Protein AF-0000000081810861 (afdb_homodimer)

Solvent-accessible surface area (backbone atoms only — not comparable to full-atom values): 54785 Å² total; per-residue (Å²): 135,88,75,74,70,79,78,78,80,79,80,80,76,79,79,75,72,77,78,73,79,77,70,56,80,71,58,72,72,61,73,82,73,67,86,82,65,88,65,78,45,76,52,70,62,60,52,49,55,24,16,52,60,80,55,49,55,78,64,55,52,85,80,50,77,82,58,66,75,69,45,60,40,80,48,21,54,69,48,24,20,64,41,71,65,43,42,59,71,39,36,84,78,39,49,65,62,31,66,64,40,50,32,82,88,80,32,33,87,46,58,54,43,28,66,53,30,74,72,73,40,54,56,46,58,52,32,49,49,55,43,51,51,46,30,62,67,67,70,44,84,69,52,72,34,58,47,36,49,43,58,51,54,74,31,18,56,77,64,32,46,33,57,68,92,50,48,43,60,40,79,81,43,29,78,48,31,21,62,41,70,66,50,43,58,70,42,40,80,58,44,69,61,45,40,62,56,48,34,48,39,50,50,39,50,45,49,41,20,70,55,27,69,83,63,58,80,67,83,76,75,62,37,84,56,75,64,80,80,67,88,22,43,63,67,66,59,40,56,36,52,77,51,69,84,32,68,59,63,49,62,62,23,48,42,50,47,28,54,51,40,39,53,42,19,56,51,45,42,51,49,59,52,34,74,76,40,53,35,42,88,79,45,41,51,56,74,70,34,40,62,47,34,38,34,34,42,72,28,32,46,84,56,64,49,48,60,55,68,44,52,52,51,52,52,25,49,26,54,52,42,33,34,42,36,40,36,36,25,10,70,56,32,70,72,76,71,72,82,63,83,80,61,70,77,65,44,58,42,80,45,71,46,72,85,75,52,55,71,69,49,62,72,38,89,48,46,49,38,36,32,39,30,46,33,48,64,58,58,42,65,75,38,93,81,51,66,90,54,46,34,37,35,21,66,53,52,60,64,36,73,33,68,87,36,67,91,71,43,78,52,71,76,26,43,48,65,60,35,61,48,60,39,24,41,33,34,38,21,13,60,39,70,70,51,38,52,40,24,52,50,43,46,53,74,61,29,69,59,33,77,74,38,69,78,36,76,32,57,28,31,26,79,39,67,37,82,38,60,78,52,73,47,73,85,48,76,53,56,44,41,47,38,33,19,35,34,30,30,22,26,42,83,128,135,89,75,79,72,79,76,75,78,78,80,79,78,80,77,77,74,76,80,72,80,79,74,60,78,69,62,73,73,63,72,82,72,69,85,83,65,89,65,77,44,76,52,69,62,61,50,50,51,21,17,52,58,79,55,47,60,69,60,58,30,69,86,51,68,81,55,63,70,63,46,59,39,80,48,22,57,68,48,22,20,58,41,70,65,42,43,60,70,39,35,86,78,39,47,64,61,30,67,64,40,49,32,81,87,82,32,32,88,48,58,53,43,25,65,52,29,73,70,72,40,53,54,46,57,52,32,49,51,54,43,51,51,46,30,64,66,66,70,44,84,70,53,71,33,58,48,36,49,43,58,52,55,75,31,17,56,78,64,32,46,32,56,69,91,50,50,44,60,40,83,81,40,28,78,49,32,20,64,41,71,66,50,43,58,69,43,39,79,57,43,69,61,45,40,62,57,48,35,47,38,50,49,40,51,47,49,40,19,71,57,25,69,85,63,58,79,67,83,76,74,62,37,85,55,75,63,80,81,67,87,23,42,62,67,65,59,40,59,46,52,82,53,68,84,33,67,61,58,49,61,61,24,50,41,50,46,31,55,52,40,38,53,42,20,55,50,45,43,53,50,59,52,35,75,77,40,54,35,43,88,78,44,41,53,57,74,71,35,39,64,46,35,39,33,34,41,74,28,33,44,85,56,64,49,47,61,56,68,46,52,53,50,53,51,25,48,26,54,50,43,33,34,40,37,41,35,35,26,10,68,56,34,70,72,76,70,74,83,64,82,79,61,69,77,68,44,57,44,77,46,70,46,71,87,77,49,54,71,67,49,62,72,38,89,47,44,48,37,36,31,38,32,45,33,51,64,57,57,41,66,74,36,93,79,50,66,90,55,46,32,36,35,20,64,54,52,60,64,34,73,32,67,88,37,68,89,70,42,79,51,71,76,26,43,45,64,60,34,60,47,59,38,23,40,33,33,38,20,15,58,38,71,70,51,39,54,38,23,53,50,43,46,53,75,62,29,70,59,34,77,75,38,68,79,38,76,32,56,29,30,26,78,39,68,37,81,37,62,77,50,73,47,73,86,46,76,52,56,44,40,47,38,33,20,34,34,30,32,23,26,41,83,128

Organism: Hyalella azteca (NCBI:txid294128)

Structure (mmCIF, N/CA/C/O backbone):
data_AF-0000000081810861-model_v1
#
loop_
_entity.id
_entity.type
_entity.pdbx_description
1 polymer 'Uncharacterized protein LOC108677787'
#
loop_
_atom_site.group_PDB
_atom_site.id
_atom_site.type_symbol
_atom_site.label_atom_id
_atom_site.label_alt_id
_atom_site.label_comp_id
_atom_site.label_asym_id
_atom_site.label_entity_id
_atom_site.label_seq_id
_atom_site.pdbx_PDB_ins_code
_atom_site.Cartn_x
_atom_site.Cartn_y
_atom_site.Cartn_z
_atom_site.occupancy
_atom_site.B_iso_or_equiv
_atom_site.auth_seq_id
_atom_site.auth_comp_id
_atom_site.auth_asym_id
_atom_site.auth_atom_id
_atom_site.pdbx_PDB_model_num
ATOM 1 N N . MET A 1 1 ? 10.102 100.062 20.875 1 19.98 1 MET A N 1
ATOM 2 C CA . MET A 1 1 ? 9.297 100.062 19.656 1 19.98 1 MET A CA 1
ATOM 3 C C . MET A 1 1 ? 9.141 98.625 19.125 1 19.98 1 MET A C 1
ATOM 5 O O . MET A 1 1 ? 8.133 98 19.406 1 19.98 1 MET A O 1
ATOM 9 N N . ASP A 1 2 ? 9.727 98.5 17.969 1 20.77 2 ASP A N 1
ATOM 10 C CA . ASP A 1 2 ? 9.438 97.75 16.75 1 20.77 2 ASP A CA 1
ATOM 11 C C . ASP A 1 2 ? 9.797 96.25 16.906 1 20.77 2 ASP A C 1
ATOM 13 O O . ASP A 1 2 ? 10.961 95.938 17.125 1 20.77 2 ASP A O 1
ATOM 17 N N . ARG A 1 3 ? 8.836 95.438 17.469 1 22.89 3 ARG A N 1
ATOM 18 C CA . ARG A 1 3 ? 8.508 94.125 17.938 1 22.89 3 ARG A CA 1
ATOM 19 C C . ARG A 1 3 ? 8.742 93.062 16.844 1 22.89 3 ARG A C 1
ATOM 21 O O . ARG A 1 3 ? 8.258 91.938 16.938 1 22.89 3 ARG A O 1
ATOM 28 N N . GLN A 1 4 ? 9.305 93.688 15.711 1 21.09 4 GLN A N 1
ATOM 29 C CA . GLN A 1 4 ? 8.961 93 14.477 1 21.09 4 GLN A CA 1
ATOM 30 C C . GLN A 1 4 ? 9.602 91.625 14.422 1 21.09 4 GLN A C 1
ATOM 32 O O . GLN A 1 4 ? 10.773 91.5 14.047 1 21.09 4 GLN A O 1
ATOM 37 N N . HIS A 1 5 ? 9.727 90.938 15.586 1 23.77 5 HIS A N 1
ATOM 38 C CA . HIS A 1 5 ? 10.594 89.75 15.695 1 23.77 5 HIS A CA 1
ATOM 39 C C . HIS A 1 5 ? 10.258 88.75 14.641 1 23.77 5 HIS A C 1
ATOM 41 O O . HIS A 1 5 ? 9.094 88.312 14.5 1 23.77 5 HIS A O 1
ATOM 47 N N . ILE A 1 6 ? 10.969 88.75 13.5 1 22.81 6 ILE A N 1
ATOM 48 C CA . ILE A 1 6 ? 10.969 88.062 12.211 1 22.81 6 ILE A CA 1
ATOM 49 C C . ILE A 1 6 ? 10.898 86.562 12.422 1 22.81 6 ILE A C 1
ATOM 51 O O . ILE A 1 6 ? 11.766 86 13.062 1 22.81 6 ILE A O 1
ATOM 55 N N . CYS A 1 7 ? 9.648 86 12.539 1 22.81 7 CYS A N 1
ATOM 56 C CA . CYS A 1 7 ? 9.156 84.625 12.766 1 22.81 7 CYS A CA 1
ATOM 57 C C . CYS A 1 7 ? 9.727 83.688 11.727 1 22.81 7 CYS A C 1
ATOM 59 O O . CYS A 1 7 ? 9.32 83.688 10.562 1 22.81 7 CYS A O 1
ATOM 61 N N . ALA A 1 8 ? 11.094 83.562 11.672 1 23.77 8 ALA A N 1
ATOM 62 C CA . ALA A 1 8 ? 11.758 82.812 10.602 1 23.77 8 ALA A CA 1
ATOM 63 C C . ALA A 1 8 ? 11.086 81.438 10.375 1 23.77 8 ALA A C 1
ATOM 65 O O . ALA A 1 8 ? 10.711 80.75 11.336 1 23.77 8 ALA A O 1
ATOM 66 N N . THR A 1 9 ? 10.531 81.125 9.172 1 22.8 9 THR A N 1
ATOM 67 C CA . THR A 1 9 ? 9.773 80.125 8.422 1 22.8 9 THR A CA 1
ATOM 68 C C . THR A 1 9 ? 10.5 78.812 8.43 1 22.8 9 THR A C 1
ATOM 70 O O . THR A 1 9 ? 11.617 78.688 7.934 1 22.8 9 THR A O 1
ATOM 73 N N . ALA A 1 10 ? 10.414 77.938 9.547 1 22.44 10 ALA A N 1
ATOM 74 C CA . ALA A 1 10 ? 11.008 76.625 9.773 1 22.44 10 ALA A CA 1
ATOM 75 C C . ALA A 1 10 ? 10.758 75.688 8.578 1 22.44 10 ALA A C 1
ATOM 77 O O . ALA A 1 10 ? 9.617 75.5 8.148 1 22.44 10 ALA A O 1
ATOM 78 N N . SER A 1 11 ? 11.672 75.625 7.617 1 22.34 11 SER A N 1
ATOM 79 C CA . SER A 1 11 ? 11.688 74.812 6.41 1 22.34 11 SER A CA 1
ATOM 80 C C . SER A 1 11 ? 11.344 73.375 6.719 1 22.34 11 SER A C 1
ATOM 82 O O . SER A 1 11 ? 11.938 72.75 7.613 1 22.34 11 SER A O 1
ATOM 84 N N . ALA A 1 12 ? 10.07 72.875 6.445 1 23.55 12 ALA A N 1
ATOM 85 C CA . ALA A 1 12 ? 9.391 71.562 6.613 1 23.55 12 ALA A CA 1
ATOM 86 C C . ALA A 1 12 ? 10.18 70.438 5.953 1 23.55 12 ALA A C 1
ATOM 88 O O . ALA A 1 12 ? 10.375 70.438 4.734 1 23.55 12 ALA A O 1
ATOM 89 N N . SER A 1 13 ? 11.203 69.875 6.652 1 22.64 13 SER A N 1
ATOM 90 C CA . SER A 1 13 ? 12.016 68.75 6.188 1 22.64 13 SER A CA 1
ATOM 91 C C . SER A 1 13 ? 11.156 67.688 5.527 1 22.64 13 SER A C 1
ATOM 93 O O . SER A 1 13 ? 10.023 67.438 5.941 1 22.64 13 SER A O 1
ATOM 95 N N . THR A 1 14 ? 11.453 67.25 4.262 1 23.33 14 THR A N 1
ATOM 96 C CA . THR A 1 14 ? 10.93 66.312 3.256 1 23.33 14 THR A CA 1
ATOM 97 C C . THR A 1 14 ? 10.727 64.938 3.852 1 23.33 14 THR A C 1
ATOM 99 O O . THR A 1 14 ? 11.633 64.375 4.48 1 23.33 14 THR A O 1
ATOM 102 N N . SER A 1 15 ? 9.453 64.562 4.27 1 21.88 15 SER A N 1
ATOM 103 C CA . SER A 1 15 ? 8.945 63.281 4.816 1 21.88 15 SER A CA 1
ATOM 104 C C . SER A 1 15 ? 9.43 62.094 4.004 1 21.88 15 SER A C 1
ATOM 106 O O . SER A 1 15 ? 9.172 62 2.801 1 21.88 15 SER A O 1
ATOM 108 N N . SER A 1 16 ? 10.703 61.594 4.199 1 24.55 16 SER A N 1
ATOM 109 C CA . SER A 1 16 ? 11.195 60.406 3.52 1 24.55 16 SER A CA 1
ATOM 110 C C . SER A 1 16 ? 10.148 59.281 3.52 1 24.55 16 SER A C 1
ATOM 112 O O . SER A 1 16 ? 9.57 58.969 4.562 1 24.55 16 SER A O 1
ATOM 114 N N . ALA A 1 17 ? 9.492 59.031 2.361 1 27.94 17 ALA A N 1
ATOM 115 C CA . ALA A 1 17 ? 8.492 58.031 2.047 1 27.94 17 ALA A CA 1
ATOM 116 C C . ALA A 1 17 ? 8.891 56.656 2.594 1 27.94 17 ALA A C 1
ATOM 118 O O . ALA A 1 17 ? 10.039 56.219 2.418 1 27.94 17 ALA A O 1
ATOM 119 N N . PRO A 1 18 ? 8.18 56.25 3.664 1 26.14 18 PRO A N 1
ATOM 120 C CA . PRO A 1 18 ? 8.523 54.938 4.273 1 26.14 18 PRO A CA 1
ATOM 121 C C . PRO A 1 18 ? 8.758 53.844 3.236 1 26.14 18 PRO A C 1
ATOM 123 O O . PRO A 1 18 ? 8.117 53.844 2.18 1 26.14 18 PRO A O 1
ATOM 126 N N . HIS A 1 19 ? 9.977 53.375 3.049 1 25.56 19 HIS A N 1
ATOM 127 C CA . HIS A 1 19 ? 10.391 52.25 2.207 1 25.56 19 HIS A CA 1
ATOM 128 C C . HIS A 1 19 ? 9.367 51.125 2.262 1 25.56 19 HIS A C 1
ATOM 130 O O . HIS A 1 19 ? 8.984 50.688 3.346 1 25.56 19 HIS A O 1
ATOM 136 N N . GLU A 1 20 ? 8.523 51.062 1.274 1 25.06 20 GLU A N 1
ATOM 137 C CA . GLU A 1 20 ? 7.543 50 1.022 1 25.06 20 GLU A CA 1
ATOM 138 C C . GLU A 1 20 ? 8.141 48.625 1.252 1 25.06 20 GLU A C 1
ATOM 140 O O . GLU A 1 20 ? 9.18 48.281 0.677 1 25.06 20 GLU A O 1
ATOM 145 N N . PRO A 1 21 ? 7.898 48.031 2.402 1 26.5 21 PRO A N 1
ATOM 146 C CA . PRO A 1 21 ? 8.469 46.75 2.723 1 26.5 21 PRO A CA 1
ATOM 147 C C . PRO A 1 21 ? 8.336 45.75 1.577 1 26.5 21 PRO A C 1
ATOM 149 O O . PRO A 1 21 ? 7.258 45.594 0.992 1 26.5 21 PRO A O 1
ATOM 152 N N . GLU A 1 22 ? 9.359 45.531 0.707 1 24.73 22 GLU A N 1
ATOM 153 C CA . GLU A 1 22 ? 9.469 44.594 -0.396 1 24.73 22 GLU A CA 1
ATOM 154 C C . GLU A 1 22 ? 8.961 43.219 0.013 1 24.73 22 GLU A C 1
ATOM 156 O O . GLU A 1 22 ? 9.477 42.625 0.961 1 24.73 22 GLU A O 1
ATOM 161 N N . TYR A 1 23 ? 7.699 42.969 -0.205 1 24.53 23 TYR A N 1
ATOM 162 C CA . TYR A 1 23 ? 7.004 41.688 -0.171 1 24.53 23 TYR A CA 1
ATOM 163 C C . TYR A 1 23 ? 7.73 40.656 -1.019 1 24.53 23 TYR A C 1
ATOM 165 O O . TYR A 1 23 ? 7.41 40.469 -2.195 1 24.53 23 TYR A O 1
ATOM 173 N N . HIS A 1 24 ? 9.086 40.562 -0.945 1 26.23 24 HIS A N 1
ATOM 174 C CA . HIS A 1 24 ? 9.922 39.688 -1.769 1 26.23 24 HIS A CA 1
ATOM 175 C C . HIS A 1 24 ? 9.539 38.25 -1.581 1 26.23 24 HIS A C 1
ATOM 177 O O . HIS A 1 24 ? 9.906 37.375 -2.393 1 26.23 24 HIS A O 1
ATOM 183 N N . LEU A 1 25 ? 9.109 37.938 -0.412 1 27.31 25 LEU A N 1
ATOM 184 C CA . LEU A 1 25 ? 9.016 36.5 -0.21 1 27.31 25 LEU A CA 1
ATOM 185 C C . LEU A 1 25 ? 8.008 35.875 -1.171 1 27.31 25 LEU A C 1
ATOM 187 O O . LEU A 1 25 ? 8.227 34.781 -1.681 1 27.31 25 LEU A O 1
ATOM 191 N N . MET A 1 26 ? 6.879 36.594 -1.426 1 27.91 26 MET A N 1
ATOM 192 C CA . MET A 1 26 ? 5.801 36.031 -2.246 1 27.91 26 MET A CA 1
ATOM 193 C C . MET A 1 26 ? 6.168 36.094 -3.727 1 27.91 26 MET A C 1
ATOM 195 O O . MET A 1 26 ? 5.453 35.531 -4.566 1 27.91 26 MET A O 1
ATOM 199 N N . ARG A 1 27 ? 7.074 37 -4.148 1 27.64 27 ARG A N 1
ATOM 200 C CA . ARG A 1 27 ? 7.316 37.25 -5.566 1 27.64 27 ARG A CA 1
ATOM 201 C C . ARG A 1 27 ? 7.949 36.031 -6.23 1 27.64 27 ARG A C 1
ATOM 203 O O . ARG A 1 27 ? 7.918 35.906 -7.453 1 27.64 27 ARG A O 1
ATOM 210 N N . HIS A 1 28 ? 8.766 35.281 -5.48 1 28.39 28 HIS A N 1
ATOM 211 C CA . HIS A 1 28 ? 9.477 34.25 -6.234 1 28.39 28 HIS A CA 1
ATOM 212 C C . HIS A 1 28 ? 8.547 33.125 -6.617 1 28.39 28 HIS A C 1
ATOM 214 O O . HIS A 1 28 ? 8.977 32.125 -7.227 1 28.39 28 HIS A O 1
ATOM 220 N N . MET A 1 29 ? 7.359 33.156 -6.121 1 27.36 29 MET A N 1
ATOM 221 C CA . MET A 1 29 ? 6.477 32.031 -6.465 1 27.36 29 MET A CA 1
ATOM 222 C C . MET A 1 29 ? 5.953 32.188 -7.891 1 27.36 29 MET A C 1
ATOM 224 O O . MET A 1 29 ? 5.031 31.469 -8.289 1 27.36 29 MET A O 1
ATOM 228 N N . ARG A 1 30 ? 6.191 33.281 -8.609 1 25.25 30 ARG A N 1
ATOM 229 C CA . ARG A 1 30 ? 5.555 33.469 -9.906 1 25.25 30 ARG A CA 1
ATOM 230 C C . ARG A 1 30 ? 6.039 32.438 -10.914 1 25.25 30 ARG A C 1
ATOM 232 O O . ARG A 1 30 ? 7.141 31.906 -10.773 1 25.25 30 ARG A O 1
ATOM 239 N N . ASN A 1 31 ? 5.133 32.25 -12.062 1 27.31 31 ASN A N 1
ATOM 240 C CA . ASN A 1 31 ? 4.836 31.375 -13.195 1 27.31 31 ASN A CA 1
ATOM 241 C C . ASN A 1 31 ? 5.988 31.344 -14.195 1 27.31 31 ASN A C 1
ATOM 243 O O . ASN A 1 31 ? 5.785 31.031 -15.375 1 27.31 31 ASN A O 1
ATOM 247 N N . GLU A 1 32 ? 7.234 31.75 -13.984 1 27.84 32 GLU A N 1
ATOM 248 C CA . GLU A 1 32 ? 7.766 31.781 -15.344 1 27.84 32 GLU A CA 1
ATOM 249 C C . GLU A 1 32 ? 7.793 30.391 -15.961 1 27.84 32 GLU A C 1
ATOM 251 O O . GLU A 1 32 ? 8.453 29.484 -15.445 1 27.84 32 GLU A O 1
ATOM 256 N N . THR A 1 33 ? 6.727 29.953 -16.656 1 28.47 33 THR A N 1
ATOM 257 C CA . THR A 1 33 ? 6.582 28.859 -17.609 1 28.47 33 THR A CA 1
ATOM 258 C C . THR A 1 33 ? 7.762 28.828 -18.578 1 28.47 33 THR A C 1
ATOM 260 O O . THR A 1 33 ? 7.68 28.219 -19.656 1 28.47 33 THR A O 1
ATOM 263 N N . HIS A 1 34 ? 8.875 29.5 -18.422 1 26.05 34 HIS A N 1
ATOM 264 C CA . HIS A 1 34 ? 9.703 29.25 -19.594 1 26.05 34 HIS A CA 1
ATOM 265 C C . HIS A 1 34 ? 10.094 27.781 -19.703 1 26.05 34 HIS A C 1
ATOM 267 O O . HIS A 1 34 ? 10.406 27.141 -18.688 1 26.05 34 HIS A O 1
ATOM 273 N N . ALA A 1 35 ? 9.898 27.141 -20.875 1 30.83 35 ALA A N 1
ATOM 274 C CA . ALA A 1 35 ? 10.109 25.797 -21.406 1 30.83 35 ALA A CA 1
ATOM 275 C C . ALA A 1 35 ? 11.406 25.188 -20.859 1 30.83 35 ALA A C 1
ATOM 277 O O . ALA A 1 35 ? 11.438 24.016 -20.484 1 30.83 35 ALA A O 1
ATOM 278 N N . ASP A 1 36 ? 12.531 25.516 -21.266 1 31.47 36 ASP A N 1
ATOM 279 C CA . ASP A 1 36 ? 13.859 24.922 -21.359 1 31.47 36 ASP A CA 1
ATOM 280 C C . ASP A 1 36 ? 14.555 24.922 -20 1 31.47 36 ASP A C 1
ATOM 282 O O . ASP A 1 36 ? 15.703 24.5 -19.875 1 31.47 36 ASP A O 1
ATOM 286 N N . ASN A 1 37 ? 14.352 25.938 -19.031 1 32.28 37 ASN A N 1
ATOM 287 C CA . ASN A 1 37 ? 15.289 26.062 -17.922 1 32.28 37 ASN A CA 1
ATOM 288 C C . ASN A 1 37 ? 14.945 25.109 -16.781 1 32.28 37 ASN A C 1
ATOM 290 O O . ASN A 1 37 ? 13.875 25.203 -16.188 1 32.28 37 ASN A O 1
ATOM 294 N N . ALA A 1 38 ? 15.5 23.891 -16.766 1 38.69 38 ALA A N 1
ATOM 295 C CA . ALA A 1 38 ? 15.484 22.938 -15.656 1 38.69 38 ALA A CA 1
ATOM 296 C C . ALA A 1 38 ? 15.492 23.656 -14.312 1 38.69 38 ALA A C 1
ATOM 298 O O . ALA A 1 38 ? 16.5 24.266 -13.93 1 38.69 38 ALA A O 1
ATOM 299 N N . VAL A 1 39 ? 14.43 24.281 -13.938 1 45.44 39 VAL A N 1
ATOM 300 C CA . VAL A 1 39 ? 14.328 24.938 -12.641 1 45.44 39 VAL A CA 1
ATOM 301 C C . VAL A 1 39 ? 14.18 23.891 -11.539 1 45.44 39 VAL A C 1
ATOM 303 O O . VAL A 1 39 ? 13.57 22.844 -11.742 1 45.44 39 VAL A O 1
ATOM 306 N N . LEU A 1 40 ? 15.188 24.016 -10.586 1 50.22 40 LEU A N 1
ATOM 307 C CA . LEU A 1 40 ? 15.078 23.219 -9.359 1 50.22 40 LEU A CA 1
ATOM 308 C C . LEU A 1 40 ? 13.664 23.297 -8.789 1 50.22 40 LEU A C 1
ATOM 310 O O . LEU A 1 40 ? 13.031 24.344 -8.812 1 50.22 40 LEU A O 1
ATOM 314 N N . PRO A 1 41 ? 13.141 22.078 -8.508 1 55.5 41 PRO A N 1
ATOM 315 C CA . PRO A 1 41 ? 11.781 22.031 -7.965 1 55.5 41 PRO A CA 1
ATOM 316 C C . PRO A 1 41 ? 11.586 22.984 -6.777 1 55.5 41 PRO A C 1
ATOM 318 O O . PRO A 1 41 ? 12.555 23.312 -6.09 1 55.5 41 PRO A O 1
ATOM 321 N N . ALA A 1 42 ? 10.398 23.484 -6.676 1 57.03 42 ALA A N 1
ATOM 322 C CA . ALA A 1 42 ? 10.008 24.391 -5.602 1 57.03 42 ALA A CA 1
ATOM 323 C C . ALA A 1 42 ? 10.234 23.766 -4.234 1 57.03 42 ALA A C 1
ATOM 325 O O . ALA A 1 42 ? 10.68 24.422 -3.297 1 57.03 42 ALA A O 1
ATOM 326 N N . VAL A 1 43 ? 9.93 22.469 -4.117 1 68.62 43 VAL A N 1
ATOM 327 C CA . VAL A 1 43 ? 10.172 21.734 -2.881 1 68.62 43 VAL A CA 1
ATOM 328 C C . VAL A 1 43 ? 11.125 20.578 -3.152 1 68.62 43 VAL A C 1
ATOM 330 O O . VAL A 1 43 ? 10.891 19.766 -4.059 1 68.62 43 VAL A O 1
ATOM 333 N N . ARG A 1 44 ? 12.203 20.578 -2.426 1 82.94 44 ARG A N 1
ATOM 334 C CA . ARG A 1 44 ? 13.219 19.547 -2.621 1 82.94 44 ARG A CA 1
ATOM 335 C C . ARG A 1 44 ? 12.977 18.375 -1.688 1 82.94 44 ARG A C 1
ATOM 337 O O . ARG A 1 44 ? 12.586 18.547 -0.533 1 82.94 44 ARG A O 1
ATOM 344 N N . HIS A 1 45 ? 13.062 17.25 -2.264 1 87.44 45 HIS A N 1
ATOM 345 C CA . HIS A 1 45 ? 12.938 16 -1.523 1 87.44 45 HIS A CA 1
ATOM 346 C C . HIS A 1 45 ? 14.164 15.125 -1.73 1 87.44 45 HIS A C 1
ATOM 348 O O . HIS A 1 45 ? 14.906 15.297 -2.705 1 87.44 45 HIS A O 1
ATOM 354 N N . TYR A 1 46 ? 14.383 14.328 -0.78 1 93.94 46 TYR A N 1
ATOM 355 C CA . TYR A 1 46 ? 15.508 13.406 -0.9 1 93.94 46 TYR A CA 1
ATOM 356 C C . TYR A 1 46 ? 15.039 11.961 -0.854 1 93.94 46 TYR A C 1
ATOM 358 O O . TYR A 1 46 ? 14.281 11.57 0.044 1 93.94 46 TYR A O 1
ATOM 366 N N . TYR A 1 47 ? 15.469 11.195 -1.792 1 93.69 47 TYR A N 1
ATOM 367 C CA . TYR A 1 47 ? 15.391 9.742 -1.854 1 93.69 47 TYR A CA 1
ATOM 368 C C . TYR A 1 47 ? 16.719 9.141 -2.295 1 93.69 47 TYR A C 1
ATOM 370 O O . TYR A 1 47 ? 17.281 9.539 -3.318 1 93.69 47 TYR A O 1
ATOM 378 N N . PRO A 1 48 ? 17.203 8.203 -1.552 1 93 48 PRO A N 1
ATOM 379 C CA . PRO A 1 48 ? 18.562 7.703 -1.846 1 93 48 PRO A CA 1
ATOM 380 C C . PRO A 1 48 ? 18.641 6.988 -3.193 1 93 48 PRO A C 1
ATOM 382 O O . PRO A 1 48 ? 19.703 6.941 -3.805 1 93 48 PRO A O 1
ATOM 385 N N . GLY A 1 49 ? 17.609 6.383 -3.637 1 90.19 49 GLY A N 1
ATOM 386 C CA . GLY A 1 49 ? 17.672 5.527 -4.812 1 90.19 49 GLY A CA 1
ATOM 387 C C . GLY A 1 49 ? 17.141 6.199 -6.066 1 90.19 49 GLY A C 1
ATOM 388 O O . GLY A 1 49 ? 16.969 5.551 -7.098 1 90.19 49 GLY A O 1
ATOM 389 N N . ILE A 1 50 ? 16.875 7.562 -6.012 1 90.88 50 ILE A N 1
ATOM 390 C CA . ILE A 1 50 ? 16.375 8.258 -7.191 1 90.88 50 ILE A CA 1
ATOM 391 C C . ILE A 1 50 ? 17.141 9.562 -7.387 1 90.88 50 ILE A C 1
ATOM 393 O O . ILE A 1 50 ? 17.828 10.031 -6.473 1 90.88 50 ILE A O 1
ATOM 397 N N . CYS A 1 51 ? 17.031 10.109 -8.586 1 90.94 51 CYS A N 1
ATOM 398 C CA . CYS A 1 51 ? 17.781 11.32 -8.891 1 90.94 51 CYS A CA 1
ATOM 399 C C . CYS A 1 51 ? 17.469 12.43 -7.891 1 90.94 51 CYS A C 1
ATOM 401 O O . CYS A 1 51 ? 16.312 12.75 -7.656 1 90.94 51 CYS A O 1
ATOM 403 N N . HIS A 1 52 ? 18.469 13.016 -7.383 1 93.38 52 HIS A N 1
ATOM 404 C CA . HIS A 1 52 ? 18.328 14.016 -6.332 1 93.38 52 HIS A CA 1
ATOM 405 C C . HIS A 1 52 ? 17.797 15.328 -6.883 1 93.38 52 HIS A C 1
ATOM 407 O O . HIS A 1 52 ? 17.266 16.156 -6.133 1 93.38 52 HIS A O 1
ATOM 413 N N . THR A 1 53 ? 17.906 15.484 -8.164 1 90.19 53 THR A N 1
ATOM 414 C CA . THR A 1 53 ? 17.5 16.734 -8.773 1 90.19 53 THR A CA 1
ATOM 415 C C . THR A 1 53 ? 16.078 16.625 -9.336 1 90.19 53 THR A C 1
ATOM 417 O O . THR A 1 53 ? 15.18 17.344 -8.906 1 90.19 53 THR A O 1
ATOM 420 N N . CYS A 1 54 ? 15.844 15.727 -10.195 1 84.38 54 CYS A N 1
ATOM 421 C CA . CYS A 1 54 ? 14.586 15.68 -10.922 1 84.38 54 CYS A CA 1
ATOM 422 C C . CYS A 1 54 ? 13.656 14.617 -10.359 1 84.38 54 CYS A C 1
ATOM 424 O O . CYS A 1 54 ? 12.516 14.469 -10.805 1 84.38 54 CYS A O 1
ATOM 426 N N . LEU A 1 55 ? 14.102 13.766 -9.438 1 87.06 55 LEU A N 1
ATOM 427 C CA . LEU A 1 55 ? 13.328 12.734 -8.75 1 87.06 55 LEU A CA 1
ATOM 428 C C . LEU A 1 55 ? 12.891 11.648 -9.734 1 87.06 55 LEU A C 1
ATOM 430 O O . LEU A 1 55 ? 11.93 10.922 -9.469 1 87.06 55 LEU A O 1
ATOM 434 N N . ARG A 1 56 ? 13.602 11.641 -10.742 1 81.88 56 ARG A N 1
ATOM 435 C CA . ARG A 1 56 ? 13.312 10.555 -11.68 1 81.88 56 ARG A CA 1
ATOM 436 C C . ARG A 1 56 ? 13.812 9.219 -11.133 1 81.88 56 ARG A C 1
ATOM 438 O O . ARG A 1 56 ? 14.906 9.141 -10.578 1 81.88 56 ARG A O 1
ATOM 445 N N . MET A 1 57 ? 12.93 8.117 -11.297 1 78.5 57 MET A N 1
ATOM 446 C CA . MET A 1 57 ? 13.297 6.762 -10.891 1 78.5 57 MET A CA 1
ATOM 447 C C . MET A 1 57 ? 14.094 6.062 -11.984 1 78.5 57 MET A C 1
ATOM 449 O O . MET A 1 57 ? 13.844 6.281 -13.172 1 78.5 57 MET A O 1
ATOM 453 N N . PRO A 1 58 ? 15.141 5.168 -11.609 1 71.75 58 PRO A N 1
ATOM 454 C CA . PRO A 1 58 ? 15.859 4.398 -12.625 1 71.75 58 PRO A CA 1
ATOM 455 C C . PRO A 1 58 ? 15.039 3.238 -13.18 1 71.75 58 PRO A C 1
ATOM 457 O O . PRO A 1 58 ? 14.195 2.686 -12.477 1 71.75 58 PRO A O 1
ATOM 460 N N . PRO A 1 59 ? 15.375 2.705 -14.711 1 54.47 59 PRO A N 1
ATOM 461 C CA . PRO A 1 59 ? 15.789 3.568 -15.82 1 54.47 59 PRO A CA 1
ATOM 462 C C . PRO A 1 59 ? 14.625 4.332 -16.438 1 54.47 59 PRO A C 1
ATOM 464 O O . PRO A 1 59 ? 13.508 3.818 -16.5 1 54.47 59 PRO A O 1
ATOM 467 N N . ASP A 1 60 ? 14.297 5.605 -16.312 1 45.88 60 ASP A N 1
ATOM 468 C CA . ASP A 1 60 ? 13.25 6.312 -17.047 1 45.88 60 ASP A CA 1
ATOM 469 C C . ASP A 1 60 ? 13.602 6.434 -18.531 1 45.88 60 ASP A C 1
ATOM 471 O O . ASP A 1 60 ? 14.5 7.191 -18.906 1 45.88 60 ASP A O 1
ATOM 475 N N . PRO A 1 61 ? 13.148 5.445 -19.422 1 38.75 61 PRO A N 1
ATOM 476 C CA . PRO A 1 61 ? 13.562 5.535 -20.828 1 38.75 61 PRO A CA 1
ATOM 477 C C . PRO A 1 61 ? 13.32 6.918 -21.422 1 38.75 61 PRO A C 1
ATOM 479 O O . PRO A 1 61 ? 13.828 7.227 -22.516 1 38.75 61 PRO A O 1
ATOM 482 N N . VAL A 1 62 ? 12.203 7.52 -21.266 1 34.38 62 VAL A N 1
ATOM 483 C CA . VAL A 1 62 ? 11.891 8.68 -22.094 1 34.38 62 VAL A CA 1
ATOM 484 C C . VAL A 1 62 ? 13.117 9.57 -22.219 1 34.38 62 VAL A C 1
ATOM 486 O O . VAL A 1 62 ? 13.375 10.148 -23.281 1 34.38 62 VAL A O 1
ATOM 489 N N . HIS A 1 63 ? 13.602 10.078 -21.219 1 37.56 63 HIS A N 1
ATOM 490 C CA . HIS A 1 63 ? 14.539 11.164 -21.469 1 37.56 63 HIS A CA 1
ATOM 491 C C . HIS A 1 63 ? 15.875 10.633 -21.984 1 37.56 63 HIS A C 1
ATOM 493 O O . HIS A 1 63 ? 16.609 11.344 -22.672 1 37.56 63 HIS A O 1
ATOM 499 N N . GLU A 1 64 ? 16.797 9.828 -21.5 1 37.19 64 GLU A N 1
ATOM 500 C CA . GLU A 1 64 ? 18.047 9.445 -22.156 1 37.19 64 GLU A CA 1
ATOM 501 C C . GLU A 1 64 ? 18.172 7.93 -22.25 1 37.19 64 GLU A C 1
ATOM 503 O O . GLU A 1 64 ? 18.5 7.266 -21.266 1 37.19 64 GLU A O 1
ATOM 508 N N . PRO A 1 65 ? 17.609 7.336 -23.312 1 38.28 65 PRO A N 1
ATOM 509 C CA . PRO A 1 65 ? 17.844 5.922 -23.609 1 38.28 65 PRO A CA 1
ATOM 510 C C . PRO A 1 65 ? 19.156 5.395 -23.031 1 38.28 65 PRO A C 1
ATOM 512 O O . PRO A 1 65 ? 19.297 4.184 -22.828 1 38.28 65 PRO A O 1
ATOM 515 N N . LEU A 1 66 ? 20.297 5.984 -23.547 1 36.34 66 LEU A N 1
ATOM 516 C CA . LEU A 1 66 ? 21.703 5.605 -23.438 1 36.34 66 LEU A CA 1
ATOM 517 C C . LEU A 1 66 ? 22.156 5.621 -21.984 1 36.34 66 LEU A C 1
ATOM 519 O O . LEU A 1 66 ? 23.312 5.34 -21.703 1 36.34 66 LEU A O 1
ATOM 523 N N . GLN A 1 67 ? 21.625 6.586 -21.188 1 40 67 GLN A N 1
ATOM 524 C CA . GLN A 1 67 ? 22.469 6.828 -20.031 1 40 67 GLN A CA 1
ATOM 525 C C . GLN A 1 67 ? 22.312 5.727 -18.984 1 40 67 GLN A C 1
ATOM 527 O O . GLN A 1 67 ? 21.188 5.258 -18.75 1 40 67 GLN A O 1
ATOM 532 N N . PRO A 1 68 ? 23.438 5.156 -18.562 1 50.25 68 PRO A N 1
ATOM 533 C CA . PRO A 1 68 ? 23.703 4.273 -17.438 1 50.25 68 PRO A CA 1
ATOM 534 C C . PRO A 1 68 ? 22.781 4.555 -16.25 1 50.25 68 PRO A C 1
ATOM 536 O O . PRO A 1 68 ? 22.141 5.602 -16.188 1 50.25 68 PRO A O 1
ATOM 539 N N . GLY A 1 69 ? 22.75 3.492 -15.234 1 66.62 69 GLY A N 1
ATOM 540 C CA . GLY A 1 69 ? 22.359 3.516 -13.836 1 66.62 69 GLY A CA 1
ATOM 541 C C . GLY A 1 69 ? 22.578 4.867 -13.18 1 66.62 69 GLY A C 1
ATOM 542 O O . GLY A 1 69 ? 23 5.82 -13.836 1 66.62 69 GLY A O 1
ATOM 543 N N . LEU A 1 70 ? 22 5.309 -12.148 1 83.5 70 LEU A N 1
ATOM 544 C CA . LEU A 1 70 ? 22.234 6.5 -11.328 1 83.5 70 LEU A CA 1
ATOM 545 C C . LEU A 1 70 ? 23.719 6.664 -11.023 1 83.5 70 LEU A C 1
ATOM 547 O O . LEU A 1 70 ? 24.422 5.676 -10.844 1 83.5 70 LEU A O 1
ATOM 551 N N . MET A 1 71 ? 24.203 7.93 -11.266 1 90.69 71 MET A N 1
ATOM 552 C CA . MET A 1 71 ? 25.562 8.273 -10.883 1 90.69 71 MET A CA 1
ATOM 553 C C . MET A 1 71 ? 25.625 8.773 -9.445 1 90.69 71 MET A C 1
ATOM 555 O O . MET A 1 71 ? 25 9.781 -9.109 1 90.69 71 MET A O 1
ATOM 559 N N . ARG A 1 72 ? 26.359 8.094 -8.656 1 92.94 72 ARG A N 1
ATOM 560 C CA . ARG A 1 72 ? 26.516 8.484 -7.258 1 92.94 72 ARG A CA 1
ATOM 561 C C . ARG A 1 72 ? 27.578 9.547 -7.094 1 92.94 72 ARG A C 1
ATOM 563 O O . ARG A 1 72 ? 28.625 9.492 -7.754 1 92.94 72 ARG A O 1
ATOM 570 N N . CYS A 1 73 ? 27.312 10.547 -6.27 1 95.06 73 CYS A N 1
ATOM 571 C CA . CYS A 1 73 ? 28.312 11.57 -6.008 1 95.06 73 CYS A CA 1
ATOM 572 C C . CYS A 1 73 ? 29.609 10.953 -5.496 1 95.06 73 CYS A C 1
ATOM 574 O O . CYS A 1 73 ? 29.609 10.219 -4.508 1 95.06 73 CYS A O 1
ATOM 576 N N . SER A 1 74 ? 30.703 11.258 -6.133 1 92.88 74 SER A N 1
ATOM 577 C CA . SER A 1 74 ? 31.984 10.641 -5.789 1 92.88 74 SER A CA 1
ATOM 578 C C . SER A 1 74 ? 32.562 11.234 -4.504 1 92.88 74 SER A C 1
ATOM 580 O O . SER A 1 74 ? 33.438 10.641 -3.877 1 92.88 74 SER A O 1
ATOM 582 N N . GLY A 1 75 ? 32.125 12.375 -4.133 1 94.06 75 GLY A N 1
ATOM 583 C CA . GLY A 1 75 ? 32.594 13.023 -2.918 1 94.06 75 GLY A CA 1
ATOM 584 C C . GLY A 1 75 ? 31.984 12.445 -1.655 1 94.06 75 GLY A C 1
ATOM 585 O O . GLY A 1 75 ? 32.625 11.656 -0.957 1 94.06 75 GLY A O 1
ATOM 586 N N . CYS A 1 76 ? 30.734 12.68 -1.442 1 95.69 76 CYS A N 1
ATOM 587 C CA . CYS A 1 76 ? 30.078 12.312 -0.195 1 95.69 76 CYS A CA 1
ATOM 588 C C . CYS A 1 76 ? 29.453 10.93 -0.298 1 95.69 76 CYS A C 1
ATOM 590 O O . CYS A 1 76 ? 29.172 10.289 0.719 1 95.69 76 CYS A O 1
ATOM 592 N N . GLN A 1 77 ? 29.047 10.469 -1.527 1 95.56 77 GLN A N 1
ATOM 593 C CA . GLN A 1 77 ? 28.422 9.188 -1.818 1 95.56 77 GLN A CA 1
ATOM 594 C C . GLN A 1 77 ? 27.016 9.125 -1.234 1 95.56 77 GLN A C 1
ATOM 596 O O . GLN A 1 77 ? 26.469 8.039 -1.011 1 95.56 77 GLN A O 1
ATOM 601 N N . LEU A 1 78 ? 26.422 10.273 -0.944 1 96.75 78 LEU A N 1
ATOM 602 C CA . LEU A 1 78 ? 25.141 10.297 -0.248 1 96.75 78 LEU A CA 1
ATOM 603 C C . LEU A 1 78 ? 24 10.547 -1.224 1 96.75 78 LEU A C 1
ATOM 605 O O . LEU A 1 78 ? 22.844 10.234 -0.928 1 96.75 78 LEU A O 1
ATOM 609 N N . VAL A 1 79 ? 24.312 11.117 -2.369 1 96.25 79 VAL A N 1
ATOM 610 C CA . VAL A 1 79 ? 23.266 11.453 -3.322 1 96.25 79 VAL A CA 1
ATOM 611 C C . VAL A 1 79 ? 23.578 10.844 -4.684 1 96.25 79 VAL A C 1
ATOM 613 O O . VAL A 1 79 ? 24.734 10.492 -4.957 1 96.25 79 VAL A O 1
ATOM 616 N N . VAL A 1 80 ? 22.5 10.641 -5.535 1 94.75 80 VAL A N 1
ATOM 617 C CA . VAL A 1 80 ? 22.672 10.078 -6.871 1 94.75 80 VAL A CA 1
ATOM 618 C C . VAL A 1 80 ? 21.969 10.961 -7.895 1 94.75 80 VAL A C 1
ATOM 620 O O . VAL A 1 80 ? 21.016 11.672 -7.566 1 94.75 80 VAL A O 1
ATOM 623 N N . TYR A 1 81 ? 22.547 10.984 -9.125 1 92.5 81 TYR A N 1
ATOM 624 C CA . TYR A 1 81 ? 22 11.766 -10.227 1 92.5 81 TYR A CA 1
ATOM 625 C C . TYR A 1 81 ? 21.766 10.891 -11.453 1 92.5 81 TYR A C 1
ATOM 627 O O . TYR A 1 81 ? 22.484 9.922 -11.68 1 92.5 81 TYR A O 1
ATOM 635 N N . CYS A 1 82 ? 20.766 11.242 -12.203 1 87.31 82 CYS A N 1
ATOM 636 C CA . CYS A 1 82 ? 20.438 10.453 -13.383 1 87.31 82 CYS A CA 1
ATOM 637 C C . CYS A 1 82 ? 21.281 10.875 -14.578 1 87.31 82 CYS A C 1
ATOM 639 O O . CYS A 1 82 ? 21.375 10.148 -15.57 1 87.31 82 CYS A O 1
ATOM 641 N N . SER A 1 83 ? 21.828 12.141 -14.5 1 87.69 83 SER A N 1
ATOM 642 C CA . SER A 1 83 ? 22.625 12.672 -15.602 1 87.69 83 SER A CA 1
ATOM 643 C C . SER A 1 83 ? 23.625 13.711 -15.109 1 87.69 83 SER A C 1
ATOM 645 O O . SER A 1 83 ? 23.516 14.203 -13.984 1 87.69 83 SER A O 1
ATOM 647 N N . LYS A 1 84 ? 24.578 13.961 -16.031 1 90.31 84 LYS A N 1
ATOM 648 C CA . LYS A 1 84 ? 25.531 15.031 -15.727 1 90.31 84 LYS A CA 1
ATOM 649 C C . LYS A 1 84 ? 24.844 16.375 -15.625 1 90.31 84 LYS A C 1
ATOM 651 O O . LYS A 1 84 ? 25.234 17.234 -14.828 1 90.31 84 LYS A O 1
ATOM 656 N N . ARG A 1 85 ? 23.859 16.484 -16.359 1 90 85 ARG A N 1
ATOM 657 C CA . ARG A 1 85 ? 23.078 17.719 -16.344 1 90 85 ARG A CA 1
ATOM 658 C C . ARG A 1 85 ? 22.453 17.938 -14.969 1 90 85 ARG A C 1
ATOM 660 O O . ARG A 1 85 ? 22.578 19.031 -14.398 1 90 85 ARG A O 1
ATOM 667 N N . CYS A 1 86 ? 21.812 16.953 -14.406 1 91.25 86 CYS A N 1
ATOM 668 C CA . CYS A 1 86 ? 21.188 17.062 -13.094 1 91.25 86 CYS A CA 1
ATOM 669 C C . CYS A 1 86 ? 22.219 17.328 -12.008 1 91.25 86 CYS A C 1
ATOM 671 O O . CYS A 1 86 ? 21.969 18.094 -11.078 1 91.25 86 CYS A O 1
ATOM 673 N N . GLN A 1 87 ? 23.344 16.672 -12.188 1 94.12 87 GLN A N 1
ATOM 674 C CA . GLN A 1 87 ? 24.422 16.875 -11.234 1 94.12 87 GLN A CA 1
ATOM 675 C C . GLN A 1 87 ? 24.906 18.328 -11.25 1 94.12 87 GLN A C 1
ATOM 677 O O . GLN A 1 87 ? 25.078 18.938 -10.195 1 94.12 87 GLN A O 1
ATOM 682 N N . LYS A 1 88 ? 25.094 18.797 -12.414 1 94.38 88 LYS A N 1
ATOM 683 C CA . LYS A 1 88 ? 25.562 20.172 -12.555 1 94.38 88 LYS A CA 1
ATOM 684 C C . LYS A 1 88 ? 24.547 21.156 -12.008 1 94.38 88 LYS A C 1
ATOM 686 O O . LYS A 1 88 ? 24.906 22.141 -11.352 1 94.38 88 LYS A O 1
ATOM 691 N N . MET A 1 89 ? 23.328 20.922 -12.25 1 91.75 89 MET A N 1
ATOM 692 C CA . MET A 1 89 ? 22.25 21.797 -11.797 1 91.75 89 MET A CA 1
ATOM 693 C C . MET A 1 89 ? 22.203 21.844 -10.273 1 91.75 89 MET A C 1
ATOM 695 O O . MET A 1 89 ? 21.922 22.906 -9.695 1 91.75 89 MET A O 1
ATOM 699 N N . ASP A 1 90 ? 22.547 20.734 -9.664 1 93.75 90 ASP A N 1
ATOM 700 C CA . ASP A 1 90 ? 22.422 20.656 -8.211 1 93.75 90 ASP A CA 1
ATOM 701 C C . ASP A 1 90 ? 23.719 21.078 -7.523 1 93.75 90 ASP A C 1
ATOM 703 O O . ASP A 1 90 ? 23.766 21.234 -6.305 1 93.75 90 ASP A O 1
ATOM 707 N N . TRP A 1 91 ? 24.734 21.266 -8.281 1 94.81 91 TRP A N 1
ATOM 708 C CA . TRP A 1 91 ? 26.062 21.375 -7.688 1 94.81 91 TRP A CA 1
ATOM 709 C C . TRP A 1 91 ? 26.141 22.594 -6.766 1 94.81 91 TRP A C 1
ATOM 711 O O . TRP A 1 91 ? 26.703 22.516 -5.676 1 94.81 91 TRP A O 1
ATOM 721 N N . ARG A 1 92 ? 25.578 23.734 -7.125 1 92.31 92 ARG A N 1
ATOM 722 C CA . ARG A 1 92 ? 25.625 24.938 -6.309 1 92.31 92 ARG A CA 1
ATOM 723 C C . ARG A 1 92 ? 24.969 24.719 -4.953 1 92.31 92 ARG A C 1
ATOM 725 O O . ARG A 1 92 ? 25.375 25.312 -3.953 1 92.31 92 ARG A O 1
ATOM 732 N N . HIS A 1 93 ? 24.016 23.859 -4.891 1 91.75 93 HIS A N 1
ATOM 733 C CA . HIS A 1 93 ? 23.281 23.609 -3.656 1 91.75 93 HIS A CA 1
ATOM 734 C C . HIS A 1 93 ? 23.875 22.453 -2.883 1 91.75 93 HIS A C 1
ATOM 736 O O . HIS A 1 93 ? 23.688 22.344 -1.669 1 91.75 93 HIS A O 1
ATOM 742 N N . HIS A 1 94 ? 24.656 21.609 -3.602 1 95 94 HIS A N 1
ATOM 743 C CA . HIS A 1 94 ? 25.125 20.359 -3.02 1 95 94 HIS A CA 1
ATOM 744 C C . HIS A 1 94 ? 26.578 20.484 -2.566 1 95 94 HIS A C 1
ATOM 746 O O . HIS A 1 94 ? 27 19.797 -1.63 1 95 94 HIS A O 1
ATOM 752 N N . ARG A 1 95 ? 27.328 21.297 -3.152 1 96.31 95 ARG A N 1
ATOM 753 C CA . ARG A 1 95 ? 28.781 21.375 -3.049 1 96.31 95 ARG A CA 1
ATOM 754 C C . ARG A 1 95 ? 29.219 21.453 -1.591 1 96.31 95 ARG A C 1
ATOM 756 O O . ARG A 1 95 ? 30.109 20.703 -1.161 1 96.31 95 ARG A O 1
ATOM 763 N N . ASP A 1 96 ? 28.609 22.312 -0.814 1 96.25 96 ASP A N 1
ATOM 764 C CA . ASP A 1 96 ? 29.047 22.516 0.566 1 96.25 96 ASP A CA 1
ATOM 765 C C . ASP A 1 96 ? 28.781 21.266 1.413 1 96.25 96 ASP A C 1
ATOM 767 O O . ASP A 1 96 ? 29.625 20.859 2.201 1 96.25 96 ASP A O 1
ATOM 771 N N . LEU A 1 97 ? 27.594 20.781 1.251 1 96.94 97 LEU A N 1
ATOM 772 C CA . LEU A 1 97 ? 27.266 19.562 1.993 1 96.94 97 LEU A CA 1
ATOM 773 C C . LEU A 1 97 ? 28.188 18.422 1.599 1 96.94 97 LEU A C 1
ATOM 775 O O . LEU A 1 97 ? 28.641 17.656 2.455 1 96.94 97 LEU A O 1
ATOM 779 N N . CYS A 1 98 ? 28.5 18.297 0.327 1 96.75 98 CYS A N 1
ATOM 780 C CA . CYS A 1 98 ? 29.391 17.266 -0.184 1 96.75 98 CYS A CA 1
ATOM 781 C C . CYS A 1 98 ? 30.781 17.375 0.43 1 96.75 98 CYS A C 1
ATOM 783 O O . CYS A 1 98 ? 31.328 16.406 0.94 1 96.75 98 CYS A O 1
ATOM 785 N N . ARG A 1 99 ? 31.328 18.562 0.434 1 95.69 99 ARG A N 1
ATOM 786 C CA . ARG A 1 99 ? 32.656 18.812 0.959 1 95.69 99 ARG A CA 1
ATOM 787 C C . ARG A 1 99 ? 32.719 18.5 2.451 1 95.69 99 ARG A C 1
ATOM 789 O O . ARG A 1 99 ? 33.719 17.922 2.924 1 95.69 99 ARG A O 1
ATOM 796 N N . ALA A 1 100 ? 31.688 18.828 3.148 1 96.06 100 ALA A N 1
ATOM 797 C CA . ALA A 1 100 ? 31.641 18.656 4.598 1 96.06 100 ALA A CA 1
ATOM 798 C C . ALA A 1 100 ? 31.531 17.188 4.973 1 96.06 100 ALA A C 1
ATOM 800 O O . ALA A 1 100 ? 31.828 16.797 6.105 1 96.06 100 ALA A O 1
ATOM 801 N N . ASN A 1 101 ? 31.109 16.344 4.09 1 96.38 101 ASN A N 1
ATOM 802 C CA . ASN A 1 101 ? 30.828 14.945 4.43 1 96.38 101 ASN A CA 1
ATOM 803 C C . ASN A 1 101 ? 31.609 13.984 3.533 1 96.38 101 ASN A C 1
ATOM 805 O O . ASN A 1 101 ? 31.203 12.836 3.357 1 96.38 101 ASN A O 1
ATOM 809 N N . LYS A 1 102 ? 32.625 14.523 2.979 1 94.5 102 LYS A N 1
ATOM 810 C CA . LYS A 1 102 ? 33.469 13.688 2.141 1 94.5 102 LYS A CA 1
ATOM 811 C C . LYS A 1 102 ? 34.25 12.672 2.982 1 94.5 102 LYS A C 1
ATOM 813 O O . LYS A 1 102 ? 34.812 13.023 4.02 1 94.5 102 LYS A O 1
ATOM 818 N N . VAL A 1 103 ? 34.156 11.453 2.574 1 92.31 103 VAL A N 1
ATOM 819 C CA . VAL A 1 103 ? 34.906 10.375 3.191 1 92.31 103 VAL A CA 1
ATOM 820 C C . VAL A 1 103 ? 35.812 9.703 2.143 1 92.31 103 VAL A C 1
ATOM 822 O O . VAL A 1 103 ? 35.344 9.422 1.032 1 92.31 103 VAL A O 1
ATOM 825 N N . GLU A 1 104 ? 37.031 9.477 2.461 1 88.81 104 GLU A N 1
ATOM 826 C CA . GLU A 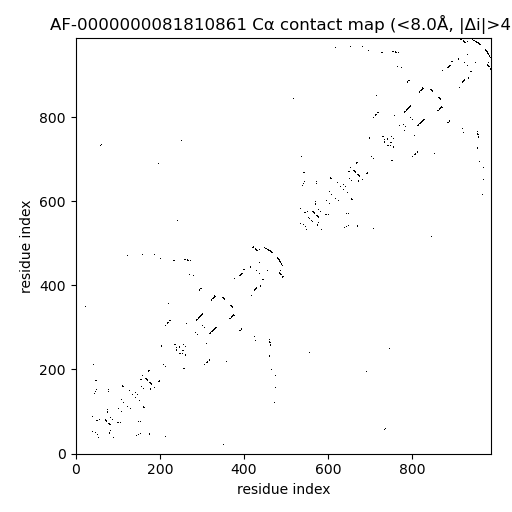1 104 ? 38 8.914 1.509 1 88.81 104 GLU A CA 1
ATOM 827 C C . GLU A 1 104 ? 37.688 7.441 1.25 1 88.81 104 GLU A C 1
ATOM 829 O O . GLU A 1 104 ? 37.125 6.758 2.092 1 88.81 104 GLU A O 1
ATOM 834 N N . GLY A 1 105 ? 38.031 6.918 0.042 1 86.62 105 GLY A N 1
ATOM 835 C CA . GLY A 1 105 ? 38 5.504 -0.281 1 86.62 105 GLY A CA 1
ATOM 836 C C . GLY A 1 105 ? 36.656 5.043 -0.826 1 86.62 105 GLY A C 1
ATOM 837 O O . GLY A 1 105 ? 36.281 3.891 -0.637 1 86.62 105 GLY A O 1
ATOM 838 N N . GLY A 1 106 ? 35.938 5.961 -1.304 1 84.31 106 GLY A N 1
ATOM 839 C CA . GLY A 1 106 ? 34.656 5.562 -1.868 1 84.31 106 GLY A CA 1
ATOM 840 C C . GLY A 1 106 ? 33.625 5.199 -0.814 1 84.31 106 GLY A C 1
ATOM 841 O O . GLY A 1 106 ? 32.688 4.434 -1.082 1 84.31 106 GLY A O 1
ATOM 842 N N . LYS A 1 107 ? 33.844 5.684 0.374 1 91.69 107 LYS A N 1
ATOM 843 C CA . LYS A 1 107 ? 32.969 5.434 1.504 1 91.69 107 LYS A CA 1
ATOM 844 C C . LYS A 1 107 ? 32.156 6.688 1.86 1 91.69 107 LYS A C 1
ATOM 846 O O . LYS A 1 107 ? 32.375 7.754 1.286 1 91.69 107 LYS A O 1
ATOM 851 N N . ASN A 1 108 ? 31.078 6.535 2.646 1 94.06 108 ASN A N 1
ATOM 852 C CA . ASN A 1 108 ? 30.359 7.691 3.164 1 94.06 108 ASN A CA 1
ATOM 853 C C . ASN A 1 108 ? 30.297 7.672 4.688 1 94.06 108 ASN A C 1
ATOM 855 O O . ASN A 1 108 ? 30.922 6.828 5.332 1 94.06 108 ASN A O 1
ATOM 859 N N . VAL A 1 109 ? 29.656 8.602 5.238 1 96.19 109 VAL A N 1
ATOM 860 C CA . VAL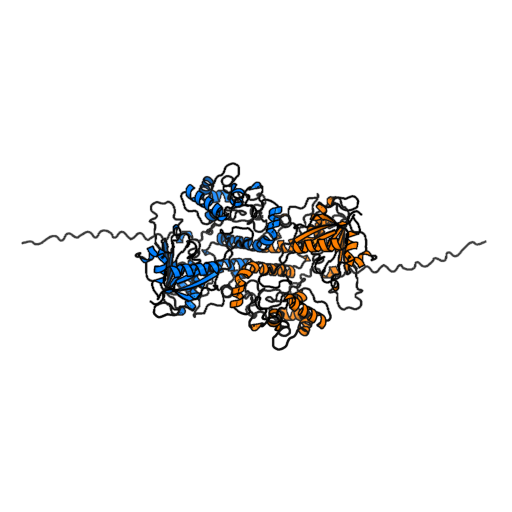 A 1 109 ? 29.688 8.867 6.672 1 96.19 109 VAL A CA 1
ATOM 861 C C . VAL A 1 109 ? 29 7.734 7.43 1 96.19 109 VAL A C 1
ATOM 863 O O . VAL A 1 109 ? 29.141 7.621 8.648 1 96.19 109 VAL A O 1
ATOM 866 N N . PHE A 1 110 ? 28.344 6.805 6.746 1 97 110 PHE A N 1
ATOM 867 C CA . PHE A 1 110 ? 27.609 5.734 7.41 1 97 110 PHE A CA 1
ATOM 868 C C . PHE A 1 110 ? 28.391 4.426 7.352 1 97 110 PHE A C 1
ATOM 870 O O . PHE A 1 110 ? 27.859 3.361 7.664 1 97 110 PHE A O 1
ATOM 877 N N . GLU A 1 111 ? 29.609 4.43 7.027 1 94.19 111 GLU A N 1
ATOM 878 C CA . GLU A 1 111 ? 30.453 3.25 6.844 1 94.19 111 GLU A CA 1
ATOM 879 C C . GLU A 1 111 ? 30.469 2.387 8.102 1 94.19 111 GLU A C 1
ATOM 881 O O . GLU A 1 111 ? 30.531 1.157 8.016 1 94.19 111 GLU A O 1
ATOM 886 N N . ASN A 1 112 ? 30.328 3.008 9.227 1 93 112 ASN A N 1
ATOM 887 C CA . ASN A 1 112 ? 30.453 2.27 10.477 1 93 112 ASN A CA 1
ATOM 888 C C . ASN A 1 112 ? 29.094 2.01 11.117 1 93 112 ASN A C 1
ATOM 890 O O . ASN A 1 112 ? 29.016 1.59 12.273 1 93 112 ASN A O 1
ATOM 894 N N . ALA A 1 113 ? 28.062 2.326 10.445 1 94.62 113 ALA A N 1
ATOM 895 C CA . ALA A 1 113 ? 26.734 2.186 11.008 1 94.62 113 ALA A CA 1
ATOM 896 C C . ALA A 1 113 ? 26.484 0.757 11.484 1 94.62 113 ALA A C 1
ATOM 898 O O . ALA A 1 113 ? 26.047 0.542 12.617 1 94.62 113 ALA A O 1
ATOM 899 N N . LYS A 1 114 ? 26.828 -0.252 10.664 1 94.56 114 LYS A N 1
ATOM 900 C CA . LYS A 1 114 ? 26.609 -1.658 10.992 1 94.56 114 LYS A CA 1
ATOM 901 C C . LYS A 1 114 ? 27.297 -2.031 12.297 1 94.56 114 LYS A C 1
ATOM 903 O O . LYS A 1 114 ? 26.672 -2.578 13.211 1 94.56 114 LYS A O 1
ATOM 908 N N . ASN A 1 115 ? 28.516 -1.675 12.375 1 92.88 115 ASN A N 1
ATOM 909 C CA . ASN A 1 115 ? 29.312 -2.047 13.539 1 92.88 115 ASN A CA 1
A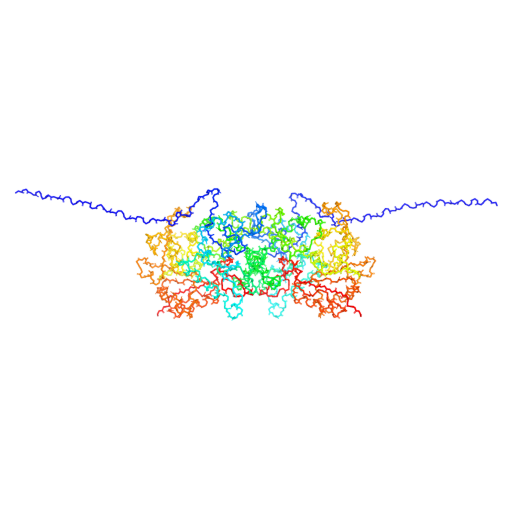TOM 910 C C . ASN A 1 115 ? 28.875 -1.297 14.789 1 92.88 115 ASN A C 1
ATOM 912 O O . ASN A 1 115 ? 28.797 -1.88 15.875 1 92.88 115 ASN A O 1
ATOM 916 N N . GLN A 1 116 ? 28.562 -0.071 14.68 1 91.31 116 GLN A N 1
ATOM 917 C CA . GLN A 1 116 ? 28.25 0.758 15.836 1 91.31 116 GLN A CA 1
ATOM 918 C C . GLN A 1 116 ? 26.859 0.437 16.391 1 91.31 116 GLN A C 1
ATOM 920 O O . GLN A 1 116 ? 26.656 0.44 17.594 1 91.31 116 GLN A O 1
ATOM 925 N N . VAL A 1 117 ? 25.938 0.169 15.547 1 90.31 117 VAL A N 1
ATOM 926 C CA . VAL A 1 117 ? 24.562 -0.108 15.992 1 90.31 117 VAL A CA 1
ATOM 927 C C . VAL A 1 117 ? 24.469 -1.548 16.484 1 90.31 117 VAL A C 1
ATOM 929 O O . VAL A 1 117 ? 23.75 -1.83 17.453 1 90.31 117 VAL A O 1
ATOM 932 N N . ALA A 1 118 ? 25.125 -2.475 15.844 1 84.5 118 ALA A N 1
ATOM 933 C CA . ALA A 1 118 ? 25.125 -3.869 16.281 1 84.5 118 ALA A CA 1
ATOM 934 C C . ALA A 1 118 ? 25.594 -3.994 17.719 1 84.5 118 ALA A C 1
ATOM 936 O O . ALA A 1 118 ? 25.188 -4.914 18.438 1 84.5 118 ALA A O 1
ATOM 937 N N . HIS A 1 119 ? 26.312 -3.148 18.219 1 79.69 119 HIS A N 1
ATOM 938 C CA . HIS A 1 119 ? 26.859 -3.195 19.578 1 79.69 119 HIS A CA 1
ATOM 939 C C . HIS A 1 119 ? 26 -2.406 20.547 1 79.69 119 HIS A C 1
ATOM 941 O O . HIS A 1 119 ? 26.5 -1.864 21.531 1 79.69 119 HIS A O 1
ATOM 947 N N . GLY A 1 120 ? 24.766 -2.318 20.219 1 76.56 120 GLY A N 1
ATOM 948 C CA . GLY A 1 120 ? 23.828 -1.796 21.188 1 76.56 120 GLY A CA 1
ATOM 949 C C . GLY A 1 120 ? 23.469 -0.343 20.953 1 76.56 120 GLY A C 1
ATOM 950 O O . GLY A 1 120 ? 22.766 0.272 21.766 1 76.56 120 GLY A O 1
ATOM 951 N N . GLY A 1 121 ? 23.906 0.19 19.969 1 80.12 121 GLY A N 1
ATOM 952 C CA . GLY A 1 121 ? 23.547 1.58 19.719 1 80.12 121 GLY A CA 1
ATOM 953 C C . GLY A 1 121 ? 22.234 1.743 18.984 1 80.12 121 GLY A C 1
ATOM 954 O O . GLY A 1 121 ? 21.781 0.823 18.312 1 80.12 121 GLY A O 1
ATOM 955 N N . SER A 1 122 ? 21.562 2.852 19.234 1 90.06 122 SER A N 1
ATOM 956 C CA . SER A 1 122 ? 20.344 3.244 18.531 1 90.06 122 SER A CA 1
ATOM 957 C C . SER A 1 122 ? 20.656 3.762 17.141 1 90.06 122 SER A C 1
ATOM 959 O O . SER A 1 122 ? 21.531 4.602 16.953 1 90.06 122 SER A O 1
ATOM 961 N N . TRP A 1 123 ? 20.031 3.115 16.172 1 93.31 123 TRP A N 1
ATOM 962 C CA . TRP A 1 123 ? 20.188 3.574 14.789 1 93.31 123 TRP A CA 1
ATOM 963 C C . TRP A 1 123 ? 19.797 5.043 14.656 1 93.31 123 TRP A C 1
ATOM 965 O O . TRP A 1 123 ? 20.5 5.816 13.992 1 93.31 123 TRP A O 1
ATOM 975 N N . PHE A 1 124 ? 18.844 5.465 15.375 1 92.38 124 PHE A N 1
ATOM 976 C CA . PHE A 1 124 ? 18.391 6.852 15.359 1 92.38 124 PHE A CA 1
ATOM 977 C C . PHE A 1 124 ? 19.453 7.773 15.945 1 92.38 124 PHE A C 1
ATOM 979 O O . PHE A 1 124 ? 19.734 8.828 15.383 1 92.38 124 PHE A O 1
ATOM 986 N N . ARG A 1 125 ? 19.969 7.375 16.969 1 91.19 125 ARG A N 1
ATOM 987 C CA . ARG A 1 125 ? 21 8.195 17.609 1 91.19 125 ARG A CA 1
ATOM 988 C C . ARG A 1 125 ? 22.234 8.312 16.719 1 91.19 125 ARG A C 1
ATOM 990 O O . ARG A 1 125 ? 22.859 9.375 16.656 1 91.19 125 ARG A O 1
ATOM 997 N N . TYR A 1 126 ? 22.562 7.191 16.094 1 94.62 126 TYR A N 1
ATOM 998 C CA . TYR A 1 126 ? 23.703 7.223 15.195 1 94.62 126 TYR A CA 1
ATOM 999 C C . TYR A 1 126 ? 23.484 8.227 14.07 1 94.62 126 TYR A C 1
ATOM 1001 O O . TYR A 1 126 ? 24.359 9.055 13.789 1 94.62 126 TYR A O 1
ATOM 1009 N N . ARG A 1 127 ? 22.359 8.219 13.43 1 95.69 127 ARG A N 1
ATOM 1010 C CA . ARG A 1 127 ? 22.031 9.125 12.336 1 95.69 127 ARG A CA 1
ATOM 1011 C C . ARG A 1 127 ? 22 10.578 12.812 1 95.69 127 ARG A C 1
ATOM 1013 O O . ARG A 1 127 ? 22.469 11.477 12.117 1 95.69 127 ARG A O 1
ATOM 1020 N N . ASN A 1 128 ? 21.531 10.742 14.023 1 93.81 128 ASN A N 1
ATOM 1021 C CA . ASN A 1 128 ? 21.484 12.094 14.586 1 93.81 128 ASN A CA 1
ATOM 1022 C C . ASN A 1 128 ? 22.891 12.633 14.844 1 93.81 128 ASN A C 1
ATOM 1024 O O . ASN A 1 128 ? 23.125 13.836 14.727 1 93.81 128 ASN A O 1
ATOM 1028 N N . ARG A 1 129 ? 23.719 11.711 15.242 1 94.81 129 ARG A N 1
ATOM 1029 C CA . ARG A 1 129 ? 25.109 12.125 15.43 1 94.81 129 ARG A CA 1
ATOM 1030 C C . ARG A 1 129 ? 25.719 12.578 14.109 1 94.81 129 ARG A C 1
ATOM 1032 O O . ARG A 1 129 ? 26.422 13.594 14.07 1 94.81 129 ARG A O 1
ATOM 1039 N N . MET A 1 130 ? 25.469 11.828 13.086 1 96.19 130 MET A N 1
ATOM 1040 C CA . MET A 1 130 ? 25.969 12.219 11.773 1 96.19 130 MET A CA 1
ATOM 1041 C C . MET A 1 130 ? 25.375 13.555 11.328 1 96.19 130 MET A C 1
ATOM 1043 O O . MET A 1 130 ? 26.078 14.398 10.773 1 96.19 130 MET A O 1
ATOM 1047 N N . TYR A 1 131 ? 24.125 13.742 11.586 1 96.12 131 TYR A N 1
ATOM 1048 C CA . TYR A 1 131 ? 23.406 14.977 11.273 1 96.12 131 TYR A CA 1
ATOM 1049 C C . TYR A 1 131 ? 24.016 16.156 12.023 1 96.12 131 TYR A C 1
ATOM 1051 O O . TYR A 1 131 ? 24.312 17.188 11.422 1 96.12 131 TYR A O 1
ATOM 1059 N N . SER A 1 132 ? 24.25 15.977 13.273 1 95.44 132 SER A N 1
ATOM 1060 C CA . SER A 1 132 ? 24.828 17.031 14.109 1 95.44 132 SER A CA 1
ATOM 1061 C C . SER A 1 132 ? 26.234 17.391 13.648 1 95.44 132 SER A C 1
ATOM 1063 O O . SER A 1 132 ? 26.609 18.562 13.641 1 95.44 132 SER A O 1
ATOM 1065 N N . SER A 1 133 ? 26.953 16.391 13.312 1 96.31 133 SER A N 1
ATOM 1066 C CA . SER A 1 133 ? 28.312 16.625 12.82 1 96.31 133 SER A CA 1
ATOM 1067 C C . SER A 1 133 ? 28.297 17.438 11.531 1 96.31 133 SER A C 1
ATOM 1069 O O . SER A 1 133 ? 29.141 18.312 11.336 1 96.31 133 SER A O 1
ATOM 1071 N N . ALA A 1 134 ? 27.359 17.141 10.672 1 96.56 134 ALA A N 1
ATOM 1072 C CA . ALA A 1 134 ? 27.25 17.875 9.414 1 96.56 134 ALA A CA 1
ATOM 1073 C C . ALA A 1 134 ? 26.891 19.344 9.672 1 96.56 134 ALA A C 1
ATOM 1075 O O . ALA A 1 134 ? 27.469 20.25 9.062 1 96.56 134 ALA A O 1
ATOM 1076 N N . MET A 1 135 ? 26 19.562 10.562 1 95.31 135 MET A N 1
ATOM 1077 C CA . MET A 1 135 ? 25.609 20.922 10.906 1 95.31 135 MET A CA 1
ATOM 1078 C C . MET A 1 135 ? 26.781 21.719 11.477 1 95.31 135 MET A C 1
ATOM 1080 O O . MET A 1 135 ? 26.969 22.875 11.141 1 95.31 135 MET A O 1
ATOM 1084 N N . ALA A 1 136 ? 27.516 21.047 12.289 1 95.5 136 ALA A N 1
ATOM 1085 C CA . ALA A 1 136 ? 28.672 21.688 12.898 1 95.5 136 ALA A CA 1
ATOM 1086 C C . ALA A 1 136 ? 29.703 22.047 11.836 1 95.5 136 ALA A C 1
ATOM 1088 O O . ALA A 1 136 ? 30.297 23.141 11.891 1 95.5 136 ALA A O 1
ATOM 1089 N N . SER A 1 137 ? 29.891 21.203 10.938 1 95.88 137 SER A N 1
ATOM 1090 C CA . SER A 1 137 ? 30.875 21.438 9.891 1 95.88 137 SER A CA 1
ATOM 1091 C C . SER A 1 137 ? 30.422 22.547 8.945 1 95.88 137 SER A C 1
ATOM 1093 O O . SER A 1 137 ? 31.25 23.344 8.477 1 95.88 137 SER A O 1
ATOM 1095 N N . LEU A 1 138 ? 29.203 22.625 8.625 1 95.62 138 LEU A N 1
ATOM 1096 C CA . LEU A 1 138 ? 28.656 23.578 7.668 1 95.62 138 LEU A CA 1
ATOM 1097 C C . LEU A 1 138 ? 28.359 24.922 8.344 1 95.62 138 LEU A C 1
ATOM 1099 O O . LEU A 1 138 ? 28.188 25.938 7.668 1 95.62 138 LEU A O 1
ATOM 1103 N N . LYS A 1 139 ? 28.219 24.891 9.656 1 93.56 139 LYS A N 1
ATOM 1104 C CA . LYS A 1 139 ? 27.922 26.078 10.461 1 93.56 139 LYS A CA 1
ATOM 1105 C C . LYS A 1 139 ? 26.594 26.703 10.039 1 93.56 139 LYS A C 1
ATOM 1107 O O . LYS A 1 139 ? 26.484 27.922 9.891 1 93.56 139 LYS A O 1
ATOM 1112 N N . ARG A 1 140 ? 25.703 25.922 9.672 1 88.25 140 ARG A N 1
ATOM 1113 C CA . ARG A 1 140 ? 24.344 26.328 9.336 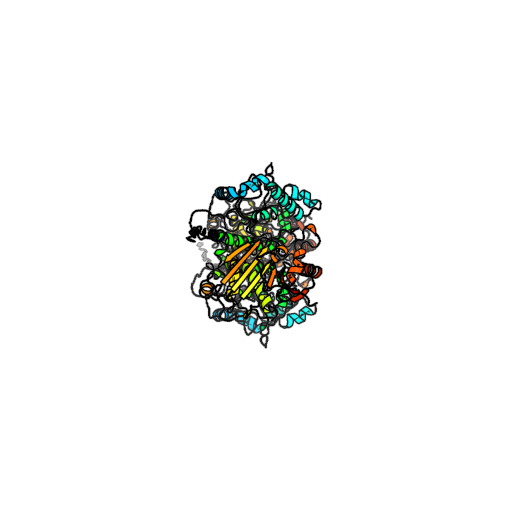1 88.25 140 ARG A CA 1
ATOM 1114 C C . ARG A 1 140 ? 23.359 25.188 9.602 1 88.25 140 ARG A C 1
ATOM 1116 O O . ARG A 1 140 ? 23.766 24.016 9.68 1 88.25 140 ARG A O 1
ATOM 1123 N N . LYS A 1 141 ? 22.109 25.516 9.742 1 85 141 LYS A N 1
ATOM 1124 C CA . LYS A 1 141 ? 21.062 24.5 9.766 1 85 141 LYS A CA 1
ATOM 1125 C C . LYS A 1 141 ? 20.906 23.844 8.398 1 85 141 LYS A C 1
ATOM 1127 O O . LYS A 1 141 ? 21.234 24.453 7.371 1 85 141 LYS A O 1
ATOM 1132 N N . LEU A 1 142 ? 20.469 22.656 8.414 1 90.25 142 LEU A N 1
ATOM 1133 C CA . LEU A 1 142 ? 20.266 21.938 7.164 1 90.25 142 LEU A CA 1
ATOM 1134 C C . LEU A 1 142 ? 18.844 22.141 6.641 1 90.25 142 LEU A C 1
ATOM 1136 O O . LEU A 1 142 ? 17.906 22.281 7.422 1 90.25 142 LEU A O 1
ATOM 1140 N N . GLU A 1 143 ? 18.734 22.234 5.371 1 86.12 143 GLU A N 1
ATOM 1141 C CA . GLU A 1 143 ? 17.422 22.203 4.742 1 86.12 143 GLU A CA 1
ATOM 1142 C C . GLU A 1 143 ? 16.719 20.859 4.988 1 86.12 143 GLU A C 1
ATOM 1144 O O . GLU A 1 143 ? 17.375 19.859 5.281 1 86.12 143 GLU A O 1
ATOM 1149 N N . PRO A 1 144 ? 15.438 20.875 4.789 1 85.94 144 PRO A N 1
ATOM 1150 C CA . PRO A 1 144 ? 14.688 19.641 5.047 1 85.94 144 PRO A CA 1
ATOM 1151 C C . PRO A 1 144 ? 15.188 18.469 4.203 1 85.94 144 PRO A C 1
ATOM 1153 O O . PRO A 1 144 ? 15.305 17.344 4.707 1 85.94 144 PRO A O 1
ATOM 1156 N N . TYR A 1 145 ? 15.5 18.719 2.973 1 91.06 145 TYR A N 1
ATOM 1157 C CA . TYR A 1 145 ? 15.969 17.625 2.133 1 91.06 145 TYR A CA 1
ATOM 1158 C C . TYR A 1 145 ? 17.359 17.156 2.561 1 91.06 145 TYR A C 1
ATOM 1160 O O . TYR A 1 145 ? 17.719 15.992 2.389 1 91.06 145 TYR A O 1
ATOM 1168 N N . GLU A 1 146 ? 18.156 18.094 3.098 1 94.5 146 GLU A N 1
ATOM 1169 C CA . GLU A 1 146 ? 19.469 17.734 3.613 1 94.5 146 GLU A CA 1
ATOM 1170 C C . GLU A 1 146 ? 19.359 16.906 4.891 1 94.5 146 GLU A C 1
ATOM 1172 O O . GLU A 1 146 ? 20.125 15.969 5.105 1 94.5 146 GLU A O 1
ATOM 1177 N N . TYR A 1 147 ? 18.406 17.328 5.699 1 93.62 147 TYR A N 1
ATOM 1178 C CA . TYR A 1 147 ? 18.094 16.531 6.879 1 93.62 147 TYR A CA 1
ATOM 1179 C C . TYR A 1 147 ? 17.75 15.102 6.5 1 93.62 147 TYR A C 1
ATOM 1181 O O . TYR A 1 147 ? 18.234 14.156 7.121 1 93.62 147 TYR A O 1
ATOM 1189 N N . ASP A 1 148 ? 16.984 14.906 5.453 1 95.12 148 ASP A N 1
ATOM 1190 C CA . ASP A 1 148 ? 16.531 13.594 4.996 1 95.12 148 ASP A CA 1
ATOM 1191 C C . ASP A 1 148 ? 17.719 12.75 4.527 1 95.12 148 ASP A C 1
ATOM 1193 O O . ASP A 1 148 ? 17.688 11.523 4.625 1 95.12 148 ASP A O 1
ATOM 1197 N N . ILE A 1 149 ? 18.75 13.344 4.062 1 97.12 149 ILE A N 1
ATOM 1198 C CA . ILE A 1 149 ? 19.938 12.625 3.625 1 97.12 149 ILE A CA 1
ATOM 1199 C C . ILE A 1 149 ? 20.5 11.812 4.789 1 97.12 149 ILE A C 1
ATOM 1201 O O . ILE A 1 149 ? 20.969 10.68 4.602 1 97.12 149 ILE A O 1
ATOM 1205 N N . PHE A 1 150 ? 20.391 12.359 5.949 1 97.12 150 PHE A N 1
ATOM 1206 C CA . PHE A 1 150 ? 20.984 11.711 7.113 1 97.12 150 PHE A CA 1
ATOM 1207 C C . PHE A 1 150 ? 19.969 10.789 7.785 1 97.12 150 PHE A C 1
ATOM 1209 O O . PHE A 1 150 ? 20.328 9.773 8.375 1 97.12 150 PHE A O 1
ATOM 1216 N N . MET A 1 151 ? 18.703 11.133 7.637 1 95.88 151 MET A N 1
ATOM 1217 C CA . MET A 1 151 ? 17.688 10.344 8.32 1 95.88 151 MET A CA 1
ATOM 1218 C C . MET A 1 151 ? 17.312 9.117 7.504 1 95.88 151 MET A C 1
ATOM 1220 O O . MET A 1 151 ? 16.859 8.109 8.062 1 95.88 151 MET A O 1
ATOM 1224 N N . PHE A 1 152 ? 17.516 9.172 6.242 1 96 152 PHE A N 1
ATOM 1225 C CA . PHE A 1 152 ? 17.125 8.07 5.371 1 96 152 PHE A CA 1
ATOM 1226 C C . PHE A 1 152 ? 18.266 7.715 4.414 1 96 152 PHE A C 1
ATOM 1228 O O . PHE A 1 152 ? 18.078 7.707 3.195 1 96 152 PHE A O 1
ATOM 1235 N N . PRO A 1 153 ? 19.406 7.309 4.965 1 96.12 153 PRO A N 1
ATOM 1236 C CA . PRO A 1 153 ? 20.562 6.988 4.125 1 96.12 153 PRO A CA 1
ATOM 1237 C C . PRO A 1 153 ? 20.406 5.664 3.379 1 96.12 153 PRO A C 1
ATOM 1239 O O . PRO A 1 153 ? 19.531 4.863 3.719 1 96.12 153 PRO A O 1
ATOM 1242 N N . ARG A 1 154 ? 21.172 5.551 2.369 1 95.75 154 ARG A N 1
ATOM 1243 C CA . ARG A 1 154 ? 21.234 4.289 1.636 1 95.75 154 ARG A CA 1
ATOM 1244 C C . ARG A 1 154 ? 22.062 3.26 2.391 1 95.75 154 ARG A C 1
ATOM 1246 O O . ARG A 1 154 ? 23.297 3.223 2.254 1 95.75 154 ARG A O 1
ATOM 1253 N N . VAL A 1 155 ? 21.469 2.416 3.164 1 96.31 155 VAL A N 1
ATOM 1254 C CA . VAL A 1 155 ? 22.094 1.326 3.91 1 96.31 155 VAL A CA 1
ATOM 1255 C C . VAL A 1 155 ? 21.219 0.077 3.82 1 96.31 155 VAL A C 1
ATOM 1257 O O . VAL A 1 155 ? 20.031 0.164 3.5 1 96.31 155 VAL A O 1
ATOM 1260 N N . CYS A 1 156 ? 21.859 -1.032 4.031 1 96.31 156 CYS A N 1
ATOM 1261 C CA . CYS A 1 156 ? 21.078 -2.262 4.062 1 96.31 156 CYS A CA 1
ATOM 1262 C C . CYS A 1 156 ? 19.984 -2.18 5.113 1 96.31 156 CYS A C 1
ATOM 1264 O O . CYS A 1 156 ? 20.234 -1.826 6.266 1 96.31 156 CYS A O 1
ATOM 1266 N N . ASN A 1 157 ? 18.781 -2.551 4.707 1 94.75 157 ASN A N 1
ATOM 1267 C CA . ASN A 1 157 ? 17.625 -2.438 5.582 1 94.75 157 ASN A CA 1
ATOM 1268 C C . ASN A 1 157 ? 17.688 -3.436 6.734 1 94.75 157 ASN A C 1
ATOM 1270 O O . ASN A 1 157 ? 16.953 -3.314 7.711 1 94.75 157 ASN A O 1
ATOM 1274 N N . ILE A 1 158 ? 18.562 -4.434 6.66 1 94.25 158 ILE A N 1
ATOM 1275 C CA . ILE A 1 158 ? 18.641 -5.496 7.66 1 94.25 158 ILE A CA 1
ATOM 1276 C C . ILE A 1 158 ? 19.844 -5.273 8.562 1 94.25 158 ILE A C 1
ATOM 1278 O O . ILE A 1 158 ? 19.703 -5.18 9.781 1 94.25 158 ILE A O 1
ATOM 1282 N N . CYS A 1 159 ? 21.062 -5.082 8.055 1 94.44 159 CYS A N 1
ATOM 1283 C CA . CYS A 1 159 ? 22.281 -5.078 8.867 1 94.44 159 CYS A CA 1
ATOM 1284 C C . CYS A 1 159 ? 22.906 -3.697 8.891 1 94.44 159 CYS A C 1
ATOM 1286 O O . CYS A 1 159 ? 23.938 -3.496 9.539 1 94.44 159 CYS A O 1
ATOM 1288 N N . LEU A 1 160 ? 22.484 -2.727 8.102 1 95.5 160 LEU A N 1
ATOM 1289 C CA . LEU A 1 160 ? 22.906 -1.33 8.086 1 95.5 160 LEU A CA 1
ATOM 1290 C C . LEU A 1 160 ? 24.266 -1.183 7.43 1 95.5 160 LEU A C 1
ATOM 1292 O O . LEU A 1 160 ? 24.938 -0.161 7.602 1 95.5 160 LEU A O 1
ATOM 1296 N N . SER A 1 161 ? 24.672 -2.236 6.672 1 96.25 161 SER A N 1
ATOM 1297 C CA . SER A 1 161 ? 25.891 -2.07 5.867 1 96.25 161 SER A CA 1
ATOM 1298 C C . SER A 1 161 ? 25.734 -0.91 4.887 1 96.25 161 SER A C 1
ATOM 1300 O O . SER A 1 161 ? 24.703 -0.771 4.23 1 96.25 161 SER A O 1
ATOM 1302 N N . ALA A 1 162 ? 26.797 -0.105 4.789 1 95.38 162 ALA A N 1
ATOM 1303 C CA . ALA A 1 162 ? 26.766 1.066 3.916 1 95.38 162 ALA A CA 1
ATOM 1304 C C . ALA A 1 162 ? 27.719 0.904 2.746 1 95.38 162 ALA A C 1
ATOM 1306 O O . ALA A 1 162 ? 28.188 1.893 2.166 1 95.38 162 ALA A O 1
ATOM 1307 N N . LYS A 1 163 ? 28.094 -0.312 2.482 1 93.88 163 LYS A N 1
ATOM 1308 C CA . LYS A 1 163 ? 28.953 -0.562 1.324 1 93.88 163 LYS A CA 1
ATOM 1309 C C . LYS A 1 163 ? 28.172 -0.378 0.021 1 93.88 163 LYS A C 1
ATOM 1311 O O . LYS A 1 163 ? 27.531 -1.312 -0.462 1 93.88 163 LYS A O 1
ATOM 1316 N N . GLN A 1 164 ? 28.391 0.735 -0.591 1 91.88 164 GLN A N 1
ATOM 1317 C CA . GLN A 1 164 ? 27.547 1.198 -1.685 1 91.88 164 GLN A CA 1
ATOM 1318 C C . GLN A 1 164 ? 27.625 0.254 -2.881 1 91.88 164 GLN A C 1
ATOM 1320 O O . GLN A 1 164 ? 26.641 0.036 -3.574 1 91.88 164 GLN A O 1
ATOM 1325 N N . ASP A 1 165 ? 28.734 -0.373 -3.102 1 88.88 165 ASP A N 1
ATOM 1326 C CA . ASP A 1 165 ? 28.969 -1.23 -4.262 1 88.88 165 ASP A CA 1
ATOM 1327 C C . ASP A 1 165 ? 28.266 -2.58 -4.09 1 88.88 165 ASP A C 1
ATOM 1329 O O . ASP A 1 165 ? 28.094 -3.32 -5.059 1 88.88 165 ASP A O 1
ATOM 1333 N N . GLN A 1 166 ? 27.844 -2.812 -2.889 1 91.94 166 GLN A N 1
ATOM 1334 C CA . GLN A 1 166 ? 27.219 -4.102 -2.621 1 91.94 166 GLN A CA 1
ATOM 1335 C C . GLN A 1 166 ? 25.703 -3.951 -2.463 1 91.94 166 GLN A C 1
ATOM 1337 O O . GLN A 1 166 ? 24.984 -4.945 -2.377 1 91.94 166 GLN A O 1
ATOM 1342 N N . LEU A 1 167 ? 25.234 -2.744 -2.381 1 93.94 167 LEU A N 1
ATOM 1343 C CA . LEU A 1 167 ? 23.828 -2.516 -2.1 1 93.94 167 LEU A CA 1
ATOM 1344 C C . LEU A 1 167 ? 23 -2.551 -3.385 1 93.94 167 LEU A C 1
ATOM 1346 O O . LEU A 1 167 ? 23.406 -1.98 -4.398 1 93.94 167 LEU A O 1
ATOM 1350 N N . ALA A 1 168 ? 21.922 -3.299 -3.297 1 89.56 168 ALA A N 1
ATOM 1351 C CA . ALA A 1 168 ? 20.906 -3.291 -4.355 1 89.56 168 ALA A CA 1
ATOM 1352 C C . ALA A 1 168 ? 19.609 -2.676 -3.861 1 89.56 168 ALA A C 1
ATOM 1354 O O . ALA A 1 168 ? 19.172 -2.941 -2.738 1 89.56 168 ALA A O 1
ATOM 1355 N N . ASP A 1 169 ? 18.969 -1.851 -4.703 1 89.44 169 ASP A N 1
ATOM 1356 C CA . ASP A 1 169 ? 17.703 -1.212 -4.352 1 89.44 169 ASP A CA 1
ATOM 1357 C C . ASP A 1 169 ? 16.516 -2.121 -4.68 1 89.44 169 ASP A C 1
ATOM 1359 O O . ASP A 1 169 ? 16.609 -2.969 -5.57 1 89.44 169 ASP A O 1
ATOM 1363 N N . CYS A 1 170 ? 15.445 -1.97 -3.848 1 86.69 170 CYS A N 1
ATOM 1364 C CA . CYS A 1 170 ? 14.188 -2.486 -4.379 1 86.69 170 CYS A CA 1
ATOM 1365 C C . CYS A 1 170 ? 13.898 -1.909 -5.758 1 86.69 170 CYS A C 1
ATOM 1367 O O . CYS A 1 170 ? 13.875 -0.689 -5.934 1 86.69 170 CYS A O 1
ATOM 1369 N N . PRO A 1 171 ? 13.75 -2.721 -6.66 1 79.19 171 PRO A N 1
ATOM 1370 C CA . PRO A 1 171 ? 13.594 -2.215 -8.023 1 79.19 171 PRO A CA 1
ATOM 1371 C C . PRO A 1 171 ? 12.266 -1.498 -8.242 1 79.19 171 PRO A C 1
ATOM 1373 O O . PRO A 1 171 ? 12.086 -0.817 -9.258 1 79.19 171 PRO A O 1
ATOM 1376 N N . MET A 1 172 ? 11.328 -1.61 -7.371 1 77.94 172 MET A N 1
ATOM 1377 C CA . MET A 1 172 ? 10.008 -1.011 -7.547 1 77.94 172 MET A CA 1
ATOM 1378 C C . MET A 1 172 ? 9.945 0.366 -6.895 1 77.94 172 MET A C 1
ATOM 1380 O O . MET A 1 172 ? 9.672 1.363 -7.562 1 77.94 172 MET A O 1
ATOM 1384 N N . CYS A 1 173 ? 10.227 0.371 -5.668 1 83.94 173 CYS A N 1
ATOM 1385 C CA . CYS A 1 173 ? 10.016 1.631 -4.961 1 83.94 173 CYS A CA 1
ATOM 1386 C C . CYS A 1 173 ? 11.305 2.432 -4.875 1 83.94 173 CYS A C 1
ATOM 1388 O O . CYS A 1 173 ? 11.281 3.625 -4.57 1 83.94 173 CYS A O 1
ATOM 1390 N N . HIS A 1 174 ? 12.508 1.736 -4.961 1 88.19 174 HIS A N 1
ATOM 1391 C CA . HIS A 1 174 ? 13.828 2.352 -4.898 1 88.19 174 HIS A CA 1
ATOM 1392 C C . HIS A 1 174 ? 14.031 3.086 -3.576 1 88.19 174 HIS A C 1
ATOM 1394 O O . HIS A 1 174 ? 14.695 4.121 -3.533 1 88.19 174 HIS A O 1
ATOM 1400 N N . SER A 1 175 ? 13.422 2.6 -2.52 1 91.31 175 SER A N 1
ATOM 1401 C CA . SER A 1 175 ? 13.492 3.295 -1.237 1 91.31 175 SER A CA 1
ATOM 1402 C C . SER A 1 175 ? 14.086 2.4 -0.154 1 91.31 175 SER A C 1
ATOM 1404 O O . SER A 1 175 ? 14.391 2.865 0.946 1 91.31 175 SER A O 1
ATOM 1406 N N . VAL A 1 176 ? 14.242 1.158 -0.512 1 92.88 176 VAL A N 1
ATOM 1407 C CA . VAL A 1 176 ? 14.867 0.221 0.417 1 92.88 176 VAL A CA 1
ATOM 1408 C C . VAL A 1 176 ? 16.016 -0.515 -0.282 1 92.88 176 VAL A C 1
ATOM 1410 O O . VAL A 1 176 ? 15.961 -0.733 -1.495 1 92.88 176 VAL A O 1
ATOM 1413 N N . PHE A 1 177 ? 17.031 -0.924 0.554 1 94.56 177 PHE A N 1
ATOM 1414 C CA . PHE A 1 177 ? 18.281 -1.441 0.008 1 94.56 177 PHE A CA 1
ATOM 1415 C C . PHE A 1 177 ? 18.734 -2.676 0.777 1 94.56 177 PHE A C 1
ATOM 1417 O O . PHE A 1 177 ? 18.469 -2.807 1.972 1 94.56 177 PHE A O 1
ATOM 1424 N N . TYR A 1 178 ? 19.438 -3.518 -0.007 1 94.12 178 TYR A N 1
ATOM 1425 C CA . TYR A 1 178 ? 19.906 -4.754 0.604 1 94.12 178 TYR A CA 1
ATOM 1426 C C . TYR A 1 178 ? 21.344 -5.062 0.176 1 94.12 178 TYR A C 1
ATOM 1428 O O . TYR A 1 178 ? 21.703 -4.859 -0.984 1 94.12 178 TYR A O 1
ATOM 1436 N N . CYS A 1 179 ? 22.188 -5.566 1.129 1 95.12 179 CYS A N 1
ATOM 1437 C CA . CYS A 1 179 ? 23.578 -5.879 0.841 1 95.12 179 CYS A CA 1
ATOM 1438 C C . CYS A 1 179 ? 23.719 -7.273 0.237 1 95.12 179 CYS A C 1
ATOM 1440 O O . CYS A 1 179 ? 24.781 -7.637 -0.267 1 95.12 179 CYS A O 1
ATOM 1442 N N . SER A 1 180 ? 22.625 -8.016 0.366 1 92.5 180 SER A N 1
ATOM 1443 C CA . SER A 1 180 ? 22.641 -9.383 -0.16 1 92.5 180 SER A CA 1
ATOM 1444 C C . SER A 1 180 ? 21.234 -9.867 -0.473 1 92.5 180 SER A C 1
ATOM 1446 O O . SER A 1 180 ? 20.25 -9.289 0.001 1 92.5 180 SER A O 1
ATOM 1448 N N . SER A 1 181 ? 21.156 -10.906 -1.278 1 84.69 181 SER A N 1
ATOM 1449 C CA . SER A 1 181 ? 19.875 -11.531 -1.574 1 84.69 181 SER A CA 1
ATOM 1450 C C . SER A 1 181 ? 19.25 -12.141 -0.32 1 84.69 181 SER A C 1
ATOM 1452 O O . SER A 1 181 ? 18.031 -12.156 -0.177 1 84.69 181 SER A O 1
ATOM 1454 N N . GLU A 1 182 ? 20.078 -12.57 0.477 1 88.75 182 GLU A N 1
ATOM 1455 C CA . GLU A 1 182 ? 19.609 -13.141 1.731 1 88.75 182 GLU A CA 1
ATOM 1456 C C . GLU A 1 182 ? 18.844 -12.102 2.557 1 88.75 182 GLU A C 1
ATOM 1458 O O . GLU A 1 182 ? 17.766 -12.375 3.074 1 88.75 182 GLU A O 1
ATOM 1463 N N . HIS A 1 183 ? 19.438 -10.938 2.666 1 93.44 183 HIS A N 1
ATOM 1464 C CA . HIS A 1 183 ? 18.812 -9.883 3.449 1 93.44 183 HIS A CA 1
ATOM 1465 C C . HIS A 1 183 ? 17.531 -9.391 2.779 1 93.44 183 HIS A C 1
ATOM 1467 O O . HIS A 1 183 ? 16.547 -9.062 3.459 1 93.44 183 HIS A O 1
ATOM 1473 N N . ARG A 1 184 ? 17.5 -9.367 1.509 1 90.31 184 ARG A N 1
ATOM 1474 C CA . ARG A 1 184 ? 16.281 -9.047 0.771 1 90.31 184 ARG A CA 1
ATOM 1475 C C . ARG A 1 184 ? 15.18 -10.047 1.084 1 90.31 184 ARG A C 1
ATOM 1477 O O . ARG A 1 184 ? 14.031 -9.648 1.329 1 90.31 184 ARG A O 1
ATOM 1484 N N . ASP A 1 185 ? 15.562 -11.273 1.098 1 85.06 185 ASP A N 1
ATOM 1485 C CA . ASP A 1 185 ? 14.586 -12.336 1.323 1 85.06 185 ASP A CA 1
ATOM 1486 C C . ASP A 1 185 ? 14.031 -12.273 2.744 1 85.06 185 ASP A C 1
ATOM 1488 O O . ASP A 1 185 ? 12.836 -12.516 2.959 1 85.06 185 ASP A O 1
ATOM 1492 N N . VAL A 1 186 ? 14.836 -11.953 3.58 1 87.62 186 VAL A N 1
ATOM 1493 C CA . VAL A 1 186 ? 14.414 -11.836 4.973 1 87.62 186 VAL A CA 1
ATOM 1494 C C . VAL A 1 186 ? 13.398 -10.703 5.113 1 87.62 186 VAL A C 1
ATOM 1496 O O . VAL A 1 186 ? 12.43 -10.82 5.867 1 87.62 186 VAL A O 1
ATOM 1499 N N . ASP A 1 187 ? 13.57 -9.641 4.402 1 91.06 187 ASP A N 1
ATOM 1500 C CA . ASP A 1 187 ? 12.742 -8.445 4.543 1 91.06 187 ASP A CA 1
ATOM 1501 C C . ASP A 1 187 ? 11.477 -8.547 3.689 1 91.06 187 ASP A C 1
ATOM 1503 O O . ASP A 1 187 ? 10.539 -7.77 3.859 1 91.06 187 ASP A O 1
ATOM 1507 N N . ARG A 1 188 ? 11.406 -9.414 2.867 1 86.44 188 ARG A N 1
ATOM 1508 C CA . ARG A 1 188 ? 10.398 -9.461 1.81 1 86.44 188 ARG A CA 1
ATOM 1509 C C . ARG A 1 188 ? 8.992 -9.492 2.393 1 86.44 188 ARG A C 1
ATOM 1511 O O . ARG A 1 188 ? 8.117 -8.75 1.954 1 86.44 188 ARG A O 1
ATOM 1518 N N . PRO A 1 189 ? 8.734 -10.367 3.385 1 80.88 189 PRO A N 1
ATOM 1519 C CA . PRO A 1 189 ? 7.363 -10.398 3.912 1 80.88 189 PRO A CA 1
ATOM 1520 C C . PRO A 1 189 ? 6.898 -9.047 4.438 1 80.88 189 PRO A C 1
ATOM 1522 O O . PRO A 1 189 ? 5.73 -8.68 4.273 1 80.88 189 PRO A O 1
ATOM 1525 N N . GLN A 1 190 ? 7.738 -8.336 4.953 1 84.75 190 GLN A N 1
ATOM 1526 C CA . GLN A 1 190 ? 7.383 -7.016 5.469 1 84.75 190 GLN A CA 1
ATOM 1527 C C . GLN A 1 190 ? 7.344 -5.977 4.352 1 84.75 190 GLN A C 1
ATOM 1529 O O . GLN A 1 190 ? 6.406 -5.184 4.266 1 84.75 190 GLN A O 1
ATOM 1534 N N . HIS A 1 191 ? 8.352 -6.02 3.545 1 89.19 191 HIS A N 1
ATOM 1535 C CA . HIS A 1 191 ? 8.492 -4.988 2.523 1 89.19 191 HIS A CA 1
ATOM 1536 C C . HIS A 1 191 ? 7.359 -5.062 1.507 1 89.19 191 HIS A C 1
ATOM 1538 O O . HIS A 1 191 ? 6.941 -4.043 0.957 1 89.19 191 HIS A O 1
ATOM 1544 N N . GLN A 1 192 ? 6.844 -6.18 1.295 1 83.31 192 GLN A N 1
ATOM 1545 C CA . GLN A 1 192 ? 5.762 -6.34 0.328 1 83.31 192 GLN A CA 1
ATOM 1546 C C . GLN A 1 192 ? 4.531 -5.535 0.743 1 83.31 192 GLN A C 1
ATOM 1548 O O . GLN A 1 192 ? 3.76 -5.09 -0.108 1 83.31 192 GLN A O 1
ATOM 1553 N N . THR A 1 193 ? 4.441 -5.285 2.027 1 83.38 193 THR A N 1
ATOM 1554 C CA . THR A 1 193 ? 3.316 -4.523 2.557 1 83.38 193 THR A CA 1
ATOM 1555 C C . THR A 1 193 ? 3.529 -3.029 2.35 1 83.38 193 THR A C 1
ATOM 1557 O O . THR A 1 193 ? 2.568 -2.279 2.158 1 83.38 193 THR A O 1
ATOM 1560 N N . TYR A 1 194 ? 4.766 -2.654 2.359 1 89.5 194 TYR A N 1
ATOM 1561 C CA . TYR A 1 194 ? 5.039 -1.223 2.428 1 89.5 194 TYR A CA 1
ATOM 1562 C C . TYR A 1 194 ? 5.566 -0.704 1.095 1 89.5 194 TYR A C 1
ATOM 1564 O O . TYR A 1 194 ? 5.637 0.508 0.878 1 89.5 194 TYR A O 1
ATOM 1572 N N . CYS A 1 195 ? 5.914 -1.567 0.161 1 87.31 195 CYS A N 1
ATOM 1573 C CA . CYS A 1 195 ? 6.57 -1.191 -1.086 1 87.31 195 CYS A CA 1
ATOM 1574 C C . CYS A 1 195 ? 5.73 -0.184 -1.862 1 87.31 195 CYS A C 1
ATOM 1576 O O . CYS A 1 195 ? 6.25 0.831 -2.332 1 87.31 195 CYS A O 1
ATOM 1578 N N . LEU A 1 196 ? 4.461 -0.448 -1.903 1 83.31 196 LEU A N 1
ATOM 1579 C CA . LEU A 1 196 ? 3.568 0.423 -2.658 1 83.31 196 LEU A CA 1
ATOM 1580 C C . LEU A 1 196 ? 3.461 1.794 -2 1 83.31 196 LEU A C 1
ATOM 1582 O O . LEU A 1 196 ? 3.344 2.811 -2.689 1 83.31 196 LEU A O 1
ATOM 1586 N N . LEU A 1 197 ? 3.42 1.806 -0.698 1 87.44 197 LEU A N 1
ATOM 1587 C CA . LEU A 1 197 ? 3.354 3.076 0.018 1 87.44 197 LEU A CA 1
ATOM 1588 C C . LEU A 1 197 ? 4.582 3.93 -0.276 1 87.44 197 LEU A C 1
ATOM 1590 O O . LEU A 1 197 ? 4.465 5.137 -0.493 1 87.44 197 LEU A O 1
ATOM 1594 N N . PHE A 1 198 ? 5.77 3.238 -0.324 1 90 198 PHE A N 1
ATOM 1595 C CA . PHE A 1 198 ? 6.988 3.951 -0.689 1 90 198 PHE A CA 1
ATOM 1596 C C . PHE A 1 198 ? 6.867 4.547 -2.088 1 90 198 PHE A C 1
ATOM 1598 O O . PHE A 1 198 ? 7.227 5.707 -2.307 1 90 198 PHE A O 1
ATOM 1605 N N . LEU A 1 199 ? 6.43 3.773 -2.932 1 84.06 199 LEU A N 1
ATOM 1606 C CA . LEU A 1 199 ? 6.293 4.211 -4.316 1 84.06 199 LEU A CA 1
ATOM 1607 C C . LEU A 1 199 ? 5.336 5.395 -4.422 1 84.06 199 LEU A C 1
ATOM 1609 O O . LEU A 1 199 ? 5.625 6.371 -5.109 1 84.06 199 LEU A O 1
ATOM 1613 N N . PHE A 1 200 ? 4.246 5.328 -3.699 1 83.62 200 PHE A N 1
ATOM 1614 C CA . PHE A 1 200 ? 3.254 6.395 -3.76 1 83.62 200 PHE A CA 1
ATOM 1615 C C . PHE A 1 200 ? 3.795 7.672 -3.131 1 83.62 200 PHE A C 1
ATOM 1617 O O . PHE A 1 200 ? 3.508 8.773 -3.602 1 83.62 200 PHE A O 1
ATOM 1624 N N . MET A 1 201 ? 4.445 7.473 -2.078 1 88.06 201 MET A N 1
ATOM 1625 C CA . MET A 1 201 ? 5.086 8.625 -1.448 1 88.06 201 MET A CA 1
ATOM 1626 C C . MET A 1 201 ? 5.977 9.359 -2.441 1 88.06 201 MET A C 1
ATOM 1628 O O . MET A 1 201 ? 5.91 10.586 -2.555 1 88.06 201 MET A O 1
ATOM 1632 N N . HIS A 1 202 ? 6.75 8.578 -3.156 1 85.44 202 HIS A N 1
ATOM 1633 C CA . HIS A 1 202 ? 7.613 9.141 -4.188 1 85.44 202 HIS A CA 1
ATOM 1634 C C . HIS A 1 202 ? 6.801 9.891 -5.242 1 85.44 202 HIS A C 1
ATOM 1636 O O . HIS A 1 202 ? 7.164 11 -5.641 1 85.44 202 HIS A O 1
ATOM 1642 N N . GLN A 1 203 ? 5.832 9.328 -5.594 1 81.5 203 GLN A N 1
ATOM 1643 C CA . GLN A 1 203 ? 5.008 9.906 -6.648 1 81.5 203 GLN A CA 1
ATOM 1644 C C . GLN A 1 203 ? 4.355 11.211 -6.188 1 81.5 203 GLN A C 1
ATOM 1646 O O . GLN A 1 203 ? 4.242 12.164 -6.961 1 81.5 203 GLN A O 1
ATOM 1651 N N . CYS A 1 204 ? 3.893 11.211 -5 1 83.88 204 CYS A N 1
ATOM 1652 C CA . CYS A 1 204 ? 3.303 12.422 -4.449 1 83.88 204 CYS A CA 1
ATOM 1653 C C . CYS A 1 204 ? 4.328 13.555 -4.391 1 83.88 204 CYS A C 1
ATOM 1655 O O . CYS A 1 204 ? 4.043 14.68 -4.801 1 83.88 204 CYS A O 1
ATOM 1657 N N . ASP A 1 205 ? 5.496 13.188 -3.922 1 85.56 205 ASP A N 1
ATOM 1658 C CA . ASP A 1 205 ? 6.547 14.195 -3.797 1 85.56 205 ASP A CA 1
ATOM 1659 C C . ASP A 1 205 ? 6.984 14.703 -5.168 1 85.56 205 ASP A C 1
ATOM 1661 O O . ASP A 1 205 ? 7.242 15.898 -5.34 1 85.56 205 ASP A O 1
ATOM 1665 N N . LYS A 1 206 ? 7.109 13.789 -6.07 1 81.81 206 LYS A N 1
ATOM 1666 C CA . LYS A 1 206 ? 7.457 14.188 -7.43 1 81.81 206 LYS A CA 1
ATOM 1667 C C . LYS A 1 206 ? 6.406 15.117 -8.016 1 81.81 206 LYS A C 1
ATOM 1669 O O . LYS A 1 206 ? 6.742 16.109 -8.672 1 81.81 206 LYS A O 1
ATOM 1674 N N . PHE A 1 207 ? 5.195 14.812 -7.859 1 78.25 207 PHE A N 1
ATOM 1675 C CA . PHE A 1 207 ? 4.086 15.633 -8.344 1 78.25 207 PHE A CA 1
ATOM 1676 C C . PHE A 1 207 ? 4.145 17.031 -7.742 1 78.25 207 PHE A C 1
ATOM 1678 O O . PHE A 1 207 ? 3.998 18.031 -8.461 1 78.25 207 PHE A O 1
ATOM 1685 N N . GLU A 1 208 ? 4.34 17.062 -6.453 1 77.56 208 GLU A N 1
ATOM 1686 C CA . GLU A 1 208 ? 4.41 18.344 -5.77 1 77.56 208 GLU A CA 1
ATOM 1687 C C . GLU A 1 208 ? 5.609 19.156 -6.242 1 77.56 208 GLU A C 1
ATOM 1689 O O . GLU A 1 208 ? 5.52 20.391 -6.395 1 77.56 208 GLU A O 1
ATOM 1694 N N . ALA A 1 209 ? 6.66 18.422 -6.422 1 75.88 209 ALA A N 1
ATOM 1695 C CA . ALA A 1 209 ? 7.867 19.094 -6.875 1 75.88 209 ALA A CA 1
ATOM 1696 C C . ALA A 1 209 ? 7.68 19.688 -8.273 1 75.88 209 ALA A C 1
ATOM 1698 O O . ALA A 1 209 ? 8.188 20.766 -8.57 1 75.88 209 ALA A O 1
ATOM 1699 N N . ALA A 1 210 ? 6.98 19 -9.078 1 70.56 210 ALA A N 1
ATOM 1700 C CA . ALA A 1 210 ? 6.766 19.406 -10.461 1 70.56 210 ALA A CA 1
ATOM 1701 C C . ALA A 1 210 ? 5.766 20.562 -10.539 1 70.56 210 ALA A C 1
ATOM 1703 O O . ALA A 1 210 ? 5.953 21.5 -11.312 1 70.56 210 ALA A O 1
ATOM 1704 N N . LYS A 1 211 ? 4.629 20.453 -9.914 1 65.62 211 LYS A N 1
ATOM 1705 C CA . LYS A 1 211 ? 3.537 21.422 -10.031 1 65.62 211 LYS A CA 1
ATOM 1706 C C . LYS A 1 211 ? 3.73 22.594 -9.07 1 65.62 211 LYS A C 1
ATOM 1708 O O . LYS A 1 211 ? 3.17 23.672 -9.273 1 65.62 211 LYS A O 1
ATOM 1713 N N . GLY A 1 212 ? 4.617 22.438 -8.281 1 60.25 212 GLY A N 1
ATOM 1714 C CA . GLY A 1 212 ? 4.746 23.453 -7.25 1 60.25 212 GLY A CA 1
ATOM 1715 C C . GLY A 1 212 ? 3.553 23.5 -6.316 1 60.25 212 GLY A C 1
ATOM 1716 O O . GLY A 1 212 ? 2.469 23.016 -6.66 1 60.25 212 GLY A O 1
ATOM 1717 N N . MET A 1 213 ? 3.637 23.859 -5.211 1 57.53 213 MET A N 1
ATOM 1718 C CA . MET A 1 213 ? 2.592 23.906 -4.195 1 57.53 213 MET A CA 1
ATOM 1719 C C . MET A 1 213 ? 1.446 24.812 -4.637 1 57.53 213 MET A C 1
ATOM 1721 O O . MET A 1 213 ? 0.277 24.5 -4.402 1 57.53 213 MET A O 1
ATOM 1725 N N . ARG A 1 214 ? 1.772 25.797 -5.379 1 54.84 214 ARG A N 1
ATOM 1726 C CA . ARG A 1 214 ? 0.786 26.812 -5.727 1 54.84 214 ARG A CA 1
ATOM 1727 C C . ARG A 1 214 ? -0.185 26.297 -6.785 1 54.84 214 ARG A C 1
ATOM 1729 O O . ARG A 1 214 ? -1.33 26.75 -6.855 1 54.84 214 ARG A O 1
ATOM 1736 N N . ASP A 1 215 ? 0.27 25.25 -7.43 1 57.84 215 ASP A N 1
ATOM 1737 C CA . ASP A 1 215 ? -0.502 24.875 -8.609 1 57.84 215 ASP A CA 1
ATOM 1738 C C . ASP A 1 215 ? -1.459 23.734 -8.305 1 57.84 215 ASP A C 1
ATOM 1740 O O . ASP A 1 215 ? -2.195 23.281 -9.18 1 57.84 215 ASP A O 1
ATOM 1744 N N . ILE A 1 216 ? -1.471 23.406 -7.055 1 65.38 216 ILE A N 1
ATOM 1745 C CA . ILE A 1 216 ? -2.463 22.391 -6.738 1 65.38 216 ILE A CA 1
ATOM 1746 C C . ILE A 1 216 ? -3.762 23.062 -6.289 1 65.38 216 ILE A C 1
ATOM 1748 O O . ILE A 1 216 ? -3.818 23.672 -5.219 1 65.38 216 ILE A O 1
ATOM 1752 N N . PRO A 1 217 ? -4.68 23.016 -7.137 1 66.75 217 PRO A N 1
ATOM 1753 C CA . PRO A 1 217 ? -5.902 23.766 -6.816 1 66.75 217 PRO A CA 1
ATOM 1754 C C . PRO A 1 217 ? -6.676 23.156 -5.652 1 66.75 217 PRO A C 1
ATOM 1756 O O . PRO A 1 217 ? -6.867 21.938 -5.602 1 66.75 217 PRO A O 1
ATOM 1759 N N . LEU A 1 218 ? -6.98 24.047 -4.715 1 74.38 218 LEU A N 1
ATOM 1760 C CA . LEU A 1 218 ? -7.922 23.672 -3.664 1 74.38 218 LEU A CA 1
ATOM 1761 C C . LEU A 1 218 ? -9.352 23.656 -4.195 1 74.38 218 LEU A C 1
ATOM 1763 O O . LEU A 1 218 ? -9.648 24.297 -5.211 1 74.38 218 LEU A O 1
ATOM 1767 N N . PRO A 1 219 ? -10.172 22.797 -3.504 1 72.81 219 PRO A N 1
ATOM 1768 C CA . PRO A 1 219 ? -11.578 22.922 -3.898 1 72.81 219 PRO A CA 1
ATOM 1769 C C . PRO A 1 219 ? -12.086 24.359 -3.85 1 72.81 219 PRO A C 1
ATOM 1771 O O . PRO A 1 219 ? -11.836 25.078 -2.875 1 72.81 219 PRO A O 1
ATOM 1774 N N . VAL A 1 220 ? -12.695 24.859 -4.93 1 65.81 220 VAL A N 1
ATOM 1775 C CA . VAL A 1 220 ? -13.039 26.266 -5.062 1 65.81 220 VAL A CA 1
ATOM 1776 C C . VAL A 1 220 ? -14.508 26.484 -4.691 1 65.81 220 VAL A C 1
ATOM 1778 O O . VAL A 1 220 ? -14.977 27.609 -4.613 1 65.81 220 VAL A O 1
ATOM 1781 N N . GLU A 1 221 ? -15.141 25.453 -4.375 1 75.81 221 GLU A N 1
ATOM 1782 C CA . GLU A 1 221 ? -16.531 25.625 -4 1 75.81 221 GLU A CA 1
ATOM 1783 C C . GLU A 1 221 ? -16.672 26.422 -2.705 1 75.81 221 GLU A C 1
ATOM 1785 O O . GLU A 1 221 ? -15.984 26.125 -1.719 1 75.81 221 GLU A O 1
ATOM 1790 N N . VAL A 1 222 ? -17.484 27.531 -2.842 1 85.12 222 VAL A N 1
ATOM 1791 C CA . VAL A 1 222 ? -17.734 28.391 -1.691 1 85.12 222 VAL A CA 1
ATOM 1792 C C . VAL A 1 222 ? -19.156 28.172 -1.181 1 85.12 222 VAL A C 1
ATOM 1794 O O . VAL A 1 222 ? -20.125 28.281 -1.939 1 85.12 222 VAL A O 1
ATOM 1797 N N . ASP A 1 223 ? -19.266 27.875 0.128 1 88.5 223 ASP A N 1
ATOM 1798 C CA . ASP A 1 223 ? -20.578 27.609 0.72 1 88.5 223 ASP A CA 1
ATOM 1799 C C . ASP A 1 223 ? -21.359 28.906 0.897 1 88.5 223 ASP A C 1
ATOM 1801 O O . ASP A 1 223 ? -20.875 29.859 1.521 1 88.5 223 ASP A O 1
ATOM 1805 N N . ALA A 1 224 ? -22.609 28.953 0.331 1 88.75 224 ALA A N 1
ATOM 1806 C CA . ALA A 1 224 ? -23.5 30.094 0.524 1 88.75 224 ALA A CA 1
ATOM 1807 C C . ALA A 1 224 ? -24.125 30.078 1.917 1 88.75 224 ALA A C 1
ATOM 1809 O O . ALA A 1 224 ? -24.422 31.125 2.484 1 88.75 224 ALA A O 1
ATOM 1810 N N . VAL A 1 225 ? -24.344 28.875 2.324 1 93.81 225 VAL A N 1
ATOM 1811 C CA . VAL A 1 225 ? -24.859 28.641 3.676 1 93.81 225 VAL A CA 1
ATOM 1812 C C . VAL A 1 225 ? -23.922 27.688 4.414 1 93.81 225 VAL A C 1
ATOM 1814 O O . VAL A 1 225 ? -23.281 26.828 3.797 1 93.81 225 VAL A O 1
ATOM 1817 N N . TYR A 1 226 ? -23.891 27.953 5.695 1 94.44 226 TYR A N 1
ATOM 1818 C CA . TYR A 1 226 ? -23 27.094 6.473 1 94.44 226 TYR A CA 1
ATOM 1819 C C . TYR A 1 226 ? -23.453 25.641 6.43 1 94.44 226 TYR A C 1
ATOM 1821 O O . TYR A 1 226 ? -24.625 25.344 6.625 1 94.44 226 TYR A O 1
ATOM 1829 N N . LYS A 1 227 ? -22.5 24.75 6.156 1 92.5 227 LYS A N 1
ATOM 1830 C CA . LYS A 1 227 ? -22.703 23.312 6.184 1 92.5 227 LYS A CA 1
ATOM 1831 C C . LYS A 1 227 ? -21.75 22.641 7.16 1 92.5 227 LYS A C 1
ATOM 1833 O O . LYS A 1 227 ? -20.547 22.891 7.137 1 92.5 227 LYS A O 1
ATOM 1838 N N . ASN A 1 228 ? -22.312 21.844 7.961 1 92.5 228 ASN A N 1
ATOM 1839 C CA . ASN A 1 228 ? -21.453 21.062 8.852 1 92.5 228 ASN A CA 1
ATOM 1840 C C . ASN A 1 228 ? -20.531 20.141 8.07 1 92.5 228 ASN A C 1
ATOM 1842 O O . ASN A 1 228 ? -20.859 19.703 6.969 1 92.5 228 ASN A O 1
ATOM 1846 N N . LEU A 1 229 ? -19.344 19.891 8.719 1 91.88 229 LEU A N 1
ATOM 1847 C CA . LEU A 1 229 ? -18.406 18.953 8.102 1 91.88 229 LEU A CA 1
ATOM 1848 C C . LEU A 1 229 ? -19 17.562 8.008 1 91.88 229 LEU A C 1
ATOM 1850 O O . LEU A 1 229 ? -19.703 17.109 8.922 1 91.88 229 LEU A O 1
ATOM 1854 N N . PRO A 1 230 ? -18.672 16.922 6.898 1 87 230 PRO A N 1
ATOM 1855 C CA . PRO A 1 230 ? -19.094 15.516 6.82 1 87 230 PRO A CA 1
ATOM 1856 C C . PRO A 1 230 ? -18.281 14.609 7.734 1 87 230 PRO A C 1
ATOM 1858 O O . PRO A 1 230 ? -17.547 15.094 8.602 1 87 230 PRO A O 1
ATOM 1861 N N . ASP A 1 231 ? -18.344 13.297 7.566 1 80 231 ASP A N 1
ATOM 1862 C CA . ASP A 1 231 ? -17.828 12.312 8.508 1 80 231 ASP A CA 1
ATOM 1863 C C . ASP A 1 231 ? -16.312 12.188 8.398 1 80 231 ASP A C 1
ATOM 1865 O O . ASP A 1 231 ? -15.672 11.578 9.258 1 80 231 ASP A O 1
ATOM 1869 N N . GLY A 1 232 ? -15.789 12.812 7.398 1 83.56 232 GLY A N 1
ATOM 1870 C CA . GLY A 1 232 ? -14.344 12.711 7.293 1 83.56 232 GLY A CA 1
ATOM 1871 C C . GLY A 1 232 ? -13.781 13.352 6.039 1 83.56 232 GLY A C 1
ATOM 1872 O O . GLY A 1 232 ? -14.539 13.797 5.172 1 83.56 232 GLY A O 1
ATOM 1873 N N . LEU A 1 233 ? -12.477 13.422 6.086 1 85.25 233 LEU A N 1
ATOM 1874 C CA . LEU A 1 233 ? -11.758 14.086 5 1 85.25 233 LEU A CA 1
ATOM 1875 C C . LEU A 1 233 ? -12.039 13.398 3.666 1 85.25 233 LEU A C 1
ATOM 1877 O O . LEU A 1 233 ? -12.258 14.062 2.652 1 85.25 233 LEU A O 1
ATOM 1881 N N . MET A 1 234 ? -12.047 12.117 3.74 1 70.88 234 MET A N 1
ATOM 1882 C CA . MET A 1 234 ? -12.258 11.352 2.514 1 70.88 234 MET A CA 1
ATOM 1883 C C . MET A 1 234 ? -13.648 11.602 1.947 1 70.88 234 MET A C 1
ATOM 1885 O O . MET A 1 234 ? -13.828 11.688 0.73 1 70.88 234 MET A O 1
ATOM 1889 N N . THR A 1 235 ? -14.555 11.672 2.834 1 73.56 235 THR A N 1
ATOM 1890 C CA . THR A 1 235 ? -15.922 11.961 2.418 1 73.56 235 THR A CA 1
ATOM 1891 C C . THR A 1 235 ? -16.031 13.367 1.837 1 73.56 235 THR A C 1
ATOM 1893 O O . THR A 1 235 ? -16.719 13.586 0.847 1 73.56 235 THR A O 1
ATOM 1896 N N . LEU A 1 236 ? -15.359 14.219 2.422 1 80.88 236 LEU A N 1
ATOM 1897 C CA . LEU A 1 236 ? -15.383 15.609 1.989 1 80.88 236 LEU A CA 1
ATOM 1898 C C . LEU A 1 236 ? -14.773 15.766 0.6 1 80.88 236 LEU A C 1
ATOM 1900 O O . LEU A 1 236 ? -15.305 16.5 -0.237 1 80.88 236 LEU A O 1
ATOM 1904 N N . LEU A 1 237 ? -13.617 15.133 0.385 1 74.88 237 LEU A N 1
ATOM 1905 C CA . LEU A 1 237 ? -12.867 15.297 -0.854 1 74.88 237 LEU A CA 1
ATOM 1906 C C . LEU A 1 237 ? -13.281 14.25 -1.884 1 74.88 237 LEU A C 1
ATOM 1908 O O . LEU A 1 237 ? -12.656 14.125 -2.938 1 74.88 237 LEU A O 1
ATOM 1912 N N . ASN A 1 238 ? -14.227 13.586 -1.631 1 61.62 238 ASN A N 1
ATOM 1913 C CA . ASN A 1 238 ? -14.617 12.516 -2.543 1 61.62 238 ASN A CA 1
ATOM 1914 C C . ASN A 1 238 ? -14.484 12.945 -4 1 61.62 238 ASN A C 1
ATOM 1916 O O . ASN A 1 238 ? -15.031 13.977 -4.406 1 61.62 238 ASN A O 1
ATOM 1920 N N . PRO A 1 239 ? -13.391 12.352 -4.711 1 50.41 239 PRO A N 1
ATOM 1921 C CA . PRO A 1 239 ? -13.141 12.672 -6.117 1 50.41 239 PRO A CA 1
ATOM 1922 C C . PRO A 1 239 ? -14.43 12.758 -6.941 1 50.41 239 PRO A C 1
ATOM 1924 O O . PRO A 1 239 ? -14.438 13.352 -8.023 1 50.41 239 PRO A O 1
ATOM 1927 N N . GLU A 1 240 ? -15.312 11.984 -6.613 1 47.19 240 GLU A N 1
ATOM 1928 C CA . GLU A 1 240 ? -16.547 11.93 -7.398 1 47.19 240 GLU A CA 1
ATOM 1929 C C . GLU A 1 240 ? -17.094 13.328 -7.668 1 47.19 240 GLU A C 1
ATOM 1931 O O . GLU A 1 240 ? -17.828 13.539 -8.633 1 47.19 240 GLU A O 1
ATOM 1936 N N . LYS A 1 241 ? -16.766 14.289 -6.754 1 44.47 241 LYS A N 1
ATOM 1937 C CA . LYS A 1 241 ? -17.266 15.633 -7.023 1 44.47 241 LYS A CA 1
ATOM 1938 C C . LYS A 1 241 ? -16.594 16.25 -8.242 1 44.47 241 LYS A C 1
ATOM 1940 O O . LYS A 1 241 ? -15.422 15.945 -8.523 1 44.47 241 LYS A O 1
ATOM 1945 N N . GLU A 1 242 ? -17.297 16.609 -9.305 1 41.41 242 GLU A N 1
ATOM 1946 C CA . GLU A 1 242 ? -17.031 17.203 -10.617 1 41.41 242 GLU A CA 1
ATOM 1947 C C . GLU A 1 242 ? -15.641 17.828 -10.672 1 41.41 242 GLU A C 1
ATOM 1949 O O . GLU A 1 242 ? -15.352 18.641 -11.547 1 41.41 242 GLU A O 1
ATOM 1954 N N . ARG A 1 243 ? -14.883 17.547 -9.672 1 41.56 243 ARG A N 1
ATOM 1955 C CA . ARG A 1 243 ? -13.758 18.422 -9.961 1 41.56 243 ARG A CA 1
ATOM 1956 C C . ARG A 1 243 ? -12.875 17.844 -11.062 1 41.56 243 ARG A C 1
ATOM 1958 O O . ARG A 1 243 ? -12.656 16.641 -11.109 1 41.56 243 ARG A O 1
ATOM 1965 N N . GLU A 1 244 ? -12.914 18.312 -12.18 1 40.88 244 GLU A N 1
ATOM 1966 C CA . GLU A 1 244 ? -12.211 18 -13.414 1 40.88 244 GLU A CA 1
ATOM 1967 C C . GLU A 1 244 ? -11.016 17.078 -13.156 1 40.88 244 GLU A C 1
ATOM 1969 O O . GLU A 1 244 ? -10.758 16.156 -13.93 1 40.88 244 GLU A O 1
ATOM 1974 N N . PRO A 1 245 ? -10.172 17.609 -12.438 1 39.16 245 PRO A N 1
ATOM 1975 C CA . PRO A 1 245 ? -8.906 16.891 -12.586 1 39.16 245 PRO A CA 1
ATOM 1976 C C . PRO A 1 245 ? -8.969 15.461 -12.047 1 39.16 245 PRO A C 1
ATOM 1978 O O . PRO A 1 245 ? -8.008 14.695 -12.195 1 39.16 245 PRO A O 1
ATOM 1981 N N . LEU A 1 246 ? -9.922 15.219 -11.148 1 41.62 246 LEU A N 1
ATOM 1982 C CA . LEU A 1 246 ? -9.727 13.891 -10.578 1 41.62 246 LEU A CA 1
ATOM 1983 C C . LEU A 1 246 ? -10.344 12.82 -11.469 1 41.62 246 LEU A C 1
ATOM 1985 O O . LEU A 1 246 ? -10.711 11.742 -10.992 1 41.62 246 LEU A O 1
ATOM 1989 N N . LYS A 1 247 ? -10.812 13.18 -12.57 1 40.91 247 LYS A N 1
ATOM 1990 C CA . LYS A 1 247 ? -11.523 12.242 -13.438 1 40.91 247 LYS A CA 1
ATOM 1991 C C . LYS A 1 247 ? -10.852 10.867 -13.422 1 40.91 247 LYS A C 1
ATOM 1993 O O . LYS A 1 247 ? -11.508 9.852 -13.617 1 40.91 247 LYS A O 1
ATOM 1998 N N . SER A 1 248 ? -9.609 10.867 -13.695 1 42.44 248 SER A N 1
ATOM 1999 C CA . SER A 1 248 ? -9.047 9.523 -13.836 1 42.44 248 SER A CA 1
ATOM 2000 C C . SER A 1 248 ? -8.617 8.961 -12.492 1 42.44 248 SER A C 1
ATOM 2002 O O . SER A 1 248 ? -7.547 9.289 -11.984 1 42.44 248 SER A O 1
ATOM 2004 N N . LEU A 1 249 ? -9.711 8.82 -11.594 1 47.47 249 LEU A N 1
ATOM 2005 C CA . LEU A 1 249 ? -9.578 8.289 -10.242 1 47.47 249 LEU A CA 1
ATOM 2006 C C . LEU A 1 249 ? -8.562 7.148 -10.203 1 47.47 249 LEU A C 1
ATOM 2008 O O . LEU A 1 249 ? -8.367 6.523 -9.164 1 47.47 249 LEU A O 1
ATOM 2012 N N . GLY A 1 250 ? -7.863 7.023 -11.195 1 52.66 250 GLY A N 1
ATOM 2013 C CA . GLY A 1 250 ? -6.793 6.043 -11.07 1 52.66 250 GLY A CA 1
ATOM 2014 C C . GLY A 1 250 ? -5.695 6.473 -10.117 1 52.66 250 GLY A C 1
ATOM 2015 O O . GLY A 1 250 ? -5.973 7.102 -9.094 1 52.66 250 GLY A O 1
ATOM 2016 N N . VAL A 1 251 ? -4.719 6.109 -10.219 1 58.31 251 VAL A N 1
ATOM 2017 C CA . VAL A 1 251 ? -3.531 6.398 -9.422 1 58.31 251 VAL A CA 1
ATOM 2018 C C . VAL A 1 251 ? -3.328 7.91 -9.328 1 58.31 251 VAL A C 1
ATOM 2020 O O . VAL A 1 251 ? -2.951 8.43 -8.273 1 58.31 251 VAL A O 1
ATOM 2023 N N . GLU A 1 252 ? -3.701 8.633 -10.312 1 62.5 252 GLU A N 1
ATOM 2024 C CA . GLU A 1 252 ? -3.539 10.086 -10.297 1 62.5 252 GLU A CA 1
ATOM 2025 C C . GLU A 1 252 ? -4.516 10.742 -9.328 1 62.5 252 GLU A C 1
ATOM 2027 O O . GLU A 1 252 ? -4.156 11.688 -8.625 1 62.5 252 GLU A O 1
ATOM 2032 N N . GLY A 1 253 ? -5.625 10.211 -9.328 1 65.69 253 GLY A N 1
ATOM 2033 C CA . GLY A 1 253 ? -6.609 10.719 -8.391 1 65.69 253 GLY A CA 1
ATOM 2034 C C . GLY A 1 253 ? -6.211 10.5 -6.938 1 65.69 253 GLY A C 1
ATOM 2035 O O . GLY A 1 253 ? -6.406 11.375 -6.098 1 65.69 253 GLY A O 1
ATOM 2036 N N . MET A 1 254 ? -5.574 9.453 -6.785 1 70.75 254 MET A N 1
ATOM 2037 C CA . MET A 1 254 ? -5.16 9.133 -5.422 1 70.75 254 MET A CA 1
ATOM 2038 C C . MET A 1 254 ? -4.043 10.062 -4.961 1 70.75 254 MET A C 1
ATOM 2040 O O . MET A 1 254 ? -4.02 10.492 -3.805 1 70.75 254 MET A O 1
ATOM 2044 N N . LYS A 1 255 ? -3.137 10.312 -5.875 1 74.88 255 LYS A N 1
ATOM 2045 C CA . LYS A 1 255 ? -2.064 11.25 -5.539 1 74.88 255 LYS A CA 1
ATOM 2046 C C . LYS A 1 255 ? -2.627 12.609 -5.141 1 74.88 255 LYS A C 1
ATOM 2048 O O . LYS A 1 255 ? -2.221 13.18 -4.125 1 74.88 255 LYS A O 1
ATOM 2053 N N . PHE A 1 256 ? -3.527 13.023 -5.949 1 72.69 256 PHE A N 1
ATOM 2054 C CA . PHE A 1 256 ? -4.145 14.312 -5.684 1 72.69 256 PHE A CA 1
ATOM 2055 C C . PHE A 1 256 ? -4.891 14.297 -4.355 1 72.69 256 PHE A C 1
ATOM 2057 O O . PHE A 1 256 ? -4.781 15.234 -3.562 1 72.69 256 PHE A O 1
ATOM 2064 N N . PHE A 1 257 ? -5.543 13.289 -4.145 1 76.12 257 PHE A N 1
ATOM 2065 C CA . PHE A 1 257 ? -6.281 13.148 -2.898 1 76.12 257 PHE A CA 1
ATOM 2066 C C . PHE A 1 257 ? -5.344 13.211 -1.7 1 76.12 257 PHE A C 1
ATOM 2068 O O . PHE A 1 257 ? -5.648 13.867 -0.703 1 76.12 257 PHE A O 1
ATOM 2075 N N . MET A 1 258 ? -4.273 12.531 -1.786 1 83 258 MET A N 1
ATOM 2076 C CA . MET A 1 258 ? -3.338 12.484 -0.667 1 83 258 MET A CA 1
ATOM 2077 C C . MET A 1 258 ? -2.697 13.852 -0.433 1 83 258 MET A C 1
ATOM 2079 O O . MET A 1 258 ? -2.561 14.289 0.711 1 83 258 MET A O 1
ATOM 2083 N N . ILE A 1 259 ? -2.383 14.516 -1.515 1 84 259 ILE A N 1
ATOM 2084 C CA . ILE A 1 259 ? -1.708 15.797 -1.396 1 84 259 ILE A CA 1
ATOM 2085 C C . ILE A 1 259 ? -2.688 16.844 -0.876 1 84 259 ILE A C 1
ATOM 2087 O O . ILE A 1 259 ? -2.412 17.531 0.117 1 84 259 ILE A O 1
ATOM 2091 N N . ILE A 1 260 ? -3.846 16.938 -1.497 1 84 260 ILE A N 1
ATOM 2092 C CA . ILE A 1 260 ? -4.832 17.938 -1.114 1 84 260 ILE A CA 1
ATOM 2093 C C . ILE A 1 260 ? -5.402 17.609 0.264 1 84 260 ILE A C 1
ATOM 2095 O O . ILE A 1 260 ? -5.656 18.5 1.071 1 84 260 ILE A O 1
ATOM 2099 N N . GLY A 1 261 ? -5.605 16.312 0.466 1 87.75 261 GLY A N 1
ATOM 2100 C CA . GLY A 1 261 ? -6.086 15.883 1.771 1 87.75 261 GLY A CA 1
ATOM 2101 C C . GLY A 1 261 ? -5.172 16.297 2.908 1 87.75 261 GLY A C 1
ATOM 2102 O O . GLY A 1 261 ? -5.641 16.719 3.969 1 87.75 261 GLY A O 1
ATOM 2103 N N . GLU A 1 262 ? -3.932 16.188 2.66 1 90.38 262 GLU A N 1
ATOM 2104 C CA . GLU A 1 262 ? -2.979 16.594 3.688 1 90.38 262 GLU A CA 1
ATOM 2105 C C . GLU A 1 262 ? -3.023 18.109 3.906 1 90.38 262 GLU A C 1
ATOM 2107 O O . GLU A 1 262 ? -2.986 18.578 5.047 1 90.38 262 GLU A O 1
ATOM 2112 N N . ARG A 1 263 ? -3.105 18.828 2.857 1 88.31 263 ARG A N 1
ATOM 2113 C CA . ARG A 1 263 ? -3.168 20.281 2.973 1 88.31 263 ARG A CA 1
ATOM 2114 C C . ARG A 1 263 ? -4.414 20.719 3.736 1 88.31 263 ARG A C 1
ATOM 2116 O O . ARG A 1 263 ? -4.34 21.578 4.609 1 88.31 263 ARG A O 1
ATOM 2123 N N . LEU A 1 264 ? -5.418 20.109 3.459 1 92.25 264 LEU A N 1
ATOM 2124 C CA . LEU A 1 264 ? -6.688 20.531 4.043 1 92.25 264 LEU A CA 1
ATOM 2125 C C . LEU A 1 264 ? -6.867 19.938 5.438 1 92.25 264 LEU A C 1
ATOM 2127 O O . LEU A 1 264 ? -7.742 20.375 6.191 1 92.25 264 LEU A O 1
ATOM 2131 N N . SER A 1 265 ? -6.051 18.953 5.777 1 95.31 265 SER A N 1
ATOM 2132 C CA . SER A 1 265 ? -6.117 18.391 7.121 1 95.31 265 SER A CA 1
ATOM 2133 C C . SER A 1 265 ? -5.914 19.453 8.188 1 95.31 265 SER A C 1
ATOM 2135 O O . SER A 1 265 ? -6.473 19.375 9.281 1 95.31 265 SER A O 1
ATOM 2137 N N . TYR A 1 266 ? -5.199 20.5 7.883 1 95.75 266 TYR A N 1
ATOM 2138 C CA . TYR A 1 266 ? -4.875 21.562 8.836 1 95.75 266 TYR A CA 1
ATOM 2139 C C . TYR A 1 266 ? -6.094 22.422 9.125 1 95.75 266 TYR A C 1
ATOM 2141 O O . TYR A 1 266 ? -6.711 22.297 10.188 1 95.75 266 TYR A O 1
ATOM 2149 N N . PRO A 1 267 ? -6.656 23.156 8.164 1 95.81 267 PRO A N 1
ATOM 2150 C CA . PRO A 1 267 ? -7.832 23.969 8.484 1 95.81 267 PRO A CA 1
ATOM 2151 C C . PRO A 1 267 ? -9.055 23.125 8.859 1 95.81 267 PRO A C 1
ATOM 2153 O O . PRO A 1 267 ? -9.859 23.531 9.695 1 95.81 267 PRO A O 1
ATOM 2156 N N . LEU A 1 268 ? -9.164 21.953 8.328 1 96.38 268 LEU A N 1
ATOM 2157 C CA . LEU A 1 268 ? -10.359 21.156 8.562 1 96.38 268 LEU A CA 1
ATOM 2158 C C . LEU A 1 268 ? -10.336 20.547 9.961 1 96.38 268 LEU A C 1
ATOM 2160 O O . LEU A 1 268 ? -11.383 20.359 10.586 1 96.38 268 LEU A O 1
ATOM 2164 N N . SER A 1 269 ? -9.156 20.172 10.43 1 97.56 269 SER A N 1
ATOM 2165 C CA . SER A 1 269 ? -9.07 19.703 11.812 1 97.56 269 SER A CA 1
ATOM 2166 C C . SER A 1 269 ? -9.531 20.781 12.789 1 97.56 269 SER A C 1
ATOM 2168 O O . SER A 1 269 ? -10.234 20.484 13.758 1 97.56 269 SER A O 1
ATOM 2170 N N . LEU A 1 270 ? -9.133 21.984 12.516 1 98.12 270 LEU A N 1
ATOM 2171 C CA . LEU A 1 270 ? -9.578 23.078 13.359 1 98.12 270 LEU A CA 1
ATOM 2172 C C . LEU A 1 270 ? -11.094 23.266 13.273 1 98.12 270 LEU A C 1
ATOM 2174 O O . LEU A 1 270 ? -11.766 23.375 14.305 1 98.12 270 LEU A O 1
ATOM 2178 N N . GLN A 1 271 ? -11.594 23.312 12.07 1 97.56 271 GLN A N 1
ATOM 2179 C CA . GLN A 1 271 ? -13.031 23.453 11.891 1 97.56 271 GLN A CA 1
ATOM 2180 C C . GLN A 1 271 ? -13.797 22.359 12.633 1 97.56 271 GLN A C 1
ATOM 2182 O O . GLN A 1 271 ? -14.836 22.625 13.234 1 97.56 271 GLN A O 1
ATOM 2187 N N . TYR A 1 272 ? -13.312 21.203 12.555 1 97.06 272 TYR A N 1
ATOM 2188 C CA . TYR A 1 272 ? -13.93 20.047 13.203 1 97.06 272 TYR A CA 1
ATOM 2189 C C . TYR A 1 272 ? -14.102 20.297 14.703 1 97.06 272 TYR A C 1
ATOM 2191 O O . TYR A 1 272 ? -15.172 20.047 15.258 1 97.06 272 TYR A O 1
ATOM 2199 N N . VAL A 1 273 ? -13.094 20.75 15.344 1 98 273 VAL A N 1
ATOM 2200 C CA . VAL A 1 273 ? -13.156 21.016 16.781 1 98 273 VAL A CA 1
ATOM 2201 C C . VAL A 1 273 ? -14.109 22.188 17.047 1 98 273 VAL A C 1
ATOM 2203 O O . VAL A 1 273 ? -14.969 22.094 17.922 1 98 273 VAL A O 1
ATOM 2206 N N . LEU A 1 274 ? -14.039 23.219 16.234 1 97.5 274 LEU A N 1
ATOM 2207 C CA . LEU A 1 274 ? -14.781 24.453 16.5 1 97.5 274 LEU A CA 1
ATOM 2208 C C . LEU A 1 274 ? -16.266 24.281 16.172 1 97.5 274 LEU A C 1
ATOM 2210 O O . LEU A 1 274 ? -17.094 25.109 16.578 1 97.5 274 LEU A O 1
ATOM 2214 N N . GLU A 1 275 ? -16.578 23.297 15.445 1 95.56 275 GLU A N 1
ATOM 2215 C CA . GLU A 1 275 ? -17.984 22.969 15.25 1 95.56 275 GLU A CA 1
ATOM 2216 C C . GLU A 1 275 ? -18.625 22.516 16.562 1 95.56 275 GLU A C 1
ATOM 2218 O O . GLU A 1 275 ? -19.844 22.609 16.734 1 95.56 275 GLU A O 1
ATOM 2223 N N . ASN A 1 276 ? -17.797 22.109 17.453 1 92.06 276 ASN A N 1
ATOM 2224 C CA . ASN A 1 276 ? -18.328 21.547 18.688 1 92.06 276 AS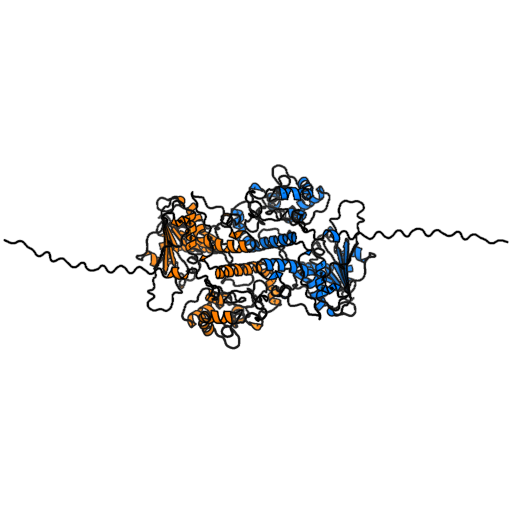N A CA 1
ATOM 2225 C C . ASN A 1 276 ? -17.891 22.359 19.906 1 92.06 276 ASN A C 1
ATOM 2227 O O . ASN A 1 276 ? -18.25 22.016 21.047 1 92.06 276 ASN A O 1
ATOM 2231 N N . VAL A 1 277 ? -17.094 23.312 19.672 1 95.06 277 VAL A N 1
ATOM 2232 C CA . VAL A 1 277 ? -16.562 24.125 20.766 1 95.06 277 VAL A CA 1
ATOM 2233 C C . VAL A 1 277 ? -16.859 25.609 20.5 1 95.06 277 VAL A C 1
ATOM 2235 O O . VAL A 1 277 ? -16.453 26.141 19.469 1 95.06 277 VAL A O 1
ATOM 2238 N N . GLY A 1 278 ? -17.531 26.266 21.422 1 92.69 278 GLY A N 1
ATOM 2239 C CA . GLY A 1 278 ? -17.828 27.672 21.297 1 92.69 278 GLY A CA 1
ATOM 2240 C C . GLY A 1 278 ? -16.625 28.578 21.516 1 92.69 278 GLY A C 1
ATOM 2241 O O . GLY A 1 278 ? -15.672 28.188 22.188 1 92.69 278 GLY A O 1
ATOM 2242 N N . LEU A 1 279 ? -16.672 29.828 20.938 1 95.12 279 LEU A N 1
ATOM 2243 C CA . LEU A 1 279 ? -15.547 30.75 21 1 95.12 279 LEU A CA 1
ATOM 2244 C C . LEU A 1 279 ? -15.898 31.984 21.812 1 95.12 279 LEU A C 1
ATOM 2246 O O . LEU A 1 279 ? -17.047 32.469 21.781 1 95.12 279 LEU A O 1
ATOM 2250 N N . GLY A 1 280 ? -14.922 32.406 22.516 1 90.81 280 GLY A N 1
ATOM 2251 C CA . GLY A 1 280 ? -15.117 33.625 23.297 1 90.81 280 GLY A CA 1
ATOM 2252 C C . GLY A 1 280 ? -15.867 33.375 24.594 1 90.81 280 GLY A C 1
ATOM 2253 O O . GLY A 1 280 ? -16.203 32.219 24.922 1 90.81 280 GLY A O 1
ATOM 2254 N N . SER A 1 281 ? -16.031 34.5 25.281 1 88.25 281 SER A N 1
ATOM 2255 C CA . SER A 1 281 ? -16.734 34.438 26.562 1 88.25 281 SER A CA 1
ATOM 2256 C C . SER A 1 281 ? -18.219 34.094 26.375 1 88.25 281 SER A C 1
ATOM 2258 O O . SER A 1 281 ? -18.859 33.531 27.25 1 88.25 281 SER A O 1
ATOM 2260 N N . ASP A 1 282 ? -18.703 34.375 25.234 1 91.25 282 ASP A N 1
ATOM 2261 C CA . ASP A 1 282 ? -20.125 34.156 24.938 1 91.25 282 ASP A CA 1
ATOM 2262 C C . ASP A 1 282 ? -20.359 32.812 24.266 1 91.25 2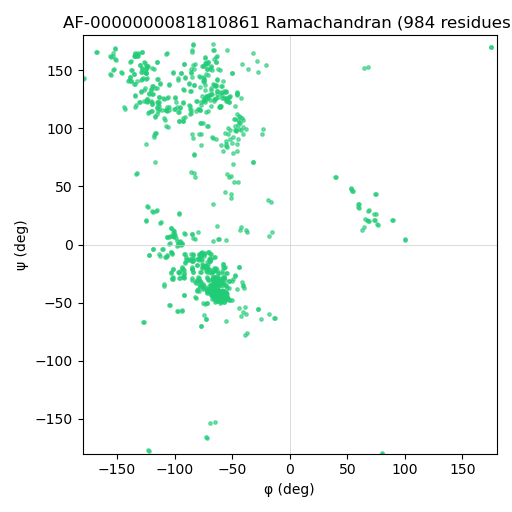82 ASP A C 1
ATOM 2264 O O . ASP A 1 282 ? -21.484 32.5 23.875 1 91.25 282 ASP A O 1
ATOM 2268 N N . ASN A 1 283 ? -19.359 32.062 24.109 1 92.25 283 ASN A N 1
ATOM 2269 C CA . ASN A 1 283 ? -19.453 30.734 23.484 1 92.25 283 ASN A CA 1
ATOM 2270 C C . ASN A 1 283 ? -20.125 30.812 22.125 1 92.25 283 ASN A C 1
ATOM 2272 O O . ASN A 1 283 ? -21.078 30.062 21.859 1 92.25 283 ASN A O 1
ATOM 2276 N N . LYS A 1 284 ? -19.672 31.734 21.328 1 95.38 284 LYS A N 1
ATOM 2277 C CA . LYS A 1 284 ? -20.234 31.938 20 1 95.38 284 LYS A CA 1
ATOM 2278 C C . LYS A 1 284 ? -19.906 30.766 19.078 1 95.38 284 LYS A C 1
ATOM 2280 O O . LYS A 1 284 ? -18.781 30.281 19.047 1 95.38 284 LYS A O 1
ATOM 2285 N N . PRO A 1 285 ? -20.969 30.344 18.359 1 96 285 PRO A N 1
ATOM 2286 C CA . PRO A 1 285 ? -20.672 29.281 17.406 1 96 285 PRO A CA 1
ATOM 2287 C C . PRO A 1 285 ? -19.812 29.766 16.234 1 96 285 PRO A C 1
ATOM 2289 O O . PRO A 1 285 ? -19.891 30.922 15.836 1 96 285 PRO A O 1
ATOM 2292 N N . LEU A 1 286 ? -19.047 28.844 15.719 1 96.56 286 LEU A N 1
ATOM 2293 C CA . LEU A 1 286 ? -18.109 29.141 14.648 1 96.56 286 LEU A CA 1
ATOM 2294 C C . LEU A 1 286 ? -18.828 29.797 13.469 1 96.56 286 LEU A C 1
ATOM 2296 O O . LEU A 1 286 ? -18.297 30.734 12.867 1 96.56 286 LEU A O 1
ATOM 2300 N N . HIS A 1 287 ? -20.016 29.281 13.102 1 95.12 287 HIS A N 1
ATOM 2301 C CA . HIS A 1 287 ? -20.688 29.719 11.883 1 95.12 287 HIS A CA 1
ATOM 2302 C C . HIS A 1 287 ? -21.203 31.156 12.023 1 95.12 287 HIS A C 1
ATOM 2304 O O . HIS A 1 287 ? -21.578 31.781 11.023 1 95.12 287 HIS A O 1
ATOM 2310 N N . ASP A 1 288 ? -21.109 31.766 13.203 1 95.12 288 ASP A N 1
ATOM 2311 C CA . ASP A 1 288 ? -21.562 33.125 13.43 1 95.12 288 ASP A CA 1
ATOM 2312 C C . ASP A 1 288 ? -20.375 34.094 13.484 1 95.12 288 ASP A C 1
ATOM 2314 O O . ASP A 1 288 ? -20.562 35.312 13.547 1 95.12 288 ASP A O 1
ATOM 2318 N N . MET A 1 289 ? -19.234 33.625 13.461 1 95.5 289 MET A N 1
ATOM 2319 C CA . MET A 1 289 ? -18.047 34.469 13.578 1 95.5 289 MET A CA 1
ATOM 2320 C C . MET A 1 289 ? -17.828 35.281 12.312 1 95.5 289 MET A C 1
ATOM 2322 O O . MET A 1 289 ? -17.766 34.719 11.211 1 95.5 289 MET A O 1
ATOM 2326 N N . THR A 1 290 ? -17.672 36.562 12.438 1 95.31 290 THR A N 1
ATOM 2327 C CA . THR A 1 290 ? -17.375 37.438 11.312 1 95.31 290 THR A CA 1
ATOM 2328 C C . THR A 1 290 ? -15.875 37.688 11.211 1 95.31 290 THR A C 1
ATOM 2330 O O . THR A 1 290 ? -15.359 38 10.133 1 95.31 290 THR A O 1
ATOM 2333 N N . LYS A 1 291 ? -15.273 37.625 12.328 1 95.56 291 LYS A N 1
ATOM 2334 C CA . LYS A 1 291 ? -13.82 37.719 12.422 1 95.56 291 LYS A CA 1
ATOM 2335 C C . LYS A 1 291 ? -13.258 36.531 13.203 1 95.56 291 LYS A C 1
ATOM 2337 O O . LYS A 1 291 ? -13.836 36.094 14.211 1 95.56 291 LYS A O 1
ATOM 2342 N N . LEU A 1 292 ? -12.258 35.938 12.703 1 97 292 LEU A N 1
ATOM 2343 C CA . LEU A 1 292 ? -11.633 34.812 13.367 1 97 292 LEU A CA 1
ATOM 2344 C C . LEU A 1 292 ? -10.117 34.938 13.391 1 97 292 LEU A C 1
ATOM 2346 O O . LEU A 1 292 ? -9.492 35.125 12.344 1 97 292 LEU A O 1
ATOM 2350 N N . SER A 1 293 ? -9.539 34.969 14.539 1 97.31 293 SER A N 1
ATOM 2351 C CA . SER A 1 293 ? -8.094 35 14.742 1 97.31 293 SER A CA 1
ATOM 2352 C C . SER A 1 293 ? -7.555 33.688 15.25 1 97.31 293 SER A C 1
ATOM 2354 O O . SER A 1 293 ? -7.867 33.281 16.359 1 97.31 293 SER A O 1
ATOM 2356 N N . VAL A 1 294 ? -6.703 33.031 14.438 1 97.94 294 VAL A N 1
ATOM 2357 C CA . VAL A 1 294 ? -6.168 31.703 14.734 1 97.94 294 VAL A CA 1
ATOM 2358 C C . VAL A 1 294 ? -4.66 31.797 14.953 1 97.94 294 VAL A C 1
ATOM 2360 O O . VAL A 1 294 ? -3.934 32.281 14.094 1 97.94 294 VAL A O 1
ATOM 2363 N N . PHE A 1 295 ? -4.191 31.359 16.109 1 98.12 295 PHE A N 1
ATOM 2364 C CA . PHE A 1 295 ? -2.762 31.188 16.344 1 98.12 295 PHE A CA 1
ATOM 2365 C C . PHE A 1 295 ? -2.332 29.75 16.078 1 98.12 295 PHE A C 1
ATOM 2367 O O . PHE A 1 295 ? -2.865 28.828 16.688 1 98.12 295 PHE A O 1
ATOM 2374 N N . VAL A 1 296 ? -1.481 29.547 15.133 1 97.81 296 VAL A N 1
ATOM 2375 C CA . VAL A 1 296 ? -0.842 28.25 14.891 1 97.81 296 VAL A CA 1
ATOM 2376 C C . VAL A 1 296 ? 0.526 28.219 15.57 1 97.81 296 VAL A C 1
ATOM 2378 O O . VAL A 1 296 ? 1.49 28.797 15.062 1 97.81 296 VAL A O 1
ATOM 2381 N N . VAL A 1 297 ? 0.592 27.469 16.672 1 97.62 297 VAL A N 1
ATOM 2382 C CA . VAL A 1 297 ? 1.797 27.5 17.5 1 97.62 297 VAL A CA 1
ATOM 2383 C C . VAL A 1 297 ? 2.65 26.266 17.219 1 97.62 297 VAL A C 1
ATOM 2385 O O . VAL A 1 297 ? 2.119 25.188 16.938 1 97.62 297 VAL A O 1
ATOM 2388 N N . GLY A 1 298 ? 3.912 26.391 17.312 1 94.88 298 GLY A N 1
ATOM 2389 C CA . GLY A 1 298 ? 4.824 25.328 16.938 1 94.88 298 GLY A CA 1
ATOM 2390 C C . GLY A 1 298 ? 4.953 25.156 15.438 1 94.88 298 GLY A C 1
ATOM 2391 O O . GLY A 1 298 ? 5.266 24.062 14.953 1 94.88 298 GLY A O 1
ATOM 2392 N N . ALA A 1 299 ? 4.719 26.219 14.734 1 93.31 299 ALA A N 1
ATOM 2393 C CA . ALA A 1 299 ? 4.668 26.188 13.273 1 93.31 299 ALA A CA 1
ATOM 2394 C C . ALA A 1 299 ? 6.07 26.062 12.68 1 93.31 299 ALA A C 1
ATOM 2396 O O . ALA A 1 299 ? 7.02 26.672 13.188 1 93.31 299 ALA A O 1
ATOM 2397 N N . LYS A 1 300 ? 6.121 25.297 11.656 1 86.88 300 LYS A N 1
ATOM 2398 C CA . LYS A 1 300 ? 7.344 25.156 10.875 1 86.88 300 LYS A CA 1
ATOM 2399 C C . LYS A 1 300 ? 7.125 25.594 9.43 1 86.88 300 LYS A C 1
ATOM 2401 O O . LYS A 1 300 ? 6.027 25.438 8.891 1 86.88 300 LYS A O 1
ATOM 2406 N N . SER A 1 301 ? 8.148 26.031 8.828 1 76.56 301 SER A N 1
ATOM 2407 C CA . SER A 1 301 ? 8.062 26.547 7.465 1 76.56 301 SER A CA 1
ATOM 2408 C C . SER A 1 301 ? 7.703 25.438 6.477 1 76.56 301 SER A C 1
ATOM 2410 O O . SER A 1 301 ? 6.973 25.672 5.516 1 76.56 301 SER A O 1
ATOM 2412 N N . ASP A 1 302 ? 8.117 24.281 6.758 1 76.38 302 ASP A N 1
ATOM 2413 C CA . ASP A 1 302 ? 8 23.203 5.77 1 76.38 302 ASP A CA 1
ATOM 2414 C C . ASP A 1 302 ? 6.727 22.391 5.992 1 76.38 302 ASP A C 1
ATOM 2416 O O . ASP A 1 302 ? 6.434 21.469 5.23 1 76.38 302 ASP A O 1
ATOM 2420 N N . THR A 1 303 ? 6 22.734 6.93 1 83.31 303 THR A N 1
ATOM 2421 C CA . THR A 1 303 ? 4.785 21.984 7.211 1 83.31 303 THR A CA 1
ATOM 2422 C C . THR A 1 303 ? 3.574 22.906 7.277 1 83.31 303 THR A C 1
ATOM 2424 O O . THR A 1 303 ? 2.863 23.078 6.285 1 83.31 303 THR A O 1
ATOM 2427 N N . GLU A 1 304 ? 3.58 23.734 8.266 1 80.94 304 GLU A N 1
ATOM 2428 C CA . GLU A 1 304 ? 2.389 24.547 8.5 1 80.94 304 GLU A CA 1
ATOM 2429 C C . GLU A 1 304 ? 2.32 25.719 7.52 1 80.94 304 GLU A C 1
ATOM 2431 O O . GLU A 1 304 ? 1.231 26.156 7.137 1 80.94 304 GLU A O 1
ATOM 2436 N N . VAL A 1 305 ? 3.443 26.172 7.141 1 76.56 305 VAL A N 1
ATOM 2437 C CA . VAL A 1 305 ? 3.43 27.375 6.309 1 76.56 305 VAL A CA 1
ATOM 2438 C C . VAL A 1 305 ? 3.408 26.984 4.836 1 76.56 305 VAL A C 1
ATOM 2440 O O . VAL A 1 305 ? 2.977 27.766 3.982 1 76.56 305 VAL A O 1
ATOM 2443 N N . LEU A 1 306 ? 3.904 25.812 4.59 1 73.62 306 LEU A N 1
ATOM 2444 C CA . LEU A 1 306 ? 3.85 25.328 3.215 1 73.62 306 LEU A CA 1
ATOM 2445 C C . LEU A 1 306 ? 2.406 25.219 2.734 1 73.62 306 LEU A C 1
ATOM 2447 O O . LEU A 1 306 ? 1.595 24.516 3.348 1 73.62 306 LEU A O 1
ATOM 2451 N N . GLY A 1 307 ? 2.08 25.953 1.727 1 76.75 307 GLY A N 1
ATOM 2452 C CA . GLY A 1 307 ? 0.706 25.984 1.253 1 76.75 307 GLY A CA 1
ATOM 2453 C C . GLY A 1 307 ? -0.216 26.781 2.15 1 76.75 307 GLY A C 1
ATOM 2454 O O . GLY A 1 307 ? -1.295 26.312 2.52 1 76.75 307 GLY A O 1
ATOM 2455 N N . ILE A 1 308 ? 0.251 27.859 2.555 1 80.56 308 ILE A N 1
ATOM 2456 C CA . ILE A 1 308 ? -0.427 28.734 3.506 1 80.56 308 ILE A CA 1
ATOM 2457 C C . ILE A 1 308 ? -1.802 29.109 2.965 1 80.56 308 ILE A C 1
ATOM 2459 O O . ILE A 1 308 ? -2.729 29.375 3.734 1 80.56 308 ILE A O 1
ATOM 2463 N N . HIS A 1 309 ? -2.039 29 1.7 1 81.44 309 HIS A N 1
ATOM 2464 C CA . HIS A 1 309 ? -3.295 29.391 1.074 1 81.44 309 HIS A CA 1
ATOM 2465 C C . HIS A 1 309 ? -4.398 28.375 1.37 1 81.44 309 HIS A C 1
ATOM 2467 O O . HIS A 1 309 ? -5.578 28.656 1.128 1 81.44 309 HIS A O 1
ATOM 2473 N N . ARG A 1 310 ? -3.961 27.266 1.979 1 87.31 310 ARG A N 1
ATOM 2474 C CA . ARG A 1 310 ? -4.938 26.266 2.363 1 87.31 310 ARG A CA 1
ATOM 2475 C C . ARG A 1 310 ? -5.977 26.844 3.318 1 87.31 310 ARG A C 1
ATOM 2477 O O . ARG A 1 310 ? -7.117 26.359 3.363 1 87.31 310 ARG A O 1
ATOM 2484 N N . TRP A 1 311 ? -5.656 27.859 4.016 1 91.69 311 TRP A N 1
ATOM 2485 C CA . TRP A 1 311 ? -6.535 28.438 5.027 1 91.69 311 TRP A CA 1
ATOM 2486 C C . TRP A 1 311 ? -7.707 29.172 4.379 1 91.69 311 TRP A C 1
ATOM 2488 O O . TRP A 1 311 ? -8.719 29.438 5.035 1 91.69 311 TRP A O 1
ATOM 2498 N N . GLU A 1 312 ? -7.527 29.5 3.119 1 89.25 312 GLU A N 1
ATOM 2499 C CA . GLU A 1 312 ? -8.641 30.078 2.379 1 89.25 312 GLU A CA 1
ATOM 2500 C C . GLU A 1 312 ? -9.844 29.141 2.354 1 89.25 312 GLU A C 1
ATOM 2502 O O . GLU A 1 312 ? -10.984 29.594 2.283 1 89.25 312 GLU A O 1
ATOM 2507 N N . TYR A 1 313 ? -9.547 27.891 2.422 1 90.81 313 TYR A N 1
ATOM 2508 C CA . TYR A 1 313 ? -10.633 26.922 2.385 1 90.81 313 TYR A CA 1
ATOM 2509 C C . TYR A 1 313 ? -11.57 27.094 3.574 1 90.81 313 TYR A C 1
ATOM 2511 O O . TYR A 1 313 ? -12.773 26.859 3.465 1 90.81 313 TYR A O 1
ATOM 2519 N N . LEU A 1 314 ? -11.039 27.5 4.711 1 92.94 314 LEU A N 1
ATOM 2520 C CA . LEU A 1 314 ? -11.883 27.797 5.863 1 92.94 314 LEU A CA 1
ATOM 2521 C C . LEU A 1 314 ? -12.859 28.922 5.547 1 92.94 314 LEU A C 1
ATOM 2523 O O . LEU A 1 314 ? -14.023 28.875 5.957 1 92.94 314 LEU A O 1
ATOM 2527 N N . ALA A 1 315 ? -12.383 29.891 4.836 1 91.06 315 ALA A N 1
ATOM 2528 C CA . ALA A 1 315 ? -13.242 31 4.426 1 91.06 315 ALA A CA 1
ATOM 2529 C C . ALA A 1 315 ? -14.328 30.531 3.463 1 91.06 315 ALA A C 1
ATOM 2531 O O . ALA A 1 315 ? -15.445 31.047 3.473 1 91.06 315 ALA A O 1
ATOM 2532 N N . HIS A 1 316 ? -13.969 29.594 2.643 1 90.56 316 HIS A N 1
ATOM 2533 C CA . HIS A 1 316 ? -14.945 29.031 1.721 1 90.56 316 HIS A CA 1
ATOM 2534 C C . HIS A 1 316 ? -16.078 28.344 2.475 1 90.56 316 HIS A C 1
ATOM 2536 O O . HIS A 1 316 ? -17.219 28.359 2.018 1 90.56 316 HIS A O 1
ATOM 2542 N N . ARG A 1 317 ? -15.773 27.828 3.592 1 93.31 317 ARG A N 1
ATOM 2543 C CA . ARG A 1 317 ? -16.734 27.016 4.336 1 93.31 317 ARG A CA 1
ATOM 2544 C C . ARG A 1 317 ? -17.547 27.875 5.301 1 93.31 317 ARG A C 1
ATOM 2546 O O . ARG A 1 317 ? -18.578 27.422 5.805 1 93.31 317 ARG A O 1
ATOM 2553 N N . LEU A 1 318 ? -17.078 29.109 5.574 1 95.12 318 LEU A N 1
ATOM 2554 C CA . LEU A 1 318 ? -17.719 29.984 6.555 1 95.12 318 LEU A CA 1
ATOM 2555 C C . LEU A 1 318 ? -18.266 31.25 5.891 1 95.12 318 LEU A C 1
ATOM 2557 O O . LEU A 1 318 ? -17.594 32.281 5.859 1 95.12 318 LEU A O 1
ATOM 2561 N N . PRO A 1 319 ? -19.531 31.266 5.539 1 93.31 319 PRO A N 1
ATOM 2562 C CA . PRO A 1 319 ? -20.094 32.375 4.789 1 93.31 319 PRO A CA 1
ATOM 2563 C C . PRO A 1 319 ? -20.078 33.688 5.574 1 93.31 319 PRO A C 1
ATOM 2565 O O . PRO A 1 319 ? -19.969 34.781 4.984 1 93.31 319 PRO A O 1
ATOM 2568 N N . ALA A 1 320 ? -20.172 33.656 6.852 1 94.12 320 ALA A N 1
ATOM 2569 C CA . ALA A 1 320 ? -20.266 34.844 7.676 1 94.12 320 ALA A CA 1
ATOM 2570 C C . ALA A 1 320 ? -18.891 35.469 7.891 1 94.12 320 ALA A C 1
ATOM 2572 O O . ALA A 1 320 ? -18.797 36.625 8.281 1 94.12 320 ALA A O 1
ATOM 2573 N N . LEU A 1 321 ? -17.906 34.719 7.648 1 94.5 321 LEU A N 1
ATOM 2574 C CA . LEU A 1 321 ? -16.547 35.156 7.969 1 94.5 321 LEU A CA 1
ATOM 2575 C C . LEU A 1 321 ? -16.094 36.25 7.012 1 94.5 321 LEU A C 1
ATOM 2577 O O . LEU A 1 321 ? -16.094 36.031 5.793 1 94.5 321 LEU A O 1
ATOM 2581 N N . GLN A 1 322 ? -15.656 37.375 7.574 1 91.94 322 GLN A N 1
ATOM 2582 C CA . GLN A 1 322 ? -15.188 38.5 6.777 1 91.94 322 GLN A CA 1
ATOM 2583 C C . GLN A 1 322 ? -13.68 38.688 6.883 1 91.94 322 GLN A C 1
ATOM 2585 O O . GLN A 1 322 ? -13.023 39.062 5.918 1 91.94 322 GLN A O 1
ATOM 2590 N N . VAL A 1 323 ? -13.227 38.375 8.078 1 93.38 323 VAL A N 1
ATOM 2591 C CA . VAL A 1 323 ? -11.789 38.531 8.305 1 93.38 323 VAL A CA 1
ATOM 2592 C C . VAL A 1 323 ? -11.234 37.25 8.945 1 93.38 323 VAL A C 1
ATOM 2594 O O . VAL A 1 323 ? -11.719 36.812 10 1 93.38 323 VAL A O 1
ATOM 2597 N N . LEU A 1 324 ? -10.273 36.656 8.32 1 94.75 324 LEU A N 1
ATOM 2598 C CA . LEU A 1 324 ? -9.516 35.562 8.883 1 94.75 324 LEU A CA 1
ATOM 2599 C C . LEU A 1 324 ? -8.062 35.938 9.109 1 94.75 324 LEU A C 1
ATOM 2601 O O . LEU A 1 324 ? -7.352 36.312 8.164 1 94.75 324 LEU A O 1
ATOM 2605 N N . ARG A 1 325 ? -7.672 35.969 10.344 1 94.69 325 ARG A N 1
ATOM 2606 C CA . ARG A 1 325 ? -6.289 36.25 10.734 1 94.69 325 ARG A CA 1
ATOM 2607 C C . ARG A 1 325 ? -5.605 34.969 11.227 1 94.69 325 ARG A C 1
ATOM 2609 O O . ARG A 1 325 ? -6.035 34.375 12.219 1 94.69 325 ARG A O 1
ATOM 2616 N N . VAL A 1 326 ? -4.594 34.531 10.5 1 95.56 326 VAL A N 1
ATOM 2617 C CA . VAL A 1 326 ? -3.83 33.375 10.906 1 95.56 326 VAL A CA 1
ATOM 2618 C C . VAL A 1 326 ? -2.402 33.781 11.258 1 95.56 326 VAL A C 1
ATOM 2620 O O . VAL A 1 326 ? -1.675 34.281 10.414 1 95.56 326 VAL A O 1
ATOM 2623 N N . VAL A 1 327 ? -2.02 33.531 12.5 1 95.31 327 VAL A N 1
ATOM 2624 C CA . VAL A 1 327 ? -0.682 33.875 12.984 1 95.31 327 VAL A CA 1
ATOM 2625 C C . VAL A 1 327 ? 0.112 32.594 13.234 1 95.31 327 VAL A C 1
ATOM 2627 O O . VAL A 1 327 ? -0.256 31.781 14.094 1 95.31 327 VAL A O 1
ATOM 2630 N N . PHE A 1 328 ? 1.169 32.438 12.461 1 95.12 328 PHE A N 1
ATOM 2631 C CA . PHE A 1 328 ? 2.066 31.297 12.641 1 95.12 328 PHE A CA 1
ATOM 2632 C C . PHE A 1 328 ? 3.223 31.656 13.57 1 95.12 328 PHE A C 1
ATOM 2634 O O . PHE A 1 328 ? 3.953 32.625 13.305 1 95.12 328 PHE A O 1
ATOM 2641 N N . ILE A 1 329 ? 3.316 30.875 14.633 1 95.75 329 ILE A N 1
ATOM 2642 C CA . ILE A 1 329 ? 4.34 31.172 15.633 1 95.75 329 ILE A CA 1
ATOM 2643 C C . ILE A 1 329 ? 5.223 29.938 15.836 1 95.75 329 ILE A C 1
ATOM 2645 O O . ILE A 1 329 ? 4.73 28.859 16.156 1 95.75 329 ILE A O 1
ATOM 2649 N N . GLY A 1 330 ? 6.492 30.094 15.633 1 93.25 330 GLY A N 1
ATOM 2650 C CA . GLY A 1 330 ? 7.418 28.984 15.867 1 93.25 330 GLY A CA 1
ATOM 2651 C C . GLY A 1 330 ? 8.867 29.375 15.609 1 93.25 330 GLY A C 1
ATOM 2652 O O . GLY A 1 330 ? 9.156 30.125 14.68 1 93.25 330 GLY A O 1
ATOM 2653 N N . PRO A 1 331 ? 9.719 28.828 16.422 1 88.62 331 PRO A N 1
ATOM 2654 C CA . PRO A 1 331 ? 11.133 29.188 16.297 1 88.62 331 PRO A CA 1
ATOM 2655 C C . PRO A 1 331 ? 11.766 28.641 15.016 1 88.62 331 PRO A C 1
ATOM 2657 O O . PRO A 1 331 ? 12.883 29.031 14.656 1 88.62 331 PRO A O 1
ATOM 2660 N N . GLU A 1 332 ? 11.102 27.75 14.32 1 81.31 332 GLU A N 1
ATOM 2661 C CA . GLU A 1 332 ? 11.672 27.141 13.133 1 81.31 332 GLU A CA 1
ATOM 2662 C C . GLU A 1 332 ? 11.125 27.781 11.859 1 81.31 332 GLU A C 1
ATOM 2664 O O . GLU A 1 332 ? 11.312 27.25 10.766 1 81.31 332 GLU A O 1
ATOM 2669 N N . LEU A 1 333 ? 10.445 28.906 12.016 1 84.38 333 LEU A N 1
ATOM 2670 C CA . LEU A 1 333 ? 9.938 29.625 10.852 1 84.38 333 LEU A CA 1
ATOM 2671 C C . LEU A 1 333 ? 11.055 30.422 10.18 1 84.38 333 LEU A C 1
ATOM 2673 O O . LEU A 1 333 ? 11.922 30.969 10.852 1 84.38 333 LEU A O 1
ATOM 2677 N N . PHE A 1 334 ? 11.148 30.609 8.867 1 65.62 334 PHE A N 1
ATOM 2678 C CA . PHE A 1 334 ? 12.023 31.391 7.992 1 65.62 334 PHE A CA 1
ATOM 2679 C C . PHE A 1 334 ? 13.469 30.922 8.102 1 65.62 334 PHE A C 1
ATOM 2681 O O . PHE A 1 334 ? 14.391 31.672 7.793 1 65.62 334 PHE A O 1
ATOM 2688 N N . LEU A 1 335 ? 13.773 29.859 8.664 1 54.59 335 LEU A N 1
ATOM 2689 C CA . LEU A 1 335 ? 15.172 29.5 8.844 1 54.59 335 LEU A CA 1
ATOM 2690 C C . LEU A 1 335 ? 15.961 29.688 7.551 1 54.59 335 LEU A C 1
ATOM 2692 O O . LEU A 1 335 ? 17.188 29.672 7.562 1 54.59 335 LEU A O 1
ATOM 2696 N N . HIS A 1 336 ? 15.492 29.641 6.336 1 47.41 336 HIS A N 1
ATOM 2697 C CA . HIS A 1 336 ? 16.453 29.719 5.242 1 47.41 336 HIS A CA 1
ATOM 2698 C C . HIS A 1 336 ? 16.875 31.172 4.988 1 47.41 336 HIS A C 1
ATOM 2700 O O . HIS A 1 336 ? 17.359 31.5 3.9 1 47.41 336 HIS A O 1
ATOM 2706 N N . GLU A 1 337 ? 16.656 32.219 5.688 1 42.72 337 GLU A N 1
ATOM 2707 C CA . GLU A 1 337 ? 17.047 33.469 5.09 1 42.72 337 GLU A CA 1
ATOM 2708 C C . GLU A 1 337 ? 18.531 33.5 4.754 1 42.72 337 GLU A C 1
ATOM 2710 O O . GLU A 1 337 ? 19.344 32.938 5.492 1 42.72 337 GLU A O 1
ATOM 2715 N N . SER A 1 338 ? 18.953 33.875 3.451 1 38.75 338 SER A N 1
ATOM 2716 C CA . SER A 1 338 ? 20.219 34.219 2.818 1 38.75 338 SER A CA 1
ATOM 2717 C C . SER A 1 338 ? 21.109 35 3.775 1 38.75 338 SER A C 1
ATOM 2719 O O . SER A 1 338 ? 20.625 35.625 4.73 1 38.75 338 SER A O 1
ATOM 2721 N N . SER A 1 339 ? 22.438 34.875 3.615 1 36.12 339 SER A N 1
ATOM 2722 C CA . SER A 1 339 ? 23.641 35.531 4.094 1 36.12 339 SER A CA 1
ATOM 2723 C C . SER A 1 339 ? 23.453 37.062 4.129 1 36.12 339 SER A C 1
ATOM 2725 O O . SER A 1 339 ? 24.359 37.781 4.508 1 36.12 339 SER A O 1
ATOM 2727 N N . ASP A 1 340 ? 22.703 37.719 3.158 1 37.41 340 ASP A N 1
ATOM 2728 C CA . ASP A 1 340 ? 22.984 39.156 3.133 1 37.41 340 ASP A CA 1
ATOM 2729 C C . ASP A 1 340 ? 22.688 39.781 4.488 1 37.41 340 ASP A C 1
ATOM 2731 O O . ASP A 1 340 ? 21.719 39.438 5.156 1 37.41 340 ASP A O 1
ATOM 2735 N N . GLU A 1 341 ? 23.672 40.469 5.027 1 38.28 341 GLU A N 1
ATOM 2736 C CA . GLU A 1 341 ? 23.875 41.312 6.207 1 38.28 341 GLU A CA 1
ATOM 2737 C C . GLU A 1 341 ? 22.578 41.969 6.645 1 38.28 341 GLU A C 1
ATOM 2739 O O . GLU A 1 341 ? 22.375 42.25 7.832 1 38.28 341 GLU A O 1
ATOM 2744 N N . ASP A 1 342 ? 21.938 42.719 5.66 1 36.69 342 ASP A N 1
ATOM 2745 C CA . ASP A 1 342 ? 20.891 43.656 6.027 1 36.69 342 ASP A CA 1
ATOM 2746 C C . ASP A 1 342 ? 19.594 42.938 6.34 1 36.69 342 ASP A C 1
ATOM 2748 O O . ASP A 1 342 ? 18.5 43.5 6.152 1 36.69 342 ASP A O 1
ATOM 2752 N N . SER A 1 343 ? 19.484 41.656 6.105 1 39.53 343 SER A N 1
ATOM 2753 C CA . SER A 1 343 ? 18.25 40.938 6.465 1 39.53 343 SER A CA 1
ATOM 2754 C C . SER A 1 343 ? 17.859 41.219 7.918 1 39.53 343 SER A C 1
ATOM 2756 O O . SER A 1 343 ? 18.453 40.656 8.836 1 39.53 343 SER A O 1
ATOM 2758 N N . SER A 1 344 ? 17.672 42.375 8.203 1 38.16 344 SER A N 1
ATOM 2759 C CA . SER A 1 344 ? 16.875 42.656 9.398 1 38.16 344 SER A CA 1
ATOM 2760 C C . SER A 1 344 ? 15.961 41.469 9.719 1 38.16 344 SER A C 1
ATOM 2762 O O . SER A 1 344 ? 15.281 40.938 8.836 1 38.16 344 SER A O 1
ATOM 2764 N N . SER A 1 345 ? 16.297 40.5 10.602 1 47.31 345 SER A N 1
ATOM 2765 C CA . SER A 1 345 ? 15.711 39.406 11.375 1 47.31 345 SER A CA 1
ATOM 2766 C C . SER A 1 345 ? 14.195 39.531 11.445 1 47.31 345 SER A C 1
ATOM 2768 O O . SER A 1 345 ? 13.664 40.125 12.398 1 47.31 345 SER A O 1
ATOM 2770 N N . ASN A 1 346 ? 13.516 39.938 10.5 1 53.47 346 ASN A N 1
ATOM 2771 C CA . ASN A 1 346 ? 12.117 40.25 10.773 1 53.47 346 ASN A CA 1
ATOM 2772 C C . ASN A 1 346 ? 11.391 39.062 11.391 1 53.47 346 ASN A C 1
ATOM 2774 O O . ASN A 1 346 ? 11.203 38.031 10.742 1 53.47 346 ASN A O 1
ATOM 2778 N N . ASP A 1 347 ? 11.492 38.969 12.703 1 62.78 347 ASP A N 1
ATOM 2779 C CA . ASP A 1 347 ? 10.852 38.062 13.664 1 62.78 347 ASP A CA 1
ATOM 2780 C C . ASP A 1 347 ? 9.367 37.906 13.367 1 62.78 347 ASP A C 1
ATOM 2782 O O . ASP A 1 347 ? 8.734 36.969 13.828 1 62.78 347 ASP A O 1
ATOM 2786 N N . TYR A 1 348 ? 8.953 38.938 12.586 1 62.56 348 TYR A N 1
ATOM 2787 C CA . TYR A 1 348 ? 7.516 38.969 12.336 1 62.56 348 TYR A CA 1
ATOM 2788 C C . TYR A 1 348 ? 7.211 39.438 10.914 1 62.56 348 TYR A C 1
ATOM 2790 O O . TYR A 1 348 ? 7.762 40.438 10.461 1 62.56 348 TYR A O 1
ATOM 2798 N N . ILE A 1 349 ? 6.602 38.562 10.086 1 69.06 349 ILE A N 1
ATOM 2799 C CA . ILE A 1 349 ? 6.219 38.906 8.719 1 69.06 349 ILE A CA 1
ATOM 2800 C C . ILE A 1 349 ? 4.699 38.875 8.586 1 69.06 349 ILE A C 1
ATOM 2802 O O . ILE A 1 349 ? 4.039 37.969 9.109 1 69.06 349 ILE A O 1
ATOM 2806 N N . LEU A 1 350 ? 4.176 40.031 8.172 1 59.69 350 LEU A N 1
ATOM 2807 C CA . LEU A 1 350 ? 2.76 40.094 7.82 1 59.69 350 LEU A CA 1
ATOM 2808 C C . LEU A 1 350 ? 2.557 39.844 6.328 1 59.69 350 LEU A C 1
ATOM 2810 O O . LEU A 1 350 ? 3.273 40.406 5.496 1 59.69 350 LEU A O 1
ATOM 2814 N N . GLU A 1 351 ? 1.966 38.625 5.996 1 59.66 351 GLU A N 1
ATOM 2815 C CA . GLU A 1 351 ? 1.621 38.344 4.605 1 59.66 351 GLU A CA 1
ATOM 2816 C C . GLU A 1 351 ? 0.113 38.438 4.387 1 59.66 351 GLU A C 1
ATOM 2818 O O . GLU A 1 351 ? -0.644 37.656 5.004 1 59.66 351 GLU A O 1
ATOM 2823 N N . ASP A 1 352 ? -0.413 39.656 3.779 1 54.62 352 ASP A N 1
ATOM 2824 C CA . ASP A 1 352 ? -1.822 39.719 3.406 1 54.62 352 ASP A CA 1
ATOM 2825 C C . ASP A 1 352 ? -2.094 38.969 2.111 1 54.62 352 ASP A C 1
ATOM 2827 O O . ASP A 1 352 ? -1.371 39.125 1.126 1 54.62 352 ASP A O 1
ATOM 2831 N N . SER A 1 353 ? -2.955 37.812 2.166 1 59.25 353 SER A N 1
ATOM 2832 C CA . SER A 1 353 ? -3.303 36.906 1.077 1 59.25 353 SER A CA 1
ATOM 2833 C C . SER A 1 353 ? -4.031 37.656 -0.043 1 59.25 353 SER A C 1
ATOM 2835 O O . SER A 1 353 ? -4.262 37.094 -1.114 1 59.25 353 SER A O 1
ATOM 2837 N N . GLY A 1 354 ? -4.238 39 -0.072 1 54.19 354 GLY A N 1
ATOM 2838 C CA . GLY A 1 354 ? -5.145 39.75 -0.945 1 54.19 354 GLY A CA 1
ATOM 2839 C C . GLY A 1 354 ? -5.125 39.219 -2.377 1 54.19 354 GLY A C 1
ATOM 2840 O O . GLY A 1 354 ? -6.141 38.75 -2.887 1 54.19 354 GLY A O 1
ATOM 2841 N N . GLU A 1 355 ? -4.078 39.188 -3.006 1 57.5 355 GLU A N 1
ATOM 2842 C CA . GLU A 1 355 ? -4.098 38.938 -4.441 1 57.5 355 GLU A CA 1
ATOM 2843 C C . GLU A 1 355 ? -4.098 37.438 -4.723 1 57.5 355 GLU A C 1
ATOM 2845 O O . GLU A 1 355 ? -4.5 37 -5.801 1 57.5 355 GLU A O 1
ATOM 2850 N N . ALA A 1 356 ? -3.924 36.625 -3.721 1 67.62 356 ALA A N 1
ATOM 2851 C CA . ALA A 1 356 ? -3.787 35.188 -3.986 1 67.62 356 ALA A CA 1
ATOM 2852 C C . ALA A 1 356 ? -5.09 34.438 -3.686 1 67.62 356 ALA A C 1
ATOM 2854 O O . ALA A 1 356 ? -5.211 33.25 -3.971 1 67.62 356 ALA A O 1
ATOM 2855 N N . MET A 1 357 ? -6.055 35.219 -3.41 1 77.38 357 MET A N 1
ATOM 2856 C CA . MET A 1 357 ? -7.332 34.594 -3.066 1 77.38 357 MET A CA 1
ATOM 2857 C C . MET A 1 357 ? -8.117 34.25 -4.324 1 77.38 357 MET A C 1
ATOM 2859 O O . MET A 1 357 ? -7.875 34.781 -5.395 1 77.38 357 MET A O 1
ATOM 2863 N N . CYS A 1 358 ? -8.961 33.281 -4.168 1 77.56 358 CYS A N 1
ATOM 2864 C CA . CYS A 1 358 ? -9.797 32.875 -5.297 1 77.56 358 CYS A CA 1
ATOM 2865 C C . CYS A 1 358 ? -10.758 34 -5.676 1 77.56 358 CYS A C 1
ATOM 2867 O O . CYS A 1 358 ? -10.938 34.969 -4.914 1 77.56 358 CYS A O 1
ATOM 2869 N N . ASP A 1 359 ? -11.406 33.906 -6.809 1 76.81 359 ASP A N 1
ATOM 2870 C CA . ASP A 1 359 ? -12.258 34.969 -7.348 1 76.81 359 ASP A CA 1
ATOM 2871 C C . ASP A 1 359 ? -13.469 35.219 -6.445 1 76.81 359 ASP A C 1
ATOM 2873 O O . ASP A 1 359 ? -13.891 36.344 -6.25 1 76.81 359 ASP A O 1
ATOM 2877 N N . ASP A 1 360 ? -13.938 34.219 -5.906 1 77.88 360 ASP A N 1
ATOM 2878 C CA . ASP A 1 360 ? -15.109 34.375 -5.043 1 77.88 360 ASP A CA 1
ATOM 2879 C C . ASP A 1 360 ? -14.766 35.125 -3.76 1 77.88 360 ASP A C 1
ATOM 2881 O O . ASP A 1 360 ? -15.547 35.938 -3.293 1 77.88 360 ASP A O 1
ATOM 2885 N N . CYS A 1 361 ? -13.695 34.844 -3.242 1 80.5 361 CYS A N 1
ATOM 2886 C CA . CYS A 1 361 ? -13.266 35.469 -2.008 1 80.5 361 CYS A CA 1
ATOM 2887 C C . CYS A 1 361 ? -12.883 36.938 -2.258 1 80.5 361 CYS A C 1
ATOM 2889 O O . CYS A 1 361 ? -13.102 37.781 -1.402 1 80.5 361 CYS A O 1
ATOM 2891 N N . LYS A 1 362 ? -12.461 37.156 -3.447 1 77.62 362 LYS A N 1
ATOM 2892 C CA . LYS A 1 362 ? -12.141 38.531 -3.809 1 77.62 362 LYS A CA 1
ATOM 2893 C C . LYS A 1 362 ? -13.406 39.344 -3.961 1 77.62 362 LYS A C 1
ATOM 2895 O O . LYS A 1 362 ? -13.414 40.562 -3.637 1 77.62 362 LYS A O 1
ATOM 2900 N N . ALA A 1 363 ? -14.312 38.688 -4.492 1 81.12 363 ALA A N 1
ATOM 2901 C CA . ALA A 1 363 ? -15.57 39.375 -4.762 1 81.12 363 ALA A CA 1
ATOM 2902 C C . ALA A 1 363 ? -16.297 39.719 -3.467 1 81.12 363 ALA A C 1
ATOM 2904 O O . ALA A 1 363 ? -17.047 40.688 -3.414 1 81.12 363 ALA A O 1
ATOM 2905 N N . LYS A 1 364 ? -15.961 38.938 -2.492 1 78.38 364 LYS A N 1
ATOM 2906 C CA . LYS A 1 364 ? -16.547 39.219 -1.181 1 78.38 364 LYS A CA 1
ATOM 2907 C C . LYS A 1 364 ? -15.586 40 -0.294 1 78.38 364 LYS A C 1
ATOM 2909 O O . LYS A 1 364 ? -14.375 39.969 -0.495 1 78.38 364 LYS A O 1
ATOM 2914 N N . PRO A 1 365 ? -15.992 41.125 0.155 1 78.06 365 PRO A N 1
ATOM 2915 C CA . PRO A 1 365 ? -15.086 41.906 1.005 1 78.06 365 PRO A CA 1
ATOM 2916 C C . PRO A 1 365 ? -14.453 41.062 2.115 1 78.06 365 PRO A C 1
ATOM 2918 O O . PRO A 1 365 ? -14.602 41.406 3.297 1 78.06 365 PRO A O 1
ATOM 2921 N N . ARG A 1 366 ? -13.836 39.969 1.715 1 85.5 366 ARG A N 1
ATOM 2922 C CA . ARG A 1 366 ? -13.164 39.125 2.703 1 85.5 366 ARG A CA 1
ATOM 2923 C C . ARG A 1 366 ? -11.68 39.438 2.766 1 85.5 366 ARG A C 1
ATOM 2925 O O . ARG A 1 366 ? -11.078 39.844 1.765 1 85.5 366 ARG A O 1
ATOM 2932 N N . ARG A 1 367 ? -11.172 39.406 3.936 1 87.31 367 ARG A N 1
ATOM 2933 C CA . ARG A 1 367 ? -9.75 39.656 4.148 1 87.31 367 ARG A CA 1
ATOM 2934 C C . ARG A 1 367 ? -9.109 38.469 4.883 1 87.31 367 ARG A C 1
ATOM 2936 O O . ARG A 1 367 ? -9.617 38.031 5.914 1 87.31 367 ARG A O 1
ATOM 2943 N N . ILE A 1 368 ? -8.078 37.906 4.328 1 89.94 368 ILE A N 1
ATOM 2944 C CA . ILE A 1 368 ? -7.281 36.875 4.98 1 89.94 368 ILE A CA 1
ATOM 2945 C C . ILE A 1 368 ? -5.867 37.375 5.23 1 89.94 368 ILE A C 1
ATOM 2947 O O . ILE A 1 368 ? -5.16 37.781 4.293 1 89.94 368 ILE A O 1
ATOM 2951 N N . VAL A 1 369 ? -5.477 37.438 6.477 1 89 369 VAL A N 1
ATOM 2952 C CA . VAL A 1 369 ? -4.176 37.969 6.871 1 89 369 VAL A CA 1
ATOM 2953 C C . VAL A 1 369 ? -3.316 36.844 7.465 1 89 369 VAL A C 1
ATOM 2955 O O . VAL A 1 369 ? -3.748 36.125 8.375 1 89 369 VAL A O 1
ATOM 2958 N N . TYR A 1 370 ? -2.139 36.719 6.922 1 90.25 370 TYR A N 1
ATOM 2959 C CA . TYR A 1 370 ? -1.172 35.75 7.457 1 90.25 370 TYR A CA 1
ATOM 2960 C C . TYR A 1 370 ? -0.016 36.469 8.141 1 90.25 370 TYR A C 1
ATOM 2962 O O . TYR A 1 370 ? 0.564 37.406 7.578 1 90.25 370 TYR A O 1
ATOM 2970 N N . GLU A 1 371 ? 0.201 36.094 9.352 1 90.25 371 GLU A N 1
ATOM 2971 C CA . GLU A 1 371 ? 1.338 36.594 10.102 1 90.25 371 GLU A CA 1
ATOM 2972 C C . GLU A 1 371 ? 2.283 35.469 10.531 1 90.25 371 GLU A C 1
ATOM 2974 O O . GLU A 1 371 ? 1.836 34.406 10.922 1 90.25 371 GLU A O 1
ATOM 2979 N N . LEU A 1 372 ? 3.572 35.75 10.367 1 91 372 LEU A N 1
ATOM 2980 C CA . LEU A 1 372 ? 4.59 34.781 10.75 1 91 372 LEU A CA 1
ATOM 2981 C C . LEU A 1 372 ? 5.512 35.344 11.82 1 91 372 LEU A C 1
ATOM 2983 O O . LEU A 1 372 ? 6.062 36.438 11.656 1 91 372 LEU A O 1
ATOM 2987 N N . ALA A 1 373 ? 5.574 34.719 12.906 1 91.44 373 ALA A N 1
ATOM 2988 C CA . ALA A 1 373 ? 6.426 35.125 14.023 1 91.44 373 ALA A CA 1
ATOM 2989 C C . ALA A 1 373 ? 7.477 34.062 14.328 1 91.44 373 ALA A C 1
ATOM 2991 O O . ALA A 1 373 ? 7.152 33 14.867 1 91.44 373 ALA A O 1
ATOM 2992 N N . ASN A 1 374 ? 8.703 34.375 14.031 1 90.31 374 ASN A N 1
ATOM 2993 C CA . ASN A 1 374 ? 9.82 33.469 14.312 1 90.31 374 ASN A CA 1
ATOM 2994 C C . ASN A 1 374 ? 10.289 33.594 15.758 1 90.31 374 ASN A C 1
ATOM 2996 O O . ASN A 1 374 ? 11.32 34.219 16.031 1 90.31 374 ASN A O 1
ATOM 3000 N N . MET A 1 375 ? 9.617 33.031 16.641 1 91.38 375 MET A N 1
ATOM 3001 C CA . MET A 1 375 ? 9.891 33.094 18.078 1 91.38 375 MET A CA 1
ATOM 3002 C C . MET A 1 375 ? 9.047 32.062 18.828 1 91.38 375 MET A C 1
ATOM 3004 O O . MET A 1 375 ? 8.156 31.438 18.25 1 91.38 375 MET A O 1
ATOM 3008 N N . TYR A 1 376 ? 9.438 31.844 20.062 1 93.94 376 TYR A N 1
ATOM 3009 C CA . TYR A 1 376 ? 8.625 30.984 20.922 1 93.94 376 TYR A CA 1
ATOM 3010 C C . TYR A 1 376 ? 7.328 31.688 21.328 1 93.94 376 TYR A C 1
ATOM 3012 O O . TYR A 1 376 ? 7.258 32.906 21.344 1 93.94 376 TYR A O 1
ATOM 3020 N N . TYR A 1 377 ? 6.355 30.875 21.641 1 96.25 377 TYR A N 1
ATOM 3021 C CA . TYR A 1 377 ? 5.055 31.438 21.984 1 96.25 377 TYR A CA 1
ATOM 3022 C C . TYR A 1 377 ? 5.164 32.344 23.203 1 96.25 377 TYR A C 1
ATOM 3024 O O . TYR A 1 377 ? 4.527 33.406 23.266 1 96.25 377 TYR A O 1
ATOM 3032 N N . HIS A 1 378 ? 5.977 31.953 24.25 1 95.75 378 HIS A N 1
ATOM 3033 C CA . HIS A 1 378 ? 6.102 32.75 25.469 1 95.75 378 HIS A CA 1
ATOM 3034 C C . HIS A 1 378 ? 6.797 34.094 25.188 1 95.75 378 HIS A C 1
ATOM 3036 O O . HIS A 1 378 ? 6.629 35.031 25.922 1 95.75 378 HIS A O 1
ATOM 3042 N N . ASP A 1 379 ? 7.57 34.125 24.109 1 95.12 379 ASP A N 1
ATOM 3043 C CA . ASP A 1 379 ? 8.156 35.406 23.688 1 95.12 379 ASP A CA 1
ATOM 3044 C C . ASP A 1 379 ? 7.152 36.219 22.891 1 95.12 379 ASP A C 1
ATOM 3046 O O . ASP A 1 379 ? 7.137 37.438 22.984 1 95.12 379 ASP A O 1
ATOM 3050 N N . PHE A 1 380 ? 6.336 35.594 22.172 1 95.62 380 PHE A N 1
ATOM 3051 C CA . PHE A 1 380 ? 5.367 36.25 21.312 1 95.62 380 PHE A CA 1
ATOM 3052 C C . PHE A 1 380 ? 4.301 36.969 22.141 1 95.62 380 PHE A C 1
ATOM 3054 O O . PHE A 1 380 ? 3.92 38.094 21.828 1 95.62 380 PHE A O 1
ATOM 3061 N N . VAL A 1 381 ? 3.832 36.344 23.141 1 95.56 381 VAL A N 1
ATOM 3062 C CA . VAL A 1 381 ? 2.727 36.844 23.953 1 95.56 381 VAL A CA 1
ATOM 3063 C C . VAL A 1 381 ? 3.125 38.156 24.625 1 95.56 381 VAL A C 1
ATOM 3065 O O . VAL A 1 381 ? 2.279 39.031 24.844 1 95.56 381 VAL A O 1
ATOM 3068 N N . VAL A 1 382 ? 4.379 38.375 24.891 1 93.75 382 VAL A N 1
ATOM 3069 C CA . VAL A 1 382 ? 4.824 39.594 25.562 1 93.75 382 VAL A CA 1
ATOM 3070 C C . VAL A 1 382 ? 5.316 40.594 24.531 1 93.75 382 VAL A C 1
ATOM 3072 O O . VAL A 1 382 ? 5.73 41.719 24.875 1 93.75 382 VAL A O 1
ATOM 3075 N N . SER A 1 383 ? 5.223 40.281 23.312 1 92.5 383 SER A N 1
ATOM 3076 C CA . SER A 1 383 ? 5.668 41.156 22.25 1 92.5 383 SER A CA 1
ATOM 3077 C C . SER A 1 383 ? 4.586 42.188 21.891 1 92.5 383 SER A C 1
ATOM 3079 O O . SER A 1 383 ? 3.441 42.062 22.328 1 92.5 383 SER A O 1
ATOM 3081 N N . SER A 1 384 ? 4.93 43.188 21 1 90.56 384 SER A N 1
ATOM 3082 C CA . SER A 1 384 ? 4.004 44.219 20.562 1 90.56 384 SER A CA 1
ATOM 3083 C C . SER A 1 384 ? 3.061 43.688 19.484 1 90.56 384 SER A C 1
ATOM 3085 O O . SER A 1 384 ? 2.053 44.312 19.156 1 90.56 384 SER A O 1
ATOM 3087 N N . TYR A 1 385 ? 3.385 42.469 19.047 1 89 385 TYR A N 1
ATOM 3088 C CA . TYR A 1 385 ? 2.613 41.938 17.938 1 89 385 TYR A CA 1
ATOM 3089 C C . TYR A 1 385 ? 1.388 41.188 18.453 1 89 385 TYR A C 1
ATOM 3091 O O . TYR A 1 385 ? 0.475 40.875 17.688 1 89 385 TYR A O 1
ATOM 3099 N N . TYR A 1 386 ? 1.438 40.938 19.719 1 94.44 386 TYR A N 1
ATOM 3100 C CA . TYR A 1 386 ? 0.424 40.062 20.281 1 94.44 386 TYR A CA 1
ATOM 3101 C C . TYR A 1 386 ? -0.927 40.781 20.359 1 94.44 386 TYR A C 1
ATOM 3103 O O . TYR A 1 386 ? -1.02 41.906 20.828 1 94.44 386 TYR A O 1
ATOM 3111 N N . SER A 1 387 ? -1.905 40.156 19.828 1 94.44 387 SER A N 1
ATOM 3112 C CA . SER A 1 387 ? -3.32 40.438 20.062 1 94.44 387 SER A CA 1
ATOM 3113 C C . SER A 1 387 ? -4.086 39.156 20.344 1 94.44 387 SER A C 1
ATOM 3115 O O . SER A 1 387 ? -3.82 38.125 19.719 1 94.44 387 SER A O 1
ATOM 3117 N N . LYS A 1 388 ? -5 39.219 21.266 1 95.31 388 LYS A N 1
ATOM 3118 C CA . LYS A 1 388 ? -5.707 38.062 21.734 1 95.31 388 LYS A CA 1
ATOM 3119 C C . LYS A 1 388 ? -6.336 37.281 20.578 1 95.31 388 LYS A C 1
ATOM 3121 O O . LYS A 1 388 ? -7.055 37.844 19.766 1 95.31 388 LYS A O 1
ATOM 3126 N N . PRO A 1 389 ? -6.043 36 20.516 1 97.38 389 PRO A N 1
ATOM 3127 C CA . PRO A 1 389 ? -6.672 35.156 19.484 1 97.38 389 PRO A CA 1
ATOM 3128 C C . PRO A 1 389 ? -8.047 34.625 19.906 1 97.38 389 PRO A C 1
ATOM 3130 O O . PRO A 1 389 ? -8.43 34.781 21.078 1 97.38 389 PRO A O 1
ATOM 3133 N N . ASP A 1 390 ? -8.766 34.125 18.938 1 97.69 390 ASP A N 1
ATOM 3134 C CA . ASP A 1 390 ? -10 33.406 19.25 1 97.69 390 ASP A CA 1
ATOM 3135 C C . ASP A 1 390 ? -9.734 31.938 19.578 1 97.69 390 ASP A C 1
ATOM 3137 O O . ASP A 1 390 ? -10.5 31.312 20.312 1 97.69 390 ASP A O 1
ATOM 3141 N N . VAL A 1 391 ? -8.68 31.422 19 1 98.31 391 VAL A N 1
ATOM 3142 C CA . VAL A 1 391 ? -8.328 30.016 19.188 1 98.31 391 VAL A CA 1
ATOM 3143 C C . VAL A 1 391 ? -6.832 29.828 18.938 1 98.31 391 VAL A C 1
ATOM 3145 O O . VAL A 1 391 ? -6.227 30.562 18.141 1 98.31 391 VAL A O 1
ATOM 3148 N N . VAL A 1 392 ? -6.23 28.891 19.672 1 98.62 392 VAL A N 1
ATOM 3149 C CA . VAL A 1 392 ? -4.848 28.469 19.469 1 98.62 392 VAL A CA 1
ATOM 3150 C C . VAL A 1 392 ? -4.812 27 19.062 1 98.62 392 VAL A C 1
ATOM 3152 O O . VAL A 1 392 ? -5.547 26.172 19.609 1 98.62 392 VAL A O 1
ATOM 3155 N N . ILE A 1 393 ? -4 26.688 18.031 1 98.62 393 ILE A N 1
ATOM 3156 C CA . ILE A 1 393 ? -3.896 25.297 17.609 1 98.62 393 ILE A CA 1
ATOM 3157 C C . ILE A 1 393 ? -2.43 24.938 17.391 1 98.62 393 ILE A C 1
ATOM 3159 O O . ILE A 1 393 ? -1.658 25.734 16.859 1 98.62 393 ILE A O 1
ATOM 3163 N N . ALA A 1 394 ? -2.037 23.766 17.828 1 98.38 394 ALA A N 1
ATOM 3164 C CA . ALA A 1 394 ? -0.72 23.188 17.594 1 98.38 394 ALA A CA 1
ATOM 3165 C C . ALA A 1 394 ? -0.838 21.859 16.844 1 98.38 394 ALA A C 1
ATOM 3167 O O . ALA A 1 394 ? -1.377 20.891 17.375 1 98.38 394 ALA A O 1
ATOM 3168 N N . TYR A 1 395 ? -0.321 21.844 15.641 1 97.94 395 TYR A N 1
ATOM 3169 C CA . TYR A 1 395 ? -0.396 20.625 14.852 1 97.94 395 TYR A CA 1
ATOM 3170 C C . TYR A 1 395 ? 0.791 19.719 15.133 1 97.94 395 TYR A C 1
ATOM 3172 O O . TYR A 1 395 ? 1.931 20.188 15.227 1 97.94 395 TYR A O 1
ATOM 3180 N N . ASN A 1 396 ? 0.419 18.391 15.227 1 96.56 396 ASN A N 1
ATOM 3181 C CA . ASN A 1 396 ? 1.487 17.453 15.547 1 96.56 396 ASN A CA 1
ATOM 3182 C C . ASN A 1 396 ? 2.447 18.031 16.594 1 96.56 396 ASN A C 1
ATOM 3184 O O . ASN A 1 396 ? 3.66 18.047 16.375 1 96.56 396 ASN A O 1
ATOM 3188 N N . CYS A 1 397 ? 1.977 18.375 17.703 1 95.81 397 CYS A N 1
ATOM 3189 C CA . CYS A 1 397 ? 2.543 19.359 18.609 1 95.81 397 CYS A CA 1
ATOM 3190 C C . CYS A 1 397 ? 3.811 18.828 19.266 1 95.81 397 CYS A C 1
ATOM 3192 O O . CYS A 1 397 ? 4.723 19.594 19.578 1 95.81 397 CYS A O 1
ATOM 3194 N N . GLY A 1 398 ? 3.857 17.609 19.641 1 94.06 398 GLY A N 1
ATOM 3195 C CA . GLY A 1 398 ? 5.008 17.062 20.344 1 94.06 398 GLY A CA 1
ATOM 3196 C C . GLY A 1 398 ? 5.164 17.625 21.75 1 94.06 398 GLY A C 1
ATOM 3197 O O . GLY A 1 398 ? 6.285 17.734 22.25 1 94.06 398 GLY A O 1
ATOM 3198 N N . PHE A 1 399 ? 4.129 18 22.422 1 95.19 399 PHE A N 1
ATOM 3199 C CA . PHE A 1 399 ? 4.129 18.562 23.766 1 95.19 399 PHE A CA 1
ATOM 3200 C C . PHE A 1 399 ? 4.867 17.641 24.734 1 95.19 399 PHE A C 1
ATOM 3202 O O . PHE A 1 399 ? 5.582 18.094 25.625 1 95.19 399 PHE A O 1
ATOM 3209 N N . GLY A 1 400 ? 4.68 16.344 24.5 1 92.06 400 GLY A N 1
ATOM 3210 C CA . GLY A 1 400 ? 5.23 15.391 25.453 1 92.06 400 GLY A CA 1
ATOM 3211 C C . GLY A 1 400 ? 6.539 14.781 24.984 1 92.06 400 GLY A C 1
ATOM 3212 O O . GLY A 1 400 ? 7.027 13.82 25.594 1 92.06 400 GLY A O 1
ATOM 3213 N N . GLU A 1 401 ? 7.164 15.211 23.922 1 86.25 401 GLU A N 1
ATOM 3214 C CA . GLU A 1 401 ? 8.305 14.562 23.281 1 86.25 401 GLU A CA 1
ATOM 3215 C C . GLU A 1 401 ? 9.555 14.648 24.156 1 86.25 401 GLU A C 1
ATOM 3217 O O . GLU A 1 401 ? 10.359 13.719 24.188 1 86.25 401 GLU A O 1
ATOM 3222 N N . HIS A 1 402 ? 9.703 15.742 24.875 1 79.94 402 HIS A N 1
ATOM 3223 C CA . HIS A 1 402 ? 10.945 15.945 25.609 1 79.94 402 HIS A CA 1
ATOM 3224 C C . HIS A 1 402 ? 10.672 16.156 27.109 1 79.94 402 HIS A C 1
ATOM 3226 O O . HIS A 1 402 ? 11.422 16.875 27.781 1 79.94 402 HIS A O 1
ATOM 3232 N N . VAL A 1 403 ? 9.68 15.508 27.516 1 75.56 403 VAL A N 1
ATOM 3233 C CA . VAL A 1 403 ? 9.305 15.711 28.906 1 75.56 403 VAL A CA 1
ATOM 3234 C C . VAL A 1 403 ? 10.391 15.156 29.828 1 75.56 403 VAL A C 1
ATOM 3236 O O . VAL A 1 403 ? 10.648 15.711 30.906 1 75.56 403 VAL A O 1
ATOM 3239 N N . ASP A 1 404 ? 11.031 14.219 29.328 1 72.31 404 ASP A N 1
ATOM 3240 C CA . ASP A 1 404 ? 12.055 13.586 30.156 1 72.31 404 ASP A CA 1
ATOM 3241 C C . ASP A 1 404 ? 13.406 14.266 29.969 1 72.31 404 ASP A C 1
ATOM 3243 O O . ASP A 1 404 ? 14.359 13.961 30.688 1 72.31 404 ASP A O 1
ATOM 3247 N N . SER A 1 405 ? 13.477 15.086 29 1 73.31 405 SER A N 1
ATOM 3248 C CA . SER A 1 405 ? 14.703 15.836 28.781 1 73.31 405 SER A CA 1
ATOM 3249 C C . SER A 1 405 ? 14.469 17.344 28.906 1 73.31 405 SER A C 1
ATOM 3251 O O . SER A 1 405 ? 14.188 18.016 27.906 1 73.31 405 SER A O 1
ATOM 3253 N N . LYS A 1 406 ? 14.695 17.875 30.078 1 65.12 406 LYS A N 1
ATOM 3254 C CA . LYS A 1 406 ? 14.328 19.25 30.422 1 65.12 406 LYS A CA 1
ATOM 3255 C C . LYS A 1 406 ? 15.086 20.25 29.562 1 65.12 406 LYS A C 1
ATOM 3257 O O . LYS A 1 406 ? 14.531 21.297 29.188 1 65.12 406 LYS A O 1
ATOM 3262 N N . SER A 1 407 ? 16.25 19.859 29.234 1 64.5 407 SER A N 1
ATOM 3263 C CA . SER A 1 407 ? 17.094 20.766 28.469 1 64.5 407 SER A CA 1
ATOM 3264 C C . SER A 1 407 ? 16.578 20.922 27.031 1 64.5 407 SER A C 1
ATOM 3266 O O . SER A 1 407 ? 16.797 21.953 26.391 1 64.5 407 SER A O 1
ATOM 3268 N N . GLU A 1 408 ? 15.82 20.094 26.672 1 72.38 408 GLU A N 1
ATOM 3269 C CA . GLU A 1 408 ? 15.383 20.078 25.281 1 72.38 408 GLU A CA 1
ATOM 3270 C C . GLU A 1 408 ? 13.914 20.484 25.156 1 72.38 408 GLU A C 1
ATOM 3272 O O . GLU A 1 408 ? 13.43 20.734 24.062 1 72.38 408 GLU A O 1
ATOM 3277 N N . ASP A 1 409 ? 13.328 20.688 26.312 1 77.69 409 ASP A N 1
ATOM 3278 C CA . ASP A 1 409 ? 11.906 21 26.297 1 77.69 409 ASP A CA 1
ATOM 3279 C C . ASP A 1 409 ? 11.672 22.5 26.125 1 77.69 409 ASP A C 1
ATOM 3281 O O . ASP A 1 409 ? 11.945 23.281 27.047 1 77.69 409 ASP A O 1
ATOM 3285 N N . THR A 1 410 ? 11.078 22.875 25.094 1 83.56 410 THR A N 1
ATOM 3286 C CA . THR A 1 410 ? 10.883 24.281 24.781 1 83.56 410 THR A CA 1
ATOM 3287 C C . THR A 1 410 ? 9.438 24.688 25.047 1 83.56 410 THR A C 1
ATOM 3289 O O . THR A 1 410 ? 9.094 25.875 24.953 1 83.56 410 THR A O 1
ATOM 3292 N N . TRP A 1 411 ? 8.594 23.75 25.516 1 93.06 411 TRP A N 1
ATOM 3293 C CA . TRP A 1 411 ? 7.172 24.047 25.656 1 93.06 411 TRP A CA 1
ATOM 3294 C C . TRP A 1 411 ? 6.84 24.5 27.078 1 93.06 411 TRP A C 1
ATOM 3296 O O . TRP A 1 411 ? 5.852 25.219 27.281 1 93.06 411 TRP A O 1
ATOM 3306 N N . GLN A 1 412 ? 7.617 24.172 28 1 91.44 412 GLN A N 1
ATOM 3307 C CA . GLN A 1 412 ? 7.297 24.344 29.422 1 91.44 412 GLN A CA 1
ATOM 3308 C C . GLN A 1 412 ? 6.93 25.797 29.719 1 91.44 412 GLN A C 1
ATOM 3310 O O . GLN A 1 412 ? 5.949 26.047 30.422 1 91.44 412 GLN A O 1
ATOM 3315 N N . SER A 1 413 ? 7.699 26.75 29.172 1 92.81 413 SER A N 1
ATOM 3316 C CA . SER A 1 413 ? 7.453 28.172 29.422 1 92.81 413 SER A CA 1
ATOM 3317 C C . SER A 1 413 ? 6.195 28.641 28.703 1 92.81 413 SER A C 1
ATOM 3319 O O . SER A 1 413 ? 5.574 29.625 29.109 1 92.81 413 SER A O 1
ATOM 3321 N N . SER A 1 414 ? 5.77 27.922 27.688 1 96.19 414 SER A N 1
ATOM 3322 C CA . SER A 1 414 ? 4.645 28.344 26.859 1 96.19 414 SER A CA 1
ATOM 3323 C C . SER A 1 414 ? 3.334 27.75 27.375 1 96.19 414 SER A C 1
ATOM 3325 O O . SER A 1 414 ? 2.268 28.344 27.172 1 96.19 414 SER A O 1
ATOM 3327 N N . PHE A 1 415 ? 3.387 26.688 28.141 1 96.06 415 PHE A N 1
ATOM 3328 C CA . PHE A 1 415 ? 2.207 25.922 28.5 1 96.06 415 PHE A CA 1
ATOM 3329 C C . PHE A 1 415 ? 1.211 26.781 29.266 1 96.06 415 PHE A C 1
ATOM 3331 O O . PHE A 1 415 ? 0.046 26.875 28.875 1 96.06 415 PHE A O 1
ATOM 3338 N N . PRO A 1 416 ? 1.665 27.484 30.297 1 95.44 416 PRO A N 1
ATOM 3339 C CA . PRO A 1 416 ? 0.691 28.281 31.047 1 95.44 416 PRO A CA 1
ATOM 3340 C C . PRO A 1 416 ? 0.065 29.391 30.203 1 95.44 416 PRO A C 1
ATOM 3342 O O . PRO A 1 416 ? -1.085 29.781 30.438 1 95.44 416 PRO A O 1
ATOM 3345 N N . LEU A 1 417 ? 0.815 29.875 29.219 1 96.75 417 LEU A N 1
ATOM 3346 C CA . LEU A 1 417 ? 0.363 30.984 28.391 1 96.75 417 LEU A CA 1
ATOM 3347 C C . LEU A 1 417 ? -0.612 30.5 27.328 1 96.75 417 LEU A C 1
ATOM 3349 O O . LEU A 1 417 ? -1.501 31.25 26.906 1 96.75 417 LEU A O 1
ATOM 3353 N N . LEU A 1 418 ? -0.466 29.266 26.938 1 97.56 418 LEU A N 1
ATOM 3354 C CA . LEU A 1 418 ? -1.321 28.688 25.906 1 97.56 418 LEU A CA 1
ATOM 3355 C C . LEU A 1 418 ? -2.754 28.547 26.406 1 97.56 418 LEU A C 1
ATOM 3357 O O . LEU A 1 418 ? -3.701 28.578 25.625 1 97.56 418 LEU A O 1
ATOM 3361 N N . VAL A 1 419 ? -2.875 28.344 27.734 1 96.5 419 VAL A N 1
ATOM 3362 C CA . VAL A 1 419 ? -4.199 28.125 28.297 1 96.5 419 VAL A CA 1
ATOM 3363 C C . VAL A 1 419 ? -4.52 29.234 29.312 1 96.5 419 VAL A C 1
ATOM 3365 O O . VAL A 1 419 ? -5.277 29 30.266 1 96.5 419 VAL A O 1
ATOM 3368 N N . ALA A 1 420 ? -3.957 30.375 29.141 1 93.75 420 ALA A N 1
ATOM 3369 C CA . ALA A 1 420 ? -4.094 31.438 30.125 1 93.75 420 ALA A CA 1
ATOM 3370 C C . ALA A 1 420 ? -5.512 32 30.125 1 93.75 420 ALA A C 1
ATOM 3372 O O . ALA A 1 420 ? -6.051 32.375 31.172 1 93.75 420 ALA A O 1
ATOM 3373 N N . ASP A 1 421 ? -6.082 32.156 29 1 94 421 ASP A N 1
ATOM 3374 C CA . ASP A 1 421 ? -7.414 32.75 28.844 1 94 421 ASP A CA 1
ATOM 3375 C C . ASP A 1 421 ? -8.469 31.641 28.672 1 94 421 ASP A C 1
ATOM 3377 O O . ASP A 1 421 ? -8.492 30.953 27.656 1 94 421 ASP A O 1
ATOM 3381 N N . PRO A 1 422 ? -9.391 31.531 29.578 1 93.5 422 PRO A N 1
ATOM 3382 C CA . PRO A 1 422 ? -10.414 30.484 29.5 1 93.5 422 PRO A CA 1
ATOM 3383 C C . PRO A 1 422 ? -11.312 30.625 28.281 1 93.5 422 PRO A C 1
ATOM 3385 O O . PRO A 1 422 ? -11.977 29.672 27.875 1 93.5 422 PRO A O 1
ATOM 3388 N N . ALA A 1 423 ? -11.383 31.797 27.75 1 94.12 423 ALA A N 1
ATOM 3389 C CA . ALA A 1 423 ? -12.242 32.031 26.594 1 94.12 423 ALA A CA 1
ATOM 3390 C C . ALA A 1 423 ? -11.594 31.547 25.312 1 94.12 423 ALA A C 1
ATOM 3392 O O . ALA A 1 423 ? -12.25 31.438 24.281 1 94.12 423 ALA A O 1
ATOM 3393 N N . VAL A 1 424 ? -10.328 31.219 25.359 1 96.62 424 VAL A N 1
ATOM 3394 C CA . VAL A 1 424 ? -9.57 30.812 24.188 1 96.62 424 VAL A CA 1
ATOM 3395 C C . VAL A 1 424 ? -9.25 29.328 24.266 1 96.62 424 VAL A C 1
ATOM 3397 O O . VAL A 1 424 ? -8.391 28.922 25.047 1 96.62 424 VAL A O 1
ATOM 3400 N N . PRO A 1 425 ? -9.883 28.531 23.438 1 97.81 425 PRO A N 1
ATOM 3401 C CA . PRO A 1 425 ? -9.547 27.109 23.438 1 97.81 425 PRO A CA 1
ATOM 3402 C C . PRO A 1 425 ? -8.188 26.812 22.812 1 97.81 425 PRO A C 1
ATOM 3404 O O . PRO A 1 425 ? -7.758 27.531 21.906 1 97.81 425 PRO A O 1
ATOM 3407 N N . LEU A 1 426 ? -7.527 25.781 23.359 1 98.56 426 LEU A N 1
ATOM 3408 C CA . LEU A 1 426 ? -6.312 25.219 22.766 1 98.56 426 LEU A CA 1
ATOM 3409 C C . LEU A 1 426 ? -6.594 23.875 22.125 1 98.56 426 LEU A C 1
ATOM 3411 O O . LEU A 1 426 ? -7.031 22.938 22.797 1 98.56 426 LEU A O 1
ATOM 3415 N N . VAL A 1 427 ? -6.363 23.828 20.797 1 98.75 427 VAL A N 1
ATOM 3416 C CA . VAL A 1 427 ? -6.5 22.594 20.031 1 98.75 427 VAL A CA 1
ATOM 3417 C C . VAL A 1 427 ? -5.117 22.047 19.688 1 98.75 427 VAL A C 1
ATOM 3419 O O . VAL A 1 427 ? -4.207 22.812 19.359 1 98.75 427 VAL A O 1
ATOM 3422 N N . PHE A 1 428 ? -4.941 20.766 19.812 1 98.69 428 PHE A N 1
ATOM 3423 C CA . PHE A 1 428 ? -3.678 20.219 19.344 1 98.69 428 PHE A CA 1
ATOM 3424 C C . PHE A 1 428 ? -3.871 18.828 18.766 1 98.69 428 PHE A C 1
ATOM 3426 O O . PHE A 1 428 ? -4.801 18.109 19.141 1 98.69 428 PHE A O 1
ATOM 3433 N N . THR A 1 429 ? -3.033 18.469 17.734 1 98.44 429 THR A N 1
ATOM 3434 C CA . THR A 1 429 ? -3.074 17.156 17.109 1 98.44 429 THR A CA 1
ATOM 3435 C C . THR A 1 429 ? -1.772 16.406 17.359 1 98.44 429 THR A C 1
ATOM 3437 O O . THR A 1 429 ? -0.759 17 17.719 1 98.44 429 THR A O 1
ATOM 3440 N N . SER A 1 430 ? -1.878 15.023 17.266 1 97.38 430 SER A N 1
ATOM 3441 C CA . SER A 1 430 ? -0.745 14.125 17.469 1 97.38 430 SER A CA 1
ATOM 3442 C C . SER A 1 430 ? -0.686 13.055 16.391 1 97.38 430 SER A C 1
ATOM 3444 O O . SER A 1 430 ? -1.655 12.852 15.648 1 97.38 430 SER A O 1
ATOM 3446 N N . HIS A 1 431 ? 0.46 12.391 16.281 1 93.25 431 HIS A N 1
ATOM 3447 C CA . HIS A 1 431 ? 0.66 11.367 15.25 1 93.25 431 HIS A CA 1
ATOM 3448 C C . HIS A 1 431 ? 0.029 10.047 15.672 1 93.25 431 HIS A C 1
ATOM 3450 O O . HIS A 1 431 ? -0.489 9.305 14.828 1 93.25 431 HIS A O 1
ATOM 3456 N N . THR A 1 432 ? 0.165 9.742 16.938 1 90.56 432 THR A N 1
ATOM 3457 C CA . THR A 1 432 ? -0.328 8.469 17.453 1 90.56 432 THR A CA 1
ATOM 3458 C C . THR A 1 432 ? -1.142 8.68 18.719 1 90.56 432 THR A C 1
ATOM 3460 O O . THR A 1 432 ? -1.08 9.75 19.328 1 90.56 432 THR A O 1
ATOM 3463 N N . LEU A 1 433 ? -1.882 7.672 19.094 1 91.94 433 LEU A N 1
ATOM 3464 C CA . LEU A 1 433 ? -2.688 7.75 20.297 1 91.94 433 LEU A CA 1
ATOM 3465 C C . LEU A 1 433 ? -1.801 7.875 21.531 1 91.94 433 LEU A C 1
ATOM 3467 O O . LEU A 1 433 ? -2.086 8.68 22.422 1 91.94 433 LEU A O 1
ATOM 3471 N N . LYS A 1 434 ? -0.734 7.105 21.516 1 92 434 LYS A N 1
ATOM 3472 C CA . LYS A 1 434 ? 0.206 7.156 22.641 1 92 434 LYS A CA 1
ATOM 3473 C C . LYS A 1 434 ? 0.792 8.555 22.797 1 92 434 LYS A C 1
ATOM 3475 O O . LYS A 1 434 ? 0.871 9.078 23.922 1 92 434 LYS A O 1
ATOM 3480 N N . GLU A 1 435 ? 1.164 9.148 21.703 1 93.88 435 GLU A N 1
ATOM 3481 C CA . GLU A 1 435 ? 1.688 10.516 21.734 1 93.88 435 GLU A CA 1
ATOM 3482 C C . GLU A 1 435 ? 0.624 11.508 22.203 1 93.88 435 GLU A C 1
ATOM 3484 O O . GLU A 1 435 ? 0.924 12.438 22.953 1 93.88 435 GLU A O 1
ATOM 3489 N N . ALA A 1 436 ? -0.573 11.281 21.812 1 97 436 ALA A N 1
ATOM 3490 C CA . ALA A 1 436 ? -1.66 12.195 22.172 1 97 436 ALA A CA 1
ATOM 3491 C C . ALA A 1 436 ? -1.882 12.234 23.672 1 97 436 ALA A C 1
ATOM 3493 O O . ALA A 1 436 ? -2.047 13.305 24.25 1 97 436 ALA A O 1
ATOM 3494 N N . HIS A 1 437 ? -1.835 11.109 24.25 1 96.56 437 HIS A N 1
ATOM 3495 C CA . HIS A 1 437 ? -2.006 11.039 25.703 1 96.56 437 HIS A CA 1
ATOM 3496 C C . HIS A 1 437 ? -0.818 11.664 26.422 1 96.56 437 HIS A C 1
ATOM 3498 O O . HIS A 1 437 ? -0.994 12.352 27.438 1 96.56 437 HIS A O 1
ATOM 3504 N N . ARG A 1 438 ? 0.333 11.406 25.922 1 96.19 438 ARG A N 1
ATOM 3505 C CA . ARG A 1 438 ? 1.525 12.016 26.5 1 96.19 438 ARG A CA 1
ATOM 3506 C C . ARG A 1 438 ? 1.475 13.539 26.391 1 96.19 438 ARG A C 1
ATOM 3508 O O . ARG A 1 438 ? 1.869 14.25 27.312 1 96.19 438 ARG A O 1
ATOM 3515 N N . ASP A 1 439 ? 1.007 14.016 25.266 1 97.44 439 ASP A N 1
ATOM 3516 C CA . ASP A 1 439 ? 0.879 15.453 25.031 1 97.44 439 ASP A CA 1
ATOM 3517 C C . ASP A 1 439 ? -0.093 16.094 26.031 1 97.44 439 ASP A C 1
ATOM 3519 O O . ASP A 1 439 ? 0.212 17.125 26.625 1 97.44 439 ASP A O 1
ATOM 3523 N N . LEU A 1 440 ? -1.209 15.469 26.188 1 97.94 440 LEU A N 1
ATOM 3524 C CA . LEU A 1 440 ? -2.203 15.977 27.141 1 97.94 440 LEU A CA 1
ATOM 3525 C C . LEU A 1 440 ? -1.663 15.953 28.562 1 97.94 440 LEU A C 1
ATOM 3527 O O . LEU A 1 440 ? -1.834 16.922 29.312 1 97.94 440 LEU A O 1
ATOM 3531 N N . SER A 1 441 ? -0.974 14.914 28.891 1 96.75 441 SER A N 1
ATOM 3532 C CA . SER A 1 441 ? -0.412 14.789 30.234 1 96.75 441 SER A CA 1
ATOM 3533 C C . SER A 1 441 ? 0.625 15.867 30.516 1 96.75 441 SER A C 1
ATOM 3535 O O . SER A 1 441 ? 0.686 16.422 31.609 1 96.75 441 SER A O 1
ATOM 3537 N N . ALA A 1 442 ? 1.431 16.141 29.516 1 96.31 442 ALA A N 1
ATOM 3538 C CA . ALA A 1 442 ? 2.451 17.172 29.656 1 96.31 442 ALA A CA 1
ATOM 3539 C C . ALA A 1 442 ? 1.817 18.531 29.938 1 96.31 442 ALA A C 1
ATOM 3541 O O . ALA A 1 442 ? 2.293 19.281 30.781 1 96.31 442 ALA A O 1
ATOM 3542 N N . LEU A 1 443 ? 0.812 18.828 29.266 1 96.38 443 LEU A N 1
ATOM 3543 C CA . LEU A 1 443 ? 0.1 20.078 29.438 1 96.38 443 LEU A CA 1
ATOM 3544 C C . LEU A 1 443 ? -0.566 20.141 30.812 1 96.38 443 LEU A C 1
ATOM 3546 O O . LEU A 1 443 ? -0.496 21.172 31.484 1 96.38 443 LEU A O 1
ATOM 3550 N N . GLN A 1 444 ? -1.178 19.047 31.219 1 95.81 444 GLN A N 1
ATOM 3551 C CA . GLN A 1 444 ? -1.896 18.984 32.5 1 95.81 444 GLN A CA 1
ATOM 3552 C C . GLN A 1 444 ? -0.939 19.109 33.656 1 95.81 444 GLN A C 1
ATOM 3554 O O . GLN A 1 444 ? -1.315 19.625 34.719 1 95.81 444 GLN A O 1
ATOM 3559 N N . ALA A 1 445 ? 0.213 18.672 33.469 1 94.12 445 ALA A N 1
ATOM 3560 C CA . ALA A 1 445 ? 1.228 18.781 34.531 1 94.12 445 ALA A CA 1
ATOM 3561 C C . ALA A 1 445 ? 1.697 20.219 34.688 1 94.12 445 ALA A C 1
ATOM 3563 O O . ALA A 1 445 ? 2.121 20.625 35.781 1 94.12 445 ALA A O 1
ATOM 3564 N N . ALA A 1 446 ? 1.553 21.016 33.688 1 93.44 446 ALA A N 1
ATOM 3565 C CA . ALA A 1 446 ? 2.15 22.359 33.656 1 93.44 446 ALA A CA 1
ATOM 3566 C C . ALA A 1 446 ? 1.104 23.422 33.938 1 93.44 446 ALA A C 1
ATOM 3568 O O . ALA A 1 446 ? 1.441 24.547 34.375 1 93.44 446 ALA A O 1
ATOM 3569 N N . ALA A 1 447 ? -0.104 23.156 33.688 1 93.94 447 ALA A N 1
ATOM 3570 C CA . ALA A 1 447 ? -1.166 24.156 33.844 1 93.94 447 ALA A CA 1
ATOM 3571 C C . ALA A 1 447 ? -2.506 23.484 34.125 1 93.94 447 ALA A C 1
ATOM 3573 O O . ALA A 1 447 ? -2.721 22.328 33.75 1 93.94 447 ALA A O 1
ATOM 3574 N N . PRO A 1 448 ? -3.361 24.203 34.875 1 94.75 448 PRO A N 1
ATOM 3575 C CA . PRO A 1 448 ? -4.711 23.672 35.062 1 94.75 448 PRO A CA 1
ATOM 3576 C C . PRO A 1 448 ? -5.57 23.734 33.812 1 94.75 448 PRO A C 1
ATOM 3578 O O . PRO A 1 448 ? -5.906 24.828 33.344 1 94.75 448 PRO A O 1
ATOM 3581 N N . VAL A 1 449 ? -5.93 22.609 33.312 1 95.62 449 VAL A N 1
ATOM 3582 C CA . VAL A 1 449 ? -6.691 22.609 32.062 1 95.62 449 VAL A CA 1
ATOM 3583 C C . VAL A 1 449 ? -7.945 21.75 32.25 1 95.62 449 VAL A C 1
ATOM 3585 O O . VAL A 1 449 ? -7.957 20.797 33.031 1 95.62 449 VAL A O 1
ATOM 3588 N N . LYS A 1 450 ? -8.984 22.188 31.672 1 96.19 450 LYS A N 1
ATOM 3589 C CA . LYS A 1 450 ? -10.211 21.406 31.469 1 96.19 450 LYS A CA 1
ATOM 3590 C C . LYS A 1 450 ? -10.281 20.844 30.047 1 96.19 450 LYS A C 1
ATOM 3592 O O . LYS A 1 450 ? -10.133 21.578 29.078 1 96.19 450 LYS A O 1
ATOM 3597 N N . VAL A 1 451 ? -10.477 19.531 30 1 97.19 451 VAL A N 1
ATOM 3598 C CA . VAL A 1 451 ? -10.586 18.891 28.688 1 97.19 451 VAL A CA 1
ATOM 3599 C C . VAL A 1 451 ? -11.984 19.109 28.125 1 97.19 451 VAL A C 1
ATOM 3601 O O . VAL A 1 451 ? -12.977 18.688 28.719 1 97.19 451 VAL A O 1
ATOM 3604 N N . VAL A 1 452 ? -12.047 19.812 27.016 1 96.5 452 VAL A N 1
ATOM 3605 C CA . VAL A 1 452 ? -13.328 20.141 26.391 1 96.5 452 VAL A CA 1
ATOM 3606 C C . VAL A 1 452 ? -13.68 19.062 25.359 1 96.5 452 VAL A C 1
ATOM 3608 O O . VAL A 1 452 ? -14.844 18.688 25.219 1 96.5 452 VAL A O 1
ATOM 3611 N N . MET A 1 453 ? -12.719 18.656 24.578 1 96.88 453 MET A N 1
ATOM 3612 C CA . MET A 1 453 ? -12.812 17.5 23.672 1 96.88 453 MET A CA 1
ATOM 3613 C C . MET A 1 453 ? -11.727 16.484 23.969 1 96.88 453 MET A C 1
ATOM 3615 O O . MET A 1 453 ? -10.539 16.766 23.812 1 96.88 453 MET A O 1
ATOM 3619 N N . PRO A 1 454 ? -12.141 15.336 24.422 1 96.44 454 PRO A N 1
ATOM 3620 C CA . PRO A 1 454 ? -11.141 14.328 24.75 1 96.44 454 PRO A CA 1
ATOM 3621 C C . PRO A 1 454 ? -10.336 13.859 23.531 1 96.44 454 PRO A C 1
ATOM 3623 O O . PRO A 1 454 ? -10.812 13.961 22.406 1 96.44 454 PRO A O 1
ATOM 3626 N N . THR A 1 455 ? -9.156 13.336 23.875 1 96.56 455 THR A N 1
ATOM 3627 C CA . THR A 1 455 ? -8.312 12.781 22.828 1 96.56 455 THR A CA 1
ATOM 3628 C C . THR A 1 455 ? -9.062 11.719 22.031 1 96.56 455 THR A C 1
ATOM 3630 O O . THR A 1 455 ? -9.625 10.781 22.594 1 96.56 455 THR A O 1
ATOM 3633 N N . GLN A 1 456 ? -9.086 11.977 20.766 1 94.56 456 GLN A N 1
ATOM 3634 C CA . GLN A 1 456 ? -9.789 11.047 19.875 1 94.56 456 GLN A CA 1
ATOM 3635 C C . GLN A 1 456 ? -9.188 11.062 18.484 1 94.56 456 GLN A C 1
ATOM 3637 O O . GLN A 1 456 ? -8.367 11.922 18.156 1 94.56 456 GLN A O 1
ATOM 3642 N N . ARG A 1 457 ? -9.594 10.125 17.703 1 93 457 ARG A N 1
ATOM 3643 C CA . ARG A 1 457 ? -9.164 10.117 16.312 1 93 457 ARG A CA 1
ATOM 3644 C C . ARG A 1 457 ? -9.703 11.328 15.562 1 93 457 ARG A C 1
ATOM 3646 O O . ARG A 1 457 ? -10.859 11.727 15.766 1 93 457 ARG A O 1
ATOM 3653 N N . ASN A 1 458 ? -8.859 11.93 14.781 1 95.12 458 ASN A N 1
ATOM 3654 C CA . ASN A 1 458 ? -9.242 13.055 13.938 1 95.12 458 ASN A CA 1
ATOM 3655 C C . ASN A 1 458 ? -9.82 12.586 12.602 1 95.12 458 ASN A C 1
ATOM 3657 O O . ASN A 1 458 ? -9.102 12.039 11.766 1 95.12 458 ASN A O 1
ATOM 3661 N N . PRO A 1 459 ? -11.07 12.812 12.359 1 91.12 459 PRO A N 1
ATOM 3662 C CA . PRO A 1 459 ? -11.656 12.375 11.086 1 91.12 459 PRO A CA 1
ATOM 3663 C C . PRO A 1 459 ? -11.078 13.117 9.883 1 91.12 459 PRO A C 1
ATOM 3665 O O . PRO A 1 459 ? -11.266 12.68 8.742 1 91.12 459 PRO A O 1
ATOM 3668 N N . PHE A 1 460 ? -10.344 14.125 10.102 1 93.62 460 PHE A N 1
ATOM 3669 C CA . PHE A 1 460 ? -9.781 14.922 9.016 1 93.62 460 PHE A CA 1
ATOM 3670 C C . PHE A 1 460 ? -8.266 14.836 9.023 1 93.62 460 PHE A C 1
ATOM 3672 O O . PHE A 1 460 ? -7.582 15.812 8.688 1 93.62 460 PHE A O 1
ATOM 3679 N N . SER A 1 461 ? -7.781 13.727 9.508 1 93.88 461 SER A N 1
ATOM 3680 C CA . SER A 1 461 ? -6.348 13.445 9.492 1 93.88 461 SER A CA 1
ATOM 3681 C C . SER A 1 461 ? -5.852 13.172 8.078 1 93.88 461 SER A C 1
ATOM 3683 O O . SER A 1 461 ? -6.637 12.836 7.191 1 93.88 461 SER A O 1
ATOM 3685 N N . SER A 1 462 ? -4.582 13.359 7.875 1 91.94 462 SER A N 1
ATOM 3686 C CA . SER A 1 462 ? -3.953 13.102 6.582 1 91.94 462 SER A CA 1
ATOM 3687 C C . SER A 1 462 ? -3.789 11.602 6.344 1 91.94 462 SER A C 1
ATOM 3689 O O . SER A 1 462 ? -3.486 10.852 7.27 1 91.94 462 SER A O 1
ATOM 3691 N N . CYS A 1 463 ? -3.965 11.211 5.059 1 86.19 463 CYS A N 1
ATOM 3692 C CA . CYS A 1 463 ? -3.732 9.828 4.664 1 86.19 463 CYS A CA 1
ATOM 3693 C C . CYS A 1 463 ? -2.447 9.695 3.857 1 86.19 463 CYS A C 1
ATOM 3695 O O . CYS A 1 463 ? -2.176 8.641 3.279 1 86.19 463 CYS A O 1
ATOM 3697 N N . ARG A 1 464 ? -1.695 10.758 3.758 1 89.12 464 ARG A N 1
ATOM 3698 C CA . ARG A 1 464 ? -0.427 10.727 3.037 1 89.12 464 ARG A CA 1
ATOM 3699 C C . ARG A 1 464 ? 0.685 10.148 3.906 1 89.12 464 ARG A C 1
ATOM 3701 O O . ARG A 1 464 ? 0.944 10.648 5.004 1 89.12 464 A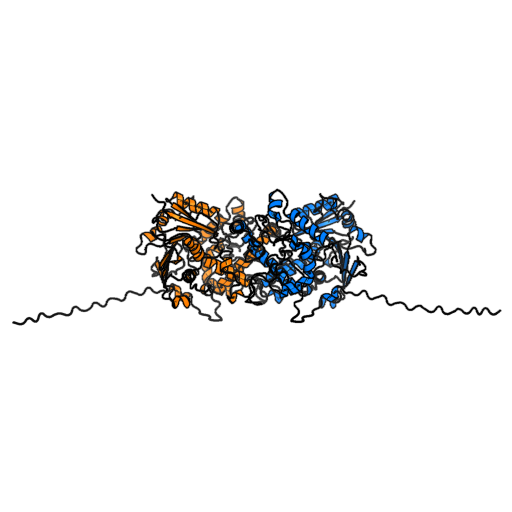RG A O 1
ATOM 3708 N N . PRO A 1 465 ? 1.306 9.094 3.361 1 90.88 465 PRO A N 1
ATOM 3709 C CA . PRO A 1 465 ? 2.391 8.516 4.16 1 90.88 465 PRO A CA 1
ATOM 3710 C C . PRO A 1 465 ? 3.656 9.367 4.137 1 90.88 465 PRO A C 1
ATOM 3712 O O . PRO A 1 465 ? 3.986 9.961 3.107 1 90.88 465 PRO A O 1
ATOM 3715 N N . HIS A 1 466 ? 4.293 9.438 5.309 1 91.88 466 HIS A N 1
ATOM 3716 C CA . HIS A 1 466 ? 5.613 10.047 5.449 1 91.88 466 HIS A CA 1
ATOM 3717 C C . HIS A 1 466 ? 6.605 9.07 6.074 1 91.88 466 HIS A C 1
ATOM 3719 O O . HIS A 1 466 ? 6.242 8.289 6.961 1 91.88 466 HIS A O 1
ATOM 3725 N N . ARG A 1 467 ? 7.867 9.125 5.594 1 92.44 467 ARG A N 1
ATOM 3726 C CA . ARG A 1 467 ? 8.883 8.266 6.191 1 92.44 467 ARG A CA 1
ATOM 3727 C C . ARG A 1 467 ? 9.141 8.648 7.645 1 92.44 467 ARG A C 1
ATOM 3729 O O . ARG A 1 467 ? 9.234 9.836 7.973 1 92.44 467 ARG A O 1
ATOM 3736 N N . ASP A 1 468 ? 9.258 7.672 8.453 1 92.44 468 ASP A N 1
ATOM 3737 C CA . ASP A 1 468 ? 9.477 7.891 9.875 1 92.44 468 ASP A CA 1
ATOM 3738 C C . ASP A 1 468 ? 10.961 7.797 10.227 1 92.44 468 ASP A C 1
ATOM 3740 O O . ASP A 1 468 ? 11.539 6.711 10.203 1 92.44 468 ASP A O 1
ATOM 3744 N N . ASP A 1 469 ? 11.539 8.844 10.633 1 91.06 469 ASP A N 1
ATOM 3745 C CA . ASP A 1 469 ? 12.961 8.875 10.953 1 91.06 469 ASP A CA 1
ATOM 3746 C C . ASP A 1 469 ? 13.227 8.234 12.312 1 91.06 469 ASP A C 1
ATOM 3748 O O . ASP A 1 469 ? 14.383 8 12.68 1 91.06 469 ASP A O 1
ATOM 3752 N N . LYS A 1 470 ? 12.195 7.891 13.039 1 87.62 470 LYS A N 1
ATOM 3753 C CA . LYS A 1 470 ? 12.383 7.262 14.344 1 87.62 470 LYS A CA 1
ATOM 3754 C C . LYS A 1 470 ? 12.367 5.738 14.227 1 87.62 470 LYS A C 1
ATOM 3756 O O . LYS A 1 470 ? 12.492 5.035 15.227 1 87.62 470 LYS A O 1
ATOM 3761 N N . THR A 1 471 ? 12.203 5.293 13.031 1 86 471 THR A N 1
ATOM 3762 C CA . THR A 1 471 ? 12.18 3.852 12.812 1 86 471 THR A CA 1
ATOM 3763 C C . THR A 1 471 ? 13.531 3.229 13.156 1 86 471 THR A C 1
ATOM 3765 O O . THR A 1 471 ? 14.57 3.65 12.641 1 86 471 THR A O 1
ATOM 3768 N N . GLU A 1 472 ? 13.516 2.197 14.055 1 82.5 472 GLU A N 1
ATOM 3769 C CA . GLU A 1 472 ? 14.742 1.572 14.539 1 82.5 472 GLU A CA 1
ATOM 3770 C C . GLU A 1 472 ? 14.992 0.239 13.836 1 82.5 472 GLU A C 1
ATOM 3772 O O . GLU A 1 472 ? 16.141 -0.202 13.719 1 82.5 472 GLU A O 1
ATOM 3777 N N . SER A 1 473 ? 13.891 -0.411 13.438 1 79.56 473 SER A N 1
ATOM 3778 C CA . SER A 1 473 ? 14.016 -1.762 12.898 1 79.56 473 SER A CA 1
ATOM 3779 C C . SER A 1 473 ? 13.172 -1.936 11.641 1 79.56 473 SER A C 1
ATOM 3781 O O . SER A 1 473 ? 12.148 -1.264 11.477 1 79.56 473 SER A O 1
ATOM 3783 N N . PRO A 1 474 ? 13.766 -2.795 10.758 1 75.19 474 PRO A N 1
ATOM 3784 C CA . PRO A 1 474 ? 12.961 -3.092 9.57 1 75.19 474 PRO A CA 1
ATOM 3785 C C . PRO A 1 474 ? 11.602 -3.697 9.922 1 75.19 474 PRO A C 1
ATOM 3787 O O . PRO A 1 474 ? 10.695 -3.711 9.078 1 75.19 474 PRO A O 1
ATOM 3790 N N . ALA A 1 475 ? 11.484 -4.137 11.062 1 76.25 475 ALA A N 1
ATOM 3791 C CA . ALA A 1 475 ? 10.242 -4.797 11.461 1 76.25 475 ALA A CA 1
ATOM 3792 C C . ALA A 1 475 ? 9.172 -3.773 11.82 1 76.25 475 ALA A C 1
ATOM 3794 O O . ALA A 1 475 ? 7.984 -4.109 11.906 1 76.25 475 ALA A O 1
ATOM 3795 N N . SER A 1 476 ? 9.531 -2.582 11.961 1 82.69 476 SER A N 1
ATOM 3796 C CA . SER A 1 476 ? 8.586 -1.545 12.359 1 82.69 476 SER A CA 1
ATOM 3797 C C . SER A 1 476 ? 7.965 -0.869 11.141 1 82.69 476 SER A C 1
ATOM 3799 O O . SER A 1 476 ? 8.523 -0.913 10.047 1 82.69 476 SER A O 1
ATOM 3801 N N . ASN A 1 477 ? 6.758 -0.321 11.406 1 85.81 477 ASN A N 1
ATOM 3802 C CA . ASN A 1 477 ? 6.137 0.514 10.383 1 85.81 477 ASN A CA 1
ATOM 3803 C C . ASN A 1 477 ? 7.004 1.723 10.039 1 85.81 477 ASN A C 1
ATOM 3805 O O . ASN A 1 477 ? 7.285 2.555 10.906 1 85.81 477 ASN A O 1
ATOM 3809 N N . PRO A 1 478 ? 7.398 1.807 8.828 1 92 478 PRO A N 1
ATOM 3810 C CA . PRO A 1 478 ? 8.336 2.877 8.469 1 92 478 PRO A CA 1
ATOM 3811 C C . PRO A 1 478 ? 7.629 4.195 8.156 1 92 478 PRO A C 1
ATOM 3813 O O . PRO A 1 478 ? 8.273 5.156 7.723 1 92 478 PRO A O 1
ATOM 3816 N N . PHE A 1 479 ? 6.312 4.266 8.422 1 91.69 479 PHE A N 1
ATOM 3817 C CA . PHE A 1 479 ? 5.582 5.461 8.016 1 91.69 479 PHE A CA 1
ATOM 3818 C C . PHE A 1 479 ? 4.867 6.086 9.203 1 91.69 479 PHE A C 1
ATOM 3820 O O . PHE A 1 479 ? 4.559 5.402 10.18 1 91.69 479 PHE A O 1
ATOM 3827 N N . PHE A 1 480 ? 4.711 7.355 9.133 1 90.94 480 PHE A N 1
ATOM 3828 C CA . PHE A 1 480 ? 3.777 8.047 10.016 1 90.94 480 PHE A CA 1
ATOM 3829 C C . PHE A 1 480 ? 2.836 8.938 9.211 1 90.94 480 PHE A C 1
ATOM 3831 O O . PHE A 1 480 ? 3.055 9.172 8.016 1 90.94 480 PHE A O 1
ATOM 3838 N N . PHE A 1 481 ? 1.745 9.383 9.891 1 91.69 481 PHE A N 1
ATOM 3839 C CA . PHE A 1 481 ? 0.711 10.211 9.273 1 91.69 481 PHE A CA 1
ATOM 3840 C C . PHE A 1 481 ? 0.421 11.438 10.125 1 91.69 481 PHE A C 1
ATOM 3842 O O . PHE A 1 481 ? 0.659 11.43 11.336 1 91.69 481 PHE A O 1
ATOM 3849 N N . LEU A 1 482 ? -0.052 12.445 9.453 1 94.44 482 LEU A N 1
ATOM 3850 C CA . LEU A 1 482 ? -0.175 13.734 10.133 1 94.44 482 LEU A CA 1
ATOM 3851 C C . LEU A 1 482 ? -1.576 13.906 10.711 1 94.44 482 LEU A C 1
ATOM 3853 O O . LEU A 1 482 ? -2.553 13.422 10.133 1 94.44 482 LEU A O 1
ATOM 3857 N N . ASN A 1 483 ? -1.651 14.617 11.836 1 96.88 483 ASN A N 1
ATOM 3858 C CA . ASN A 1 483 ? -2.885 15.055 12.484 1 96.88 483 ASN A CA 1
ATOM 3859 C C . ASN A 1 483 ? -3.822 13.875 12.758 1 96.88 483 ASN A C 1
ATOM 3861 O O . ASN A 1 483 ? -5.031 13.984 12.555 1 96.88 483 ASN A O 1
ATOM 3865 N N . GLN A 1 484 ? -3.299 12.82 13.273 1 95.12 484 GLN A N 1
ATOM 3866 C CA . GLN A 1 484 ? -4.066 11.586 13.391 1 95.12 484 GLN A CA 1
ATOM 3867 C C . GLN A 1 484 ? -5.023 11.641 14.57 1 95.12 484 GLN A C 1
ATOM 3869 O O . GLN A 1 484 ? -6.137 11.117 14.508 1 95.12 484 GLN A O 1
ATOM 3874 N N . TYR A 1 485 ? -4.605 12.281 15.641 1 96.75 485 TYR A N 1
ATOM 3875 C CA . TYR A 1 485 ? -5.43 12.414 16.828 1 96.75 485 TYR A CA 1
ATOM 3876 C C . TYR A 1 485 ? -5.598 13.883 17.219 1 96.75 485 TYR A C 1
ATOM 3878 O O . TYR A 1 485 ? -4.738 14.711 16.906 1 96.75 485 TYR A O 1
ATOM 3886 N N . ILE A 1 486 ? -6.707 14.18 17.891 1 97.81 486 ILE A N 1
ATOM 3887 C CA . ILE A 1 486 ? -7.02 15.578 18.156 1 97.81 486 ILE A CA 1
ATOM 3888 C C . ILE A 1 486 ? -7.586 15.719 19.562 1 97.81 486 ILE A C 1
ATOM 3890 O O . ILE A 1 486 ? -8.281 14.828 20.062 1 97.81 486 ILE A O 1
ATOM 3894 N N . THR A 1 487 ? -7.199 16.781 20.25 1 98.5 487 THR A N 1
ATOM 3895 C CA . THR A 1 487 ? -7.621 17.125 21.609 1 98.5 487 THR A CA 1
ATOM 3896 C C . THR A 1 487 ? -7.891 18.625 21.719 1 98.5 487 THR A C 1
ATOM 3898 O O . THR A 1 487 ? -7.254 19.438 21.047 1 98.5 487 THR A O 1
ATOM 3901 N N . CYS A 1 488 ? -8.898 19.016 22.516 1 98.62 488 CYS A N 1
ATOM 3902 C CA . CYS A 1 488 ? -9.164 20.406 22.812 1 98.62 488 CYS A CA 1
ATOM 3903 C C . CYS A 1 488 ? -9.289 20.641 24.312 1 98.62 488 CYS A C 1
ATOM 3905 O O . CYS A 1 488 ? -9.984 19.906 25 1 98.62 488 CYS A O 1
ATOM 3907 N N . VAL A 1 489 ? -8.594 21.672 24.797 1 98.25 489 VAL A N 1
ATOM 3908 C CA . VAL A 1 489 ? -8.633 21.984 26.219 1 98.25 489 VAL A CA 1
ATOM 3909 C C . VAL A 1 489 ? -8.867 23.469 26.406 1 98.25 489 VAL A C 1
ATOM 3911 O O . VAL A 1 489 ? -8.75 24.266 25.469 1 98.25 489 VAL A O 1
ATOM 3914 N N . ARG A 1 490 ? -9.289 23.859 27.625 1 96.62 490 ARG A N 1
ATOM 3915 C CA . ARG A 1 490 ? -9.406 25.234 28.125 1 96.62 490 ARG A CA 1
ATOM 3916 C C . ARG A 1 490 ? -8.836 25.344 29.547 1 96.62 490 ARG A C 1
ATOM 3918 O O . ARG A 1 490 ? -8.523 24.328 30.172 1 96.62 490 ARG A O 1
ATOM 3925 N N . ARG A 1 491 ? -8.609 26.594 29.812 1 95.38 491 ARG A N 1
ATOM 3926 C CA . ARG A 1 491 ? -8.227 26.812 31.203 1 95.38 491 ARG A CA 1
ATOM 3927 C C . ARG A 1 491 ? -9.32 26.344 32.156 1 95.38 491 ARG A C 1
ATOM 3929 O O . ARG A 1 491 ? -10.508 26.547 31.906 1 95.38 491 ARG A O 1
ATOM 3936 N N . ALA A 1 492 ? -8.883 25.562 33.156 1 89.75 492 ALA A N 1
ATOM 3937 C CA . ALA A 1 492 ? -9.836 25.125 34.188 1 89.75 492 ALA A CA 1
ATOM 3938 C C . ALA A 1 492 ? -10.32 26.312 35.031 1 89.75 492 ALA A C 1
ATOM 3940 O O . ALA A 1 492 ? -9.578 27.266 35.25 1 89.75 492 ALA A O 1
ATOM 3941 N N . ASP A 1 493 ? -11.641 26.344 35.344 1 76.62 493 ASP A N 1
ATOM 3942 C CA . ASP A 1 493 ? -12.195 27.359 36.25 1 76.62 493 ASP A CA 1
ATOM 3943 C C . ASP A 1 493 ? -11.562 27.234 37.625 1 76.62 493 ASP A C 1
ATOM 3945 O O . ASP A 1 493 ? -11.234 26.141 38.094 1 76.62 493 ASP A O 1
ATOM 3949 N N . GLU A 1 494 ? -10.852 28.281 38.125 1 56.97 494 GLU A N 1
ATOM 3950 C CA . GLU A 1 494 ? -10.469 28.281 39.562 1 56.97 494 GLU A CA 1
ATOM 3951 C C . GLU A 1 494 ? -11.664 27.984 40.438 1 56.97 494 GLU A C 1
ATOM 3953 O O . GLU A 1 494 ? -12.789 28.359 40.125 1 56.97 494 GLU A O 1
ATOM 3958 N N . MET B 1 1 ? -6.629 -77.438 -68.75 1 19.16 1 MET B N 1
ATOM 3959 C CA . MET B 1 1 ? -5.984 -76.188 -69.125 1 19.16 1 MET B CA 1
ATOM 3960 C C . MET B 1 1 ? -6.16 -75.125 -68 1 19.16 1 MET B C 1
ATOM 3962 O O . MET B 1 1 ? -5.18 -74.562 -67.562 1 19.16 1 MET B O 1
ATOM 3966 N N . ASP B 1 2 ? -7.059 -74.312 -68.25 1 16.38 2 ASP B N 1
ATOM 3967 C CA . ASP B 1 2 ? -7.07 -72.812 -68 1 16.38 2 ASP B CA 1
ATOM 3968 C C . ASP B 1 2 ? -7.316 -72.5 -66.562 1 16.38 2 ASP B C 1
ATOM 3970 O O . ASP B 1 2 ? -8.164 -73.125 -65.938 1 16.38 2 ASP B O 1
ATOM 3974 N N . ARG B 1 3 ? -6.336 -71.812 -66 1 20 3 ARG B N 1
ATOM 3975 C CA . ARG B 1 3 ? -5.633 -71.188 -64.875 1 20 3 ARG B CA 1
ATOM 3976 C C . ARG B 1 3 ? -6.531 -70.188 -64.125 1 20 3 ARG B C 1
ATOM 3978 O O . ARG B 1 3 ? -6.125 -69.625 -63.125 1 20 3 ARG B O 1
ATOM 3985 N N . GLN B 1 4 ? -7.633 -69.688 -64.75 1 18.67 4 GLN B N 1
ATOM 3986 C CA . GLN B 1 4 ? -7.812 -68.25 -64.625 1 18.67 4 GLN B CA 1
ATOM 3987 C C . GLN B 1 4 ? -8.469 -67.875 -63.312 1 18.67 4 GLN B C 1
ATOM 3989 O O . GLN B 1 4 ? -9.672 -68.062 -63.125 1 18.67 4 GLN B O 1
ATOM 3994 N N . HIS B 1 5 ? -7.852 -68.25 -62.25 1 23.88 5 HIS B N 1
ATOM 3995 C CA . HIS B 1 5 ? -8.352 -68.125 -60.875 1 23.88 5 HIS B CA 1
ATOM 3996 C C . HIS B 1 5 ? -8.758 -66.688 -60.594 1 23.88 5 HIS B C 1
ATOM 3998 O O . HIS B 1 5 ? -8 -65.75 -60.875 1 23.88 5 HIS B O 1
ATOM 4004 N N . ILE B 1 6 ? -10.023 -66.375 -60.656 1 22.53 6 ILE B N 1
ATOM 4005 C CA . ILE B 1 6 ? -10.82 -65.125 -60.594 1 22.53 6 ILE B CA 1
ATOM 4006 C C . ILE B 1 6 ? -10.492 -64.375 -59.312 1 22.53 6 ILE B C 1
ATOM 4008 O O . ILE B 1 6 ? -10.641 -64.938 -58.219 1 22.53 6 ILE B O 1
ATOM 4012 N N . CYS B 1 7 ? -9.469 -63.469 -59.312 1 20.77 7 CYS B N 1
ATOM 4013 C CA . CYS B 1 7 ? -8.844 -62.531 -58.406 1 20.77 7 CYS B CA 1
ATOM 4014 C C . CYS B 1 7 ? -9.875 -61.625 -57.75 1 20.77 7 CYS B C 1
ATOM 4016 O O . CYS B 1 7 ? -10.281 -60.625 -58.344 1 20.77 7 CYS B O 1
ATOM 4018 N N . ALA B 1 8 ? -11.023 -62.188 -57.375 1 20.81 8 ALA B N 1
ATOM 4019 C CA . ALA B 1 8 ? -12.086 -61.281 -56.969 1 20.81 8 ALA B CA 1
ATOM 4020 C C . ALA B 1 8 ? -11.555 -60.25 -56 1 20.81 8 ALA B C 1
ATOM 4022 O O . ALA B 1 8 ? -10.906 -60.562 -55 1 20.81 8 ALA B O 1
ATOM 4023 N N . THR B 1 9 ? -11.414 -58.969 -56.438 1 21.94 9 THR B N 1
ATOM 4024 C CA . THR B 1 9 ? -10.898 -57.719 -55.969 1 21.94 9 THR B CA 1
ATOM 4025 C C . THR B 1 9 ? -11.633 -57.25 -54.688 1 21.94 9 THR B C 1
ATOM 4027 O O . THR B 1 9 ? -12.867 -57.188 -54.688 1 21.94 9 THR B O 1
ATOM 4030 N N . ALA B 1 10 ? -11.211 -57.688 -53.469 1 23.41 10 ALA B N 1
ATOM 4031 C CA . ALA B 1 10 ? -11.68 -57.375 -52.125 1 23.41 10 ALA B CA 1
ATOM 4032 C C . ALA B 1 10 ? -11.906 -55.875 -51.969 1 23.41 10 ALA B C 1
ATOM 4034 O O . ALA B 1 10 ? -11.055 -55.062 -52.312 1 23.41 10 ALA B O 1
ATOM 4035 N N . SER B 1 11 ? -13.125 -55.375 -52 1 21.86 11 SER B N 1
ATOM 4036 C CA . SER B 1 11 ? -13.695 -54.031 -51.844 1 21.86 11 SER B CA 1
ATOM 4037 C C . SER B 1 11 ? -13.133 -53.344 -50.625 1 21.86 11 SER B C 1
ATOM 4039 O O . SER B 1 11 ? -13.023 -53.938 -49.531 1 21.86 11 SER B O 1
ATOM 4041 N N . ALA B 1 12 ? -12.258 -52.312 -50.781 1 22.48 12 ALA B N 1
ATOM 4042 C CA . ALA B 1 12 ? -11.516 -51.375 -49.938 1 22.48 12 ALA B CA 1
ATOM 4043 C C . ALA B 1 12 ? -12.438 -50.719 -48.906 1 22.48 12 ALA B C 1
ATOM 4045 O O . ALA B 1 12 ? -13.375 -50 -49.312 1 22.48 12 ALA B O 1
ATOM 4046 N N . SER B 1 13 ? -12.82 -51.375 -47.781 1 21.33 13 SER B N 1
ATOM 4047 C CA . SER B 1 13 ? -13.594 -50.812 -46.656 1 21.33 13 SER B CA 1
ATOM 4048 C C . SER B 1 13 ? -13.102 -49.438 -46.281 1 21.33 13 SER B C 1
ATOM 4050 O O . SER B 1 13 ? -11.898 -49.219 -46.156 1 21.33 13 SER B O 1
ATOM 4052 N N . THR B 1 14 ? -13.805 -48.312 -46.625 1 24.88 14 THR B N 1
ATOM 4053 C CA . THR B 1 14 ? -13.625 -46.875 -46.438 1 24.88 14 THR B CA 1
ATOM 4054 C C . THR B 1 14 ? -13.359 -46.531 -44.969 1 24.88 14 THR B C 1
ATOM 4056 O O . THR B 1 14 ? -14.148 -46.906 -44.094 1 24.88 14 THR B O 1
ATOM 4059 N N . SER B 1 15 ? -12.031 -46.5 -44.531 1 22.7 15 SER B N 1
ATOM 4060 C CA . SER B 1 15 ? -11.492 -46.125 -43.25 1 22.7 15 SER B CA 1
ATOM 4061 C C . SER B 1 15 ? -12.117 -44.812 -42.719 1 22.7 15 SER B C 1
ATOM 4063 O O . SER B 1 15 ? -12.117 -43.812 -43.406 1 22.7 15 SER B O 1
ATOM 4065 N N . SER B 1 16 ? -13.273 -44.844 -42 1 24.28 16 SER B N 1
ATOM 4066 C CA . SER B 1 16 ? -13.906 -43.719 -41.344 1 24.28 16 SER B CA 1
ATOM 4067 C C . SER B 1 16 ? -12.875 -42.812 -40.656 1 24.28 16 SER B C 1
ATOM 4069 O O . SER B 1 16 ? -12.055 -43.312 -39.875 1 24.28 16 SER B O 1
ATOM 4071 N N . ALA B 1 17 ? -12.516 -41.656 -41.312 1 27.23 17 ALA B N 1
ATOM 4072 C CA . ALA B 1 17 ? -11.586 -40.625 -40.875 1 27.23 17 ALA B CA 1
ATOM 4073 C C . ALA B 1 17 ? -11.828 -40.25 -39.406 1 27.23 17 ALA B C 1
ATOM 4075 O O . ALA B 1 17 ? -12.969 -40.094 -39 1 27.23 17 ALA B O 1
ATOM 4076 N N . PRO B 1 18 ? -10.797 -40.625 -38.562 1 24.16 18 PRO B N 1
ATOM 4077 C CA . PRO B 1 18 ? -10.859 -40.344 -37.125 1 24.16 18 PRO B CA 1
ATOM 4078 C C . PRO B 1 18 ? -11.367 -38.938 -36.812 1 24.16 18 PRO B C 1
ATOM 4080 O O . PRO B 1 18 ? -11.078 -38 -37.562 1 24.16 18 PRO B O 1
ATOM 4083 N N . HIS B 1 19 ? -12.617 -38.75 -36.25 1 26.53 19 HIS B N 1
ATOM 4084 C CA . HIS B 1 19 ? -13.219 -37.5 -35.812 1 26.53 19 HIS B CA 1
ATOM 4085 C C . HIS B 1 19 ? -12.188 -36.594 -35.094 1 26.53 19 HIS B C 1
ATOM 4087 O O . HIS B 1 19 ? -11.531 -37.031 -34.156 1 26.53 19 HIS B O 1
ATOM 4093 N N . GLU B 1 20 ? -11.633 -35.719 -35.844 1 25.52 20 GLU B N 1
ATOM 4094 C CA . GLU B 1 20 ? -10.719 -34.656 -35.438 1 25.52 20 GLU B CA 1
ATOM 4095 C C . GLU B 1 20 ? -11.219 -33.938 -34.156 1 25.52 20 GLU B C 1
ATOM 4097 O O . GLU B 1 20 ? -12.359 -33.469 -34.125 1 25.52 20 GLU B O 1
ATOM 4102 N N . PRO B 1 21 ? -10.695 -34.281 -33.031 1 27.66 21 PRO B N 1
ATOM 4103 C CA . PRO B 1 21 ? -11.117 -33.688 -31.75 1 27.66 21 PRO B CA 1
ATOM 4104 C C . PRO B 1 21 ? -11.227 -32.156 -31.797 1 27.66 21 PRO B C 1
ATOM 4106 O O . PRO B 1 21 ? -10.312 -31.5 -32.312 1 27.66 21 PRO B O 1
ATOM 4109 N N . GLU B 1 22 ? -12.453 -31.578 -31.984 1 25.25 22 GLU B N 1
ATOM 4110 C CA . GLU B 1 22 ? -12.805 -30.156 -32.031 1 25.25 22 GLU B CA 1
ATOM 4111 C C . GLU B 1 22 ? -12.172 -29.391 -30.875 1 25.25 22 GLU B C 1
ATOM 4113 O O . GLU B 1 22 ? -12.375 -29.734 -29.703 1 25.25 22 GLU B O 1
ATOM 4118 N N . TYR B 1 23 ? -11.062 -28.734 -31.125 1 24.78 23 TYR B N 1
ATOM 4119 C CA . TYR B 1 23 ? -10.305 -27.75 -30.359 1 24.78 23 TYR B CA 1
ATOM 4120 C C . TYR B 1 23 ? -11.18 -26.562 -29.984 1 24.78 23 TYR B C 1
ATOM 4122 O O . TYR B 1 23 ? -11.227 -25.562 -30.703 1 24.78 23 TYR B O 1
ATOM 4130 N N . HIS B 1 24 ? -12.477 -26.766 -29.484 1 26.17 24 HIS B N 1
ATOM 4131 C CA . HIS B 1 24 ? -13.453 -25.719 -29.203 1 26.17 24 HIS B CA 1
ATOM 4132 C C . HIS B 1 24 ? -12.961 -24.781 -28.109 1 26.17 24 HIS B C 1
ATOM 4134 O O . HIS B 1 24 ? -13.523 -23.703 -27.922 1 26.17 24 HIS B O 1
ATOM 4140 N N . LEU B 1 25 ? -12.188 -25.234 -27.281 1 27.39 25 LEU B N 1
ATOM 4141 C CA . LEU B 1 25 ? -12 -24.406 -26.078 1 27.39 25 LEU B CA 1
ATOM 4142 C C . LEU B 1 25 ? -11.305 -23.094 -26.422 1 27.39 25 LEU B C 1
ATOM 4144 O O . LEU B 1 25 ? -11.609 -22.062 -25.844 1 27.39 25 LEU B O 1
ATOM 4148 N N . MET B 1 26 ? -10.406 -23.125 -27.422 1 26.56 26 MET B N 1
ATOM 4149 C CA . MET B 1 26 ? -9.586 -21.953 -27.688 1 26.56 26 MET B CA 1
ATOM 4150 C C . MET B 1 26 ? -10.375 -20.891 -28.453 1 26.56 26 MET B C 1
ATOM 4152 O O . MET B 1 26 ? -9.898 -19.781 -28.641 1 26.56 26 MET B O 1
ATOM 4156 N N . ARG B 1 27 ? -11.461 -21.297 -29.188 1 27.33 27 ARG B N 1
ATOM 4157 C CA . ARG B 1 27 ? -12.086 -20.344 -30.094 1 27.33 27 ARG B CA 1
ATOM 4158 C C . ARG B 1 27 ? -12.695 -19.172 -29.344 1 27.33 27 ARG B C 1
ATOM 4160 O O . ARG B 1 27 ? -13.008 -18.141 -29.922 1 27.33 27 ARG B O 1
ATOM 4167 N N . HIS B 1 28 ? -13.227 -19.422 -28.188 1 27.83 28 HIS B N 1
ATOM 4168 C CA . HIS B 1 28 ? -13.961 -18.312 -27.594 1 27.83 28 HIS B CA 1
ATOM 4169 C C . HIS B 1 28 ? -13.016 -17.203 -27.156 1 27.83 28 HIS B C 1
ATOM 4171 O O . HIS B 1 28 ? -13.453 -16.172 -26.641 1 27.83 28 HIS B O 1
ATOM 4177 N N . MET B 1 29 ? -11.766 -17.453 -27.125 1 27.7 29 MET B N 1
ATOM 4178 C CA . MET B 1 29 ? -10.875 -16.391 -26.656 1 27.7 29 MET B CA 1
ATOM 4179 C C . MET B 1 29 ? -10.727 -15.305 -27.703 1 27.7 29 MET B C 1
ATOM 4181 O O . MET B 1 29 ? -9.891 -14.406 -27.562 1 27.7 29 MET B O 1
ATOM 4185 N N . ARG B 1 30 ? -11.195 -15.445 -28.984 1 25.64 30 ARG B N 1
ATOM 4186 C CA . ARG B 1 30 ? -10.875 -14.492 -30.031 1 25.64 30 ARG B CA 1
ATOM 4187 C C . ARG B 1 30 ? -11.516 -13.133 -29.75 1 25.64 30 ARG B C 1
ATOM 4189 O O . ARG B 1 30 ? -12.484 -13.047 -28.984 1 25.64 30 ARG B O 1
ATOM 4196 N N . ASN B 1 31 ? -11.102 -12.039 -30.672 1 27.45 31 ASN B N 1
ATOM 4197 C CA . ASN B 1 31 ? -10.977 -10.602 -30.906 1 27.45 31 ASN B CA 1
ATOM 4198 C C . ASN B 1 31 ? -12.352 -9.93 -31 1 27.45 31 ASN B C 1
ATOM 4200 O O . ASN B 1 31 ? -12.469 -8.844 -31.562 1 27.45 31 ASN B O 1
ATOM 4204 N N . GLU B 1 32 ? -13.555 -10.477 -30.844 1 27.72 32 GLU B N 1
ATOM 4205 C CA . GLU B 1 32 ? -14.391 -9.523 -31.562 1 27.72 32 GLU B CA 1
ATOM 4206 C C . GLU B 1 32 ? -14.422 -8.172 -30.859 1 27.72 32 GLU B C 1
ATOM 4208 O O . GLU B 1 32 ? -14.812 -8.078 -29.688 1 27.72 32 GLU B O 1
ATOM 4213 N N . THR B 1 33 ? -13.516 -7.227 -31.219 1 28.64 33 THR B N 1
ATOM 4214 C CA . THR B 1 33 ? -13.523 -5.781 -31 1 28.64 33 THR B CA 1
ATOM 4215 C C . THR B 1 33 ? -14.914 -5.207 -31.25 1 28.64 33 THR B C 1
ATOM 4217 O O . THR B 1 33 ? -15.062 -4.004 -31.484 1 28.64 33 THR B O 1
ATOM 4220 N N . HIS B 1 34 ? -16.016 -5.91 -31.328 1 26 34 HIS B N 1
ATOM 4221 C CA . HIS B 1 34 ? -17.125 -5.016 -31.656 1 26 34 HIS B CA 1
ATOM 4222 C C . HIS B 1 34 ? -17.328 -3.973 -30.562 1 26 34 HIS B C 1
ATOM 4224 O O . HIS B 1 34 ? -17.297 -4.297 -29.375 1 26 34 HIS B O 1
ATOM 4230 N N . ALA B 1 35 ? -17.359 -2.648 -30.922 1 30.16 35 ALA B N 1
ATOM 4231 C CA . ALA B 1 35 ? -17.531 -1.362 -30.25 1 30.16 35 ALA B CA 1
ATOM 4232 C C . ALA B 1 35 ? -18.578 -1.457 -29.141 1 30.16 35 ALA B C 1
ATOM 4234 O O . ALA B 1 35 ? -18.375 -0.938 -28.047 1 30.16 35 ALA B O 1
ATOM 4235 N N . ASP B 1 36 ? -19.812 -1.457 -29.359 1 31.38 36 ASP B N 1
ATOM 4236 C CA . ASP B 1 36 ? -21.031 -1.056 -28.672 1 31.38 36 ASP B CA 1
ATOM 4237 C C . ASP B 1 36 ? -21.438 -2.096 -27.625 1 31.38 36 ASP B C 1
ATOM 4239 O O . ASP B 1 36 ? -22.453 -1.938 -26.953 1 31.38 36 ASP B O 1
ATOM 4243 N N . ASN B 1 37 ? -21.219 -3.502 -27.781 1 32.72 37 ASN B N 1
ATOM 4244 C CA . ASN B 1 37 ? -21.938 -4.461 -26.953 1 32.72 37 ASN B CA 1
ATOM 4245 C C . ASN B 1 37 ? -21.234 -4.684 -25.609 1 32.72 37 ASN B C 1
ATOM 4247 O O . ASN B 1 37 ? -20.078 -5.125 -25.578 1 32.72 37 ASN B O 1
ATOM 4251 N N . ALA B 1 38 ? -21.609 -3.98 -24.531 1 39.41 38 ALA B N 1
ATOM 4252 C CA . ALA B 1 38 ? -21.219 -4.211 -23.141 1 39.41 38 ALA B CA 1
ATOM 4253 C C . ALA B 1 38 ? -20.984 -5.695 -22.875 1 39.41 38 ALA B C 1
ATOM 4255 O O . ALA B 1 38 ? -21.938 -6.484 -22.859 1 39.41 38 ALA B O 1
ATOM 4256 N N . VAL B 1 39 ? -19.922 -6.285 -23.391 1 46.53 39 VAL B N 1
ATOM 4257 C CA . VAL B 1 39 ? -19.594 -7.688 -23.156 1 46.53 39 VAL B CA 1
ATOM 4258 C C . VAL B 1 39 ? -19.047 -7.863 -21.75 1 46.53 39 VAL B C 1
ATOM 4260 O O . VAL B 1 39 ? -18.375 -6.977 -21.219 1 46.53 39 VAL B O 1
ATOM 4263 N N . LEU B 1 40 ? -19.766 -8.805 -21.016 1 52.84 40 LEU B N 1
ATOM 4264 C CA . LEU B 1 40 ? -19.266 -9.234 -19.719 1 52.84 40 LEU B CA 1
ATOM 4265 C C . LEU B 1 40 ? -17.781 -9.531 -19.781 1 52.84 40 LEU B C 1
ATOM 4267 O O . LEU B 1 40 ? -17.297 -10.102 -20.766 1 52.84 40 LEU B O 1
ATOM 4271 N N . PRO B 1 41 ? -17.062 -8.945 -18.812 1 56.91 41 PRO B N 1
ATOM 4272 C CA . PRO B 1 41 ? -15.609 -9.164 -18.797 1 56.91 41 PRO B CA 1
ATOM 4273 C C . PRO B 1 41 ? -15.234 -10.641 -18.891 1 56.91 41 PRO B C 1
ATOM 4275 O O . PRO B 1 41 ? -16.031 -11.508 -18.516 1 56.91 41 PRO B O 1
ATOM 4278 N N . ALA B 1 42 ? -14.133 -10.883 -19.516 1 58.38 42 ALA B N 1
ATOM 4279 C CA . ALA B 1 42 ? -13.594 -12.227 -19.688 1 58.38 42 ALA B CA 1
ATOM 4280 C C . ALA B 1 42 ? -13.367 -12.914 -18.344 1 58.38 42 ALA B C 1
ATOM 4282 O O . ALA B 1 42 ? -13.633 -14.109 -18.203 1 58.38 42 ALA B O 1
ATOM 4283 N N . VAL B 1 43 ? -12.883 -12.18 -17.375 1 69.38 43 VAL B N 1
ATOM 4284 C CA . VAL B 1 43 ? -12.703 -12.703 -16.031 1 69.38 43 VAL B CA 1
ATOM 4285 C C . VAL B 1 43 ? -13.547 -11.898 -15.047 1 69.38 43 VAL B C 1
ATOM 4287 O O . VAL B 1 43 ? -13.461 -10.672 -15.016 1 69.38 43 VAL B O 1
ATOM 4290 N N . ARG B 1 44 ? -14.398 -12.617 -14.359 1 83.44 44 ARG B N 1
ATOM 4291 C CA . ARG B 1 44 ? -15.289 -11.953 -13.414 1 83.44 44 ARG B CA 1
ATOM 4292 C C . ARG B 1 44 ? -14.68 -11.906 -12.023 1 83.44 44 ARG B C 1
ATOM 4294 O O . ARG B 1 44 ? -14.039 -12.859 -11.586 1 83.44 44 ARG B O 1
ATOM 4301 N N . HIS B 1 45 ? -14.758 -10.789 -11.484 1 87.44 45 HIS B N 1
ATOM 4302 C CA . HIS B 1 45 ? -14.305 -10.555 -10.117 1 87.44 45 HIS B CA 1
ATOM 4303 C C . HIS B 1 45 ? -15.43 -10 -9.25 1 87.44 45 HIS B C 1
ATOM 4305 O O . HIS B 1 45 ? -16.406 -9.445 -9.773 1 87.44 45 HIS B O 1
ATOM 4311 N N . TYR B 1 46 ? -15.312 -10.25 -8.016 1 94.12 46 TYR B N 1
ATOM 4312 C CA . TYR B 1 46 ? -16.312 -9.727 -7.094 1 94.12 46 TYR B CA 1
ATOM 4313 C C . TYR B 1 46 ? -15.68 -8.797 -6.07 1 94.12 46 TYR B C 1
ATOM 4315 O O . TYR B 1 46 ? -14.688 -9.148 -5.434 1 94.12 46 TYR B O 1
ATOM 4323 N N . TYR B 1 47 ? -16.234 -7.645 -5.926 1 93.69 47 TYR B N 1
ATOM 4324 C CA . TYR B 1 47 ? -16 -6.676 -4.863 1 93.69 47 TYR B CA 1
ATOM 4325 C C . TYR B 1 47 ? -17.328 -6.125 -4.324 1 93.69 47 TYR B C 1
ATOM 4327 O O . TYR B 1 47 ? -18.172 -5.66 -5.094 1 93.69 47 TYR B O 1
ATOM 4335 N N . PRO B 1 48 ? -17.5 -6.176 -3.043 1 93 48 PRO B N 1
ATOM 4336 C CA . PRO B 1 48 ? -18.812 -5.805 -2.498 1 93 48 PRO B CA 1
ATOM 4337 C C . PRO B 1 48 ? -19.141 -4.332 -2.719 1 93 48 PRO B C 1
ATOM 4339 O O . PRO B 1 48 ? -20.312 -3.963 -2.777 1 93 48 PRO B O 1
ATOM 4342 N N . GLY B 1 49 ? -18.188 -3.488 -2.766 1 90.06 49 GLY B N 1
ATOM 4343 C CA . GLY B 1 49 ? -18.438 -2.057 -2.781 1 90.06 49 GLY B CA 1
ATOM 4344 C C . GLY B 1 49 ? -18.328 -1.444 -4.164 1 90.06 49 GLY B C 1
ATOM 4345 O O . GLY B 1 49 ? -18.328 -0.221 -4.312 1 90.06 49 GLY B O 1
ATOM 4346 N N . ILE B 1 50 ? -18.219 -2.309 -5.238 1 90.69 50 ILE B N 1
ATOM 4347 C CA . ILE B 1 50 ? -18.109 -1.776 -6.59 1 90.69 50 ILE B CA 1
ATOM 4348 C C . ILE B 1 50 ? -19.047 -2.545 -7.523 1 90.69 50 ILE B C 1
ATOM 4350 O O . ILE B 1 50 ? -19.531 -3.621 -7.172 1 90.69 50 ILE B O 1
ATOM 4354 N N . CYS B 1 51 ? -19.312 -1.941 -8.672 1 90.62 51 CYS B N 1
ATOM 4355 C CA . CYS B 1 51 ? -20.266 -2.555 -9.602 1 90.62 51 CYS B CA 1
ATOM 4356 C C . CYS B 1 51 ? -19.844 -3.98 -9.938 1 90.62 51 CYS B C 1
ATOM 4358 O O . CYS B 1 51 ? -18.703 -4.223 -10.336 1 90.62 51 CYS B O 1
ATOM 4360 N N . HIS B 1 52 ? -20.75 -4.863 -9.844 1 93.25 52 HIS B N 1
ATOM 4361 C CA . HIS B 1 52 ? -20.484 -6.289 -10.031 1 93.25 52 HIS B CA 1
ATOM 4362 C C . HIS B 1 52 ? -20.266 -6.625 -11.5 1 93.25 52 HIS B C 1
ATOM 4364 O O . HIS B 1 52 ? -19.688 -7.66 -11.82 1 93.25 52 HIS B O 1
ATOM 4370 N N . THR B 1 53 ? -20.703 -5.75 -12.344 1 90.06 53 THR B N 1
ATOM 4371 C CA . THR B 1 53 ? -20.609 -6.016 -13.773 1 90.06 53 THR B CA 1
ATOM 4372 C C . THR B 1 53 ? -19.375 -5.34 -14.375 1 90.06 53 THR B C 1
ATOM 4374 O O . THR B 1 53 ? -18.484 -6.012 -14.883 1 90.06 53 THR B O 1
ATOM 4377 N N . CYS B 1 54 ? -19.266 -4.082 -14.242 1 83.94 54 CYS B N 1
ATOM 4378 C CA . CYS B 1 54 ? -18.234 -3.34 -14.953 1 83.94 54 CYS B CA 1
ATOM 4379 C C . CYS B 1 54 ? -17.078 -2.99 -14.031 1 83.94 54 CYS B C 1
ATOM 4381 O O . CYS B 1 54 ? -16.078 -2.416 -14.469 1 83.94 54 CYS B O 1
ATOM 4383 N N . LEU B 1 55 ? -17.172 -3.23 -12.719 1 86.88 55 LEU B N 1
ATOM 4384 C CA . LEU B 1 55 ? -16.141 -3.004 -11.711 1 86.88 55 LEU B CA 1
ATOM 4385 C C . LEU B 1 55 ? -15.836 -1.517 -11.57 1 86.88 55 LEU B C 1
ATOM 4387 O O . LEU B 1 55 ? -14.766 -1.14 -11.094 1 86.88 55 LEU B O 1
ATOM 4391 N N . ARG B 1 56 ? -16.797 -0.833 -11.977 1 81.94 56 ARG B N 1
ATOM 4392 C CA . ARG B 1 56 ? -16.641 0.601 -11.75 1 81.94 56 ARG B CA 1
ATOM 4393 C C . ARG B 1 56 ? -16.828 0.949 -10.281 1 81.94 56 ARG B C 1
ATOM 4395 O O . ARG B 1 56 ? -17.734 0.429 -9.625 1 81.94 56 ARG B O 1
ATOM 4402 N N . MET B 1 57 ? -15.938 1.757 -9.688 1 77.75 57 MET B N 1
ATOM 4403 C CA . MET B 1 57 ? -16.047 2.248 -8.32 1 77.75 57 MET B CA 1
ATOM 4404 C C . MET B 1 57 ? -17.047 3.395 -8.234 1 77.75 57 MET B C 1
ATOM 4406 O O . MET B 1 57 ? -17.219 4.148 -9.195 1 77.75 57 MET B O 1
ATOM 4410 N N . PRO B 1 58 ? -18.047 3.273 -6.98 1 71.25 58 PRO B N 1
ATOM 4411 C CA . PRO B 1 58 ? -19 4.387 -6.871 1 71.25 58 PRO B CA 1
ATOM 4412 C C . PRO B 1 58 ? -18.312 5.746 -6.84 1 71.25 58 PRO B C 1
ATOM 4414 O O . PRO B 1 58 ? -17.109 5.832 -6.535 1 71.25 58 PRO B O 1
ATOM 4417 N N . PRO B 1 59 ? -19.312 6.852 -7.035 1 51.47 59 PRO B N 1
ATOM 4418 C CA . PRO B 1 59 ? -19.766 7.613 -8.203 1 51.47 59 PRO B CA 1
ATOM 4419 C C . PRO B 1 59 ? -18.625 8.305 -8.945 1 51.47 59 PRO B C 1
ATOM 4421 O O . PRO B 1 59 ? -17.719 8.859 -8.312 1 51.47 59 PRO B O 1
ATOM 4424 N N . ASP B 1 60 ? -18.078 7.785 -9.961 1 42.38 60 ASP B N 1
ATOM 4425 C CA . ASP B 1 60 ? -17.531 8.648 -11.008 1 42.38 60 ASP B CA 1
ATOM 4426 C C . ASP B 1 60 ? -18.547 9.711 -11.422 1 42.38 60 ASP B C 1
ATOM 4428 O O . ASP B 1 60 ? -19.469 9.43 -12.195 1 42.38 60 ASP B O 1
ATOM 4432 N N . PRO B 1 61 ? -18.906 10.695 -10.672 1 37.47 61 PRO B N 1
ATOM 4433 C CA . PRO B 1 61 ? -20.031 11.508 -11.141 1 37.47 61 PRO B CA 1
ATOM 4434 C C . PRO B 1 61 ? -19.922 11.883 -12.617 1 37.47 61 PRO B C 1
ATOM 4436 O O . PRO B 1 61 ? -20.891 12.352 -13.219 1 37.47 61 PRO B O 1
ATOM 4439 N N . VAL B 1 62 ? -18.812 12.172 -13.109 1 32.25 62 VAL B N 1
ATOM 4440 C CA . VAL B 1 62 ? -18.766 12.805 -14.422 1 32.25 62 VAL B CA 1
ATOM 4441 C C . VAL B 1 62 ? -19.516 11.953 -15.438 1 32.25 62 VAL B C 1
ATOM 4443 O O . VAL B 1 62 ? -20.172 12.477 -16.344 1 32.25 62 VAL B O 1
ATOM 4446 N N . HIS B 1 63 ? -19.094 10.844 -15.734 1 35.47 63 HIS B N 1
ATOM 4447 C CA . HIS B 1 63 ? -19.703 10.328 -16.953 1 35.47 63 HIS B CA 1
ATOM 4448 C C . HIS B 1 63 ? -21.219 10.148 -16.781 1 35.47 63 HIS B C 1
ATOM 4450 O O . HIS B 1 63 ? -21.953 10.078 -17.766 1 35.47 63 HIS B O 1
ATOM 4456 N N . GLU B 1 64 ? -21.906 9.594 -15.797 1 35.34 64 GLU B N 1
ATOM 4457 C CA . GLU B 1 64 ? -23.359 9.68 -15.695 1 35.34 64 GLU B CA 1
ATOM 4458 C C . GLU B 1 64 ? -23.781 10.43 -14.438 1 35.34 64 GLU B C 1
ATOM 4460 O O . GLU B 1 64 ? -23.953 9.82 -13.383 1 35.34 64 GLU B O 1
ATOM 4465 N N . PRO B 1 65 ? -23.562 11.742 -14.398 1 37.16 65 PRO B N 1
ATOM 4466 C CA . PRO B 1 65 ? -24.109 12.594 -13.344 1 37.16 65 PRO B CA 1
ATOM 4467 C C . PRO B 1 65 ? -25.266 11.938 -12.594 1 37.16 65 PRO B C 1
ATOM 4469 O O . PRO B 1 65 ? -25.578 12.336 -11.469 1 37.16 65 PRO B O 1
ATOM 4472 N N . LEU B 1 66 ? -26.312 11.617 -13.328 1 36.25 66 LEU B N 1
ATOM 4473 C CA . LEU B 1 66 ? -27.656 11.195 -12.953 1 36.25 66 LEU B CA 1
ATOM 4474 C C . LEU B 1 66 ? -27.625 9.922 -12.117 1 36.25 66 LEU B C 1
ATOM 4476 O O . LEU B 1 66 ? -28.656 9.422 -11.695 1 36.25 66 LEU B O 1
ATOM 4480 N N . GLN B 1 67 ? -26.625 9.055 -12.367 1 39.5 67 GLN B N 1
ATOM 4481 C CA . GLN B 1 67 ? -26.938 7.746 -11.805 1 39.5 67 GLN B CA 1
ATOM 4482 C C . GLN B 1 67 ? -26.609 7.691 -10.312 1 39.5 67 GLN B C 1
ATOM 4484 O O . GLN B 1 67 ? -25.531 8.125 -9.898 1 39.5 67 GLN B O 1
ATOM 4489 N N . PRO B 1 68 ? -27.547 7.535 -9.484 1 49.69 68 PRO B N 1
ATOM 4490 C CA . PRO B 1 68 ? -27.578 7.16 -8.07 1 49.69 68 PRO B CA 1
ATOM 4491 C C . PRO B 1 68 ? -26.391 6.285 -7.668 1 49.69 68 PRO B C 1
ATOM 4493 O O . PRO B 1 68 ? -25.734 5.695 -8.531 1 49.69 68 PRO B O 1
ATOM 4496 N N . GLY B 1 69 ? -25.906 6.438 -6.242 1 65.94 69 GLY B N 1
ATOM 4497 C CA . GLY B 1 69 ? -25.172 5.434 -5.488 1 65.94 69 GLY B CA 1
ATOM 4498 C C . GLY B 1 69 ? -25.344 4.031 -6.051 1 65.94 69 GLY B C 1
ATOM 4499 O O . GLY B 1 69 ? -26 3.84 -7.074 1 65.94 69 GLY B O 1
ATOM 4500 N N . LEU B 1 70 ? -24.484 3.145 -5.871 1 83.38 70 LEU B N 1
ATOM 4501 C CA . LEU B 1 70 ? -24.625 1.739 -6.234 1 83.38 70 LEU B CA 1
ATOM 4502 C C . LEU B 1 70 ? -25.984 1.205 -5.809 1 83.38 70 LEU B C 1
ATOM 4504 O O . LEU B 1 70 ? -26.516 1.602 -4.766 1 83.38 70 LEU B O 1
ATOM 4508 N N . MET B 1 71 ? -26.641 0.583 -6.805 1 90.44 71 MET B N 1
ATOM 4509 C CA . MET B 1 71 ? -27.891 -0.092 -6.504 1 90.44 71 MET B CA 1
ATOM 4510 C C . MET B 1 71 ? -27.641 -1.52 -6.031 1 90.44 71 MET B C 1
ATOM 4512 O O . MET B 1 71 ? -27.094 -2.336 -6.77 1 90.44 71 MET B O 1
ATOM 4516 N N . ARG B 1 72 ? -28.062 -1.765 -4.848 1 92.88 72 ARG B N 1
ATOM 4517 C CA . ARG B 1 72 ? -27.891 -3.102 -4.285 1 92.88 72 ARG B CA 1
ATOM 4518 C C . ARG B 1 72 ? -29.016 -4.027 -4.742 1 92.88 72 ARG B C 1
ATOM 4520 O O . ARG B 1 72 ? -30.172 -3.617 -4.816 1 92.88 72 ARG B O 1
ATOM 4527 N N . CYS B 1 73 ? -28.656 -5.246 -5.094 1 94.94 73 CYS B N 1
ATOM 4528 C CA . CYS B 1 73 ? -29.672 -6.219 -5.477 1 94.94 73 CYS B CA 1
ATOM 4529 C C . CYS B 1 73 ? -30.719 -6.383 -4.379 1 94.94 73 CYS B C 1
ATOM 4531 O O . CYS B 1 73 ? -30.375 -6.676 -3.23 1 94.94 73 CYS B O 1
ATOM 4533 N N . SER B 1 74 ? -31.969 -6.211 -4.719 1 92.75 74 SER B N 1
ATOM 4534 C CA . SER B 1 74 ? -33.031 -6.242 -3.725 1 92.75 74 SER B CA 1
ATOM 4535 C C . SER B 1 74 ? -33.344 -7.672 -3.283 1 92.75 74 SER B C 1
ATOM 4537 O O . SER B 1 74 ? -33.938 -7.887 -2.238 1 92.75 74 SER B O 1
ATOM 4539 N N . GLY B 1 75 ? -32.969 -8.625 -4.051 1 93.94 75 GLY B N 1
ATOM 4540 C CA . GLY B 1 75 ? -33.188 -10.016 -3.719 1 93.94 75 GLY B CA 1
ATOM 4541 C C . GLY B 1 75 ? -32.219 -10.555 -2.686 1 93.94 75 GLY B C 1
ATOM 4542 O O . GLY B 1 75 ? -32.562 -10.68 -1.508 1 93.94 75 GLY B O 1
ATOM 4543 N N . CYS B 1 76 ? -30.984 -10.703 -3.057 1 95.62 76 CYS B N 1
ATOM 4544 C CA . CYS B 1 76 ? -30 -11.352 -2.203 1 95.62 76 CYS B CA 1
ATOM 4545 C C . CYS B 1 76 ? -29.266 -10.328 -1.354 1 95.62 76 CYS B C 1
ATOM 4547 O O . CYS B 1 76 ? -28.656 -10.672 -0.34 1 95.62 76 CYS B O 1
ATOM 4549 N N . GLN B 1 77 ? -29.141 -9.047 -1.815 1 95.5 77 GLN B N 1
ATOM 4550 C CA . GLN B 1 77 ? -28.453 -7.945 -1.157 1 95.5 77 GLN B CA 1
ATOM 4551 C C . GLN B 1 77 ? -26.938 -8.188 -1.115 1 95.5 77 GLN B C 1
ATOM 4553 O O . GLN B 1 77 ? -26.234 -7.617 -0.276 1 95.5 77 GLN B O 1
ATOM 4558 N N . LEU B 1 78 ? -26.438 -9.055 -1.976 1 96.75 78 LEU B N 1
ATOM 4559 C CA . LEU B 1 78 ? -25.031 -9.445 -1.905 1 96.75 78 LEU B CA 1
ATOM 4560 C C . LEU B 1 78 ? -24.203 -8.719 -2.959 1 96.75 78 LEU B C 1
ATOM 4562 O O . LEU B 1 78 ? -22.984 -8.609 -2.834 1 96.75 78 LEU B O 1
ATOM 4566 N N . VAL B 1 79 ? -24.875 -8.242 -3.996 1 96.19 79 VAL B N 1
ATOM 4567 C CA . VAL B 1 79 ? -24.141 -7.59 -5.082 1 96.19 79 VAL B CA 1
ATOM 4568 C C . VAL B 1 79 ? -24.719 -6.199 -5.332 1 96.19 79 VAL B C 1
ATOM 4570 O O . VAL B 1 79 ? -25.844 -5.91 -4.938 1 96.19 79 VAL B O 1
ATOM 4573 N N . VAL B 1 80 ? -23.875 -5.285 -5.93 1 94.69 80 VAL B N 1
ATOM 4574 C CA . VAL B 1 80 ? -24.297 -3.924 -6.242 1 94.69 80 VAL B CA 1
ATOM 4575 C C . VAL B 1 80 ? -23.984 -3.605 -7.703 1 94.69 80 VAL B C 1
ATOM 4577 O O . VAL B 1 80 ? -23.078 -4.191 -8.297 1 94.69 80 VAL B O 1
ATOM 4580 N N . TYR B 1 81 ? -24.844 -2.756 -8.297 1 92.38 81 TYR B N 1
ATOM 4581 C CA . TYR B 1 81 ? -24.703 -2.336 -9.68 1 92.38 81 TYR B CA 1
ATOM 4582 C C . TYR B 1 81 ? -24.672 -0.816 -9.797 1 92.38 81 TYR B C 1
ATOM 4584 O O . TYR B 1 81 ? -25.312 -0.119 -9 1 92.38 81 TYR B O 1
ATOM 4592 N N . CYS B 1 82 ? -23.953 -0.332 -10.758 1 87 82 CYS B N 1
ATOM 4593 C CA . CYS B 1 82 ? -23.828 1.111 -10.93 1 87 82 CYS B CA 1
ATOM 4594 C C . CYS B 1 82 ? -25 1.657 -11.75 1 87 82 CYS B C 1
ATOM 4596 O O . CYS B 1 82 ? -25.25 2.863 -11.75 1 87 82 CYS B O 1
ATOM 4598 N N . SER B 1 83 ? -25.656 0.738 -12.531 1 87.5 83 SER B N 1
ATOM 4599 C CA . SER B 1 83 ? -26.75 1.152 -13.398 1 87.5 83 SER B CA 1
ATOM 4600 C C . SER B 1 83 ? -27.719 0 -13.656 1 87.5 83 SER B C 1
ATOM 4602 O O . SER B 1 83 ? -27.391 -1.16 -13.398 1 87.5 83 SER B O 1
ATOM 4604 N N . LYS B 1 84 ? -28.906 0.424 -14.125 1 90.06 84 LYS B N 1
ATOM 4605 C CA . LYS B 1 84 ? -29.875 -0.593 -14.531 1 90.06 84 LYS B CA 1
ATOM 4606 C C . LYS B 1 84 ? -29.328 -1.434 -15.688 1 90.06 84 LYS B C 1
ATOM 4608 O O . LYS B 1 84 ? -29.609 -2.629 -15.773 1 90.06 84 LYS B O 1
ATOM 4613 N N . ARG B 1 85 ? -28.594 -0.803 -16.453 1 89.88 85 ARG B N 1
ATOM 4614 C CA . ARG B 1 85 ? -27.984 -1.501 -17.578 1 89.88 85 ARG B CA 1
ATOM 4615 C C . ARG B 1 85 ? -27.078 -2.621 -17.109 1 89.88 85 ARG B C 1
ATOM 4617 O O . ARG B 1 85 ? -27.172 -3.756 -17.578 1 89.88 85 ARG B O 1
ATOM 4624 N N . CYS B 1 86 ? -26.203 -2.355 -16.172 1 91.06 86 CYS B N 1
ATOM 4625 C CA . CYS B 1 86 ? -25.266 -3.352 -15.648 1 91.06 86 CYS B CA 1
ATOM 4626 C C . CYS B 1 86 ? -26.031 -4.48 -14.953 1 91.06 86 CYS B C 1
ATOM 4628 O O . CYS B 1 86 ? -25.641 -5.645 -15.055 1 91.06 86 CYS B O 1
ATOM 4630 N N . GLN B 1 87 ? -27.062 -4.066 -14.273 1 93.94 87 GLN B N 1
ATOM 4631 C CA . GLN B 1 87 ? -27.891 -5.062 -13.594 1 93.94 87 GLN B CA 1
ATOM 4632 C C . GLN B 1 87 ? -28.547 -6.016 -14.602 1 93.94 87 GLN B C 1
ATOM 4634 O O . GLN B 1 87 ? -28.516 -7.234 -14.414 1 93.94 87 GLN B O 1
ATOM 4639 N N . LYS B 1 88 ? -29.062 -5.438 -15.602 1 94.12 88 LYS B N 1
ATOM 4640 C CA . LYS B 1 88 ? -29.719 -6.246 -16.641 1 94.12 88 LYS B CA 1
ATOM 4641 C C . LYS B 1 88 ? -28.719 -7.16 -17.328 1 94.12 88 LYS B C 1
ATOM 4643 O O . LYS B 1 88 ? -29.016 -8.32 -17.609 1 94.12 88 LYS B O 1
ATOM 4648 N N . MET B 1 89 ? -27.594 -6.672 -17.578 1 91.44 89 MET B N 1
ATOM 4649 C CA . MET B 1 89 ? -26.547 -7.441 -18.266 1 91.44 89 MET B CA 1
ATOM 4650 C C . MET B 1 89 ? -26.125 -8.641 -17.422 1 91.44 89 MET B C 1
ATOM 4652 O O . MET B 1 89 ? -25.844 -9.711 -17.969 1 91.44 89 MET B O 1
ATOM 4656 N N . ASP B 1 90 ? -26.156 -8.453 -16.125 1 93.75 90 ASP B N 1
ATOM 4657 C CA . ASP B 1 90 ? -25.656 -9.5 -15.234 1 93.75 90 ASP B CA 1
ATOM 4658 C C . ASP B 1 90 ? -26.781 -10.453 -14.828 1 93.75 90 ASP B C 1
ATOM 4660 O O . ASP B 1 90 ? -26.531 -11.5 -14.227 1 93.75 90 ASP B O 1
ATOM 4664 N N . TRP B 1 91 ? -27.984 -10.109 -15.18 1 94.75 91 TRP B N 1
ATOM 4665 C CA . TRP B 1 91 ? -29.109 -10.805 -14.586 1 94.75 91 TRP B CA 1
ATOM 4666 C C . TRP B 1 91 ? -29.109 -12.289 -14.961 1 94.75 91 TRP B C 1
ATOM 4668 O O . TRP B 1 91 ? -29.375 -13.148 -14.117 1 94.75 91 TRP B O 1
ATOM 4678 N N . ARG B 1 92 ? -28.781 -12.656 -16.188 1 92.38 92 ARG B N 1
ATOM 4679 C CA . ARG B 1 92 ? -28.781 -14.047 -16.625 1 92.38 92 ARG B CA 1
ATOM 4680 C C . ARG B 1 92 ? -27.766 -14.867 -15.82 1 92.38 92 ARG B C 1
ATOM 4682 O O . ARG B 1 92 ? -27.984 -16.062 -15.594 1 92.38 92 ARG B O 1
ATOM 4689 N N . HIS B 1 93 ? -26.734 -14.258 -15.375 1 91.81 93 HIS B N 1
ATOM 4690 C CA . HIS B 1 93 ? -25.688 -14.953 -14.641 1 91.81 93 HIS B CA 1
ATOM 4691 C C . HIS B 1 93 ? -25.922 -14.883 -13.141 1 91.81 93 HIS B C 1
ATOM 4693 O O . HIS B 1 93 ? -25.422 -15.719 -12.383 1 91.81 93 HIS B O 1
ATOM 4699 N N . HIS B 1 94 ? -26.75 -13.914 -12.711 1 94.94 94 HIS B N 1
ATOM 4700 C CA . HIS B 1 94 ? -26.906 -13.641 -11.289 1 94.94 94 HIS B CA 1
ATOM 4701 C C . HIS B 1 94 ? -28.203 -14.242 -10.758 1 94.94 94 HIS B C 1
ATOM 4703 O O . HIS B 1 94 ? -28.297 -14.586 -9.578 1 94.94 94 HIS B O 1
ATOM 4709 N N . ARG B 1 95 ? -29.188 -14.383 -11.539 1 96.19 95 ARG B N 1
ATOM 4710 C CA . ARG B 1 95 ? -30.562 -14.688 -11.164 1 96.19 95 ARG B CA 1
ATOM 4711 C C . ARG B 1 95 ? -30.625 -15.914 -10.258 1 96.19 95 ARG B C 1
ATOM 4713 O O . ARG B 1 95 ? -31.281 -15.883 -9.211 1 96.19 95 ARG B O 1
ATOM 4720 N N . ASP B 1 96 ? -29.953 -16.984 -10.617 1 96.25 96 ASP B N 1
ATOM 4721 C CA . ASP B 1 96 ? -30.031 -18.219 -9.859 1 96.25 96 ASP B CA 1
ATOM 4722 C C . ASP B 1 96 ? -29.422 -18.062 -8.469 1 96.25 96 ASP B C 1
ATOM 4724 O O . ASP B 1 96 ? -30 -18.516 -7.477 1 96.25 96 ASP B O 1
ATOM 4728 N N . LEU B 1 97 ? -28.266 -17.469 -8.492 1 96.94 97 LEU B N 1
ATOM 4729 C CA . LEU B 1 97 ? -27.625 -17.25 -7.199 1 96.94 97 LEU B CA 1
ATOM 4730 C C . LEU B 1 97 ? -28.484 -16.344 -6.32 1 96.94 97 LEU B C 1
ATOM 4732 O O . LEU B 1 97 ? -28.594 -16.578 -5.113 1 96.94 97 LEU B O 1
ATOM 4736 N N . CYS B 1 98 ? -29.078 -15.328 -6.895 1 96.75 98 CYS B N 1
ATOM 4737 C CA . CYS B 1 98 ? -29.938 -14.391 -6.172 1 96.75 98 CYS B CA 1
ATOM 4738 C C . CYS B 1 98 ? -31.125 -15.109 -5.555 1 96.75 98 CYS B C 1
ATOM 4740 O O . CYS B 1 98 ? -31.406 -14.961 -4.363 1 96.75 98 CYS B O 1
ATOM 4742 N N . ARG B 1 99 ? -31.781 -15.922 -6.332 1 95.56 99 ARG B N 1
ATOM 4743 C CA . ARG B 1 99 ? -32.969 -16.641 -5.875 1 95.56 99 ARG B CA 1
ATOM 4744 C C . ARG B 1 99 ? -32.625 -17.594 -4.742 1 95.56 99 ARG B C 1
ATOM 4746 O O . ARG B 1 99 ? -33.375 -17.719 -3.775 1 95.56 99 ARG B O 1
ATOM 4753 N N . ALA B 1 100 ? -31.484 -18.219 -4.848 1 96 100 ALA B N 1
ATOM 4754 C CA . ALA B 1 100 ? -31.062 -19.219 -3.875 1 96 100 ALA B CA 1
ATOM 4755 C C . ALA B 1 100 ? -30.672 -18.578 -2.547 1 96 100 ALA B C 1
ATOM 4757 O O . ALA B 1 100 ? -30.641 -19.234 -1.511 1 96 100 ALA B O 1
ATOM 4758 N N . ASN B 1 101 ? -30.391 -17.297 -2.523 1 96.38 101 ASN B N 1
ATOM 4759 C CA . ASN B 1 101 ? -29.875 -16.656 -1.319 1 96.38 101 ASN B CA 1
ATOM 4760 C C . ASN B 1 101 ? -30.734 -15.461 -0.911 1 96.38 101 ASN B C 1
ATOM 4762 O O . ASN B 1 101 ? -30.25 -14.562 -0.221 1 96.38 101 ASN B O 1
ATOM 4766 N N . LYS B 1 102 ? -31.906 -15.492 -1.388 1 94.44 102 LYS B N 1
ATOM 4767 C CA . LYS B 1 102 ? -32.844 -14.43 -1.021 1 94.44 102 LYS B CA 1
ATOM 4768 C C . LYS B 1 102 ? -33.25 -14.539 0.444 1 94.44 102 LYS B C 1
ATOM 4770 O O . LYS B 1 102 ? -33.594 -15.625 0.923 1 94.44 102 LYS B O 1
ATOM 4775 N N . VAL B 1 103 ? -33.125 -13.445 1.126 1 92.31 103 VAL B N 1
ATOM 4776 C CA . VAL B 1 103 ? -33.562 -13.344 2.508 1 92.31 103 VAL B CA 1
ATOM 4777 C C . VAL B 1 103 ? -34.625 -12.227 2.633 1 92.31 103 VAL B C 1
ATOM 4779 O O . VAL B 1 103 ? -34.406 -11.133 2.098 1 92.31 103 VAL B O 1
ATOM 4782 N N . GLU B 1 104 ? -35.688 -12.484 3.295 1 88.69 104 GLU B N 1
ATOM 4783 C CA . GLU B 1 104 ? -36.75 -11.523 3.408 1 88.69 104 GLU B CA 1
ATOM 4784 C C . GLU B 1 104 ? -36.375 -10.359 4.32 1 88.69 104 GLU B C 1
ATOM 4786 O O . GLU B 1 104 ? -35.531 -10.508 5.191 1 88.69 104 GLU B O 1
ATOM 4791 N N . GLY B 1 105 ? -36.938 -9.148 4.102 1 86.56 105 GLY B N 1
ATOM 4792 C CA . GLY B 1 105 ? -36.812 -8.008 4.988 1 86.56 105 GLY B CA 1
ATOM 4793 C C . GLY B 1 105 ? -35.625 -7.137 4.68 1 86.56 105 GLY B C 1
ATOM 4794 O O . GLY B 1 105 ? -35.062 -6.512 5.578 1 86.56 105 GLY B O 1
ATOM 4795 N N . GLY B 1 106 ? -35.156 -7.25 3.502 1 84.19 106 GLY B N 1
ATOM 4796 C CA . GLY B 1 106 ? -34 -6.414 3.148 1 84.19 106 GLY B CA 1
ATOM 4797 C C . GLY B 1 106 ? -32.719 -6.867 3.787 1 84.19 106 GLY B C 1
ATOM 4798 O O . GLY B 1 106 ? -31.797 -6.062 3.99 1 84.19 106 GLY B O 1
ATOM 4799 N N . LYS B 1 107 ? -32.688 -8.102 4.184 1 91.69 107 LYS B N 1
ATOM 4800 C CA . LYS B 1 107 ? -31.5 -8.703 4.812 1 91.69 107 LYS B CA 1
ATOM 4801 C C . LYS B 1 107 ? -30.797 -9.664 3.863 1 91.69 107 LYS B C 1
ATOM 4803 O O . LYS B 1 107 ? -31.297 -9.93 2.762 1 91.69 107 LYS B O 1
ATOM 4808 N N . ASN B 1 108 ? -29.547 -10.039 4.164 1 94 108 ASN B N 1
ATOM 4809 C CA . ASN B 1 108 ? -28.875 -11.078 3.398 1 94 108 ASN B CA 1
ATOM 4810 C C . ASN B 1 108 ? -28.422 -12.227 4.293 1 94 108 ASN B C 1
ATOM 4812 O O . ASN B 1 108 ? -28.734 -12.258 5.48 1 94 108 ASN B O 1
ATOM 4816 N N . VAL B 1 109 ? -27.766 -13.164 3.748 1 96.19 109 VAL B N 1
ATOM 4817 C CA . VAL B 1 109 ? -27.484 -14.438 4.398 1 96.19 109 VAL B CA 1
ATOM 4818 C C . VAL B 1 109 ? -26.5 -14.219 5.543 1 96.19 109 VAL B C 1
ATOM 4820 O O . VAL B 1 109 ? -26.312 -15.109 6.379 1 96.19 109 VAL B O 1
ATOM 4823 N N . PHE B 1 110 ? -25.938 -13.039 5.688 1 96.94 110 PHE B N 1
ATOM 4824 C CA . PHE B 1 110 ? -24.922 -12.789 6.715 1 96.94 110 PHE B CA 1
ATOM 4825 C C . PHE B 1 110 ? -25.531 -12.016 7.883 1 96.94 110 PHE B C 1
ATOM 4827 O O . PHE B 1 110 ? -24.812 -11.531 8.758 1 96.94 110 PHE B O 1
ATOM 4834 N N . GLU B 1 111 ? -26.781 -11.914 8 1 94.06 111 GLU B N 1
ATOM 4835 C CA . GLU B 1 111 ? -27.484 -11.133 9.008 1 94.06 111 GLU B CA 1
ATOM 4836 C C . GLU B 1 111 ? -27.094 -11.562 10.414 1 94.06 111 GLU B C 1
ATOM 4838 O O . GLU B 1 111 ? -27.016 -10.734 11.328 1 94.06 111 GLU B O 1
ATOM 4843 N N . ASN B 1 112 ? -26.734 -12.805 10.562 1 92.88 112 ASN B N 1
ATOM 4844 C CA . ASN B 1 112 ? -26.469 -13.328 11.898 1 92.88 112 ASN B CA 1
ATOM 4845 C C . ASN B 1 112 ? -24.969 -13.492 12.141 1 92.88 112 ASN B C 1
ATOM 4847 O O . ASN B 1 112 ? -24.562 -14.109 13.125 1 92.88 112 ASN B O 1
ATOM 4851 N N . ALA B 1 113 ? -24.188 -13.047 11.234 1 94.44 113 ALA B N 1
ATOM 4852 C CA . ALA B 1 113 ? -22.75 -13.234 11.344 1 94.44 113 ALA B CA 1
ATOM 4853 C C . ALA B 1 113 ? -22.219 -12.672 12.656 1 94.44 113 ALA B C 1
ATOM 4855 O O . ALA B 1 113 ? -21.5 -13.359 13.383 1 94.44 113 ALA B O 1
ATOM 4856 N N . LYS B 1 114 ? -22.625 -11.445 13.047 1 94.38 114 LYS B N 1
ATOM 4857 C CA . LYS B 1 114 ? -22.172 -10.789 14.266 1 94.38 114 LYS B CA 1
ATOM 4858 C C . LYS B 1 114 ? -22.469 -11.641 15.492 1 94.38 114 LYS B C 1
ATOM 4860 O O . LYS B 1 114 ? -21.578 -11.922 16.297 1 94.38 114 LYS B O 1
ATOM 4865 N N . ASN B 1 115 ? -23.641 -12.078 15.57 1 92.62 115 ASN B N 1
ATOM 4866 C CA . ASN B 1 115 ? -24.078 -12.836 16.734 1 92.62 115 ASN B CA 1
ATOM 4867 C C . ASN B 1 115 ? -23.438 -14.211 16.781 1 92.62 115 ASN B C 1
ATOM 4869 O O . ASN B 1 115 ? -23.016 -14.672 17.859 1 92.62 115 ASN B O 1
ATOM 4873 N N . GLN B 1 116 ? -23.312 -14.859 15.703 1 91.19 116 GLN B N 1
ATOM 4874 C CA . GLN B 1 116 ? -22.828 -16.234 15.664 1 91.19 116 GLN B CA 1
ATOM 4875 C C . GLN B 1 116 ? -21.312 -16.281 15.891 1 91.19 116 GLN B C 1
ATOM 4877 O O . GLN B 1 116 ? -20.812 -17.188 16.547 1 91.19 116 GLN B O 1
ATOM 4882 N N . VAL B 1 117 ? -20.594 -15.359 15.367 1 90.06 117 VAL B N 1
ATOM 4883 C CA . VAL B 1 117 ? -19.141 -15.352 15.5 1 90.06 117 VAL B CA 1
ATOM 4884 C C . VAL B 1 117 ? -18.75 -14.82 16.875 1 90.06 117 VAL B C 1
ATOM 4886 O O . VAL B 1 117 ? -17.781 -15.281 17.469 1 90.06 117 VAL B O 1
ATOM 4889 N N . ALA B 1 118 ? -19.422 -13.812 17.359 1 84.12 118 ALA B N 1
ATOM 4890 C CA . ALA B 1 118 ? -19.141 -13.266 18.688 1 84.12 118 ALA B CA 1
ATOM 4891 C C . ALA B 1 118 ? -19.203 -14.359 19.766 1 84.12 118 ALA B C 1
ATOM 4893 O O . ALA B 1 118 ? -18.531 -14.273 20.781 1 84.12 118 ALA B O 1
ATOM 4894 N N . HIS B 1 119 ? -19.875 -15.383 19.578 1 79 119 HIS B N 1
ATOM 4895 C CA . HIS B 1 119 ? -20.047 -16.453 20.547 1 79 119 HIS B CA 1
ATOM 4896 C C . HIS B 1 119 ? -19.062 -17.594 20.312 1 79 119 HIS B C 1
ATOM 4898 O O . HIS B 1 119 ? -19.375 -18.75 20.609 1 79 119 HIS B O 1
ATOM 4904 N N . GLY B 1 120 ? -17.984 -17.234 19.734 1 76.44 120 GLY B N 1
ATOM 4905 C CA . GLY B 1 120 ? -16.891 -18.188 19.656 1 76.44 120 GLY B CA 1
ATOM 4906 C C . GLY B 1 120 ? -16.781 -18.875 18.312 1 76.44 120 GLY B C 1
ATOM 4907 O O . GLY B 1 120 ? -15.969 -19.797 18.141 1 76.44 120 GLY B O 1
ATOM 4908 N N . GLY B 1 121 ? -17.531 -18.516 17.453 1 79.56 121 GLY B N 1
ATOM 4909 C CA . GLY B 1 121 ? -17.438 -19.156 16.141 1 79.56 121 GLY B CA 1
ATOM 4910 C C . GLY B 1 121 ? -16.359 -18.547 15.258 1 79.56 121 GLY B C 1
ATOM 4911 O O . GLY B 1 121 ? -15.977 -17.391 15.461 1 79.56 121 GLY B O 1
ATOM 4912 N N . SER B 1 122 ? -15.805 -19.344 14.367 1 89.94 122 SER B N 1
ATOM 4913 C CA . SER B 1 122 ? -14.859 -18.906 13.352 1 89.94 122 SER B CA 1
ATOM 4914 C C . SER B 1 122 ? -15.57 -18.188 12.203 1 89.94 122 SER B C 1
ATOM 4916 O O . SER B 1 122 ? -16.562 -18.688 11.672 1 89.94 122 SER B O 1
ATOM 4918 N N . TRP B 1 123 ? -15.148 -16.953 11.984 1 93 123 TRP B N 1
ATOM 4919 C CA . TRP B 1 123 ? -15.703 -16.203 10.859 1 93 123 TRP B CA 1
ATOM 4920 C C . TRP B 1 123 ? -15.531 -16.984 9.555 1 93 123 TRP B C 1
ATOM 4922 O O . TRP B 1 123 ? -16.453 -17.031 8.734 1 93 123 TRP B O 1
ATOM 4932 N N . PHE B 1 124 ? -14.484 -17.672 9.414 1 92.38 124 PHE B N 1
ATOM 4933 C CA . PHE B 1 124 ? -14.219 -18.484 8.227 1 92.38 124 PHE B CA 1
ATOM 4934 C C . PHE B 1 124 ? -15.203 -19.641 8.125 1 92.38 124 PHE B C 1
ATOM 4936 O O . PHE B 1 124 ? -15.75 -19.891 7.055 1 92.38 124 PHE B O 1
ATOM 4943 N N . ARG B 1 125 ? -15.398 -20.234 9.172 1 91.19 125 ARG B N 1
ATOM 4944 C CA . ARG B 1 125 ? -16.328 -21.359 9.172 1 91.19 125 ARG B CA 1
ATOM 4945 C C . ARG B 1 125 ? -17.75 -20.906 8.867 1 91.19 125 ARG B C 1
ATOM 4947 O O . ARG B 1 125 ? -18.5 -21.594 8.164 1 91.19 125 ARG B O 1
ATOM 4954 N N . TYR B 1 126 ? -18.094 -19.781 9.453 1 94.56 126 TYR B N 1
ATOM 4955 C CA . TYR B 1 126 ? -19.422 -19.234 9.18 1 94.56 126 TYR B CA 1
ATOM 4956 C C . TYR B 1 126 ? -19.609 -18.969 7.691 1 94.56 126 TYR B C 1
ATOM 4958 O O . TYR B 1 126 ? -20.609 -19.391 7.102 1 94.56 126 TYR B O 1
ATOM 4966 N N . ARG B 1 127 ? -18.688 -18.344 7.031 1 95.62 127 ARG B N 1
ATOM 4967 C CA . ARG B 1 127 ? -18.75 -18.031 5.605 1 95.62 127 ARG B CA 1
ATOM 4968 C C . ARG B 1 127 ? -18.781 -19.297 4.766 1 95.62 127 ARG B C 1
ATOM 4970 O O . ARG B 1 127 ? -19.516 -19.391 3.785 1 95.62 127 ARG B O 1
ATOM 4977 N N . ASN B 1 128 ? -18.031 -20.281 5.23 1 93.69 128 ASN B N 1
ATOM 4978 C CA . ASN B 1 128 ? -18.016 -21.547 4.512 1 93.69 128 ASN B CA 1
ATOM 4979 C C . ASN B 1 128 ? -19.359 -22.266 4.602 1 93.69 128 ASN B C 1
ATOM 4981 O O . ASN B 1 128 ? -19.766 -22.953 3.662 1 93.69 128 ASN B O 1
ATOM 4985 N N . ARG B 1 129 ? -19.953 -22.094 5.75 1 94.81 129 ARG B N 1
ATOM 4986 C CA . ARG B 1 129 ? -21.297 -22.656 5.887 1 94.81 129 ARG B CA 1
ATOM 4987 C C . ARG B 1 129 ? -22.266 -22 4.914 1 94.81 129 ARG B C 1
ATOM 4989 O O . ARG B 1 129 ? -23.078 -22.688 4.285 1 94.81 129 ARG B O 1
ATOM 4996 N N . MET B 1 130 ? -22.188 -20.703 4.828 1 96.19 130 MET B N 1
ATOM 4997 C CA . MET B 1 130 ? -23.047 -20 3.881 1 96.19 130 MET B CA 1
ATOM 4998 C C . MET B 1 130 ? -22.75 -20.422 2.449 1 96.19 130 MET B C 1
ATOM 5000 O O . MET B 1 130 ? -23.672 -20.609 1.646 1 96.19 130 MET B O 1
ATOM 5004 N N . TYR B 1 131 ? -21.5 -20.594 2.143 1 96.12 131 TYR B N 1
ATOM 5005 C CA . TYR B 1 131 ? -21.031 -21.031 0.83 1 96.12 131 TYR B CA 1
ATOM 5006 C C . TYR B 1 131 ? -21.578 -22.422 0.508 1 96.12 131 TYR B C 1
ATOM 5008 O O . TYR B 1 131 ? -22.141 -22.641 -0.568 1 96.12 131 TYR B O 1
ATOM 5016 N N . SER B 1 132 ? -21.469 -23.312 1.439 1 95.44 132 SER B N 1
ATOM 5017 C CA . SER B 1 132 ? -21.938 -24.672 1.263 1 95.44 132 SER B CA 1
ATOM 5018 C C . SER B 1 132 ? -23.453 -24.719 1.07 1 95.44 132 SER B C 1
ATOM 5020 O O . SER B 1 132 ? -23.969 -25.5 0.25 1 95.44 132 SER B O 1
ATOM 5022 N N . SER B 1 133 ? -24.109 -23.922 1.827 1 96.31 133 SER B N 1
ATOM 5023 C CA . SER B 1 133 ? -25.562 -23.844 1.701 1 96.31 133 SER B CA 1
ATOM 5024 C C . SER B 1 133 ? -25.969 -23.359 0.313 1 96.31 133 SER B C 1
ATOM 5026 O O . SER B 1 133 ? -26.938 -23.875 -0.267 1 96.31 133 SER B O 1
ATOM 5028 N N . ALA B 1 134 ? -25.266 -22.391 -0.193 1 96.56 134 ALA B N 1
ATOM 5029 C CA . ALA B 1 134 ? -25.547 -21.891 -1.53 1 96.56 134 ALA B CA 1
ATOM 5030 C C . ALA B 1 134 ? -25.312 -22.953 -2.59 1 96.56 134 ALA B C 1
ATOM 5032 O O . ALA B 1 134 ? -26.141 -23.125 -3.498 1 96.56 134 ALA B O 1
ATOM 5033 N N . MET B 1 135 ? -24.266 -23.672 -2.467 1 95.38 135 MET B N 1
ATOM 5034 C CA . MET B 1 135 ? -23.953 -24.75 -3.416 1 95.38 135 MET B CA 1
ATOM 5035 C C . MET B 1 135 ? -25.047 -25.828 -3.391 1 95.38 135 MET B C 1
ATOM 5037 O O . MET B 1 135 ? -25.453 -26.312 -4.441 1 95.38 135 MET B O 1
ATOM 5041 N N . ALA B 1 136 ? -25.469 -26.109 -2.207 1 95.56 136 ALA B N 1
ATOM 5042 C CA . ALA B 1 136 ? -26.5 -27.109 -2.053 1 95.56 136 ALA B CA 1
ATOM 5043 C C . ALA B 1 136 ? -27.812 -26.656 -2.703 1 95.56 136 ALA B C 1
ATOM 5045 O O . ALA B 1 136 ? -28.484 -27.453 -3.375 1 95.56 136 ALA B O 1
ATOM 5046 N N . SER B 1 137 ? -28.109 -25.469 -2.537 1 95.88 137 SER B N 1
ATOM 5047 C CA . SER B 1 137 ? -29.344 -24.922 -3.088 1 95.88 137 SER B CA 1
ATOM 5048 C C . SER B 1 137 ? -29.281 -24.828 -4.609 1 95.88 137 SER B C 1
ATOM 5050 O O . SER B 1 137 ? -30.281 -25.062 -5.289 1 95.88 137 SER B O 1
ATOM 5052 N N . LEU B 1 138 ? -28.188 -24.484 -5.16 1 95.62 138 LEU B N 1
ATOM 5053 C CA . LEU B 1 138 ? -28.031 -24.281 -6.594 1 95.62 138 LEU B CA 1
ATOM 5054 C C . LEU B 1 138 ? -27.734 -25.609 -7.301 1 95.62 138 LEU B C 1
ATOM 5056 O O . LEU B 1 138 ? -27.859 -25.703 -8.523 1 95.62 138 LEU B O 1
ATOM 5060 N N . LYS B 1 139 ? -27.281 -26.578 -6.535 1 93.62 139 LYS B N 1
ATOM 5061 C CA . LYS B 1 139 ? -26.922 -27.906 -7.047 1 93.62 139 LYS B CA 1
ATOM 5062 C C . LYS B 1 139 ? -25.828 -27.812 -8.109 1 93.62 139 LYS B C 1
ATOM 5064 O O . LYS B 1 139 ? -25.906 -28.453 -9.156 1 93.62 139 LYS B O 1
ATOM 5069 N N . ARG B 1 140 ? -24.984 -26.938 -7.965 1 88.38 140 ARG B N 1
ATOM 5070 C CA . ARG B 1 140 ? -23.797 -26.766 -8.805 1 88.38 140 ARG B CA 1
ATOM 5071 C C . ARG B 1 140 ? -22.656 -26.125 -8.023 1 88.38 140 ARG B C 1
ATOM 5073 O O . ARG B 1 140 ? -22.875 -25.5 -6.98 1 88.38 140 ARG B O 1
ATOM 5080 N N . LYS B 1 141 ? -21.453 -26.297 -8.5 1 85.12 141 LYS B N 1
ATOM 5081 C CA . LYS B 1 141 ? -20.328 -25.547 -7.957 1 85.12 141 LYS B CA 1
ATOM 5082 C C . LYS B 1 141 ? -20.438 -24.062 -8.305 1 85.12 141 LYS B C 1
ATOM 5084 O O . LYS B 1 141 ? -21.062 -23.703 -9.297 1 85.12 141 LYS B O 1
ATOM 5089 N N . LEU B 1 142 ? -19.859 -23.281 -7.492 1 90.19 142 LEU B N 1
ATOM 5090 C CA . LEU B 1 142 ? -19.891 -21.844 -7.727 1 90.19 142 LEU B CA 1
ATOM 5091 C C . LEU B 1 142 ? -18.688 -21.406 -8.555 1 90.19 142 LEU B C 1
ATOM 5093 O O . LEU B 1 142 ? -17.609 -21.984 -8.43 1 90.19 142 LEU B O 1
ATOM 5097 N N . GLU B 1 143 ? -18.906 -20.453 -9.391 1 86.38 143 GLU B N 1
ATOM 5098 C CA . GLU B 1 143 ? -17.797 -19.797 -10.07 1 86.38 143 GLU B CA 1
ATOM 5099 C C . GLU B 1 143 ? -16.906 -19.062 -9.078 1 86.38 143 GLU B C 1
ATOM 5101 O O . GLU B 1 143 ? -17.328 -18.734 -7.969 1 86.38 143 GLU B O 1
ATOM 5106 N N . PRO B 1 144 ? -15.711 -18.766 -9.516 1 86.12 144 PRO B N 1
ATOM 5107 C CA . PRO B 1 144 ? -14.781 -18.094 -8.609 1 86.12 144 PRO B CA 1
ATOM 5108 C C . PRO B 1 144 ? -15.328 -16.766 -8.078 1 86.12 144 PRO B C 1
ATOM 5110 O O . PRO B 1 144 ? -15.172 -16.469 -6.887 1 86.12 144 PRO B O 1
ATOM 5113 N N . TYR B 1 145 ? -15.977 -16.016 -8.914 1 91.19 145 TYR B N 1
ATOM 5114 C CA . TYR B 1 145 ? -16.5 -14.742 -8.445 1 91.19 145 TYR B CA 1
ATOM 5115 C C . TYR B 1 145 ? -17.672 -14.953 -7.496 1 91.19 145 TYR B C 1
ATOM 5117 O O . TYR B 1 145 ? -17.922 -14.133 -6.605 1 91.19 145 TYR B O 1
ATOM 5125 N N . GLU B 1 146 ? -18.422 -16.047 -7.699 1 94.5 146 GLU B N 1
ATOM 5126 C CA . GLU B 1 146 ? -19.516 -16.375 -6.789 1 94.5 146 GLU B CA 1
ATOM 5127 C C . GLU B 1 146 ? -18.969 -16.828 -5.434 1 94.5 146 GLU B C 1
ATOM 5129 O O . GLU B 1 146 ? -19.547 -16.5 -4.395 1 94.5 146 GLU B O 1
ATOM 5134 N N . TYR B 1 147 ? -17.906 -17.594 -5.527 1 93.75 147 TYR B N 1
ATOM 5135 C CA . TYR B 1 147 ? -17.219 -17.969 -4.297 1 93.75 147 TYR B CA 1
ATOM 5136 C C . TYR B 1 147 ? -16.812 -16.734 -3.5 1 93.75 147 TYR B C 1
ATOM 5138 O O . TYR B 1 147 ? -17.016 -16.672 -2.283 1 93.75 147 TYR B O 1
ATOM 5146 N N . ASP B 1 148 ? -16.312 -15.727 -4.156 1 95.12 148 ASP B N 1
ATOM 5147 C CA . ASP B 1 148 ? -15.844 -14.5 -3.525 1 95.12 148 ASP B CA 1
ATOM 5148 C C . ASP B 1 148 ? -17 -13.758 -2.854 1 95.12 148 ASP B C 1
ATOM 5150 O O . ASP B 1 148 ? -16.797 -13.062 -1.856 1 95.12 148 ASP B O 1
ATOM 5154 N N . ILE B 1 149 ? -18.188 -13.898 -3.33 1 97.06 149 ILE B N 1
ATOM 5155 C CA . ILE B 1 149 ? -19.344 -13.258 -2.732 1 97.06 149 ILE B CA 1
ATOM 5156 C C . ILE B 1 149 ? -19.516 -13.719 -1.286 1 97.06 149 ILE B C 1
ATOM 5158 O O . ILE B 1 149 ? -19.859 -12.922 -0.411 1 97.06 149 ILE B O 1
ATOM 5162 N N . PHE B 1 150 ? -19.172 -14.938 -1.053 1 97.06 150 PHE B N 1
ATOM 5163 C CA . PHE B 1 150 ? -19.359 -15.5 0.28 1 97.06 150 PHE B CA 1
ATOM 5164 C C . PHE B 1 150 ? -18.109 -15.312 1.128 1 97.06 150 PHE B C 1
ATOM 5166 O O . PHE B 1 150 ? -18.203 -15.18 2.35 1 97.06 150 PHE B O 1
ATOM 5173 N N . MET B 1 151 ? -16.969 -15.266 0.464 1 95.88 151 MET B N 1
ATOM 5174 C CA . MET B 1 151 ? -15.727 -15.18 1.219 1 95.88 151 MET B CA 1
ATOM 5175 C C . MET B 1 151 ? -15.414 -13.727 1.593 1 95.88 151 MET B C 1
ATOM 5177 O O . MET B 1 151 ? -14.727 -13.477 2.58 1 95.88 151 MET B O 1
ATOM 5181 N N . PHE B 1 152 ? -15.945 -12.82 0.862 1 96 152 PHE B N 1
ATOM 5182 C CA . PHE B 1 152 ? -15.664 -11.406 1.104 1 96 152 PHE B CA 1
ATOM 5183 C C . PHE B 1 152 ? -16.938 -10.586 1.097 1 96 152 PHE B C 1
ATOM 5185 O O . PHE B 1 152 ? -17.062 -9.625 0.338 1 96 152 PHE B O 1
ATOM 5192 N N . PRO B 1 153 ? -17.859 -10.898 2.02 1 96.06 153 PRO B N 1
ATOM 5193 C CA . PRO B 1 153 ? -19.141 -10.188 2.062 1 96.06 153 PRO B CA 1
ATOM 5194 C C . PRO B 1 153 ? -19 -8.766 2.604 1 96.06 153 PRO B C 1
ATOM 5196 O O . PRO B 1 153 ? -17.984 -8.422 3.203 1 96.06 153 PRO B O 1
ATOM 5199 N N . ARG B 1 154 ? -19.984 -8.008 2.301 1 95.69 154 ARG B N 1
ATOM 5200 C CA . ARG B 1 154 ? -20.062 -6.664 2.855 1 95.69 154 ARG B CA 1
ATOM 5201 C C . ARG B 1 154 ? -20.562 -6.695 4.297 1 95.69 154 ARG B C 1
ATOM 5203 O O . ARG B 1 154 ? -21.766 -6.703 4.547 1 95.69 154 ARG B O 1
ATOM 5210 N N . VAL B 1 155 ? -19.688 -6.691 5.254 1 96.25 155 VAL B N 1
ATOM 5211 C CA . VAL B 1 155 ? -19.969 -6.656 6.688 1 96.25 155 VAL B CA 1
ATOM 5212 C C . VAL B 1 155 ? -18.984 -5.699 7.379 1 96.25 155 VAL B C 1
ATOM 5214 O O . VAL B 1 155 ? -17.938 -5.367 6.828 1 96.25 155 VAL B O 1
ATOM 5217 N N . CYS B 1 156 ? -19.438 -5.234 8.516 1 96.25 156 CYS B N 1
ATOM 5218 C CA . CYS B 1 156 ? -18.531 -4.395 9.281 1 96.25 156 CYS B CA 1
ATOM 5219 C C . CYS B 1 156 ? -17.219 -5.121 9.555 1 96.25 156 CYS B C 1
ATOM 5221 O O . CYS B 1 156 ? -17.219 -6.258 10.023 1 96.25 156 CYS B O 1
ATOM 5223 N N . ASN B 1 157 ? -16.125 -4.438 9.305 1 94.69 157 ASN B N 1
ATOM 5224 C CA . ASN B 1 157 ? -14.805 -5.043 9.445 1 94.69 157 ASN B CA 1
ATOM 5225 C C . ASN B 1 157 ? -14.461 -5.312 10.906 1 94.69 157 ASN B C 1
ATOM 5227 O O . ASN B 1 157 ? -13.508 -6.039 11.203 1 94.69 157 ASN B O 1
ATOM 5231 N N . ILE B 1 158 ? -15.203 -4.73 11.844 1 94.19 158 ILE B N 1
ATOM 5232 C CA . ILE B 1 158 ? -14.891 -4.84 13.266 1 94.19 158 ILE B CA 1
ATOM 5233 C C . ILE B 1 158 ? -15.859 -5.82 13.93 1 94.19 158 ILE B C 1
ATOM 5235 O O . ILE B 1 158 ? -15.438 -6.801 14.539 1 94.19 158 ILE B O 1
ATOM 5239 N N . CYS B 1 159 ? -17.172 -5.695 13.797 1 94.31 159 CYS B N 1
ATOM 5240 C CA . CYS B 1 159 ? -18.125 -6.473 14.578 1 94.31 159 CYS B CA 1
ATOM 5241 C C . CYS B 1 159 ? -18.906 -7.438 13.688 1 94.31 159 CYS B C 1
ATOM 5243 O O . CYS B 1 159 ? -19.75 -8.188 14.172 1 94.31 159 CYS B O 1
ATOM 5245 N N . LEU B 1 160 ? -18.812 -7.387 12.367 1 95.44 160 LEU B N 1
ATOM 5246 C CA . LEU B 1 160 ? -19.391 -8.305 11.391 1 95.44 160 LEU B CA 1
ATOM 5247 C C . LEU B 1 160 ? -20.875 -8.055 11.227 1 95.44 160 LEU B C 1
ATOM 5249 O O . LEU B 1 160 ? -21.609 -8.914 10.711 1 95.44 160 LEU B O 1
ATOM 5253 N N . SER B 1 161 ? -21.328 -6.859 11.688 1 96.19 161 SER B N 1
ATOM 5254 C CA . SER B 1 161 ? -22.719 -6.492 11.398 1 96.19 161 SER B CA 1
ATOM 5255 C C . SER B 1 161 ? -22.969 -6.445 9.891 1 96.19 161 SER B C 1
ATOM 5257 O O . SER B 1 161 ? -22.156 -5.895 9.141 1 96.19 161 SER B O 1
ATOM 5259 N N . ALA B 1 162 ? -24.109 -7.016 9.477 1 95.31 162 ALA B N 1
ATOM 5260 C CA . ALA B 1 162 ? -24.438 -7.078 8.055 1 95.31 162 ALA B CA 1
ATOM 5261 C C . ALA B 1 162 ? -25.641 -6.191 7.73 1 95.31 162 ALA B C 1
ATOM 5263 O O . ALA B 1 162 ? -26.344 -6.426 6.746 1 95.31 162 ALA B O 1
ATOM 5264 N N . LYS B 1 163 ? -25.906 -5.258 8.609 1 93.75 163 LYS B N 1
ATOM 5265 C CA . LYS B 1 163 ? -26.984 -4.312 8.328 1 93.75 163 LYS B CA 1
ATOM 5266 C C . LYS B 1 163 ? -26.594 -3.33 7.234 1 93.75 163 LYS B C 1
ATOM 5268 O O . LYS B 1 163 ? -25.984 -2.295 7.508 1 93.75 163 LYS B O 1
ATOM 5273 N N . GLN B 1 164 ? -27.094 -3.592 6.059 1 91.69 164 GLN B N 1
ATOM 5274 C CA . GLN B 1 164 ? -26.609 -2.938 4.852 1 91.69 164 GLN B CA 1
ATOM 5275 C C . GLN B 1 164 ? -26.875 -1.435 4.895 1 91.69 164 GLN B C 1
ATOM 5277 O O . GLN B 1 164 ? -26.062 -0.642 4.41 1 91.69 164 GLN B O 1
ATOM 5282 N N . ASP B 1 165 ? -27.906 -1.006 5.527 1 88.88 165 ASP B N 1
ATOM 5283 C CA . ASP B 1 165 ? -28.312 0.397 5.562 1 88.88 165 ASP B CA 1
ATOM 5284 C C . ASP B 1 165 ? -27.438 1.193 6.535 1 88.88 165 ASP B C 1
ATOM 5286 O O . ASP B 1 165 ? -27.438 2.426 6.496 1 88.88 165 ASP B O 1
ATOM 5290 N N . GLN B 1 166 ? -26.703 0.467 7.32 1 91.81 166 GLN B N 1
ATOM 5291 C CA . GLN B 1 166 ? -25.875 1.145 8.312 1 91.81 166 GLN B CA 1
ATOM 5292 C C . GLN B 1 166 ? -24.406 1.109 7.922 1 91.81 166 GLN B C 1
ATOM 5294 O O . GLN B 1 166 ? -23.578 1.743 8.57 1 91.81 166 GLN B O 1
ATOM 5299 N N . LEU B 1 167 ? -24.078 0.362 6.906 1 93.75 167 LEU B N 1
ATOM 5300 C CA . LEU B 1 167 ? -22.672 0.178 6.543 1 93.75 167 LEU B CA 1
ATOM 5301 C C . LEU B 1 167 ? -22.203 1.291 5.617 1 93.75 167 LEU B C 1
ATOM 5303 O O . LEU B 1 167 ? -22.906 1.668 4.68 1 93.75 167 LEU B O 1
ATOM 5307 N N . ALA B 1 168 ? -21.062 1.823 5.977 1 89.62 168 ALA B N 1
ATOM 5308 C CA . ALA B 1 168 ? -20.359 2.758 5.102 1 89.62 168 ALA B CA 1
ATOM 5309 C C . ALA B 1 168 ? -19.047 2.15 4.582 1 89.62 168 ALA B C 1
ATOM 5311 O O . ALA B 1 168 ? -18.312 1.51 5.336 1 89.62 168 ALA B O 1
ATOM 5312 N N . ASP B 1 169 ? -18.766 2.357 3.289 1 89.56 169 ASP B N 1
ATOM 5313 C CA . ASP B 1 169 ? -17.547 1.839 2.676 1 89.56 169 ASP B CA 1
ATOM 5314 C C . ASP B 1 169 ? -16.375 2.801 2.879 1 89.56 169 ASP B C 1
ATOM 5316 O O . ASP B 1 169 ? -16.578 4.008 3.027 1 89.56 169 ASP B O 1
ATOM 5320 N N . CYS B 1 170 ? -15.156 2.182 2.988 1 86.81 170 CYS B N 1
ATOM 5321 C CA . CYS B 1 170 ? -14.016 3.062 2.762 1 86.81 170 CYS B CA 1
ATOM 5322 C C . CYS B 1 170 ? -14.148 3.801 1.435 1 86.81 170 CYS B C 1
ATOM 5324 O O . CYS B 1 170 ? -14.32 3.176 0.387 1 86.81 170 CYS B O 1
ATOM 5326 N N . PRO B 1 171 ? -14.125 5.023 1.49 1 79.25 171 PRO B N 1
ATOM 5327 C CA . PRO B 1 171 ? -14.375 5.777 0.261 1 79.25 171 PRO B CA 1
ATOM 5328 C C . PRO B 1 171 ? -13.242 5.656 -0.752 1 79.25 171 PRO B C 1
ATOM 5330 O O . PRO B 1 171 ? -13.406 6.031 -1.916 1 79.25 171 PRO B O 1
ATOM 5333 N N . MET B 1 172 ? -12.109 5.164 -0.387 1 78.06 172 MET B N 1
ATOM 5334 C CA . MET B 1 172 ? -10.961 5.086 -1.28 1 78.06 172 MET B CA 1
ATOM 5335 C C . MET B 1 172 ? -10.906 3.727 -1.972 1 78.06 172 MET B C 1
ATOM 5337 O O . MET B 1 172 ? -10.93 3.648 -3.201 1 78.06 172 MET B O 1
ATOM 5341 N N . CYS B 1 173 ? -10.875 2.748 -1.185 1 84.06 173 CYS B N 1
ATOM 5342 C CA . CYS B 1 173 ? -10.641 1.443 -1.793 1 84.06 173 CYS B CA 1
ATOM 5343 C C . CYS B 1 173 ? -11.953 0.71 -2.031 1 84.06 173 CYS B C 1
ATOM 5345 O O . CYS B 1 173 ? -12 -0.268 -2.781 1 84.06 173 CYS B O 1
ATOM 5347 N N . HIS B 1 174 ? -13.047 1.072 -1.25 1 88.19 174 HIS B N 1
ATOM 5348 C CA . HIS B 1 174 ? -14.375 0.471 -1.353 1 88.19 174 HIS B CA 1
ATOM 5349 C C . HIS B 1 174 ? -14.32 -1.031 -1.096 1 88.19 174 HIS B C 1
ATOM 5351 O O . HIS B 1 174 ? -15.062 -1.799 -1.71 1 88.19 174 HIS B O 1
ATOM 5357 N N . SER B 1 175 ? -13.422 -1.463 -0.244 1 91.25 175 SER B N 1
ATOM 5358 C CA . SER B 1 175 ? -13.242 -2.893 -0.006 1 91.25 175 SER B CA 1
ATOM 5359 C C . SER B 1 175 ? -13.43 -3.234 1.467 1 91.25 175 SER B C 1
ATOM 5361 O O . SER B 1 175 ? -13.492 -4.41 1.833 1 91.25 175 SER B O 1
ATOM 5363 N N . VAL B 1 176 ? -13.523 -2.197 2.248 1 92.94 176 VAL B N 1
ATOM 5364 C CA . VAL B 1 176 ? -13.781 -2.4 3.67 1 92.94 176 VAL B CA 1
ATOM 5365 C C . VAL B 1 176 ? -14.961 -1.536 4.109 1 92.94 176 VAL B C 1
ATOM 5367 O O . VAL B 1 176 ? -15.195 -0.462 3.553 1 92.94 176 VAL B O 1
ATOM 5370 N N . PHE B 1 177 ? -15.68 -2.037 5.18 1 94.44 177 PHE B N 1
ATOM 5371 C CA . PHE B 1 177 ? -16.953 -1.449 5.566 1 94.44 177 PHE B CA 1
ATOM 5372 C C . PHE B 1 177 ? -17.062 -1.319 7.082 1 94.44 177 PHE B C 1
ATOM 5374 O O . PHE B 1 177 ? -16.484 -2.125 7.82 1 94.44 177 PHE B O 1
ATOM 5381 N N . TYR B 1 178 ? -17.828 -0.278 7.438 1 94.06 178 TYR B N 1
ATOM 5382 C CA . TYR B 1 178 ? -17.984 -0.027 8.867 1 94.06 178 TYR B CA 1
ATOM 5383 C C . TYR B 1 178 ? -19.422 0.32 9.211 1 94.06 178 TYR B C 1
ATOM 5385 O O . TYR B 1 178 ? -20.094 1.038 8.461 1 94.06 178 TYR B O 1
ATOM 5393 N N . CYS B 1 179 ? -19.938 -0.198 10.383 1 95 179 CYS B N 1
ATOM 5394 C CA . CYS B 1 179 ? -21.312 0.051 10.805 1 95 179 CYS B CA 1
ATOM 5395 C C . CYS B 1 179 ? -21.422 1.369 11.562 1 95 179 CYS B C 1
ATOM 5397 O O . CYS B 1 179 ? -22.531 1.854 11.812 1 95 179 CYS B O 1
ATOM 5399 N N . SER B 1 180 ? -20.25 1.866 11.938 1 92.44 180 SER B N 1
ATOM 5400 C CA . SER B 1 180 ? -20.234 3.121 12.68 1 92.44 180 SER B CA 1
ATOM 5401 C C . SER B 1 180 ? -18.906 3.838 12.516 1 92.44 180 SER B C 1
ATOM 5403 O O . SER B 1 180 ? -17.906 3.23 12.109 1 92.44 180 SER B O 1
ATOM 5405 N N . SER B 1 181 ? -18.891 5.121 12.812 1 84.94 181 SER B N 1
ATOM 5406 C CA . SER B 1 181 ? -17.656 5.898 12.797 1 84.94 181 SER B CA 1
ATOM 5407 C C . SER B 1 181 ? -16.672 5.387 13.844 1 84.94 181 SER B C 1
ATOM 5409 O O . SER B 1 181 ? -15.453 5.438 13.633 1 84.94 181 SER B O 1
ATOM 5411 N N . GLU B 1 182 ? -17.219 4.93 14.859 1 88.88 182 GLU B N 1
ATOM 5412 C CA . GLU B 1 182 ? -16.375 4.379 15.914 1 88.88 182 GLU B CA 1
ATOM 5413 C C . GLU B 1 182 ? -15.57 3.184 15.406 1 88.88 182 GLU B C 1
ATOM 5415 O O . GLU B 1 182 ? -14.367 3.09 15.648 1 88.88 182 GLU B O 1
ATOM 5420 N N . HIS B 1 183 ? -16.266 2.303 14.719 1 93.44 183 HIS B N 1
ATOM 5421 C CA . HIS B 1 183 ? -15.578 1.118 14.203 1 93.44 183 HIS B CA 1
ATOM 5422 C C . HIS B 1 183 ? -14.578 1.484 13.117 1 93.44 183 HIS B C 1
ATOM 5424 O O . HIS B 1 183 ? -13.516 0.871 13.008 1 93.44 183 HIS B O 1
ATOM 5430 N N . ARG B 1 184 ? -14.883 2.455 12.336 1 90.44 184 ARG B N 1
ATOM 5431 C CA . ARG B 1 184 ? -13.938 2.973 11.352 1 90.44 184 ARG B CA 1
ATOM 5432 C C . ARG B 1 184 ? -12.672 3.492 12.023 1 90.44 184 ARG B C 1
ATOM 5434 O O . ARG B 1 184 ? -11.562 3.199 11.586 1 90.44 184 ARG B O 1
ATOM 5441 N N . ASP B 1 185 ? -12.891 4.211 13.078 1 85.19 185 ASP B N 1
ATOM 5442 C CA . ASP B 1 185 ? -11.766 4.824 13.781 1 85.19 185 ASP B CA 1
ATOM 5443 C C . ASP B 1 185 ? -10.883 3.76 14.43 1 85.19 185 ASP B C 1
ATOM 5445 O O . ASP B 1 185 ? -9.656 3.889 14.438 1 85.19 185 ASP B O 1
ATOM 5449 N N . VAL B 1 186 ? -11.484 2.809 14.883 1 87.75 186 VAL B N 1
ATOM 5450 C CA . VAL B 1 186 ? -10.75 1.716 15.508 1 87.75 186 VAL B CA 1
ATOM 5451 C C . VAL B 1 186 ? -9.875 1.02 14.469 1 87.75 186 VAL B C 1
ATOM 5453 O O . VAL B 1 186 ? -8.734 0.633 14.766 1 87.75 186 VAL B O 1
ATOM 5456 N N . ASP B 1 187 ? -10.344 0.878 13.273 1 91.06 187 ASP B N 1
ATOM 5457 C CA . ASP B 1 187 ? -9.656 0.122 12.234 1 91.06 187 ASP B CA 1
ATOM 5458 C C . ASP B 1 187 ? -8.648 0.997 11.492 1 91.06 187 ASP B C 1
ATOM 5460 O O . ASP B 1 187 ? -7.801 0.489 10.758 1 91.06 187 ASP B O 1
ATOM 5464 N N . ARG B 1 188 ? -8.68 2.188 11.648 1 86.44 188 ARG B N 1
ATOM 5465 C CA . ARG B 1 188 ? -7.973 3.15 10.812 1 86.44 188 ARG B CA 1
ATOM 5466 C C . ARG B 1 188 ? -6.473 2.893 10.828 1 86.44 188 ARG B C 1
ATOM 5468 O O . ARG B 1 188 ? -5.828 2.867 9.781 1 86.44 188 ARG B O 1
ATOM 5475 N N . PRO B 1 189 ? -5.863 2.705 12.023 1 80.94 189 PRO B N 1
ATOM 5476 C CA . PRO B 1 189 ? -4.414 2.486 12.023 1 80.94 189 PRO B CA 1
ATOM 5477 C C . PRO B 1 189 ? -3.998 1.287 11.18 1 80.94 189 PRO B C 1
ATOM 5479 O O . PRO B 1 189 ? -2.959 1.325 10.516 1 80.94 189 PRO B O 1
ATOM 5482 N N . GLN B 1 190 ? -4.766 0.341 11.133 1 84.75 190 GLN B N 1
ATOM 5483 C CA . GLN B 1 190 ? -4.453 -0.843 10.344 1 84.75 190 GLN B CA 1
ATOM 5484 C C . GLN B 1 190 ? -4.82 -0.637 8.875 1 84.75 190 GLN B C 1
ATOM 5486 O O . GLN B 1 190 ? -4.031 -0.954 7.98 1 84.75 190 GLN B O 1
ATOM 5491 N N . HIS B 1 191 ? -5.988 -0.101 8.68 1 89.25 191 HIS B N 1
ATOM 5492 C CA . HIS B 1 191 ? -6.5 0.02 7.32 1 89.25 191 HIS B CA 1
ATOM 5493 C C . HIS B 1 191 ? -5.652 0.986 6.5 1 89.25 191 HIS B C 1
ATOM 5495 O O . HIS B 1 191 ? -5.516 0.819 5.285 1 89.25 191 HIS B O 1
ATOM 5501 N N . GLN B 1 192 ? -5.074 1.914 7.102 1 83.44 192 GLN B N 1
ATOM 5502 C CA . GLN B 1 192 ? -4.258 2.887 6.383 1 83.44 192 GLN B CA 1
ATOM 5503 C C . GLN B 1 192 ? -3.072 2.213 5.699 1 83.44 192 GLN B C 1
ATOM 5505 O O . GLN B 1 192 ? -2.602 2.682 4.66 1 83.44 192 GLN B O 1
ATOM 5510 N N . THR B 1 193 ? -2.689 1.078 6.238 1 83.38 193 THR B N 1
ATOM 5511 C CA . THR B 1 193 ? -1.568 0.33 5.68 1 83.38 193 THR B CA 1
ATOM 5512 C C . THR B 1 193 ? -2.01 -0.473 4.461 1 83.38 193 THR B C 1
ATOM 5514 O O . THR B 1 193 ? -1.227 -0.679 3.531 1 83.38 193 THR B O 1
ATOM 5517 N N . TYR B 1 194 ? -3.246 -0.865 4.496 1 89.56 194 TYR B N 1
ATOM 5518 C CA . TYR B 1 194 ? -3.666 -1.846 3.502 1 89.56 194 TYR B CA 1
ATOM 5519 C C . TYR B 1 194 ? -4.566 -1.207 2.453 1 89.56 194 TYR B C 1
ATOM 5521 O O . TYR B 1 194 ? -4.84 -1.807 1.409 1 89.56 194 TYR B O 1
ATOM 5529 N N . CYS B 1 195 ? -5.035 0.015 2.648 1 87.38 195 CYS B N 1
ATOM 5530 C CA . CYS B 1 195 ? -6.023 0.66 1.792 1 87.38 195 CYS B CA 1
ATOM 5531 C C . CYS B 1 195 ? -5.535 0.73 0.351 1 87.38 195 CYS B C 1
ATOM 5533 O O . CYS B 1 195 ? -6.273 0.391 -0.577 1 87.38 195 CYS B O 1
ATOM 5535 N N . LEU B 1 196 ? -4.285 1.075 0.217 1 83.19 196 LEU B N 1
ATOM 5536 C CA . LEU B 1 196 ? -3.723 1.223 -1.121 1 83.19 196 LEU B CA 1
ATOM 5537 C C . LEU B 1 196 ? -3.617 -0.129 -1.819 1 83.19 196 LEU B C 1
ATOM 5539 O O . LEU B 1 196 ? -3.797 -0.22 -3.035 1 83.19 196 LEU B O 1
ATOM 5543 N N . LEU B 1 197 ? -3.248 -1.128 -1.075 1 87.44 197 LEU B N 1
ATOM 5544 C CA . LEU B 1 197 ? -3.156 -2.465 -1.651 1 87.44 197 LEU B CA 1
ATOM 5545 C C . LEU B 1 197 ? -4.516 -2.926 -2.174 1 87.44 197 LEU B C 1
ATOM 5547 O O . LEU B 1 197 ? -4.602 -3.498 -3.262 1 87.44 197 LEU B O 1
ATOM 5551 N N . PHE B 1 198 ? -5.59 -2.604 -1.372 1 90.06 198 PHE B N 1
ATOM 5552 C CA . PHE B 1 198 ? -6.934 -2.922 -1.832 1 90.06 198 PHE B CA 1
ATOM 5553 C C . PHE B 1 198 ? -7.242 -2.203 -3.141 1 90.06 198 PHE B C 1
ATOM 5555 O O . PHE B 1 198 ? -7.781 -2.805 -4.074 1 90.06 198 PHE B O 1
ATOM 5562 N N . LEU B 1 199 ? -6.953 -1.008 -3.141 1 84 199 LEU B N 1
ATOM 5563 C CA . LEU B 1 199 ? -7.223 -0.199 -4.324 1 84 199 LEU B CA 1
ATOM 5564 C C . LEU B 1 199 ? -6.469 -0.738 -5.535 1 84 199 LEU B C 1
ATOM 5566 O O . LEU B 1 199 ? -7.035 -0.853 -6.625 1 84 199 LEU B O 1
ATOM 5570 N N . PHE B 1 200 ? -5.227 -1.113 -5.324 1 83.44 200 PHE B N 1
ATOM 5571 C CA . PHE B 1 200 ? -4.41 -1.611 -6.43 1 83.44 200 PHE B CA 1
ATOM 5572 C C . PHE B 1 200 ? -4.926 -2.961 -6.914 1 83.44 200 PHE B C 1
ATOM 5574 O O . PHE B 1 200 ? -4.906 -3.244 -8.117 1 83.44 200 PHE B O 1
ATOM 5581 N N . MET B 1 201 ? -5.266 -3.736 -5.992 1 88.12 201 MET B N 1
ATOM 5582 C CA . MET B 1 201 ? -5.859 -5.02 -6.352 1 88.12 201 MET B CA 1
ATOM 5583 C C . MET B 1 201 ? -7.055 -4.824 -7.277 1 88.12 201 MET B C 1
ATOM 5585 O O . MET B 1 201 ? -7.168 -5.5 -8.305 1 88.12 201 MET B O 1
ATOM 5589 N N . HIS B 1 202 ? -7.891 -3.881 -6.895 1 85.31 202 HIS B N 1
ATOM 5590 C CA . HIS B 1 202 ? -9.047 -3.547 -7.719 1 85.31 202 HIS B CA 1
ATOM 5591 C C . HIS B 1 202 ? -8.625 -3.107 -9.117 1 85.31 202 HIS B C 1
ATOM 5593 O O . HIS B 1 202 ? -9.211 -3.537 -10.109 1 85.31 202 HIS B O 1
ATOM 5599 N N . GLN B 1 203 ? -7.703 -2.361 -9.141 1 81.38 203 GLN B N 1
ATOM 5600 C CA . GLN B 1 203 ? -7.246 -1.818 -10.414 1 81.38 203 GLN B CA 1
ATOM 5601 C C . GLN B 1 203 ? -6.664 -2.914 -11.297 1 81.38 203 GLN B C 1
ATOM 5603 O O . GLN B 1 203 ? -6.867 -2.908 -12.516 1 81.38 203 GLN B O 1
ATOM 5608 N N . CYS B 1 204 ? -5.914 -3.771 -10.727 1 83.81 204 CYS B N 1
ATOM 5609 C CA . CYS B 1 204 ? -5.359 -4.887 -11.484 1 83.81 204 CYS B CA 1
ATOM 5610 C C . CYS B 1 204 ? -6.465 -5.766 -12.055 1 83.81 204 CYS B C 1
ATOM 5612 O O . CYS B 1 204 ? -6.434 -6.125 -13.227 1 83.81 204 CYS B O 1
ATOM 5614 N N . ASP B 1 205 ? -7.434 -6.031 -11.203 1 85.62 205 ASP B N 1
ATOM 5615 C CA . ASP B 1 205 ? -8.531 -6.891 -11.641 1 85.62 205 ASP B CA 1
ATOM 5616 C C . ASP B 1 205 ? -9.359 -6.207 -12.727 1 85.62 205 ASP B C 1
ATOM 5618 O O . ASP B 1 205 ? -9.805 -6.859 -13.672 1 85.62 205 ASP B O 1
ATOM 5622 N N . LYS B 1 206 ? -9.594 -4.953 -12.516 1 81.75 206 LYS B N 1
ATOM 5623 C CA . LYS B 1 206 ? -10.32 -4.199 -13.539 1 81.75 206 LYS B CA 1
ATOM 5624 C C . LYS B 1 206 ? -9.578 -4.215 -14.867 1 81.75 206 LYS B C 1
ATOM 5626 O O . LYS B 1 206 ? -10.188 -4.379 -15.93 1 81.75 206 LYS B O 1
ATOM 5631 N N . PHE B 1 207 ? -8.328 -4.008 -14.844 1 78 207 PHE B N 1
ATOM 5632 C CA . PHE B 1 207 ? -7.484 -4.023 -16.031 1 78 207 PHE B CA 1
ATOM 5633 C C . PHE B 1 207 ? -7.566 -5.375 -16.734 1 78 207 PHE B C 1
ATOM 5635 O O . PHE B 1 207 ? -7.734 -5.441 -17.953 1 78 207 PHE B O 1
ATOM 5642 N N . GLU B 1 208 ? -7.441 -6.41 -15.953 1 77.62 208 GLU B N 1
ATOM 5643 C CA . GLU B 1 208 ? -7.504 -7.754 -16.516 1 77.62 208 GLU B CA 1
ATOM 5644 C C . GLU B 1 208 ? -8.875 -8.039 -17.125 1 77.62 208 GLU B C 1
ATOM 5646 O O . GLU B 1 208 ? -8.9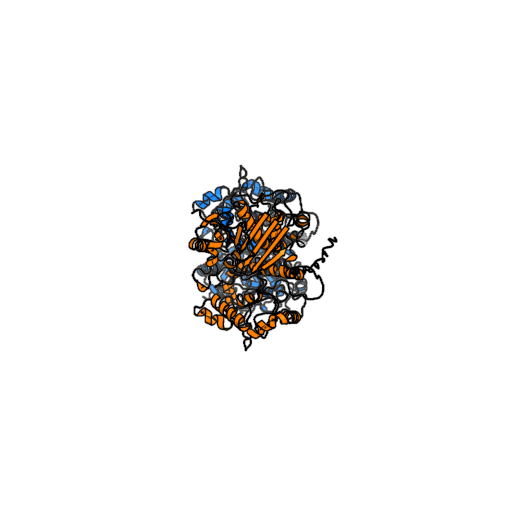77 -8.688 -18.172 1 77.62 208 GLU B O 1
ATOM 5651 N N . ALA B 1 209 ? -9.836 -7.543 -16.391 1 76.12 209 ALA B N 1
ATOM 5652 C CA . ALA B 1 209 ? -11.195 -7.762 -16.875 1 76.12 209 ALA B CA 1
ATOM 5653 C C . ALA B 1 209 ? -11.43 -7.035 -18.203 1 76.12 209 ALA B C 1
ATOM 5655 O O . ALA B 1 209 ? -12.125 -7.543 -19.078 1 76.12 209 ALA B O 1
ATOM 5656 N N . ALA B 1 210 ? -10.891 -5.891 -18.328 1 70.81 210 ALA B N 1
ATOM 5657 C CA . ALA B 1 210 ? -11.078 -5.062 -19.516 1 70.81 210 ALA B CA 1
ATOM 5658 C C . ALA B 1 210 ? -10.289 -5.609 -20.688 1 70.81 210 ALA B C 1
ATOM 5660 O O . ALA B 1 210 ? -10.781 -5.629 -21.828 1 70.81 210 ALA B O 1
ATOM 5661 N N . LYS B 1 211 ? -9.031 -5.875 -20.547 1 65.69 211 LYS B N 1
ATOM 5662 C CA . LYS B 1 211 ? -8.141 -6.266 -21.641 1 65.69 211 LYS B CA 1
ATOM 5663 C C . LYS B 1 211 ? -8.227 -7.762 -21.906 1 65.69 211 LYS B C 1
ATOM 5665 O O . LYS B 1 211 ? -7.906 -8.219 -23.016 1 65.69 211 LYS B O 1
ATOM 5670 N N . GLY B 1 212 ? -8.812 -8.383 -21.062 1 60.56 212 GLY B N 1
ATOM 5671 C CA . GLY B 1 212 ? -8.789 -9.836 -21.188 1 60.56 212 GLY B CA 1
ATOM 5672 C C . GLY B 1 212 ? -7.41 -10.43 -20.953 1 60.56 212 GLY B C 1
ATOM 5673 O O . GLY B 1 212 ? -6.402 -9.727 -21.062 1 60.56 212 GLY B O 1
ATOM 5674 N N . MET B 1 213 ? -7.273 -11.547 -20.547 1 58.03 213 MET B N 1
ATOM 5675 C CA . MET B 1 213 ? -6.027 -12.234 -20.219 1 58.03 213 MET B CA 1
ATOM 5676 C C . MET B 1 213 ? -5.129 -12.336 -21.453 1 58.03 213 MET B C 1
ATOM 5678 O O . MET B 1 213 ? -3.908 -12.18 -21.344 1 58.03 213 MET B O 1
ATOM 5682 N N . ARG B 1 214 ? -5.75 -12.477 -22.578 1 55.12 214 ARG B N 1
ATOM 5683 C CA . ARG B 1 214 ? -5.008 -12.773 -23.797 1 55.12 214 ARG B CA 1
ATOM 5684 C C . ARG B 1 214 ? -4.277 -11.539 -24.312 1 55.12 214 ARG B C 1
ATOM 5686 O O . ARG B 1 214 ? -3.26 -11.648 -25 1 55.12 214 ARG B O 1
ATOM 5693 N N . ASP B 1 215 ? -4.738 -10.414 -23.797 1 57.81 215 ASP B N 1
ATOM 5694 C CA . ASP B 1 215 ? -4.238 -9.203 -24.438 1 57.81 215 ASP B CA 1
ATOM 5695 C C . ASP B 1 215 ? -3.111 -8.578 -23.625 1 57.81 215 ASP B C 1
ATOM 5697 O O . ASP B 1 215 ? -2.596 -7.512 -23.969 1 57.81 215 ASP B O 1
ATOM 5701 N N . ILE B 1 216 ? -2.75 -9.297 -22.625 1 65.06 216 ILE B N 1
ATOM 5702 C CA . ILE B 1 216 ? -1.601 -8.758 -21.922 1 65.06 216 ILE B CA 1
ATOM 5703 C C . ILE B 1 216 ? -0.314 -9.359 -22.469 1 65.06 216 ILE B C 1
ATOM 5705 O O . ILE B 1 216 ? -0.055 -10.555 -22.297 1 65.06 216 ILE B O 1
ATOM 5709 N N . PRO B 1 217 ? 0.36 -8.57 -23.188 1 66.38 217 PRO B N 1
ATOM 5710 C CA . PRO B 1 217 ? 1.525 -9.133 -23.875 1 66.38 217 PRO B CA 1
ATOM 5711 C C . PRO B 1 217 ? 2.635 -9.547 -22.906 1 66.38 217 PRO B C 1
ATOM 5713 O O . PRO B 1 217 ? 2.971 -8.797 -21.984 1 66.38 217 PRO B O 1
ATOM 5716 N N . LEU B 1 218 ? 3.055 -10.789 -23.125 1 74.38 218 LEU B N 1
ATOM 5717 C CA . LEU B 1 218 ? 4.27 -11.242 -22.453 1 74.38 218 LEU B CA 1
ATOM 5718 C C . LEU B 1 218 ? 5.508 -10.656 -23.125 1 74.38 218 LEU B C 1
ATOM 5720 O O . LEU B 1 218 ? 5.457 -10.258 -24.297 1 74.38 218 LEU B O 1
ATOM 5724 N N . PRO B 1 219 ? 6.586 -10.547 -22.281 1 72.38 219 PRO B N 1
ATOM 5725 C CA . PRO B 1 219 ? 7.82 -10.148 -22.953 1 72.38 219 PRO B CA 1
ATOM 5726 C C . PRO B 1 219 ? 8.148 -11.039 -24.156 1 72.38 219 PRO B C 1
ATOM 5728 O O . PRO B 1 219 ? 8.078 -12.266 -24.047 1 72.38 219 PRO B O 1
ATOM 5731 N N . VAL B 1 220 ? 8.375 -10.461 -25.344 1 65.31 220 VAL B N 1
ATOM 5732 C CA . VAL B 1 220 ? 8.508 -11.219 -26.594 1 65.31 220 VAL B CA 1
ATOM 5733 C C . VAL B 1 220 ? 9.984 -11.438 -26.906 1 65.31 220 VAL B C 1
ATOM 5735 O O . VAL B 1 220 ? 10.32 -12.164 -27.844 1 65.31 220 VAL B O 1
ATOM 5738 N N . GLU B 1 221 ? 10.789 -10.945 -26.078 1 75.56 221 GLU B N 1
ATOM 5739 C CA . GLU B 1 221 ? 12.211 -11.164 -26.328 1 75.56 221 GLU B CA 1
ATOM 5740 C C . GLU B 1 221 ? 12.578 -12.641 -26.203 1 75.56 221 GLU B C 1
ATOM 5742 O O . GLU B 1 221 ? 12.242 -13.273 -25.203 1 75.56 221 GLU B O 1
ATOM 5747 N N . VAL B 1 222 ? 13.18 -13.141 -27.344 1 84.75 222 VAL B N 1
ATOM 5748 C CA . VAL B 1 222 ? 13.617 -14.539 -27.375 1 84.75 222 VAL B CA 1
ATOM 5749 C C . VAL B 1 222 ? 15.133 -14.609 -27.266 1 84.75 222 VAL B C 1
ATOM 5751 O O . VAL B 1 222 ? 15.852 -13.984 -28.047 1 84.75 222 VAL B O 1
ATOM 5754 N N . ASP B 1 223 ? 15.602 -15.414 -26.281 1 88.31 223 ASP B N 1
ATOM 5755 C CA . ASP B 1 223 ? 17.031 -15.547 -26.062 1 88.31 223 ASP B CA 1
ATOM 5756 C C . ASP B 1 223 ? 17.688 -16.406 -27.156 1 88.31 223 ASP B C 1
ATOM 5758 O O . ASP B 1 223 ? 17.266 -17.531 -27.391 1 88.31 223 ASP B O 1
ATOM 5762 N N . ALA B 1 224 ? 18.734 -15.82 -27.828 1 88.56 224 ALA B N 1
ATOM 5763 C CA . ALA B 1 224 ? 19.5 -16.578 -28.812 1 88.56 224 ALA B CA 1
ATOM 5764 C C . ALA B 1 224 ? 20.453 -17.562 -28.125 1 88.56 224 ALA B C 1
ATOM 5766 O O . ALA B 1 224 ? 20.766 -18.609 -28.672 1 88.56 224 ALA B O 1
ATOM 5767 N N . VAL B 1 225 ? 20.922 -17.094 -27.016 1 93.69 225 VAL B N 1
ATOM 5768 C CA . VAL B 1 225 ? 21.766 -17.922 -26.172 1 93.69 225 VAL B CA 1
ATOM 5769 C C . VAL B 1 225 ? 21.172 -18 -24.766 1 93.69 225 VAL B C 1
ATOM 5771 O O . VAL B 1 225 ? 20.516 -17.062 -24.312 1 93.69 225 VAL B O 1
ATOM 5774 N N . TYR B 1 226 ? 21.422 -19.156 -24.219 1 94.38 226 TYR B N 1
ATOM 5775 C CA . TYR B 1 226 ? 20.859 -19.328 -22.891 1 94.38 226 TYR B CA 1
ATOM 5776 C C . TYR B 1 226 ? 21.469 -18.328 -21.906 1 94.38 226 TYR B C 1
ATOM 5778 O O . TYR B 1 226 ? 22.688 -18.156 -21.859 1 94.38 226 TYR B O 1
ATOM 5786 N N . LYS B 1 227 ? 20.609 -17.672 -21.141 1 92.56 227 LYS B N 1
ATOM 5787 C CA . LYS B 1 227 ? 20.984 -16.766 -20.078 1 92.56 227 LYS B CA 1
ATOM 5788 C C . LYS B 1 227 ? 20.391 -17.203 -18.734 1 92.56 227 LYS B C 1
ATOM 5790 O O . LYS B 1 227 ? 19.203 -17.5 -18.641 1 92.56 227 LYS B O 1
ATOM 5795 N N . ASN B 1 228 ? 21.234 -17.266 -17.797 1 92.56 228 ASN B N 1
ATOM 5796 C CA . ASN B 1 228 ? 20.734 -17.562 -16.469 1 92.56 228 ASN B CA 1
ATOM 5797 C C . ASN B 1 228 ? 19.75 -16.5 -15.984 1 92.56 228 ASN B C 1
ATOM 5799 O O . ASN B 1 228 ? 19.859 -15.328 -16.375 1 92.56 228 ASN B O 1
ATOM 5803 N N . LEU B 1 229 ? 18.797 -16.984 -15.117 1 91.94 229 LEU B N 1
ATOM 5804 C CA . LEU B 1 229 ? 17.844 -16.047 -14.531 1 91.94 229 LEU B CA 1
ATOM 5805 C C . LEU B 1 229 ? 18.562 -15.016 -13.664 1 91.94 229 LEU B C 1
ATOM 5807 O O . LEU B 1 229 ? 19.516 -15.352 -12.953 1 91.94 229 LEU B O 1
ATOM 5811 N N . PRO B 1 230 ? 18.062 -13.797 -13.75 1 87.19 230 PRO B N 1
ATOM 5812 C CA . PRO B 1 230 ? 18.609 -12.805 -12.82 1 87.19 230 PRO B CA 1
ATOM 5813 C C . PRO B 1 230 ? 18.156 -13.031 -11.383 1 87.19 230 PRO B C 1
ATOM 5815 O O . PRO B 1 230 ? 17.625 -14.094 -11.062 1 87.19 230 PRO B O 1
ATOM 5818 N N . ASP B 1 231 ? 18.344 -12.078 -10.492 1 80.12 231 ASP B N 1
ATOM 5819 C CA . ASP B 1 231 ? 18.203 -12.242 -9.055 1 80.12 231 ASP B CA 1
ATOM 5820 C C . ASP B 1 231 ? 16.734 -12.266 -8.641 1 80.12 231 ASP B C 1
ATOM 5822 O O . ASP B 1 231 ? 16.406 -12.617 -7.508 1 80.12 231 ASP B O 1
ATOM 5826 N N . GLY B 1 232 ? 15.898 -11.945 -9.586 1 83.5 232 GLY B N 1
ATOM 5827 C CA . GLY B 1 232 ? 14.492 -11.977 -9.211 1 83.5 232 GLY B CA 1
ATOM 5828 C C . GLY B 1 232 ? 13.57 -11.484 -10.305 1 83.5 232 GLY B C 1
ATOM 5829 O O . GLY B 1 232 ? 14.031 -11.008 -11.344 1 83.5 232 GLY B O 1
ATOM 5830 N N . LEU B 1 233 ? 12.312 -11.727 -10 1 85.06 233 LEU B N 1
ATOM 5831 C CA . LEU B 1 233 ? 11.273 -11.398 -10.969 1 85.06 233 LEU B CA 1
ATOM 5832 C C . LEU B 1 233 ? 11.289 -9.906 -11.297 1 85.06 233 LEU B C 1
ATOM 5834 O O . LEU B 1 233 ? 11.164 -9.523 -12.461 1 85.06 233 LEU B O 1
ATOM 5838 N N . MET B 1 234 ? 11.477 -9.164 -10.281 1 70.62 234 MET B N 1
ATOM 5839 C CA . MET B 1 234 ? 11.469 -7.715 -10.469 1 70.62 234 MET B CA 1
ATOM 5840 C C . MET B 1 234 ? 12.633 -7.27 -11.344 1 70.62 234 MET B C 1
ATOM 5842 O O . MET B 1 234 ? 12.484 -6.371 -12.172 1 70.62 234 MET B O 1
ATOM 5846 N N . THR B 1 235 ? 13.719 -7.887 -11.086 1 73.62 235 THR B N 1
ATOM 5847 C CA . THR B 1 235 ? 14.898 -7.582 -11.891 1 73.62 235 THR B CA 1
ATOM 5848 C C . THR B 1 235 ? 14.68 -8.016 -13.336 1 73.62 235 THR B C 1
ATOM 5850 O O . THR B 1 235 ? 15.078 -7.309 -14.266 1 73.62 235 THR B O 1
ATOM 5853 N N . LEU B 1 236 ? 14.086 -9.078 -13.484 1 80.69 236 LEU B N 1
ATOM 5854 C CA . LEU B 1 236 ? 13.844 -9.625 -14.812 1 80.69 236 LEU B CA 1
ATOM 5855 C C . LEU B 1 236 ? 12.891 -8.727 -15.602 1 80.69 236 LEU B C 1
ATOM 5857 O O . LEU B 1 236 ? 13.102 -8.477 -16.797 1 80.69 236 LEU B O 1
ATOM 5861 N N . LEU B 1 237 ? 11.82 -8.273 -14.961 1 74.62 237 LEU B N 1
ATOM 5862 C CA . LEU B 1 237 ? 10.773 -7.512 -15.625 1 74.62 237 LEU B CA 1
ATOM 5863 C C . LEU B 1 237 ? 11.047 -6.012 -15.539 1 74.62 237 LEU B C 1
ATOM 5865 O O . LEU B 1 237 ? 10.195 -5.199 -15.906 1 74.62 237 LEU B O 1
ATOM 5869 N N . ASN B 1 238 ? 12.117 -5.656 -15.133 1 61.91 238 ASN B N 1
ATOM 5870 C CA . ASN B 1 238 ? 12.398 -4.238 -14.938 1 61.91 238 ASN B CA 1
ATOM 5871 C C . ASN B 1 238 ? 11.836 -3.395 -16.078 1 61.91 238 ASN B C 1
ATOM 5873 O O . ASN B 1 238 ? 12.109 -3.66 -17.25 1 61.91 238 ASN B O 1
ATOM 5877 N N . PRO B 1 239 ? 10.734 -2.613 -15.742 1 50.47 239 PRO B N 1
ATOM 5878 C CA . PRO B 1 239 ? 10.109 -1.755 -16.75 1 50.47 239 PRO B CA 1
ATOM 5879 C C . PRO B 1 239 ? 11.125 -1.032 -17.625 1 50.47 239 PRO B C 1
ATOM 5881 O O . PRO B 1 239 ? 10.781 -0.563 -18.719 1 50.47 239 PRO B O 1
ATOM 5884 N N . GLU B 1 240 ? 12.211 -0.718 -17.094 1 47.59 240 GLU B N 1
ATOM 5885 C CA . GLU B 1 240 ? 13.203 0.029 -17.844 1 47.59 240 GLU B CA 1
ATOM 5886 C C . GLU B 1 240 ? 13.445 -0.607 -19.219 1 47.59 240 GLU B C 1
ATOM 5888 O O . GLU B 1 240 ? 13.852 0.074 -20.156 1 47.59 240 GLU B O 1
ATOM 5893 N N . LYS B 1 241 ? 13.273 -1.868 -19.266 1 46.5 241 LYS B N 1
ATOM 5894 C CA . LYS B 1 241 ? 13.531 -2.465 -20.578 1 46.5 241 LYS B CA 1
ATOM 5895 C C . LYS B 1 241 ? 12.469 -2.045 -21.594 1 46.5 241 LYS B C 1
ATOM 5897 O O . LYS B 1 241 ? 11.328 -1.767 -21.219 1 46.5 241 LYS B O 1
ATOM 5902 N N . GLU B 1 242 ? 12.789 -1.453 -22.75 1 41.59 242 GLU B N 1
ATOM 5903 C CA . GLU B 1 242 ? 12.133 -0.869 -23.922 1 41.59 242 GLU B CA 1
ATOM 5904 C C . GLU B 1 242 ? 10.688 -1.339 -24.031 1 41.59 242 GLU B C 1
ATOM 5906 O O . GLU B 1 242 ? 10.078 -1.228 -25.094 1 41.59 242 GLU B O 1
ATOM 5911 N N . ARG B 1 243 ? 10.211 -2.021 -23.062 1 41.16 243 ARG B N 1
ATOM 5912 C CA . ARG B 1 243 ? 8.922 -2.43 -23.609 1 41.16 243 ARG B CA 1
ATOM 5913 C C . ARG B 1 243 ? 7.934 -1.272 -23.594 1 41.16 243 ARG B C 1
ATOM 5915 O O . ARG B 1 243 ? 7.883 -0.498 -22.641 1 41.16 243 ARG B O 1
ATOM 5922 N N . GLU B 1 244 ? 7.645 -0.674 -24.625 1 41.09 244 GLU B N 1
ATOM 5923 C CA . GLU B 1 244 ? 6.715 0.403 -24.953 1 41.09 244 GLU B CA 1
ATOM 5924 C C . GLU B 1 244 ? 5.719 0.638 -23.828 1 41.09 244 GLU B C 1
ATOM 5926 O O . GLU B 1 244 ? 5.391 1.783 -23.516 1 41.09 244 GLU B O 1
ATOM 5931 N N . PRO B 1 245 ? 4.98 -0.357 -23.609 1 39.03 245 PRO B N 1
ATOM 5932 C CA . PRO B 1 245 ? 3.801 0.047 -22.844 1 39.03 245 PRO B CA 1
ATOM 5933 C C . PRO B 1 245 ? 4.148 0.544 -21.438 1 39.03 245 PRO B C 1
ATOM 5935 O O . PRO B 1 245 ? 3.27 1.001 -20.703 1 39.03 245 PRO B O 1
ATOM 5938 N N . LEU B 1 246 ? 5.316 0.127 -20.953 1 41.62 246 LEU B N 1
ATOM 5939 C CA . LEU B 1 246 ? 5.453 0.495 -19.547 1 41.62 246 LEU B CA 1
ATOM 5940 C C . LEU B 1 246 ? 5.934 1.935 -19.406 1 41.62 246 LEU B C 1
ATOM 5942 O O . LEU B 1 246 ? 6.551 2.291 -18.391 1 41.62 246 LEU B O 1
ATOM 5946 N N . LYS B 1 247 ? 6.043 2.6 -20.469 1 40.81 247 LYS B N 1
ATOM 5947 C CA . LYS B 1 247 ? 6.609 3.943 -20.438 1 40.81 247 LYS B CA 1
ATOM 5948 C C . LYS B 1 247 ? 6.16 4.699 -19.188 1 40.81 247 LYS B C 1
ATOM 5950 O O . LYS B 1 247 ? 6.898 5.539 -18.656 1 40.81 247 LYS B O 1
ATOM 5955 N N . SER B 1 248 ? 4.879 4.871 -19.047 1 42.5 248 SER B N 1
ATOM 5956 C CA . SER B 1 248 ? 4.5 5.762 -17.953 1 42.5 248 SER B CA 1
ATOM 5957 C C . SER B 1 248 ? 4.473 5.023 -16.625 1 42.5 248 SER B C 1
ATOM 5959 O O . SER B 1 248 ? 3.508 4.324 -16.312 1 42.5 248 SER B O 1
ATOM 5961 N N . LEU B 1 249 ? 5.734 4.496 -16.266 1 47.44 249 LEU B N 1
ATOM 5962 C CA . LEU B 1 249 ? 5.977 3.744 -15.039 1 47.44 249 LEU B CA 1
ATOM 5963 C C . LEU B 1 249 ? 5.16 4.312 -13.883 1 47.44 249 LEU B C 1
ATOM 5965 O O . LEU B 1 249 ? 5.297 3.861 -12.742 1 47.44 249 LEU B O 1
ATOM 5969 N N . GLY B 1 250 ? 4.324 5.113 -14.148 1 52.44 250 GLY B N 1
ATOM 5970 C CA . GLY B 1 250 ? 3.463 5.492 -13.039 1 52.44 250 GLY B CA 1
ATOM 5971 C C . GLY B 1 250 ? 2.604 4.348 -12.531 1 52.44 250 GLY B C 1
ATOM 5972 O O . GLY B 1 250 ? 3.053 3.201 -12.484 1 52.44 250 GLY B O 1
ATOM 5973 N N . VAL B 1 251 ? 1.684 4.496 -12.07 1 57.97 251 VAL B N 1
ATOM 5974 C CA . VAL B 1 251 ? 0.709 3.557 -11.523 1 57.97 251 VAL B CA 1
ATOM 5975 C C . VAL B 1 251 ? 0.361 2.502 -12.57 1 57.97 251 VAL B C 1
ATOM 5977 O O . VAL B 1 251 ? 0.205 1.322 -12.242 1 57.97 251 VAL B O 1
ATOM 5980 N N . GLU B 1 252 ? 0.397 2.836 -13.805 1 62.53 252 GLU B N 1
ATOM 5981 C CA . GLU B 1 252 ? 0.071 1.886 -14.859 1 62.53 252 GLU B CA 1
ATOM 5982 C C . GLU B 1 252 ? 1.174 0.844 -15.031 1 62.53 252 GLU B C 1
ATOM 5984 O O . GLU B 1 252 ? 0.893 -0.335 -15.25 1 62.53 252 GLU B O 1
ATOM 5989 N N . GLY B 1 253 ? 2.303 1.308 -14.898 1 65.69 253 GLY B N 1
ATOM 5990 C CA . GLY B 1 253 ? 3.422 0.381 -14.969 1 65.69 253 GLY B CA 1
ATOM 5991 C C . GLY B 1 253 ? 3.426 -0.64 -13.852 1 65.69 253 GLY B C 1
ATOM 5992 O O . GLY B 1 253 ? 3.717 -1.816 -14.078 1 65.69 253 GLY B O 1
ATOM 5993 N N . MET B 1 254 ? 2.98 -0.176 -12.805 1 70.62 254 MET B N 1
ATOM 5994 C CA . MET B 1 254 ? 2.957 -1.071 -11.656 1 70.62 254 MET B CA 1
ATOM 5995 C C . MET B 1 254 ? 1.886 -2.143 -11.82 1 70.62 254 MET B C 1
ATOM 5997 O O . MET B 1 254 ? 2.098 -3.301 -11.453 1 70.62 254 MET B O 1
ATOM 6001 N N . LYS B 1 255 ? 0.746 -1.709 -12.32 1 74.5 255 LYS B N 1
ATOM 6002 C CA . LYS B 1 255 ? -0.314 -2.682 -12.57 1 74.5 255 LYS B CA 1
ATOM 6003 C C . LYS B 1 255 ? 0.161 -3.779 -13.523 1 74.5 255 LYS B C 1
ATOM 6005 O O . LYS B 1 255 ? -0.047 -4.965 -13.258 1 74.5 255 LYS B O 1
ATOM 6010 N N . PHE B 1 256 ? 0.776 -3.322 -14.539 1 72.38 256 PHE B N 1
ATOM 6011 C CA . PHE B 1 256 ? 1.278 -4.266 -15.531 1 72.38 256 PHE B CA 1
ATOM 6012 C C . PHE B 1 256 ? 2.324 -5.188 -14.922 1 72.38 256 PHE B C 1
ATOM 6014 O O . PHE B 1 256 ? 2.299 -6.402 -15.141 1 72.38 256 PHE B O 1
ATOM 6021 N N . PHE B 1 257 ? 3.133 -4.648 -14.188 1 76.06 257 PHE B N 1
ATOM 6022 C CA . PHE B 1 257 ? 4.172 -5.43 -13.523 1 76.06 257 PHE B CA 1
ATOM 6023 C C . PHE B 1 257 ? 3.557 -6.5 -12.633 1 76.06 257 PHE B C 1
ATOM 6025 O O . PHE B 1 257 ? 4.012 -7.645 -12.633 1 76.06 257 PHE B O 1
ATOM 6032 N N . MET B 1 258 ? 2.584 -6.125 -11.898 1 82.94 258 MET B N 1
ATOM 6033 C CA . MET B 1 258 ? 1.969 -7.066 -10.969 1 82.94 258 MET B CA 1
ATOM 6034 C C . MET B 1 258 ? 1.246 -8.18 -11.711 1 82.94 258 MET B C 1
ATOM 6036 O O . MET B 1 258 ? 1.346 -9.352 -11.336 1 82.94 258 MET B O 1
ATOM 6040 N N . ILE B 1 259 ? 0.594 -7.801 -12.781 1 83.88 259 ILE B N 1
ATOM 6041 C CA . ILE B 1 259 ? -0.182 -8.781 -13.531 1 83.88 259 ILE B CA 1
ATOM 6042 C C . ILE B 1 259 ? 0.76 -9.727 -14.273 1 83.88 259 ILE B C 1
ATOM 6044 O O . ILE B 1 259 ? 0.661 -10.945 -14.141 1 83.88 259 ILE B O 1
ATOM 6048 N N . ILE B 1 260 ? 1.709 -9.172 -15 1 83.88 260 ILE B N 1
ATOM 6049 C CA . ILE B 1 260 ? 2.633 -9.977 -15.789 1 83.88 260 ILE B CA 1
ATOM 6050 C C . ILE B 1 260 ? 3.561 -10.758 -14.859 1 83.88 260 ILE B C 1
ATOM 6052 O O . ILE B 1 260 ? 3.898 -11.914 -15.133 1 83.88 260 ILE B O 1
ATOM 6056 N N . GLY B 1 261 ? 3.969 -10.07 -13.805 1 87.62 261 GLY B N 1
ATOM 6057 C CA . GLY B 1 261 ? 4.809 -10.742 -12.828 1 87.62 261 GLY B CA 1
ATOM 6058 C C . GLY B 1 261 ? 4.16 -11.984 -12.25 1 87.62 261 GLY B C 1
ATOM 6059 O O . GLY B 1 261 ? 4.828 -13.008 -12.055 1 87.62 261 GLY B O 1
ATOM 6060 N N . GLU B 1 262 ? 2.92 -11.875 -12 1 90.38 262 GLU B N 1
ATOM 6061 C CA . GLU B 1 262 ? 2.213 -13.039 -11.469 1 90.38 262 GLU B CA 1
ATOM 6062 C C . GLU B 1 262 ? 2.129 -14.148 -12.508 1 90.38 262 GLU B C 1
ATOM 6064 O O . GLU B 1 262 ? 2.326 -15.328 -12.188 1 90.38 262 GLU B O 1
ATOM 6069 N N . ARG B 1 263 ? 1.855 -13.797 -13.695 1 88.25 263 ARG B N 1
ATOM 6070 C CA . ARG B 1 263 ? 1.771 -14.797 -14.766 1 88.25 263 ARG B CA 1
ATOM 6071 C C . ARG B 1 263 ? 3.107 -15.5 -14.961 1 88.25 263 ARG B C 1
ATOM 6073 O O . ARG B 1 263 ? 3.152 -16.734 -15.086 1 88.25 263 ARG B O 1
ATOM 6080 N N . LEU B 1 264 ? 4.074 -14.781 -14.906 1 92.19 264 LEU B N 1
ATOM 6081 C CA . LEU B 1 264 ? 5.391 -15.344 -15.203 1 92.19 264 LEU B CA 1
ATOM 6082 C C . LEU B 1 264 ? 5.98 -16.016 -13.969 1 92.19 264 LEU B C 1
ATOM 6084 O O . LEU B 1 264 ? 6.957 -16.766 -14.078 1 92.19 264 LEU B O 1
ATOM 6088 N N . SER B 1 265 ? 5.395 -15.758 -12.812 1 95.31 265 SER B N 1
ATOM 6089 C CA . SER B 1 265 ? 5.867 -16.422 -11.602 1 95.31 265 SER B CA 1
ATOM 6090 C C . SER B 1 265 ? 5.809 -17.938 -11.742 1 95.31 265 SER B C 1
ATOM 6092 O O . SER B 1 265 ? 6.633 -18.656 -11.172 1 95.31 265 SER B O 1
ATOM 6094 N N . TYR B 1 266 ? 4.922 -18.453 -12.539 1 95.75 266 TYR B N 1
ATOM 6095 C CA . TYR B 1 266 ? 4.723 -19.875 -12.703 1 95.75 266 TYR B CA 1
ATOM 6096 C C . TYR B 1 266 ? 5.863 -20.5 -13.5 1 95.75 266 TYR B C 1
ATOM 6098 O O . TYR B 1 266 ? 6.742 -21.156 -12.938 1 95.75 266 TYR B O 1
ATOM 6106 N N . PRO B 1 267 ? 6.07 -20.156 -14.766 1 95.81 267 PRO B N 1
ATOM 6107 C CA . PRO B 1 267 ? 7.18 -20.781 -15.5 1 95.81 267 PRO B CA 1
ATOM 6108 C C . PRO B 1 267 ? 8.547 -20.391 -14.938 1 95.81 267 PRO B C 1
ATOM 6110 O O . PRO B 1 267 ? 9.484 -21.188 -14.961 1 95.81 267 PRO B O 1
ATOM 6113 N N . LEU B 1 268 ? 8.664 -19.234 -14.391 1 96.38 268 LEU B N 1
ATOM 6114 C CA . LEU B 1 268 ? 9.969 -18.766 -13.93 1 96.38 268 LEU B CA 1
ATOM 6115 C C . LEU B 1 268 ? 10.375 -19.453 -12.633 1 96.38 268 LEU B C 1
ATOM 6117 O O . LEU B 1 268 ? 11.555 -19.688 -12.391 1 96.38 268 LEU B O 1
ATOM 6121 N N . SER B 1 269 ? 9.398 -19.719 -11.781 1 97.56 269 SER B N 1
ATOM 6122 C CA . SER B 1 269 ? 9.711 -20.5 -10.586 1 97.56 269 SER B CA 1
ATOM 6123 C C . SER B 1 269 ? 10.273 -21.875 -10.945 1 97.56 269 SER B C 1
ATOM 6125 O O . SER B 1 269 ? 11.234 -22.344 -10.328 1 97.56 269 SER B O 1
ATOM 6127 N N . LEU B 1 270 ? 9.68 -22.453 -11.93 1 98.12 270 LEU B N 1
ATOM 6128 C CA . LEU B 1 270 ? 10.188 -23.75 -12.383 1 98.12 270 LEU B CA 1
ATOM 6129 C C . LEU B 1 270 ? 11.602 -23.609 -12.945 1 98.12 270 LEU B C 1
ATOM 6131 O O . LEU B 1 270 ? 12.492 -24.391 -12.594 1 98.12 270 LEU B O 1
ATOM 6135 N N . GLN B 1 271 ? 11.766 -22.656 -13.812 1 97.5 271 GLN B N 1
ATOM 6136 C CA . GLN B 1 271 ? 13.094 -22.438 -14.398 1 97.5 271 GLN B CA 1
ATOM 6137 C C . GLN B 1 271 ? 14.141 -22.219 -13.312 1 97.5 271 GLN B C 1
ATOM 6139 O O . GLN B 1 271 ? 15.266 -22.719 -13.414 1 97.5 271 GLN B O 1
ATOM 6144 N N . TYR B 1 272 ? 13.797 -21.484 -12.336 1 97.06 272 TYR B N 1
ATOM 6145 C CA . TYR B 1 272 ? 14.695 -21.188 -11.227 1 97.06 272 TYR B CA 1
ATOM 6146 C C . TYR B 1 272 ? 15.203 -22.469 -10.57 1 97.06 272 TYR B C 1
ATOM 6148 O O . TYR B 1 272 ? 16.406 -22.609 -10.328 1 97.06 272 TYR B O 1
ATOM 6156 N N . VAL B 1 273 ? 14.344 -23.359 -10.305 1 97.94 273 VAL B N 1
ATOM 6157 C CA . VAL B 1 273 ? 14.734 -24.625 -9.68 1 97.94 273 VAL B CA 1
ATOM 6158 C C . VAL B 1 273 ? 15.578 -25.438 -10.648 1 97.94 273 VAL B C 1
ATOM 6160 O O . VAL B 1 273 ? 16.641 -25.953 -10.273 1 97.94 273 VAL B O 1
ATOM 6163 N N . LEU B 1 274 ? 15.18 -25.5 -11.906 1 97.44 274 LEU B N 1
ATOM 6164 C CA . LEU B 1 274 ? 15.812 -26.375 -12.883 1 97.44 274 LEU B CA 1
ATOM 6165 C C . LEU B 1 274 ? 17.172 -25.844 -13.305 1 97.44 274 LEU B C 1
ATOM 6167 O O . LEU B 1 274 ? 17.969 -26.562 -13.906 1 97.44 274 LEU B O 1
ATOM 6171 N N . GLU B 1 275 ? 17.391 -24.625 -13.062 1 95.44 275 GLU B N 1
ATOM 6172 C CA . GLU B 1 275 ? 18.75 -24.094 -13.273 1 95.44 275 GLU B CA 1
ATOM 6173 C C . GLU B 1 275 ? 19.734 -24.734 -12.312 1 95.44 275 GLU B C 1
ATOM 6175 O O . GLU B 1 275 ? 20.938 -24.766 -12.594 1 95.44 275 GLU B O 1
ATOM 6180 N N . ASN B 1 276 ? 19.219 -25.25 -11.266 1 92 276 ASN B N 1
ATOM 6181 C CA . ASN B 1 276 ? 20.109 -25.766 -10.227 1 92 276 ASN B CA 1
ATOM 6182 C C . ASN B 1 276 ? 19.906 -27.266 -10.016 1 92 276 ASN B C 1
ATOM 6184 O O . ASN B 1 276 ? 20.578 -27.875 -9.172 1 92 276 ASN B O 1
ATOM 6188 N N . VAL B 1 277 ? 18.969 -27.797 -10.703 1 95.06 277 VAL B N 1
ATOM 6189 C CA . VAL B 1 277 ? 18.641 -29.203 -10.547 1 95.06 277 VAL B CA 1
ATOM 6190 C C . VAL B 1 277 ? 18.672 -29.891 -11.914 1 95.06 277 VAL B C 1
ATOM 6192 O O . VAL B 1 277 ? 17.969 -29.5 -12.836 1 95.06 277 VAL B O 1
ATOM 6195 N N . GLY B 1 278 ? 19.484 -30.938 -12.039 1 92.62 278 GLY B N 1
ATOM 6196 C CA . GLY B 1 278 ? 19.578 -31.703 -13.281 1 92.62 278 GLY B CA 1
ATOM 6197 C C . GLY B 1 278 ? 18.359 -32.562 -13.531 1 92.62 278 GLY B C 1
ATOM 6198 O O . GLY B 1 278 ? 17.672 -32.969 -12.594 1 92.62 278 GLY B O 1
ATOM 6199 N N . LEU B 1 279 ? 18.125 -32.906 -14.852 1 95.06 279 LEU B N 1
ATOM 6200 C CA . LEU B 1 279 ? 16.938 -33.688 -15.242 1 95.06 279 LEU B CA 1
ATOM 6201 C C . LEU B 1 279 ? 17.328 -35.031 -15.797 1 95.06 279 LEU B C 1
ATOM 6203 O O . LEU B 1 279 ? 18.359 -35.156 -16.469 1 95.06 279 LEU B O 1
ATOM 6207 N N . GLY B 1 280 ? 16.516 -35.969 -15.453 1 90.94 280 GLY B N 1
ATOM 6208 C CA . GLY B 1 280 ? 16.75 -37.312 -15.969 1 90.94 280 GLY B CA 1
ATOM 6209 C C . GLY B 1 280 ? 17.828 -38.062 -15.203 1 90.94 280 GLY B C 1
ATOM 6210 O O . GLY B 1 280 ? 18.359 -37.562 -14.211 1 90.94 280 GLY B O 1
ATOM 6211 N N . SER B 1 281 ? 18.031 -39.25 -15.688 1 88.19 281 SER B N 1
ATOM 6212 C CA . SER B 1 281 ? 19.031 -40.125 -15.062 1 88.19 281 SER B CA 1
ATOM 6213 C C . SER B 1 281 ? 20.438 -39.594 -15.305 1 88.19 281 SER B C 1
ATOM 6215 O O . SER B 1 281 ? 21.344 -39.812 -14.492 1 88.19 281 SER B O 1
ATOM 6217 N N . ASP B 1 282 ? 20.594 -38.812 -16.297 1 91.19 282 ASP B N 1
ATOM 6218 C CA . ASP B 1 282 ? 21.906 -38.281 -16.656 1 91.19 282 ASP B CA 1
ATOM 6219 C C . ASP B 1 282 ? 22.125 -36.906 -16.062 1 91.19 282 ASP B C 1
ATOM 6221 O O . ASP B 1 282 ? 23.141 -36.25 -16.344 1 91.19 282 ASP B O 1
ATOM 6225 N N . ASN B 1 283 ? 21.219 -36.406 -15.312 1 92.31 283 ASN B N 1
ATOM 6226 C CA . ASN B 1 283 ? 21.312 -35.094 -14.695 1 92.31 283 ASN B CA 1
ATOM 6227 C C . ASN B 1 283 ? 21.609 -34 -15.727 1 92.31 283 ASN B C 1
ATOM 6229 O O . ASN B 1 283 ? 22.531 -33.219 -15.555 1 92.31 283 ASN B O 1
ATOM 6233 N N . LYS B 1 284 ? 20.875 -34.031 -16.797 1 95.44 284 LYS B N 1
ATOM 6234 C CA . LYS B 1 284 ? 21.047 -33.094 -17.891 1 95.44 284 LYS B CA 1
ATOM 6235 C C . LYS B 1 284 ? 20.641 -31.688 -17.469 1 95.44 284 LYS B C 1
ATOM 6237 O O . LYS B 1 284 ? 19.609 -31.5 -16.812 1 95.44 284 LYS B O 1
ATOM 6242 N N . PRO B 1 285 ? 21.547 -30.734 -17.812 1 95.94 285 PRO B N 1
ATOM 6243 C CA . PRO B 1 285 ? 21.141 -29.359 -17.5 1 95.94 285 PRO B CA 1
ATOM 6244 C C . PRO B 1 285 ? 19.969 -28.875 -18.344 1 95.94 285 PRO B C 1
ATOM 6246 O O . PRO B 1 285 ? 19.812 -29.297 -19.484 1 95.94 285 PRO B O 1
ATOM 6249 N N . LEU B 1 286 ? 19.203 -28 -17.75 1 96.56 286 LEU B N 1
ATOM 6250 C CA . LEU B 1 286 ? 17.984 -27.484 -18.391 1 96.56 286 LEU B CA 1
ATOM 6251 C C . LEU B 1 286 ? 18.297 -26.891 -19.766 1 96.56 286 LEU B C 1
ATOM 6253 O O . LEU B 1 286 ? 17.531 -27.109 -20.719 1 96.56 286 LEU B O 1
ATOM 6257 N N . HIS B 1 287 ? 19.422 -26.156 -19.875 1 95.06 287 HIS B N 1
ATOM 6258 C CA . HIS B 1 287 ? 19.703 -25.422 -21.094 1 95.06 287 HIS B CA 1
ATOM 6259 C C . HIS B 1 287 ? 20.062 -26.359 -22.25 1 95.06 287 HIS B C 1
ATOM 6261 O O . HIS B 1 287 ? 20.094 -25.938 -23.406 1 95.06 287 HIS B O 1
ATOM 6267 N N . ASP B 1 288 ? 20.203 -27.656 -21.984 1 95.12 288 ASP B N 1
ATOM 6268 C CA . ASP B 1 288 ? 20.531 -28.625 -23.016 1 95.12 288 ASP B CA 1
ATOM 6269 C C . ASP B 1 288 ? 19.297 -29.422 -23.438 1 95.12 288 ASP B C 1
ATOM 6271 O O . ASP B 1 288 ? 19.344 -30.219 -24.375 1 95.12 288 ASP B O 1
ATOM 6275 N N . MET B 1 289 ? 18.234 -29.25 -22.797 1 95.44 289 MET B N 1
ATOM 6276 C CA . MET B 1 289 ? 17.031 -30.031 -23.078 1 95.44 289 MET B CA 1
ATOM 6277 C C . MET B 1 289 ? 16.406 -29.594 -24.406 1 95.44 289 MET B C 1
ATOM 6279 O O . MET B 1 289 ? 16.125 -28.422 -24.609 1 95.44 289 MET B O 1
ATOM 6283 N N . THR B 1 290 ? 16.156 -30.531 -25.281 1 95.38 290 THR B N 1
ATOM 6284 C CA . THR B 1 290 ? 15.469 -30.25 -26.547 1 95.38 290 THR B CA 1
ATOM 6285 C C . THR B 1 290 ? 13.977 -30.516 -26.422 1 95.38 290 THR B C 1
ATOM 6287 O O . THR B 1 290 ? 13.172 -29.953 -27.156 1 95.38 290 THR B O 1
ATOM 6290 N N . LYS B 1 291 ? 13.688 -31.422 -25.562 1 95.5 291 LYS B N 1
ATOM 6291 C CA . LYS B 1 291 ? 12.305 -31.719 -25.188 1 95.5 291 LYS B CA 1
ATOM 6292 C C . LYS B 1 291 ? 12.109 -31.625 -23.688 1 95.5 291 LYS B C 1
ATOM 6294 O O . LYS B 1 291 ? 12.969 -32.062 -22.906 1 95.5 291 LYS B O 1
ATOM 6299 N N . LEU B 1 292 ? 11.094 -31.016 -23.25 1 96.88 292 LEU B N 1
ATOM 6300 C CA . LEU B 1 292 ? 10.797 -30.859 -21.844 1 96.88 292 LEU B CA 1
ATOM 6301 C C . LEU B 1 292 ? 9.328 -31.156 -21.547 1 96.88 292 LEU B C 1
ATOM 6303 O O . LEU B 1 292 ? 8.438 -30.547 -22.156 1 96.88 292 LEU B O 1
ATOM 6307 N N . SER B 1 293 ? 9.062 -32.125 -20.766 1 97.31 293 SER B N 1
ATOM 6308 C CA . SER B 1 293 ? 7.715 -32.5 -20.344 1 97.31 293 SER B CA 1
ATOM 6309 C C . SER B 1 293 ? 7.48 -32.094 -18.875 1 97.31 293 SER B C 1
ATOM 6311 O O . SER B 1 293 ? 8.117 -32.656 -17.969 1 97.31 293 SER B O 1
ATOM 6313 N N . VAL B 1 294 ? 6.543 -31.156 -18.625 1 97.75 294 VAL B N 1
ATOM 6314 C CA . VAL B 1 294 ? 6.258 -30.625 -17.312 1 97.75 294 VAL B CA 1
ATOM 6315 C C . VAL B 1 294 ? 4.855 -31.031 -16.875 1 97.75 294 VAL B C 1
ATOM 6317 O O . VAL B 1 294 ? 3.879 -30.781 -17.578 1 97.75 294 VAL B O 1
ATOM 6320 N N . PHE B 1 295 ? 4.742 -31.703 -15.758 1 98.12 295 PHE B N 1
ATOM 6321 C CA . PHE B 1 295 ? 3.443 -31.953 -15.141 1 98.12 295 PHE B CA 1
ATOM 6322 C C . PHE B 1 295 ? 3.137 -30.906 -14.078 1 98.12 295 PHE B C 1
ATOM 6324 O O . PHE B 1 295 ? 3.914 -30.719 -13.141 1 98.12 295 PHE B O 1
ATOM 6331 N N . VAL B 1 296 ? 2.102 -30.172 -14.281 1 97.81 296 VAL B N 1
ATOM 6332 C CA . VAL B 1 296 ? 1.581 -29.25 -13.273 1 97.81 296 VAL B CA 1
ATOM 6333 C C . VAL B 1 296 ? 0.439 -29.922 -12.508 1 97.81 296 VAL B C 1
ATOM 6335 O O . VAL B 1 296 ? -0.682 -30.016 -13.016 1 97.81 296 VAL B O 1
ATOM 6338 N N . VAL B 1 297 ? 0.743 -30.297 -11.258 1 97.62 297 VAL B N 1
ATOM 6339 C CA . VAL B 1 297 ? -0.212 -31.094 -10.492 1 97.62 297 VAL B CA 1
ATOM 6340 C C . VAL B 1 297 ? -0.958 -30.203 -9.508 1 97.62 297 VAL B C 1
ATOM 6342 O O . VAL B 1 297 ? -0.389 -29.234 -8.977 1 97.62 297 VAL B O 1
ATOM 6345 N N . GLY B 1 298 ? -2.168 -30.516 -9.211 1 94.88 298 GLY B N 1
ATOM 6346 C CA . GLY B 1 298 ? -3.014 -29.656 -8.391 1 94.88 298 GLY B CA 1
ATOM 6347 C C . GLY B 1 298 ? -3.488 -28.422 -9.125 1 94.88 298 GLY B C 1
ATOM 6348 O O . GLY B 1 298 ? -3.773 -27.391 -8.5 1 94.88 298 GLY B O 1
ATOM 6349 N N . ALA B 1 299 ? -3.561 -28.516 -10.422 1 93.31 299 ALA B N 1
ATOM 6350 C CA . ALA B 1 299 ? -3.873 -27.375 -11.273 1 93.31 299 ALA B CA 1
ATOM 6351 C C . ALA B 1 299 ? -5.355 -27.016 -11.188 1 93.31 299 ALA B C 1
ATOM 6353 O O . ALA B 1 299 ? -6.211 -27.906 -11.109 1 93.31 299 ALA B O 1
ATOM 6354 N N . LYS B 1 300 ? -5.57 -25.75 -11.172 1 86.81 300 LYS B N 1
ATOM 6355 C CA . LYS B 1 300 ? -6.922 -25.203 -11.219 1 86.81 300 LYS B CA 1
ATOM 6356 C C . LYS B 1 300 ? -7.129 -24.344 -12.469 1 86.81 300 LYS B C 1
ATOM 6358 O O . LYS B 1 300 ? -6.195 -23.703 -12.945 1 86.81 300 LYS B O 1
ATOM 6363 N N . SER B 1 301 ? -8.32 -24.297 -12.914 1 76.62 301 SER B N 1
ATOM 6364 C CA . SER B 1 301 ? -8.641 -23.562 -14.133 1 76.62 301 SER B CA 1
ATOM 6365 C C . SER B 1 301 ? -8.406 -22.062 -13.961 1 76.62 301 SER B C 1
ATOM 6367 O O . SER B 1 301 ? -7.973 -21.391 -14.891 1 76.62 301 SER B O 1
ATOM 6369 N N . ASP B 1 302 ? -8.609 -21.594 -12.789 1 76.56 302 ASP B N 1
ATOM 6370 C CA . ASP B 1 302 ? -8.609 -20.156 -12.586 1 76.56 302 ASP B CA 1
ATOM 6371 C C . ASP B 1 302 ? -7.238 -19.656 -12.148 1 76.56 302 ASP B C 1
ATOM 6373 O O . ASP B 1 302 ? -7.035 -18.453 -11.969 1 76.56 302 ASP B O 1
ATOM 6377 N N . THR B 1 303 ? -6.344 -20.5 -12.031 1 83.31 303 THR B N 1
ATOM 6378 C CA . THR B 1 303 ? -5.02 -20.094 -11.578 1 83.31 303 THR B CA 1
ATOM 6379 C C . THR B 1 303 ? -3.945 -20.578 -12.555 1 83.31 303 THR B C 1
ATOM 6381 O O . THR B 1 303 ? -3.533 -19.844 -13.445 1 83.31 303 THR B O 1
ATOM 6384 N N . GLU B 1 304 ? -3.807 -21.875 -12.609 1 81.31 304 GLU B N 1
ATOM 6385 C CA . GLU B 1 304 ? -2.701 -22.406 -13.391 1 81.31 304 GLU B CA 1
ATOM 6386 C C . GLU B 1 304 ? -3.02 -22.391 -14.883 1 81.31 304 GLU B C 1
ATOM 6388 O O . GLU B 1 304 ? -2.119 -22.25 -15.719 1 81.31 304 GLU B O 1
ATOM 6393 N N . VAL B 1 305 ? -4.238 -22.531 -15.172 1 75.94 305 VAL B N 1
ATOM 6394 C CA . VAL B 1 305 ? -4.578 -22.641 -16.594 1 75.94 305 VAL B CA 1
ATOM 6395 C C . VAL B 1 305 ? -4.883 -21.266 -17.156 1 75.94 305 VAL B C 1
ATOM 6397 O O . VAL B 1 305 ? -4.773 -21.047 -18.375 1 75.94 305 VAL B O 1
ATOM 6400 N N . LEU B 1 306 ? -5.281 -20.406 -16.281 1 73.44 306 LEU B N 1
ATOM 6401 C CA . LEU B 1 306 ? -5.52 -19.031 -16.734 1 73.44 306 LEU B CA 1
ATOM 6402 C C . LEU B 1 306 ? -4.242 -18.422 -17.297 1 73.44 306 LEU B C 1
ATOM 6404 O O . LEU B 1 306 ? -3.225 -18.344 -16.594 1 73.44 306 LEU B O 1
ATOM 6408 N N . GLY B 1 307 ? -4.281 -18.062 -18.531 1 76.62 307 GLY B N 1
ATOM 6409 C CA . GLY B 1 307 ? -3.084 -17.547 -19.188 1 76.62 307 GLY B CA 1
ATOM 6410 C C . GLY B 1 307 ? -2.066 -18.625 -19.5 1 76.62 307 GLY B C 1
ATOM 6411 O O . GLY B 1 307 ? -0.88 -18.469 -19.203 1 76.62 307 GLY B O 1
ATOM 6412 N N . ILE B 1 308 ? -2.535 -19.672 -19.969 1 80.69 308 ILE B N 1
ATOM 6413 C CA . ILE B 1 308 ? -1.747 -20.859 -20.234 1 80.69 308 ILE B CA 1
ATOM 6414 C C . ILE B 1 308 ? -0.606 -20.516 -21.203 1 80.69 308 ILE B C 1
ATOM 6416 O O . ILE B 1 308 ? 0.448 -21.156 -21.172 1 80.69 308 ILE B O 1
ATOM 6420 N N . HIS B 1 309 ? -0.678 -19.453 -21.922 1 81.5 309 HIS B N 1
ATOM 6421 C CA . HIS B 1 309 ? 0.327 -19.078 -22.906 1 81.5 309 HIS B CA 1
ATOM 6422 C C . HIS B 1 309 ? 1.579 -18.531 -22.219 1 81.5 309 HIS B C 1
ATOM 6424 O O . HIS B 1 309 ? 2.617 -18.359 -22.875 1 81.5 309 HIS B O 1
ATOM 6430 N N . ARG B 1 310 ? 1.446 -18.344 -20.906 1 87.25 310 ARG B N 1
ATOM 6431 C CA . ARG B 1 310 ? 2.6 -17.875 -20.141 1 87.25 310 ARG B CA 1
ATOM 6432 C C . ARG B 1 310 ? 3.773 -18.844 -20.266 1 87.25 310 ARG B C 1
ATOM 6434 O O . ARG B 1 310 ? 4.934 -18.438 -20.172 1 87.25 310 ARG B O 1
ATOM 6441 N N . TRP B 1 311 ? 3.514 -20.047 -20.578 1 91.69 311 TRP B N 1
ATOM 6442 C CA . TRP B 1 311 ? 4.547 -21.078 -20.641 1 91.69 311 TRP B CA 1
ATOM 6443 C C . TRP B 1 311 ? 5.422 -20.906 -21.875 1 91.69 311 TRP B C 1
ATOM 6445 O O . TRP B 1 311 ? 6.527 -21.453 -21.953 1 91.69 311 TRP B O 1
ATOM 6455 N N . GLU B 1 312 ? 4.891 -20.188 -22.828 1 89.12 312 GLU B N 1
ATOM 6456 C CA . GLU B 1 312 ? 5.707 -19.844 -23.984 1 89.12 312 GLU B CA 1
ATOM 6457 C C . GLU B 1 312 ? 6.965 -19.078 -23.578 1 89.12 312 GLU B C 1
ATOM 6459 O O . GLU B 1 312 ? 7.996 -19.172 -24.25 1 89.12 312 GLU B O 1
ATOM 6464 N N . TYR B 1 313 ? 6.852 -18.375 -22.516 1 90.81 313 TYR B N 1
ATOM 6465 C CA . TYR B 1 313 ? 8 -17.609 -22.062 1 90.81 313 TYR B CA 1
ATOM 6466 C C . TYR B 1 313 ? 9.18 -18.516 -21.734 1 90.81 313 TYR B C 1
ATOM 6468 O O . TYR B 1 313 ? 10.336 -18.125 -21.906 1 90.81 313 TYR B O 1
ATOM 6476 N N . LEU B 1 314 ? 8.906 -19.703 -21.25 1 92.75 314 LEU B N 1
ATOM 6477 C CA . LEU B 1 314 ? 9.969 -20.672 -21 1 92.75 314 LEU B CA 1
ATOM 6478 C C . LEU B 1 314 ? 10.695 -21.016 -22.297 1 92.75 314 LEU B C 1
ATOM 6480 O O . LEU B 1 314 ? 11.922 -21.141 -22.312 1 92.75 314 LEU B O 1
ATOM 6484 N N . ALA B 1 315 ? 9.945 -21.141 -23.328 1 91 315 ALA B N 1
ATOM 6485 C CA . ALA B 1 315 ? 10.531 -21.422 -24.641 1 91 315 ALA B CA 1
ATOM 6486 C C . ALA B 1 315 ? 11.391 -20.25 -25.109 1 91 315 ALA B C 1
ATOM 6488 O O . ALA B 1 315 ? 12.398 -20.453 -25.797 1 91 315 ALA B O 1
ATOM 6489 N N . HIS B 1 316 ? 10.938 -19.094 -24.797 1 90.38 316 HIS B N 1
ATOM 6490 C CA . HIS B 1 316 ? 11.711 -17.906 -25.141 1 90.38 316 HIS B CA 1
ATOM 6491 C C . HIS B 1 316 ? 13.07 -17.906 -24.453 1 90.38 316 HIS B C 1
ATOM 6493 O O . HIS B 1 316 ? 14.055 -17.422 -25.016 1 90.38 316 HIS B O 1
ATOM 6499 N N . ARG B 1 317 ? 13.125 -18.469 -23.328 1 93.25 317 ARG B N 1
ATOM 6500 C CA . ARG B 1 317 ? 14.328 -18.406 -22.5 1 93.25 317 ARG B CA 1
ATOM 6501 C C . ARG B 1 317 ? 15.258 -19.578 -22.781 1 93.25 317 ARG B C 1
ATOM 6503 O O . ARG B 1 317 ? 16.422 -19.562 -22.406 1 93.25 317 ARG B O 1
ATOM 6510 N N . LEU B 1 318 ? 14.719 -20.625 -23.469 1 95.06 318 LEU B N 1
ATOM 6511 C CA . LEU B 1 318 ? 15.484 -21.859 -23.719 1 95.06 318 LEU B CA 1
ATOM 6512 C C . LEU B 1 318 ? 15.695 -22.062 -25.203 1 95.06 318 LEU B C 1
ATOM 6514 O O . LEU B 1 318 ? 14.922 -22.781 -25.859 1 95.06 318 LEU B O 1
ATOM 6518 N N . PRO B 1 319 ? 16.812 -21.656 -25.734 1 93.25 319 PRO B N 1
ATOM 6519 C CA . PRO B 1 319 ? 17.047 -21.719 -27.188 1 93.25 319 PRO B CA 1
ATOM 6520 C C . PRO B 1 319 ? 17.078 -23.156 -27.719 1 93.25 319 PRO B C 1
ATOM 6522 O O . PRO B 1 319 ? 16.688 -23.406 -28.859 1 93.25 319 PRO B O 1
ATOM 6525 N N . ALA B 1 320 ? 17.484 -24.078 -26.953 1 94.19 320 ALA B N 1
ATOM 6526 C CA . ALA B 1 320 ? 17.641 -25.453 -27.406 1 94.19 320 ALA B CA 1
ATOM 6527 C C . ALA B 1 320 ? 16.312 -26.188 -27.422 1 94.19 320 ALA B C 1
ATOM 6529 O O . ALA B 1 320 ? 16.172 -27.234 -28.047 1 94.19 320 ALA B O 1
ATOM 6530 N N . LEU B 1 321 ? 15.383 -25.641 -26.734 1 94.5 321 LEU B N 1
ATOM 6531 C CA . LEU B 1 321 ? 14.109 -26.328 -26.547 1 94.5 321 LEU B CA 1
ATOM 6532 C C . LEU B 1 321 ? 13.305 -26.344 -27.844 1 94.5 321 LEU B C 1
ATOM 6534 O O . LEU B 1 321 ? 13.016 -25.297 -28.406 1 94.5 321 LEU B O 1
ATOM 6538 N N . GLN B 1 322 ? 12.883 -27.562 -28.266 1 92 322 GLN B N 1
ATOM 6539 C CA . GLN B 1 322 ? 12.102 -27.719 -29.5 1 92 322 GLN B CA 1
ATOM 6540 C C . GLN B 1 322 ? 10.656 -28.094 -29.172 1 92 322 GLN B C 1
ATOM 6542 O O . GLN B 1 322 ? 9.734 -27.672 -29.891 1 92 322 GLN B O 1
ATOM 6547 N N . VAL B 1 323 ? 10.562 -28.875 -28.125 1 93.31 323 VAL B N 1
ATOM 6548 C CA . VAL B 1 323 ? 9.219 -29.328 -27.75 1 93.31 323 VAL B CA 1
ATOM 6549 C C . VAL B 1 323 ? 9 -29.078 -26.266 1 93.31 323 VAL B C 1
ATOM 6551 O O . VAL B 1 323 ? 9.781 -29.531 -25.422 1 93.31 323 VAL B O 1
ATOM 6554 N N . LEU B 1 324 ? 7.984 -28.344 -25.922 1 94.5 324 LEU B N 1
ATOM 6555 C CA . LEU B 1 324 ? 7.531 -28.156 -24.547 1 94.5 324 LEU B CA 1
ATOM 6556 C C . LEU B 1 324 ? 6.145 -28.75 -24.344 1 94.5 324 LEU B C 1
ATOM 6558 O O . LEU B 1 324 ? 5.184 -28.344 -24.984 1 94.5 324 LEU B O 1
ATOM 6562 N N . ARG B 1 325 ? 6.074 -29.781 -23.578 1 94.69 325 ARG B N 1
ATOM 6563 C CA . ARG B 1 325 ? 4.812 -30.406 -23.203 1 94.69 325 ARG B CA 1
ATOM 6564 C C . ARG B 1 325 ? 4.434 -30.078 -21.766 1 94.69 325 ARG B C 1
ATOM 6566 O O . ARG B 1 325 ? 5.164 -30.406 -20.828 1 94.69 325 ARG B O 1
ATOM 6573 N N . VAL B 1 326 ? 3.328 -29.359 -21.578 1 95 326 VAL B N 1
ATOM 6574 C CA . VAL B 1 326 ? 2.838 -29.016 -20.234 1 95 326 VAL B CA 1
ATOM 6575 C C . VAL B 1 326 ? 1.504 -29.719 -19.984 1 95 326 VAL B C 1
ATOM 6577 O O . VAL B 1 326 ? 0.528 -29.484 -20.703 1 95 326 VAL B O 1
ATOM 6580 N N . VAL B 1 327 ? 1.481 -30.594 -19.016 1 95.31 327 VAL B N 1
ATOM 6581 C CA . VAL B 1 327 ? 0.278 -31.328 -18.656 1 95.31 327 VAL B CA 1
ATOM 6582 C C . VAL B 1 327 ? -0.27 -30.812 -17.328 1 95.31 327 VAL B C 1
ATOM 6584 O O . VAL B 1 327 ? 0.393 -30.922 -16.297 1 95.31 327 VAL B O 1
ATOM 6587 N N . PHE B 1 328 ? -1.458 -30.25 -17.406 1 95.06 328 PHE B N 1
ATOM 6588 C CA . PHE B 1 328 ? -2.143 -29.781 -16.203 1 95.06 328 PHE B CA 1
ATOM 6589 C C . PHE B 1 328 ? -3.066 -30.859 -15.648 1 95.06 328 PHE B C 1
ATOM 6591 O O . PHE B 1 328 ? -3.947 -31.359 -16.359 1 95.06 328 PHE B O 1
ATOM 6598 N N . ILE B 1 329 ? -2.789 -31.203 -14.406 1 95.69 329 ILE B N 1
ATOM 6599 C CA . ILE B 1 329 ? -3.557 -32.281 -13.781 1 95.69 329 ILE B CA 1
ATOM 6600 C C . ILE B 1 329 ? -4.211 -31.766 -12.5 1 95.69 329 ILE B C 1
ATOM 6602 O O . ILE B 1 329 ? -3.525 -31.266 -11.602 1 95.69 329 ILE B O 1
ATOM 6606 N N . GLY B 1 330 ? -5.477 -31.859 -12.383 1 93.25 330 GLY B N 1
ATOM 6607 C CA . GLY B 1 330 ? -6.18 -31.453 -11.172 1 93.25 330 GLY B CA 1
ATOM 6608 C C . GLY B 1 330 ? -7.68 -31.672 -11.258 1 93.25 330 GLY B C 1
ATOM 6609 O O . GLY B 1 330 ? -8.281 -31.469 -12.312 1 93.25 330 GLY B O 1
ATOM 6610 N N . PRO B 1 331 ? -8.25 -32.062 -10.172 1 88.62 331 PRO B N 1
ATOM 6611 C CA . PRO B 1 331 ? -9.68 -32.344 -10.164 1 88.62 331 PRO B CA 1
ATOM 6612 C C . PRO B 1 331 ? -10.547 -31.109 -10.344 1 88.62 331 PRO B C 1
ATOM 6614 O O . PRO B 1 331 ? -11.758 -31.234 -10.586 1 88.62 331 PRO B O 1
ATOM 6617 N N . GLU B 1 332 ? -9.984 -29.953 -10.242 1 81.5 332 GLU B N 1
ATOM 6618 C CA . GLU B 1 332 ? -10.766 -28.719 -10.336 1 81.5 332 GLU B CA 1
ATOM 6619 C C . GLU B 1 332 ? -10.633 -28.078 -11.711 1 81.5 332 GLU B C 1
ATOM 6621 O O . GLU B 1 332 ? -11.031 -26.938 -11.906 1 81.5 332 GLU B O 1
ATOM 6626 N N . LEU B 1 333 ? -10.062 -28.844 -12.664 1 84.69 333 LEU B N 1
ATOM 6627 C CA . LEU B 1 333 ? -9.961 -28.344 -14.031 1 84.69 333 LEU B CA 1
ATOM 6628 C C . LEU B 1 333 ? -11.289 -28.469 -14.758 1 84.69 333 LEU B C 1
ATOM 6630 O O . LEU B 1 333 ? -12.016 -29.438 -14.578 1 84.69 333 LEU B O 1
ATOM 6634 N N . PHE B 1 334 ? -11.75 -27.562 -15.656 1 65.94 334 PHE B N 1
ATOM 6635 C CA . PHE B 1 334 ? -12.898 -27.5 -16.547 1 65.94 334 PHE B CA 1
ATOM 6636 C C . PHE B 1 334 ? -14.203 -27.453 -15.766 1 65.94 334 PHE B C 1
ATOM 6638 O O . PHE B 1 334 ? -15.258 -27.812 -16.297 1 65.94 334 PHE B O 1
ATOM 6645 N N . LEU B 1 335 ? -14.211 -27.188 -14.562 1 54.75 335 LEU B N 1
ATOM 6646 C CA . LEU B 1 335 ? -15.469 -27.266 -13.82 1 54.75 335 LEU B CA 1
ATOM 6647 C C . LEU B 1 335 ? -16.578 -26.5 -14.531 1 54.75 335 LEU B C 1
ATOM 6649 O O . LEU B 1 335 ? -17.75 -26.719 -14.25 1 54.75 335 LEU B O 1
ATOM 6653 N N . HIS B 1 336 ? -16.438 -25.422 -15.266 1 47.12 336 HIS B N 1
ATOM 6654 C CA . HIS B 1 336 ? -17.641 -24.719 -15.703 1 47.12 336 HIS B CA 1
ATOM 6655 C C . HIS B 1 336 ? -18.281 -25.422 -16.891 1 47.12 336 HIS B C 1
ATOM 6657 O O . HIS B 1 336 ? -19.125 -24.844 -17.578 1 47.12 336 HIS B O 1
ATOM 6663 N N . GLU B 1 337 ? -17.828 -26.391 -17.594 1 43.28 337 GLU B N 1
ATOM 6664 C CA . GLU B 1 337 ? -18.531 -26.641 -18.844 1 43.28 337 GLU B CA 1
ATOM 6665 C C . GLU B 1 337 ? -20.016 -26.922 -18.594 1 43.28 337 GLU B C 1
ATOM 6667 O O . GLU B 1 337 ? -20.391 -27.469 -17.547 1 43.28 337 GLU B O 1
ATOM 6672 N N . SER B 1 338 ? -20.984 -26.359 -19.547 1 39.03 338 SER B N 1
ATOM 6673 C CA . SER B 1 338 ? -22.422 -26.328 -19.781 1 39.03 338 SER B CA 1
ATOM 6674 C C . SER B 1 338 ? -23.062 -27.688 -19.531 1 39.03 338 SER B C 1
ATOM 6676 O O . SER B 1 338 ? -22.375 -28.719 -19.594 1 39.03 338 SER B O 1
ATOM 6678 N N . SER B 1 339 ? -24.391 -27.688 -19.203 1 36.56 339 SER B N 1
ATOM 6679 C CA . SER B 1 339 ? -25.5 -28.609 -19.125 1 36.56 339 SER B CA 1
ATOM 6680 C C . SER B 1 339 ? -25.5 -29.594 -20.297 1 36.56 339 SER B C 1
ATOM 6682 O O . SER B 1 339 ? -26.375 -30.453 -20.406 1 36.56 339 SER B O 1
ATOM 6684 N N . ASP B 1 340 ? -25.109 -29.141 -21.594 1 37.69 340 ASP B N 1
ATOM 6685 C CA . ASP B 1 340 ? -25.562 -30.062 -22.625 1 37.69 340 ASP B CA 1
ATOM 6686 C C . ASP B 1 340 ? -25.031 -31.469 -22.375 1 37.69 340 ASP B C 1
ATOM 6688 O O . ASP B 1 340 ? -23.891 -31.641 -21.938 1 37.69 340 ASP B O 1
ATOM 6692 N N . GLU B 1 341 ? -25.938 -32.406 -22.328 1 38.59 341 GLU B N 1
ATOM 6693 C CA . GLU B 1 341 ? -25.953 -33.875 -22.203 1 38.59 341 GLU B CA 1
ATOM 6694 C C . GLU B 1 341 ? -24.672 -34.469 -22.766 1 38.59 341 GLU B C 1
ATOM 6696 O O . GLU B 1 341 ? -24.203 -35.531 -22.281 1 38.59 341 GLU B O 1
ATOM 6701 N N . ASP B 1 342 ? -24.391 -34.125 -24.078 1 36.75 342 ASP B N 1
ATOM 6702 C CA . ASP B 1 342 ? -23.391 -34.875 -24.828 1 36.75 342 ASP B CA 1
ATOM 6703 C C . ASP B 1 342 ? -21.969 -34.469 -24.406 1 36.75 342 ASP B C 1
ATOM 6705 O O . ASP B 1 342 ? -21.047 -34.531 -25.219 1 36.75 342 ASP B O 1
ATOM 6709 N N . SER B 1 343 ? -21.797 -33.469 -23.609 1 39.81 343 SER B N 1
ATOM 6710 C CA . SER B 1 343 ? -20.438 -33.125 -23.172 1 39.81 343 SER B CA 1
ATOM 6711 C C . SER B 1 343 ? -19.734 -34.344 -22.594 1 39.81 343 SER B C 1
ATOM 6713 O O . SER B 1 343 ? -20.016 -34.75 -21.453 1 39.81 343 SER B O 1
ATOM 6715 N N . SER B 1 344 ? -19.641 -35.312 -23.344 1 38.47 344 SER B N 1
ATOM 6716 C CA . SER B 1 344 ? -18.609 -36.281 -23.031 1 38.47 344 SER B CA 1
ATOM 6717 C C . SER B 1 344 ? -17.5 -35.656 -22.188 1 38.47 344 SER B C 1
ATOM 6719 O O . SER B 1 344 ? -17.016 -34.562 -22.484 1 38.47 344 SER B O 1
ATOM 6721 N N . SER B 1 345 ? -17.438 -35.812 -20.828 1 47.66 345 SER B N 1
ATOM 6722 C CA . SER B 1 345 ? -16.516 -35.625 -19.703 1 47.66 345 SER B CA 1
ATOM 6723 C C . SER B 1 345 ? -15.078 -35.531 -20.172 1 47.66 345 SER B C 1
ATOM 6725 O O . SER B 1 345 ? -14.375 -36.562 -20.234 1 47.66 345 SER B O 1
ATOM 6727 N N . ASN B 1 346 ? -14.742 -34.938 -21.203 1 53.69 346 ASN B N 1
ATOM 6728 C CA . ASN B 1 346 ? -13.367 -35.156 -21.656 1 53.69 346 ASN B CA 1
ATOM 6729 C C . ASN B 1 346 ? -12.359 -34.812 -20.562 1 53.69 346 ASN B C 1
ATOM 6731 O O . ASN B 1 346 ? -12.227 -33.625 -20.188 1 53.69 346 ASN B O 1
ATOM 6735 N N . ASP B 1 347 ? -12.117 -35.781 -19.688 1 63.41 347 ASP B N 1
ATOM 6736 C CA . ASP B 1 347 ? -11.148 -35.875 -18.594 1 63.41 347 ASP B CA 1
ATOM 6737 C C . ASP B 1 347 ? -9.781 -35.375 -19.016 1 63.41 347 ASP B C 1
ATOM 6739 O O . ASP B 1 347 ? -8.938 -35.062 -18.172 1 63.41 347 ASP B O 1
ATOM 6743 N N . TYR B 1 348 ? -9.695 -35.375 -20.359 1 63.19 348 TYR B N 1
ATOM 6744 C CA . TYR B 1 348 ? -8.383 -35 -20.875 1 63.19 348 TYR B CA 1
ATOM 6745 C C . TYR B 1 348 ? -8.508 -34.188 -22.156 1 63.19 348 TYR B C 1
ATOM 6747 O O . TYR B 1 348 ? -9.273 -34.531 -23.047 1 63.19 348 TYR B O 1
ATOM 6755 N N . ILE B 1 349 ? -8.008 -32.906 -22.109 1 69.31 349 ILE B N 1
ATOM 6756 C CA . ILE B 1 349 ? -8.023 -32.031 -23.281 1 69.31 349 ILE B CA 1
ATOM 6757 C C . ILE B 1 349 ? -6.586 -31.734 -23.719 1 69.31 349 ILE B C 1
ATOM 6759 O O . ILE B 1 349 ? -5.715 -31.5 -22.875 1 69.31 349 ILE B O 1
ATOM 6763 N N . LEU B 1 350 ? -6.32 -32.125 -24.969 1 59.28 350 LEU B N 1
ATOM 6764 C CA . LEU B 1 350 ? -5.055 -31.719 -25.578 1 59.28 350 LEU B CA 1
ATOM 6765 C C . LEU B 1 350 ? -5.211 -30.406 -26.328 1 59.28 350 LEU B C 1
ATOM 6767 O O . LEU B 1 350 ? -6.172 -30.219 -27.078 1 59.28 350 LEU B O 1
ATOM 6771 N N . GLU B 1 351 ? -4.574 -29.281 -25.75 1 59.97 351 GLU B N 1
ATOM 6772 C CA . GLU B 1 351 ? -4.566 -28 -26.453 1 59.97 351 GLU B CA 1
ATOM 6773 C C . GLU B 1 351 ? -3.178 -27.688 -27 1 59.97 351 GLU B C 1
ATOM 6775 O O . GLU B 1 351 ? -2.209 -27.594 -26.234 1 59.97 351 GLU B O 1
ATOM 6780 N N . ASP B 1 352 ? -2.951 -27.906 -28.406 1 55.31 352 ASP B N 1
ATOM 6781 C CA . ASP B 1 352 ? -1.7 -27.5 -29.031 1 55.31 352 ASP B CA 1
ATOM 6782 C C . ASP B 1 352 ? -1.686 -25.984 -29.281 1 55.31 352 ASP B C 1
ATOM 6784 O O . ASP B 1 352 ? -2.648 -25.438 -29.812 1 55.31 352 ASP B O 1
ATOM 6788 N N . SER B 1 353 ? -0.742 -25.219 -28.594 1 60.38 353 SER B N 1
ATOM 6789 C CA . SER B 1 353 ? -0.596 -23.766 -28.625 1 60.38 353 SER B CA 1
ATOM 6790 C C . SER B 1 353 ? -0.249 -23.281 -30.031 1 60.38 353 SER B C 1
ATOM 6792 O O . SER B 1 353 ? -0.196 -22.078 -30.297 1 60.38 353 SER B O 1
ATOM 6794 N N . GLY B 1 354 ? -0.192 -24.078 -31.109 1 54.28 354 GLY B N 1
ATOM 6795 C CA . GLY B 1 354 ? 0.411 -23.75 -32.406 1 54.28 354 GLY B CA 1
ATOM 6796 C C . GLY B 1 354 ? 0.056 -22.359 -32.875 1 54.28 354 GLY B C 1
ATOM 6797 O O . GLY B 1 354 ? 0.94 -21.531 -33.094 1 54.28 354 GLY B O 1
ATOM 6798 N N . GLU B 1 355 ? -1.131 -22.016 -32.969 1 57.5 355 GLU B N 1
ATOM 6799 C CA . GLU B 1 355 ? -1.458 -20.75 -33.625 1 57.5 355 GLU B CA 1
ATOM 6800 C C . GLU B 1 355 ? -1.347 -19.578 -32.656 1 57.5 355 GLU B C 1
ATOM 6802 O O . GLU B 1 355 ? -1.186 -18.438 -33.062 1 57.5 355 GLU B O 1
ATOM 6807 N N . ALA B 1 356 ? -1.154 -19.844 -31.391 1 67.56 356 ALA B N 1
ATOM 6808 C CA . ALA B 1 356 ? -1.174 -18.75 -30.422 1 67.56 356 ALA B CA 1
ATOM 6809 C C . ALA B 1 356 ? 0.242 -18.359 -30 1 67.56 356 ALA B C 1
ATOM 6811 O O . ALA B 1 356 ? 0.436 -17.359 -29.297 1 67.56 356 ALA B O 1
ATOM 6812 N N . MET B 1 357 ? 1.133 -18.938 -30.672 1 77.5 357 MET B N 1
ATOM 6813 C CA . MET B 1 357 ? 2.523 -18.656 -30.328 1 77.5 357 MET B CA 1
ATOM 6814 C C . MET B 1 357 ? 3 -17.359 -30.984 1 77.5 357 MET B C 1
ATOM 6816 O O . MET B 1 357 ? 2.432 -16.938 -31.984 1 77.5 357 MET B O 1
ATOM 6820 N N . CYS B 1 358 ? 3.973 -16.781 -30.391 1 77.75 358 CYS B N 1
ATOM 6821 C CA . CYS B 1 358 ? 4.539 -15.562 -30.953 1 77.75 358 CYS B CA 1
ATOM 6822 C C . CYS B 1 358 ? 5.23 -15.859 -32.281 1 77.75 358 CYS B C 1
ATOM 6824 O O . CYS B 1 358 ? 5.484 -17.016 -32.625 1 77.75 358 CYS B O 1
ATOM 6826 N N . ASP B 1 359 ? 5.578 -14.859 -33.062 1 76.88 359 ASP B N 1
ATOM 6827 C CA . ASP B 1 359 ? 6.145 -15 -34.406 1 76.88 359 ASP B CA 1
ATOM 6828 C C . ASP B 1 359 ? 7.504 -15.688 -34.344 1 76.88 359 ASP B C 1
ATOM 6830 O O . ASP B 1 359 ? 7.824 -16.5 -35.219 1 76.88 359 ASP B O 1
ATOM 6834 N N . ASP B 1 360 ? 8.203 -15.43 -33.375 1 77.81 360 ASP B N 1
ATOM 6835 C CA . ASP B 1 360 ? 9.531 -16.031 -33.281 1 77.81 360 ASP B CA 1
ATOM 6836 C C . ASP B 1 360 ? 9.438 -17.531 -33 1 77.81 360 ASP B C 1
ATOM 6838 O O . ASP B 1 360 ? 10.211 -18.312 -33.562 1 77.81 360 ASP B O 1
ATOM 6842 N N . CYS B 1 361 ? 8.57 -17.875 -32.219 1 80.69 361 CYS B N 1
ATOM 6843 C CA . CYS B 1 361 ? 8.398 -19.281 -31.875 1 80.69 361 CYS B CA 1
ATOM 6844 C C . CYS B 1 361 ? 7.801 -20.062 -33.031 1 80.69 361 CYS B C 1
ATOM 6846 O O . CYS B 1 361 ? 8.133 -21.234 -33.25 1 80.69 361 CYS B O 1
ATOM 6848 N N . LYS B 1 362 ? 7.055 -19.344 -33.812 1 78.06 362 LYS B N 1
ATOM 6849 C CA . LYS B 1 362 ? 6.5 -19.984 -35 1 78.06 362 LYS B CA 1
ATOM 6850 C C . LYS B 1 362 ? 7.582 -20.234 -36.062 1 78.06 362 LYS B C 1
ATOM 6852 O O . LYS B 1 362 ? 7.531 -21.234 -36.781 1 78.06 362 LYS B O 1
ATOM 6857 N N . ALA B 1 363 ? 8.398 -19.297 -36.062 1 81.44 363 ALA B N 1
ATOM 6858 C CA . ALA B 1 363 ? 9.461 -19.375 -37.062 1 81.44 363 ALA B CA 1
ATOM 6859 C C . ALA B 1 363 ? 10.445 -20.484 -36.719 1 81.44 363 ALA B C 1
ATOM 6861 O O . ALA B 1 363 ? 11.07 -21.047 -37.625 1 81.44 363 ALA B O 1
ATOM 6862 N N . LYS B 1 364 ? 10.461 -20.781 -35.469 1 78.75 364 LYS B N 1
ATOM 6863 C CA . LYS B 1 364 ? 11.328 -21.875 -35.031 1 78.75 364 LYS B CA 1
ATOM 6864 C C . LYS B 1 364 ? 10.547 -23.172 -34.875 1 78.75 364 LYS B C 1
ATOM 6866 O O . LYS B 1 364 ? 9.336 -23.156 -34.656 1 78.75 364 LYS B O 1
ATOM 6871 N N . PRO B 1 365 ? 10.875 -24.188 -35.625 1 78.06 365 PRO B N 1
ATOM 6872 C CA . PRO B 1 365 ? 10.133 -25.438 -35.5 1 78.06 365 PRO B CA 1
ATOM 6873 C C . PRO B 1 365 ? 9.906 -25.844 -34.031 1 78.06 365 PRO B C 1
ATOM 6875 O O . PRO B 1 365 ? 10.297 -26.938 -33.625 1 78.06 365 PRO B O 1
ATOM 6878 N N . ARG B 1 366 ? 9.344 -24.922 -33.281 1 85.56 366 ARG B N 1
ATOM 6879 C CA . ARG B 1 366 ? 9.047 -25.25 -31.875 1 85.56 366 ARG B CA 1
ATOM 6880 C C . ARG B 1 366 ? 7.594 -25.688 -31.703 1 85.56 366 ARG B C 1
ATOM 6882 O O . ARG B 1 366 ? 6.723 -25.25 -32.469 1 85.56 366 ARG B O 1
ATOM 6889 N N . ARG B 1 367 ? 7.426 -26.609 -30.859 1 87.56 367 ARG B N 1
ATOM 6890 C CA . ARG B 1 367 ? 6.086 -27.094 -30.547 1 87.56 367 ARG B CA 1
ATOM 6891 C C . ARG B 1 367 ? 5.793 -27 -29.062 1 87.56 367 ARG B C 1
ATOM 6893 O O . ARG B 1 367 ? 6.598 -27.438 -28.234 1 87.56 367 ARG B O 1
ATOM 6900 N N . ILE B 1 368 ? 4.719 -26.344 -28.688 1 90.06 368 ILE B N 1
ATOM 6901 C CA . ILE B 1 368 ? 4.242 -26.281 -27.312 1 90.06 368 ILE B CA 1
ATOM 6902 C C . ILE B 1 368 ? 2.883 -26.969 -27.203 1 90.06 368 ILE B C 1
ATOM 6904 O O . ILE B 1 368 ? 1.924 -26.578 -27.875 1 90.06 368 ILE B O 1
ATOM 6908 N N . VAL B 1 369 ? 2.818 -28.016 -26.422 1 89 369 VAL B N 1
ATOM 6909 C CA . VAL B 1 369 ? 1.608 -28.812 -26.281 1 89 369 VAL B CA 1
ATOM 6910 C C . VAL B 1 369 ? 1.062 -28.672 -24.859 1 89 369 VAL B C 1
ATOM 6912 O O . VAL B 1 369 ? 1.794 -28.859 -23.875 1 89 369 VAL B O 1
ATOM 6915 N N . TYR B 1 370 ? -0.2 -28.312 -24.766 1 90.44 370 TYR B N 1
ATOM 6916 C CA . TYR B 1 370 ? -0.88 -28.234 -23.469 1 90.44 370 TYR B CA 1
ATOM 6917 C C . TYR B 1 370 ? -1.904 -29.359 -23.328 1 90.44 370 TYR B C 1
ATOM 6919 O O . TYR B 1 370 ? -2.715 -29.578 -24.234 1 90.44 370 TYR B O 1
ATOM 6927 N N . GLU B 1 371 ? -1.736 -30.062 -22.281 1 90 371 GLU B N 1
ATOM 6928 C CA . GLU B 1 371 ? -2.701 -31.109 -21.953 1 90 371 GLU B CA 1
ATOM 6929 C C . GLU B 1 371 ? -3.369 -30.844 -20.609 1 90 371 GLU B C 1
ATOM 6931 O O . GLU B 1 371 ? -2.715 -30.406 -19.656 1 90 371 GLU B O 1
ATOM 6936 N N . LEU B 1 372 ? -4.688 -31.047 -20.594 1 91.06 372 LEU B N 1
ATOM 6937 C CA . LEU B 1 372 ? -5.453 -30.844 -19.359 1 91.06 372 LEU B CA 1
ATOM 6938 C C . LEU B 1 372 ? -6.145 -32.125 -18.938 1 91.06 372 LEU B C 1
ATOM 6940 O O . LEU B 1 372 ? -6.84 -32.75 -19.734 1 91.06 372 LEU B O 1
ATOM 6944 N N . ALA B 1 373 ? -5.844 -32.562 -17.797 1 91.5 373 ALA B N 1
ATOM 6945 C CA . ALA B 1 373 ? -6.438 -33.781 -17.25 1 91.5 373 ALA B CA 1
ATOM 6946 C C . ALA B 1 373 ? -7.242 -33.469 -15.984 1 91.5 373 ALA B C 1
ATOM 6948 O O . ALA B 1 373 ? -6.668 -33.156 -14.938 1 91.5 373 ALA B O 1
ATOM 6949 N N . ASN B 1 374 ? -8.531 -33.594 -16.078 1 90.25 374 ASN B N 1
ATOM 6950 C CA . ASN B 1 374 ? -9.43 -33.375 -14.953 1 90.25 374 ASN B CA 1
ATOM 6951 C C . ASN B 1 374 ? -9.531 -34.625 -14.078 1 90.25 374 ASN B C 1
ATOM 6953 O O . ASN B 1 374 ? -10.531 -35.344 -14.125 1 90.25 374 ASN B O 1
ATOM 6957 N N . MET B 1 375 ? -8.586 -34.875 -13.305 1 91.5 375 MET B N 1
ATOM 6958 C CA . MET B 1 375 ? -8.5 -36.062 -12.43 1 91.5 375 MET B CA 1
ATOM 6959 C C . MET B 1 375 ? -7.379 -35.875 -11.414 1 91.5 375 MET B C 1
ATOM 6961 O O . MET B 1 375 ? -6.598 -34.938 -11.492 1 91.5 375 MET B O 1
ATOM 6965 N N . TYR B 1 376 ? -7.43 -36.75 -10.414 1 94 376 TYR B N 1
ATOM 6966 C CA . TYR B 1 376 ? -6.336 -36.75 -9.453 1 94 376 TYR B CA 1
ATOM 6967 C C . TYR B 1 376 ? -5.07 -37.344 -10.07 1 94 376 TYR B C 1
ATOM 6969 O O . TYR B 1 376 ? -5.141 -38.125 -11.016 1 94 376 TYR B O 1
ATOM 6977 N N . TYR B 1 377 ? -3.955 -36.969 -9.516 1 96.25 377 TYR B N 1
ATOM 6978 C CA . TYR B 1 377 ? -2.686 -37.438 -10.062 1 96.25 377 TYR B CA 1
ATOM 6979 C C . TYR B 1 377 ? -2.592 -38.938 -10.023 1 96.25 377 TYR B C 1
ATOM 6981 O O . TYR B 1 377 ? -2.09 -39.562 -10.961 1 96.25 377 TYR B O 1
ATOM 6989 N N . HIS B 1 378 ? -3.062 -39.594 -8.906 1 95.75 378 HIS B N 1
ATOM 6990 C CA . HIS B 1 378 ? -2.971 -41.031 -8.773 1 95.75 378 HIS B CA 1
ATOM 6991 C C . HIS B 1 378 ? -3.863 -41.75 -9.789 1 95.75 378 HIS B C 1
ATOM 6993 O O . HIS B 1 378 ? -3.627 -42.906 -10.141 1 95.75 378 HIS B O 1
ATOM 6999 N N . ASP B 1 379 ? -4.887 -41.031 -10.273 1 95.12 379 ASP B N 1
ATOM 7000 C CA . ASP B 1 379 ? -5.707 -41.594 -11.352 1 95.12 379 ASP B CA 1
ATOM 7001 C C . ASP B 1 379 ? -5.039 -41.375 -12.711 1 95.12 379 ASP B C 1
ATOM 7003 O O . ASP B 1 379 ? -5.141 -42.219 -13.594 1 95.12 379 ASP B O 1
ATOM 7007 N N . PHE B 1 380 ? -4.363 -40.344 -12.836 1 95.69 380 PHE B N 1
ATOM 7008 C CA . PHE B 1 380 ? -3.725 -39.969 -14.102 1 95.69 380 PHE B CA 1
ATOM 7009 C C . PHE B 1 380 ? -2.576 -40.906 -14.422 1 95.69 380 PHE B C 1
ATOM 7011 O O . PHE B 1 380 ? -2.422 -41.344 -15.562 1 95.69 380 PHE B O 1
ATOM 7018 N N . VAL B 1 381 ? -1.809 -41.25 -13.461 1 95.62 381 VAL B N 1
ATOM 7019 C CA . VAL B 1 381 ? -0.602 -42.031 -13.641 1 95.62 381 VAL B CA 1
ATOM 7020 C C . VAL B 1 381 ? -0.975 -43.438 -14.156 1 95.62 381 VAL B C 1
ATOM 7022 O O . VAL B 1 381 ? -0.209 -44.062 -14.898 1 95.62 381 VAL B O 1
ATOM 7025 N N . VAL B 1 382 ? -2.133 -43.906 -13.836 1 93.88 382 VAL B N 1
ATOM 7026 C CA . VAL B 1 382 ? -2.531 -45.25 -14.258 1 93.88 382 VAL B CA 1
ATOM 7027 C C . VAL B 1 382 ? -3.385 -45.156 -15.523 1 93.88 382 VAL B C 1
ATOM 7029 O O . VAL B 1 382 ? -3.822 -46.188 -16.062 1 93.88 382 VAL B O 1
ATOM 7032 N N . SER B 1 383 ? -3.576 -44 -16 1 92.69 383 SER B N 1
ATOM 7033 C CA . SER B 1 383 ? -4.379 -43.812 -17.203 1 92.69 383 SER B CA 1
ATOM 7034 C C . SER B 1 383 ? -3.547 -44.031 -18.469 1 92.69 383 SER B C 1
ATOM 7036 O O . SER B 1 383 ? -2.322 -44.156 -18.391 1 92.69 383 SER B O 1
ATOM 7038 N N . SER B 1 384 ? -4.207 -44.062 -19.672 1 90.69 384 SER B N 1
ATOM 7039 C CA . SER B 1 384 ? -3.553 -44.281 -20.953 1 90.69 384 SER B CA 1
ATOM 7040 C C . SER B 1 384 ? -2.857 -43 -21.422 1 90.69 384 SER B C 1
ATOM 7042 O O . SER B 1 384 ? -2.055 -43.031 -22.359 1 90.69 384 SER B O 1
ATOM 7044 N N . TYR B 1 385 ? -3.146 -41.938 -20.641 1 88.94 385 TYR B N 1
ATOM 7045 C CA . TYR B 1 385 ? -2.615 -40.656 -21.062 1 88.94 385 TYR B CA 1
ATOM 7046 C C . TYR B 1 385 ? -1.218 -40.438 -20.5 1 88.94 385 TYR B C 1
ATOM 7048 O O . TYR B 1 385 ? -0.497 -39.531 -20.953 1 88.94 385 TYR B O 1
ATOM 7056 N N . TYR B 1 386 ? -0.913 -41.281 -19.578 1 94.19 386 TYR B N 1
ATOM 7057 C CA . TYR B 1 386 ? 0.308 -41.031 -18.812 1 94.19 386 TYR B CA 1
ATOM 7058 C C . TYR B 1 386 ? 1.543 -41.344 -19.641 1 94.19 386 TYR B C 1
ATOM 7060 O O . TYR B 1 386 ? 1.621 -42.406 -20.25 1 94.19 386 TYR B O 1
ATOM 7068 N N . SER B 1 387 ? 2.424 -40.438 -19.766 1 94.38 387 SER B N 1
ATOM 7069 C CA . SER B 1 387 ? 3.812 -40.594 -20.172 1 94.38 387 SER B CA 1
ATOM 7070 C C . SER B 1 387 ? 4.766 -39.906 -19.203 1 94.38 387 SER B C 1
ATOM 7072 O O . SER B 1 387 ? 4.473 -38.812 -18.719 1 94.38 387 SER B O 1
ATOM 7074 N N . LYS B 1 388 ? 5.867 -40.531 -18.969 1 95.38 388 LYS B N 1
ATOM 7075 C CA . LYS B 1 388 ? 6.809 -40.062 -17.969 1 95.38 388 LYS B CA 1
ATOM 7076 C C . LYS B 1 388 ? 7.207 -38.625 -18.203 1 95.38 388 LYS B C 1
ATOM 7078 O O . LYS B 1 388 ? 7.625 -38.281 -19.312 1 95.38 388 LYS B O 1
ATOM 7083 N N . PRO B 1 389 ? 7.051 -37.781 -17.172 1 97.38 389 PRO B N 1
ATOM 7084 C CA . PRO B 1 389 ? 7.496 -36.406 -17.312 1 97.38 389 PRO B CA 1
ATOM 7085 C C . PRO B 1 389 ? 8.984 -36.219 -17 1 97.38 389 PRO B C 1
ATOM 7087 O O . PRO B 1 389 ? 9.625 -37.156 -16.5 1 97.38 389 PRO B O 1
ATOM 7090 N N . ASP B 1 390 ? 9.508 -35.062 -17.344 1 97.62 390 ASP B N 1
ATOM 7091 C CA . ASP B 1 390 ? 10.859 -34.688 -16.938 1 97.62 390 ASP B CA 1
ATOM 7092 C C . ASP B 1 390 ? 10.859 -34.062 -15.547 1 97.62 390 ASP B C 1
ATOM 7094 O O . ASP B 1 390 ? 11.852 -34.125 -14.82 1 97.62 390 ASP B O 1
ATOM 7098 N N . VAL B 1 391 ? 9.789 -33.406 -15.211 1 98.25 391 VAL B N 1
ATOM 7099 C CA . VAL B 1 391 ? 9.664 -32.719 -13.938 1 98.25 391 VAL B CA 1
ATOM 7100 C C . VAL B 1 391 ? 8.188 -32.594 -13.562 1 98.25 391 VAL B C 1
ATOM 7102 O O . VAL B 1 391 ? 7.324 -32.531 -14.445 1 98.25 391 VAL B O 1
ATOM 7105 N N . VAL B 1 392 ? 7.887 -32.656 -12.289 1 98.62 392 VAL B N 1
ATOM 7106 C CA . VAL B 1 392 ? 6.559 -32.406 -11.734 1 98.62 392 VAL B CA 1
ATOM 7107 C C . VAL B 1 392 ? 6.598 -31.156 -10.844 1 98.62 392 VAL B C 1
ATOM 7109 O O . VAL B 1 392 ? 7.535 -30.984 -10.062 1 98.62 392 VAL B O 1
ATOM 7112 N N . ILE B 1 393 ? 5.594 -30.281 -11.016 1 98.62 393 ILE B N 1
ATOM 7113 C CA . ILE B 1 393 ? 5.555 -29.094 -10.164 1 98.62 393 ILE B CA 1
ATOM 7114 C C . ILE B 1 393 ? 4.129 -28.875 -9.656 1 98.62 393 ILE B C 1
ATOM 7116 O O . ILE B 1 393 ? 3.162 -29.078 -10.391 1 98.62 393 ILE B O 1
ATOM 7120 N N . ALA B 1 394 ? 3.998 -28.531 -8.398 1 98.38 394 ALA B N 1
ATOM 7121 C CA . ALA B 1 394 ? 2.742 -28.141 -7.766 1 98.38 394 ALA B CA 1
ATOM 7122 C C . ALA B 1 394 ? 2.826 -26.719 -7.215 1 98.38 394 ALA B C 1
ATOM 7124 O O . ALA B 1 394 ? 3.594 -26.453 -6.289 1 98.38 394 ALA B O 1
ATOM 7125 N N . TYR B 1 395 ? 2.033 -25.859 -7.793 1 97.94 395 TYR B N 1
ATOM 7126 C CA . TYR B 1 395 ? 2.051 -24.469 -7.344 1 97.94 395 TYR B CA 1
ATOM 7127 C C . TYR B 1 395 ? 1.093 -24.266 -6.18 1 97.94 395 TYR B C 1
ATOM 7129 O O . TYR B 1 395 ? -0.035 -24.766 -6.195 1 97.94 395 TYR B O 1
ATOM 7137 N N . ASN B 1 396 ? 1.627 -23.453 -5.199 1 96.56 396 ASN B N 1
ATOM 7138 C CA . ASN B 1 396 ? 0.793 -23.234 -4.023 1 96.56 396 ASN B CA 1
ATOM 7139 C C . ASN B 1 396 ? 0.065 -24.516 -3.605 1 96.56 396 ASN B C 1
ATOM 7141 O O . ASN B 1 396 ? -1.156 -24.5 -3.439 1 96.56 396 ASN B O 1
ATOM 7145 N N . CYS B 1 397 ? 0.756 -25.516 -3.332 1 95.81 397 CYS B N 1
ATOM 7146 C CA . CYS B 1 397 ? 0.321 -26.906 -3.41 1 95.81 397 CYS B CA 1
ATOM 7147 C C . CYS B 1 397 ? -0.673 -27.234 -2.301 1 95.81 397 CYS B C 1
ATOM 7149 O O . CYS B 1 397 ? -1.567 -28.062 -2.486 1 95.81 397 CYS B O 1
ATOM 7151 N N . GLY B 1 398 ? -0.475 -26.75 -1.135 1 94 398 GLY B N 1
ATOM 7152 C CA . GLY B 1 398 ? -1.338 -27.094 -0.016 1 94 398 GLY B CA 1
ATOM 7153 C C . GLY B 1 398 ? -1.208 -28.531 0.419 1 94 398 GLY B C 1
ATOM 7154 O O . GLY B 1 398 ? -2.17 -29.125 0.905 1 94 398 GLY B O 1
ATOM 7155 N N . PHE B 1 399 ? -0.09 -29.156 0.253 1 95.19 399 PHE B N 1
ATOM 7156 C CA . PHE B 1 399 ? 0.18 -30.547 0.622 1 95.19 399 PHE B CA 1
ATOM 7157 C C . PHE B 1 399 ? -0.177 -30.797 2.082 1 95.19 399 PHE B C 1
ATOM 7159 O O . PHE B 1 399 ? -0.697 -31.859 2.424 1 95.19 399 PHE B O 1
ATOM 7166 N N . GLY B 1 400 ? 0.101 -29.797 2.887 1 92 400 GLY B N 1
ATOM 7167 C CA . GLY B 1 400 ? -0.081 -29.984 4.316 1 92 400 GLY B CA 1
ATOM 7168 C C . GLY B 1 400 ? -1.381 -29.391 4.836 1 92 400 GLY B C 1
ATOM 7169 O O . GLY B 1 400 ? -1.589 -29.312 6.047 1 92 400 GLY B O 1
ATOM 7170 N N . GLU B 1 401 ? -2.297 -28.922 4.035 1 86.12 401 GLU B N 1
ATOM 7171 C CA . GLU B 1 401 ? -3.477 -28.156 4.434 1 86.12 401 GLU B CA 1
ATOM 7172 C C . GLU B 1 401 ? -4.465 -29.031 5.195 1 86.12 401 GLU B C 1
ATOM 7174 O O . GLU B 1 401 ? -5.125 -28.578 6.125 1 86.12 401 GLU B O 1
ATOM 7179 N N . HIS B 1 402 ? -4.559 -30.297 4.824 1 79.81 402 HIS B N 1
ATOM 7180 C CA . HIS B 1 402 ? -5.594 -31.141 5.41 1 79.81 402 HIS B CA 1
ATOM 7181 C C . HIS B 1 402 ? -4.988 -32.375 6.07 1 79.81 402 HIS B C 1
ATOM 7183 O O . HIS B 1 402 ? -5.617 -33.438 6.117 1 79.81 402 HIS B O 1
ATOM 7189 N N . VAL B 1 403 ? -3.852 -32.156 6.559 1 75.81 403 VAL B N 1
ATOM 7190 C CA . VAL B 1 403 ? -3.164 -33.312 7.133 1 75.81 403 VAL B CA 1
ATOM 7191 C C . VAL B 1 403 ? -3.916 -33.812 8.367 1 75.81 403 VAL B C 1
ATOM 7193 O O . VAL B 1 403 ? -3.965 -35 8.641 1 75.81 403 VAL B O 1
ATOM 7196 N N . ASP B 1 404 ? -4.559 -32.906 8.953 1 72.25 404 ASP B N 1
ATOM 7197 C CA . ASP B 1 404 ? -5.258 -33.25 10.18 1 72.25 404 ASP B CA 1
ATOM 7198 C C . ASP B 1 404 ? -6.684 -33.719 9.891 1 72.25 404 ASP B C 1
ATOM 7200 O O . ASP B 1 404 ? -7.387 -34.188 10.781 1 72.25 404 ASP B O 1
ATOM 7204 N N . SER B 1 405 ? -7.098 -33.5 8.695 1 73.19 405 SER B N 1
ATOM 7205 C CA . SER B 1 405 ? -8.43 -33.938 8.281 1 73.19 405 SER B CA 1
ATOM 7206 C C . SER B 1 405 ? -8.344 -34.969 7.148 1 73.19 405 SER B C 1
ATOM 7208 O O . SER B 1 405 ? -8.391 -34.594 5.973 1 73.19 405 SER B O 1
ATOM 7210 N N . LYS B 1 406 ? -8.32 -36.219 7.488 1 64.19 406 LYS B N 1
ATOM 7211 C CA . LYS B 1 406 ? -8.055 -37.312 6.555 1 64.19 406 LYS B CA 1
ATOM 7212 C C . LYS B 1 406 ? -9.109 -37.375 5.453 1 64.19 406 LYS B C 1
ATOM 7214 O O . LYS B 1 406 ? -8.797 -37.688 4.297 1 64.19 406 LYS B O 1
ATOM 7219 N N . SER B 1 407 ? -10.258 -37.031 5.84 1 65.06 407 SER B N 1
ATOM 7220 C CA . SER B 1 407 ? -11.367 -37.125 4.895 1 65.06 407 SER B CA 1
ATOM 7221 C C . SER B 1 407 ? -11.258 -36.031 3.812 1 65.06 407 SER B C 1
ATOM 7223 O O . SER B 1 407 ? -11.742 -36.219 2.695 1 65.06 407 SER B O 1
ATOM 7225 N N . GLU B 1 408 ? -10.508 -35.156 4.055 1 72.62 408 GLU B N 1
ATOM 7226 C CA . GLU B 1 408 ? -10.43 -34.031 3.141 1 72.62 408 GLU B CA 1
ATOM 7227 C C . GLU B 1 408 ? -9.102 -34 2.389 1 72.62 408 GLU B C 1
ATOM 7229 O O . GLU B 1 408 ? -8.938 -33.25 1.426 1 72.62 408 GLU B O 1
ATOM 7234 N N . ASP B 1 409 ? -8.273 -34.938 2.777 1 78.12 409 ASP B N 1
ATOM 7235 C CA . ASP B 1 409 ? -6.941 -34.969 2.174 1 78.12 409 ASP B CA 1
ATOM 7236 C C . ASP B 1 409 ? -6.941 -35.75 0.87 1 78.12 409 ASP B C 1
ATOM 7238 O O . ASP B 1 409 ? -7.07 -36.969 0.884 1 78.12 409 ASP B O 1
ATOM 7242 N N . THR B 1 410 ? -6.68 -35.125 -0.187 1 83.88 410 THR B N 1
ATOM 7243 C CA . THR B 1 410 ? -6.734 -35.75 -1.506 1 83.88 410 THR B CA 1
ATOM 7244 C C . THR B 1 410 ? -5.328 -36.031 -2.025 1 83.88 410 THR B C 1
ATOM 7246 O O . THR B 1 410 ? -5.16 -36.656 -3.068 1 83.88 410 THR B O 1
ATOM 7249 N N . TRP B 1 411 ? -4.293 -35.719 -1.235 1 93.12 411 TRP B N 1
ATOM 7250 C CA . TRP B 1 411 ? -2.924 -35.812 -1.73 1 93.12 411 TRP B CA 1
ATOM 7251 C C . TRP B 1 411 ? -2.305 -37.156 -1.325 1 93.12 411 TRP B C 1
ATOM 7253 O O . TRP B 1 411 ? -1.382 -37.656 -1.981 1 93.12 411 TRP B O 1
ATOM 7263 N N . GLN B 1 412 ? -2.783 -37.75 -0.329 1 91.31 412 GLN B N 1
ATOM 7264 C CA . GLN B 1 412 ? -2.139 -38.906 0.297 1 91.31 412 GLN B CA 1
ATOM 7265 C C . GLN B 1 412 ? -1.875 -40 -0.72 1 91.31 412 GLN B C 1
ATOM 7267 O O . GLN B 1 412 ? -0.785 -40.594 -0.753 1 91.31 412 GLN B O 1
ATOM 7272 N N . SER B 1 413 ? -2.865 -40.312 -1.584 1 92.81 413 SER B N 1
ATOM 7273 C CA . SER B 1 413 ? -2.73 -41.344 -2.586 1 92.81 413 SER B CA 1
ATOM 7274 C C . SER B 1 413 ? -1.76 -40.938 -3.688 1 92.81 413 SER B C 1
ATOM 7276 O O . SER B 1 413 ? -1.179 -41.812 -4.359 1 92.81 413 SER B O 1
ATOM 7278 N N . SER B 1 414 ? -1.529 -39.656 -3.84 1 96.19 414 SER B N 1
ATOM 7279 C CA . SER B 1 414 ? -0.705 -39.156 -4.93 1 96.19 414 SER B CA 1
ATOM 7280 C C . SER B 1 414 ? 0.753 -39.031 -4.5 1 96.19 414 SER B C 1
ATOM 7282 O O . SER B 1 414 ? 1.66 -39.094 -5.332 1 96.19 414 SER B O 1
ATOM 7284 N N . PHE B 1 415 ? 1.029 -38.938 -3.215 1 96.06 415 PHE B N 1
ATOM 7285 C CA . PHE B 1 415 ? 2.342 -38.594 -2.693 1 96.06 415 PHE B CA 1
ATOM 7286 C C . PHE B 1 415 ? 3.395 -39.594 -3.141 1 96.06 415 PHE B C 1
ATOM 7288 O O . PHE B 1 415 ? 4.402 -39.219 -3.744 1 96.06 415 PHE B O 1
ATOM 7295 N N . PRO B 1 416 ? 3.121 -40.875 -2.98 1 95.5 416 PRO B N 1
ATOM 7296 C CA . PRO B 1 416 ? 4.148 -41.844 -3.389 1 95.5 416 PRO B CA 1
ATOM 7297 C C . PRO B 1 416 ? 4.41 -41.812 -4.895 1 95.5 416 PRO B C 1
ATOM 7299 O O . PRO B 1 416 ? 5.531 -42.094 -5.332 1 95.5 416 PRO B O 1
ATOM 7302 N N . LEU B 1 417 ? 3.393 -41.469 -5.648 1 96.75 417 LEU B N 1
ATOM 7303 C CA . LEU B 1 417 ? 3.492 -41.469 -7.105 1 96.75 417 LEU B CA 1
ATOM 7304 C C . LEU B 1 417 ? 4.219 -40.219 -7.605 1 96.75 417 LEU B C 1
ATOM 7306 O O . LEU B 1 417 ? 4.883 -40.25 -8.641 1 96.75 417 LEU B O 1
ATOM 7310 N N . LEU B 1 418 ? 4.113 -39.156 -6.852 1 97.5 418 LEU B N 1
ATOM 7311 C CA . LEU B 1 418 ? 4.75 -37.906 -7.219 1 97.5 418 LEU B CA 1
ATOM 7312 C C . LEU B 1 418 ? 6.27 -38.031 -7.164 1 97.5 418 LEU B C 1
ATOM 7314 O O . LEU B 1 418 ? 6.977 -37.344 -7.898 1 97.5 418 LEU B O 1
ATOM 7318 N N . VAL B 1 419 ? 6.738 -38.906 -6.27 1 96.5 419 VAL B N 1
ATOM 7319 C CA . VAL B 1 419 ? 8.18 -39.031 -6.094 1 96.5 419 VAL B CA 1
ATOM 7320 C C . VAL B 1 419 ? 8.609 -40.469 -6.418 1 96.5 419 VAL B C 1
ATOM 7322 O O . VAL B 1 419 ? 9.594 -40.969 -5.863 1 96.5 419 VAL B O 1
ATOM 7325 N N . ALA B 1 420 ? 7.898 -41.125 -7.266 1 93.81 420 ALA B N 1
ATOM 7326 C CA . ALA B 1 420 ? 8.156 -42.531 -7.539 1 93.81 420 ALA B CA 1
ATOM 7327 C C . ALA B 1 420 ? 9.445 -42.719 -8.336 1 93.81 420 ALA B C 1
ATOM 7329 O O . ALA B 1 420 ? 10.195 -43.656 -8.109 1 93.81 420 ALA B O 1
ATOM 7330 N N . ASP B 1 421 ? 9.695 -41.875 -9.258 1 94 421 ASP B N 1
ATOM 7331 C CA . ASP B 1 421 ? 10.867 -41.969 -10.125 1 94 421 ASP B CA 1
ATOM 7332 C C . ASP B 1 421 ? 11.961 -41 -9.656 1 94 421 ASP B C 1
ATOM 7334 O O . ASP B 1 421 ? 11.805 -39.781 -9.727 1 94 421 ASP B O 1
ATOM 7338 N N . PRO B 1 422 ? 13.117 -41.531 -9.242 1 93.44 422 PRO B N 1
ATOM 7339 C CA . PRO B 1 422 ? 14.188 -40.656 -8.742 1 93.44 422 PRO B CA 1
ATOM 7340 C C . PRO B 1 422 ? 14.727 -39.719 -9.805 1 93.44 422 PRO B C 1
ATOM 7342 O O . PRO B 1 422 ? 15.359 -38.719 -9.477 1 93.44 422 PRO B O 1
ATOM 7345 N N . ALA B 1 423 ? 14.516 -40.031 -11.031 1 94.12 423 ALA B N 1
ATOM 7346 C CA . ALA B 1 423 ? 15.016 -39.188 -12.117 1 94.12 423 ALA B CA 1
ATOM 7347 C C . ALA B 1 423 ? 14.125 -37.969 -12.328 1 94.12 423 ALA B C 1
ATOM 7349 O O . ALA B 1 423 ? 14.508 -37.031 -13.023 1 94.12 423 ALA B O 1
ATOM 7350 N N . VAL B 1 424 ? 12.961 -37.969 -11.742 1 96.62 424 VAL B N 1
ATOM 7351 C CA . VAL B 1 424 ? 11.984 -36.906 -11.938 1 96.62 424 VAL B CA 1
ATOM 7352 C C . VAL B 1 424 ? 11.875 -36.062 -10.664 1 96.62 424 VAL B C 1
ATOM 7354 O O . VAL B 1 424 ? 11.289 -36.5 -9.672 1 96.62 424 VAL B O 1
ATOM 7357 N N . PRO B 1 425 ? 12.406 -34.844 -10.688 1 97.69 425 PRO B N 1
ATOM 7358 C CA . PRO B 1 425 ? 12.25 -34 -9.508 1 97.69 425 PRO B CA 1
ATOM 7359 C C . PRO B 1 425 ? 10.812 -33.5 -9.32 1 97.69 425 PRO B C 1
ATOM 7361 O O . PRO B 1 425 ? 10.094 -33.312 -10.297 1 97.69 425 PRO B O 1
ATOM 7364 N N . LEU B 1 426 ? 10.422 -33.375 -8.047 1 98.56 426 LEU B N 1
ATOM 7365 C CA . LEU B 1 426 ? 9.172 -32.719 -7.66 1 98.56 426 LEU B CA 1
ATOM 7366 C C . LEU B 1 426 ? 9.438 -31.328 -7.078 1 98.56 426 LEU B C 1
ATOM 7368 O O . LEU B 1 426 ? 10.133 -31.203 -6.07 1 98.56 426 LEU B O 1
ATOM 7372 N N . VAL B 1 427 ? 8.891 -30.328 -7.773 1 98.75 427 VAL B N 1
ATOM 7373 C CA . VAL B 1 427 ? 8.969 -28.938 -7.309 1 98.75 427 VAL B CA 1
ATOM 7374 C C . VAL B 1 427 ? 7.621 -28.5 -6.75 1 98.75 427 VAL B C 1
ATOM 7376 O O . VAL B 1 427 ? 6.574 -28.828 -7.309 1 98.75 427 VAL B O 1
ATOM 7379 N N . PHE B 1 428 ? 7.641 -27.797 -5.652 1 98.69 428 PHE B N 1
ATOM 7380 C CA . PHE B 1 428 ? 6.371 -27.25 -5.199 1 98.69 428 PHE B CA 1
ATOM 7381 C C . PHE B 1 428 ? 6.578 -25.906 -4.52 1 98.69 428 PHE B C 1
ATOM 7383 O O . PHE B 1 428 ? 7.652 -25.625 -3.982 1 98.69 428 PHE B O 1
ATOM 7390 N N . THR B 1 429 ? 5.559 -25 -4.648 1 98.44 429 THR B N 1
ATOM 7391 C CA . THR B 1 429 ? 5.598 -23.688 -4.02 1 98.44 429 THR B CA 1
ATOM 7392 C C . THR B 1 429 ? 4.5 -23.562 -2.963 1 98.44 429 THR B C 1
ATOM 7394 O O . THR B 1 429 ? 3.547 -24.344 -2.955 1 98.44 429 THR B O 1
ATOM 7397 N N . SER B 1 430 ? 4.742 -22.609 -1.992 1 97.38 430 SER B N 1
ATOM 7398 C CA . SER B 1 430 ? 3.812 -22.344 -0.899 1 97.38 430 SER B CA 1
ATOM 7399 C C . SER B 1 430 ? 3.613 -20.844 -0.701 1 97.38 430 SER B C 1
ATOM 7401 O O . SER B 1 430 ? 4.387 -20.031 -1.219 1 97.38 430 SER B O 1
ATOM 7403 N N . HIS B 1 431 ? 2.562 -20.484 0.035 1 93.31 431 HIS B N 1
ATOM 7404 C CA . HIS B 1 431 ? 2.24 -19.078 0.267 1 93.31 431 HIS B CA 1
ATOM 7405 C C . HIS B 1 431 ? 3.109 -18.484 1.371 1 93.31 431 HIS B C 1
ATOM 7407 O O . HIS B 1 431 ? 3.494 -17.312 1.306 1 93.31 431 HIS B O 1
ATOM 7413 N N . THR B 1 432 ? 3.318 -19.281 2.387 1 90.62 432 THR B N 1
ATOM 7414 C CA . THR B 1 432 ? 4.074 -18.812 3.543 1 90.62 432 THR B CA 1
ATOM 7415 C C . THR B 1 432 ? 5.148 -19.828 3.93 1 90.62 432 THR B C 1
ATOM 7417 O O . THR B 1 432 ? 5.113 -20.969 3.484 1 90.62 432 THR B O 1
ATOM 7420 N N . LEU B 1 433 ? 6.074 -19.375 4.727 1 92 433 LEU B N 1
ATOM 7421 C CA . LEU B 1 433 ? 7.145 -20.266 5.184 1 92 433 LEU B CA 1
ATOM 7422 C C . LEU B 1 433 ? 6.582 -21.391 6.035 1 92 433 LEU B C 1
ATOM 7424 O O . LEU B 1 433 ? 6.984 -22.547 5.875 1 92 433 LEU B O 1
ATOM 7428 N N . LYS B 1 434 ? 5.641 -21.031 6.891 1 92 434 LYS B N 1
ATOM 7429 C CA . LYS B 1 434 ? 5.008 -22.031 7.742 1 92 434 LYS B CA 1
ATOM 7430 C C . LYS B 1 434 ? 4.316 -23.109 6.91 1 92 434 LYS B C 1
ATOM 7432 O O . LYS B 1 434 ? 4.465 -24.297 7.18 1 92 434 LYS B O 1
ATOM 7437 N N . GLU B 1 435 ? 3.625 -22.688 5.898 1 93.88 435 GLU B N 1
ATOM 7438 C CA . GLU B 1 435 ? 2.965 -23.641 5 1 93.88 435 GLU B CA 1
ATOM 7439 C C . GLU B 1 435 ? 3.986 -24.484 4.25 1 93.88 435 GLU B C 1
ATOM 7441 O O . GLU B 1 435 ? 3.771 -25.688 4.047 1 93.88 435 GLU B O 1
ATOM 7446 N N . ALA B 1 436 ? 5.074 -23.906 3.891 1 97 436 ALA B N 1
ATOM 7447 C CA . ALA B 1 436 ? 6.098 -24.625 3.125 1 97 436 ALA B CA 1
ATOM 7448 C C . ALA B 1 436 ? 6.68 -25.781 3.932 1 97 436 ALA B C 1
ATOM 7450 O O . ALA B 1 436 ? 6.855 -26.875 3.41 1 97 436 ALA B O 1
ATOM 7451 N N . HIS B 1 437 ? 6.914 -25.516 5.164 1 96.56 437 HIS B N 1
ATOM 7452 C CA . HIS B 1 437 ? 7.445 -26.562 6.031 1 96.56 437 HIS B CA 1
ATOM 7453 C C . HIS B 1 437 ? 6.414 -27.656 6.27 1 96.56 437 HIS B C 1
ATOM 7455 O O . HIS B 1 437 ? 6.754 -28.844 6.297 1 96.56 437 HIS B O 1
ATOM 7461 N N . ARG B 1 438 ? 5.215 -27.25 6.453 1 96.19 438 ARG B N 1
ATOM 7462 C CA . ARG B 1 438 ? 4.141 -28.219 6.621 1 96.19 438 ARG B CA 1
ATOM 7463 C C . ARG B 1 438 ? 3.98 -29.078 5.371 1 96.19 438 ARG B C 1
ATOM 7465 O O . ARG B 1 438 ? 3.748 -30.281 5.465 1 96.19 438 ARG B O 1
ATOM 7472 N N . ASP B 1 439 ? 4.09 -28.469 4.227 1 97.38 439 ASP B N 1
ATOM 7473 C CA . ASP B 1 439 ? 3.982 -29.172 2.953 1 97.38 439 ASP B CA 1
ATOM 7474 C C . ASP B 1 439 ? 5.09 -30.219 2.805 1 97.38 439 ASP B C 1
ATOM 7476 O O . ASP B 1 439 ? 4.824 -31.359 2.443 1 97.38 439 ASP B O 1
ATOM 7480 N N . LEU B 1 440 ? 6.277 -29.828 3.102 1 97.94 440 LEU B N 1
ATOM 7481 C CA . LEU B 1 440 ? 7.41 -30.734 3.021 1 97.94 440 LEU B CA 1
ATOM 7482 C C . LEU B 1 440 ? 7.25 -31.891 4.012 1 97.94 440 LEU B C 1
ATOM 7484 O O . LEU B 1 440 ? 7.477 -33.062 3.664 1 97.94 440 LEU B O 1
ATOM 7488 N N . SER B 1 441 ? 6.793 -31.562 5.184 1 96.75 441 SER B N 1
ATOM 7489 C CA . SER B 1 441 ? 6.602 -32.594 6.215 1 96.75 441 SER B CA 1
ATOM 7490 C C . SER B 1 441 ? 5.547 -33.594 5.797 1 96.75 441 SER B C 1
ATOM 7492 O O . SER B 1 441 ? 5.699 -34.812 6.043 1 96.75 441 SER B O 1
ATOM 7494 N N . ALA B 1 442 ? 4.492 -33.125 5.203 1 96.25 442 ALA B N 1
ATOM 7495 C CA . ALA B 1 442 ? 3.426 -34 4.742 1 96.25 442 ALA B CA 1
ATOM 7496 C C . ALA B 1 442 ? 3.941 -34.969 3.701 1 96.25 442 ALA B C 1
ATOM 7498 O O . ALA B 1 442 ? 3.611 -36.156 3.744 1 96.25 442 ALA B O 1
ATOM 7499 N N . LEU B 1 443 ? 4.711 -34.531 2.832 1 96.38 443 LEU B N 1
ATOM 7500 C CA . LEU B 1 443 ? 5.289 -35.375 1.793 1 96.38 443 LEU B CA 1
ATOM 7501 C C . LEU B 1 443 ? 6.266 -36.375 2.393 1 96.38 443 LEU B C 1
ATOM 7503 O O . LEU B 1 443 ? 6.242 -37.562 2.037 1 96.38 443 LEU B O 1
ATOM 7507 N N . GLN B 1 444 ? 7.086 -35.938 3.32 1 95.81 444 GLN B N 1
ATOM 7508 C CA . GLN B 1 444 ? 8.102 -36.781 3.943 1 95.81 444 GLN B CA 1
ATOM 7509 C C . GLN B 1 444 ? 7.461 -37.875 4.781 1 95.81 444 GLN B C 1
ATOM 7511 O O . GLN B 1 444 ? 8.031 -38.969 4.922 1 95.81 444 GLN B O 1
ATOM 7516 N N . ALA B 1 445 ? 6.359 -37.594 5.289 1 94.12 445 ALA B N 1
ATOM 7517 C CA . ALA B 1 445 ? 5.633 -38.594 6.074 1 94.12 445 ALA B CA 1
ATOM 7518 C C . ALA B 1 445 ? 5.055 -39.688 5.176 1 94.12 445 ALA B C 1
ATOM 7520 O O . ALA B 1 445 ? 4.871 -40.844 5.613 1 94.12 445 ALA B O 1
ATOM 7521 N N . ALA B 1 446 ? 4.836 -39.406 3.938 1 93.38 446 ALA B N 1
ATOM 7522 C CA . ALA B 1 446 ? 4.105 -40.312 3.057 1 93.38 446 ALA B CA 1
ATOM 7523 C C . ALA B 1 446 ? 5.055 -41.062 2.137 1 93.38 446 ALA B C 1
ATOM 7525 O O . ALA B 1 446 ? 4.703 -42.125 1.608 1 93.38 446 ALA B O 1
ATOM 7526 N N . ALA B 1 447 ? 6.188 -40.562 1.89 1 93.81 447 ALA B N 1
ATOM 7527 C CA . ALA B 1 447 ? 7.129 -41.156 0.958 1 93.81 447 ALA B CA 1
ATOM 7528 C C . ALA B 1 447 ? 8.57 -40.812 1.312 1 93.81 447 ALA B C 1
ATOM 7530 O O . ALA B 1 447 ? 8.82 -39.75 1.929 1 93.81 447 ALA B O 1
ATOM 7531 N N . PRO B 1 448 ? 9.5 -41.719 0.964 1 94.75 448 PRO B N 1
ATOM 7532 C CA . PRO B 1 448 ? 10.906 -41.375 1.161 1 94.75 448 PRO B CA 1
ATOM 7533 C C . PRO B 1 448 ? 11.414 -40.344 0.159 1 94.75 448 PRO B C 1
ATOM 7535 O O . PRO B 1 448 ? 11.5 -40.625 -1.038 1 94.75 448 PRO B O 1
ATOM 7538 N N . VAL B 1 449 ? 11.75 -39.188 0.655 1 95.56 449 VAL B N 1
ATOM 7539 C CA . VAL B 1 449 ? 12.172 -38.156 -0.268 1 95.56 449 VAL B CA 1
ATOM 7540 C C . VAL B 1 449 ? 13.516 -37.594 0.175 1 95.56 449 VAL B C 1
ATOM 7542 O O . VAL B 1 449 ? 13.828 -37.562 1.367 1 95.56 449 VAL B O 1
ATOM 7545 N N . LYS B 1 450 ? 14.328 -37.281 -0.754 1 96.12 450 LYS B N 1
ATOM 7546 C CA . LYS B 1 450 ? 15.547 -36.5 -0.587 1 96.12 450 LYS B CA 1
ATOM 7547 C C . LYS B 1 450 ? 15.32 -35.031 -1.003 1 96.12 450 LYS B C 1
ATOM 7549 O O . LYS B 1 450 ? 14.852 -34.781 -2.109 1 96.12 450 LYS B O 1
ATOM 7554 N N . VAL B 1 451 ? 15.656 -34.156 -0.067 1 97.12 451 VAL B N 1
ATOM 7555 C CA . VAL B 1 451 ? 15.516 -32.719 -0.376 1 97.12 451 VAL B CA 1
ATOM 7556 C C . VAL B 1 451 ? 16.688 -32.281 -1.232 1 97.12 451 VAL B C 1
ATOM 7558 O O . VAL B 1 451 ? 17.844 -32.344 -0.802 1 97.12 451 VAL B O 1
ATOM 7561 N N . VAL B 1 452 ? 16.391 -31.859 -2.451 1 96.5 452 VAL B N 1
ATOM 7562 C CA . VAL B 1 452 ? 17.422 -31.422 -3.387 1 96.5 452 VAL B CA 1
ATOM 7563 C C . VAL B 1 452 ? 17.625 -29.922 -3.258 1 96.5 452 VAL B C 1
ATOM 7565 O O . VAL B 1 452 ? 18.766 -29.438 -3.336 1 96.5 452 VAL B O 1
ATOM 7568 N N . MET B 1 453 ? 16.562 -29.172 -3.158 1 96.88 453 MET B N 1
ATOM 7569 C CA . MET B 1 453 ? 16.562 -27.75 -2.84 1 96.88 453 MET B CA 1
ATOM 7570 C C . MET B 1 453 ? 15.711 -27.453 -1.605 1 96.88 453 MET B C 1
ATOM 7572 O O . MET B 1 453 ? 14.5 -27.672 -1.62 1 96.88 453 MET B O 1
ATOM 7576 N N . PRO B 1 454 ? 16.359 -27.031 -0.562 1 96.38 454 PRO B N 1
ATOM 7577 C CA . PRO B 1 454 ? 15.602 -26.781 0.665 1 96.38 454 PRO B CA 1
ATOM 7578 C C . PRO B 1 454 ? 14.586 -25.656 0.501 1 96.38 454 PRO B C 1
ATOM 7580 O O . PRO B 1 454 ? 14.75 -24.781 -0.361 1 96.38 454 PRO B O 1
ATOM 7583 N N . THR B 1 455 ? 13.586 -25.719 1.389 1 96.5 455 THR B N 1
ATOM 7584 C CA . THR B 1 455 ? 12.578 -24.672 1.412 1 96.5 455 THR B CA 1
ATOM 7585 C C . THR B 1 455 ? 13.234 -23.297 1.562 1 96.5 455 THR B C 1
ATOM 7587 O O . THR B 1 455 ? 14.031 -23.078 2.475 1 96.5 455 THR B O 1
ATOM 7590 N N . GLN B 1 456 ? 12.914 -22.484 0.617 1 94.56 456 GLN B N 1
ATOM 7591 C CA . GLN B 1 456 ? 13.477 -21.141 0.635 1 94.56 456 GLN B CA 1
ATOM 7592 C C . GLN B 1 456 ? 12.547 -20.141 -0.057 1 94.56 456 GLN B C 1
ATOM 7594 O O . GLN B 1 456 ? 11.57 -20.547 -0.701 1 94.56 456 GLN B O 1
ATOM 7599 N N . ARG B 1 457 ? 12.836 -18.922 0.108 1 93 457 ARG B N 1
ATOM 7600 C CA . ARG B 1 457 ? 12.078 -17.906 -0.603 1 93 457 ARG B CA 1
ATOM 7601 C C . ARG B 1 457 ? 12.266 -18.031 -2.111 1 93 457 ARG B C 1
ATOM 7603 O O . ARG B 1 457 ? 13.375 -18.281 -2.584 1 93 457 ARG B O 1
ATOM 7610 N N . ASN B 1 458 ? 11.188 -17.891 -2.818 1 95.06 458 ASN B N 1
ATOM 7611 C CA . ASN B 1 458 ? 11.211 -17.906 -4.277 1 95.06 458 ASN B CA 1
ATOM 7612 C C . ASN B 1 458 ? 11.492 -16.531 -4.852 1 95.06 458 ASN B C 1
ATOM 7614 O O . ASN B 1 458 ? 10.656 -15.625 -4.75 1 95.06 458 ASN B O 1
ATOM 7618 N N . PRO B 1 459 ? 12.609 -16.328 -5.473 1 91.06 459 PRO B N 1
ATOM 7619 C CA . PRO B 1 459 ? 12.906 -15.008 -6.039 1 91.06 459 PRO B CA 1
ATOM 7620 C C . PRO B 1 459 ? 11.961 -14.617 -7.172 1 91.06 459 PRO B C 1
ATOM 7622 O O . PRO B 1 459 ? 11.906 -13.453 -7.562 1 91.06 459 PRO B O 1
ATOM 7625 N N . PHE B 1 460 ? 11.195 -15.523 -7.633 1 93.62 460 PHE B N 1
ATOM 7626 C CA . PHE B 1 460 ? 10.281 -15.258 -8.742 1 93.62 460 PHE B CA 1
ATOM 7627 C C . PHE B 1 460 ? 8.828 -15.398 -8.289 1 93.62 460 PHE B C 1
ATOM 7629 O O . PHE B 1 460 ? 7.977 -15.836 -9.062 1 93.62 460 PHE B O 1
ATOM 7636 N N . SER B 1 461 ? 8.625 -15.117 -7.031 1 93.81 461 SER B N 1
ATOM 7637 C CA . SER B 1 461 ? 7.285 -15.102 -6.461 1 93.81 461 SER B CA 1
ATOM 7638 C C . SER B 1 461 ? 6.48 -13.906 -6.969 1 93.81 461 SER B C 1
ATOM 7640 O O . SER B 1 461 ? 7.055 -12.922 -7.438 1 93.81 461 SER B O 1
ATOM 7642 N N . SER B 1 462 ? 5.191 -14.023 -6.918 1 91.94 462 SER B N 1
ATOM 7643 C CA . SER B 1 462 ? 4.293 -12.945 -7.316 1 91.94 462 SER B CA 1
ATOM 7644 C C . SER B 1 462 ? 4.254 -11.844 -6.27 1 91.94 462 SER B C 1
ATOM 7646 O O . SER B 1 462 ? 4.285 -12.117 -5.066 1 91.94 462 SER B O 1
ATOM 7648 N N . CYS B 1 463 ? 4.156 -10.586 -6.766 1 86.12 463 CYS B N 1
ATOM 7649 C CA . CYS B 1 463 ? 4 -9.438 -5.875 1 86.12 463 CYS B CA 1
ATOM 7650 C C . CYS B 1 463 ? 2.578 -8.898 -5.93 1 86.12 463 CYS B C 1
ATOM 7652 O O . CYS B 1 463 ? 2.297 -7.828 -5.383 1 86.12 463 CYS B O 1
ATOM 7654 N N . ARG B 1 464 ? 1.705 -9.578 -6.621 1 89.19 464 ARG B N 1
ATOM 7655 C CA . ARG B 1 464 ? 0.31 -9.164 -6.707 1 89.19 464 ARG B CA 1
ATOM 7656 C C . ARG B 1 464 ? -0.472 -9.602 -5.473 1 89.19 464 ARG B C 1
ATOM 7658 O O . ARG B 1 464 ? -0.512 -10.789 -5.148 1 89.19 464 ARG B O 1
ATOM 7665 N N . PRO B 1 465 ? -1.076 -8.586 -4.824 1 90.81 465 PRO B N 1
ATOM 7666 C CA . PRO B 1 465 ? -1.849 -8.969 -3.641 1 90.81 465 PRO B CA 1
ATOM 7667 C C . PRO B 1 465 ? -3.176 -9.641 -3.992 1 90.81 465 PRO B C 1
ATOM 7669 O O . PRO B 1 465 ? -3.822 -9.266 -4.973 1 90.81 465 PRO B O 1
ATOM 7672 N N . HIS B 1 466 ? -3.508 -10.664 -3.186 1 91.88 466 HIS B N 1
ATOM 7673 C CA . HIS B 1 466 ? -4.812 -11.32 -3.24 1 91.88 466 HIS B CA 1
ATOM 7674 C C . HIS B 1 466 ? -5.492 -11.305 -1.876 1 91.88 466 HIS B C 1
ATOM 7676 O O . HIS B 1 466 ? -4.828 -11.453 -0.847 1 91.88 466 HIS B O 1
ATOM 7682 N N . ARG B 1 467 ? -6.84 -11.109 -1.889 1 92.38 467 ARG B N 1
ATOM 7683 C CA . ARG B 1 467 ? -7.562 -11.156 -0.622 1 92.38 467 ARG B CA 1
ATOM 7684 C C . ARG B 1 467 ? -7.492 -12.539 0.002 1 92.38 467 ARG B C 1
ATOM 7686 O O . ARG B 1 467 ? -7.652 -13.547 -0.692 1 92.38 467 ARG B O 1
ATOM 7693 N N . ASP B 1 468 ? -7.27 -12.562 1.252 1 92.44 468 ASP B N 1
ATOM 7694 C CA . ASP B 1 468 ? -7.148 -13.82 1.974 1 92.44 468 ASP B CA 1
ATOM 7695 C C . ASP B 1 468 ? -8.477 -14.219 2.625 1 92.44 468 ASP B C 1
ATOM 7697 O O . ASP B 1 468 ? -8.906 -13.586 3.596 1 92.44 468 ASP B O 1
ATOM 7701 N N . ASP B 1 469 ? -9.062 -15.258 2.209 1 90.88 469 ASP B N 1
ATOM 7702 C CA . ASP B 1 469 ? -10.352 -15.695 2.74 1 90.88 469 ASP B CA 1
ATOM 7703 C C . ASP B 1 469 ? -10.188 -16.359 4.102 1 90.88 469 ASP B C 1
ATOM 7705 O O . ASP B 1 469 ? -11.172 -16.641 4.785 1 90.88 469 ASP B O 1
ATOM 7709 N N . LYS B 1 470 ? -8.969 -16.578 4.527 1 87.62 470 LYS B N 1
ATOM 7710 C CA . LYS B 1 470 ? -8.742 -17.219 5.824 1 87.62 470 LYS B CA 1
ATOM 7711 C C . LYS B 1 470 ? -8.562 -16.172 6.922 1 87.62 470 LYS B C 1
ATOM 7713 O O . LYS B 1 470 ? -8.344 -16.516 8.086 1 87.62 470 LYS B O 1
ATOM 7718 N N . THR B 1 471 ? -8.664 -14.945 6.504 1 85.81 471 THR B N 1
ATOM 7719 C CA . THR B 1 471 ? -8.523 -13.867 7.48 1 85.81 471 THR B CA 1
ATOM 7720 C C . THR B 1 471 ? -9.656 -13.914 8.5 1 85.81 471 THR B C 1
ATOM 7722 O O . THR B 1 471 ? -10.836 -13.906 8.133 1 85.81 471 THR B O 1
ATOM 7725 N N . GLU B 1 472 ? -9.289 -13.961 9.828 1 82.25 472 GLU B N 1
ATOM 7726 C CA . GLU B 1 472 ? -10.273 -14.086 10.898 1 82.25 472 GLU B CA 1
ATOM 7727 C C . GLU B 1 472 ? -10.531 -12.75 11.578 1 82.25 472 GLU B C 1
ATOM 7729 O O . GLU B 1 472 ? -11.602 -12.523 12.141 1 82.25 472 GLU B O 1
ATOM 7734 N N . SER B 1 473 ? -9.5 -11.906 11.57 1 79.25 473 SER B N 1
ATOM 7735 C CA . SER B 1 473 ? -9.586 -10.664 12.32 1 79.25 473 SER B CA 1
ATOM 7736 C C . SER B 1 473 ? -9.078 -9.484 11.5 1 79.25 473 SER B C 1
ATOM 7738 O O . SER B 1 473 ? -8.219 -9.648 10.633 1 79.25 473 SER B O 1
ATOM 7740 N N . PRO B 1 474 ? -9.758 -8.344 11.789 1 75.06 474 PRO B N 1
ATOM 7741 C CA . PRO B 1 474 ? -9.242 -7.145 11.117 1 75.06 474 PRO B CA 1
ATOM 7742 C C . PRO B 1 474 ? -7.781 -6.859 11.438 1 75.06 474 PRO B C 1
ATOM 7744 O O . PRO B 1 474 ? -7.125 -6.098 10.727 1 75.06 474 PRO B O 1
ATOM 7747 N N . ALA B 1 475 ? -7.324 -7.441 12.438 1 75.94 475 ALA B N 1
ATOM 7748 C CA . ALA B 1 475 ? -5.953 -7.188 12.867 1 75.94 475 ALA B CA 1
ATOM 7749 C C . ALA B 1 475 ? -4.957 -7.973 12.023 1 75.94 475 ALA B C 1
ATOM 7751 O O . ALA B 1 475 ? -3.758 -7.68 12.039 1 75.94 475 ALA B O 1
ATOM 7752 N N . SER B 1 476 ? -5.414 -8.875 11.273 1 82.69 476 SER B N 1
ATOM 7753 C CA . SER B 1 476 ? -4.531 -9.711 10.469 1 82.69 476 SER B CA 1
ATOM 7754 C C . SER B 1 476 ? -4.32 -9.125 9.078 1 82.69 476 SER B C 1
ATOM 7756 O O . SER B 1 476 ? -5.129 -8.328 8.609 1 82.69 476 SER B O 1
ATOM 7758 N N . ASN B 1 477 ? -3.162 -9.516 8.508 1 85.81 477 ASN B N 1
ATOM 7759 C CA . ASN B 1 477 ? -2.924 -9.18 7.109 1 85.81 477 ASN B CA 1
ATOM 7760 C C . ASN B 1 477 ? -3.99 -9.789 6.199 1 85.81 477 ASN B C 1
ATOM 7762 O O . ASN B 1 477 ? -4.145 -11.008 6.141 1 85.81 477 ASN B O 1
ATOM 7766 N N . PRO B 1 478 ? -4.688 -8.945 5.52 1 91.94 478 PRO B N 1
ATOM 7767 C CA . PRO B 1 478 ? -5.805 -9.461 4.723 1 91.94 478 PRO B CA 1
ATOM 7768 C C . PRO B 1 478 ? -5.371 -9.961 3.348 1 91.94 478 PRO B C 1
ATOM 7770 O O . PRO B 1 478 ? -6.215 -10.305 2.516 1 91.94 478 PRO B O 1
ATOM 7773 N N . PHE B 1 479 ? -4.059 -10.055 3.109 1 91.69 479 PHE B N 1
ATOM 7774 C CA . PHE B 1 479 ? -3.6 -10.406 1.771 1 91.69 479 PHE B CA 1
ATOM 7775 C C . PHE B 1 479 ? -2.691 -11.625 1.81 1 91.69 479 PHE B C 1
ATOM 7777 O O . PHE B 1 479 ? -2.062 -11.906 2.832 1 91.69 479 PHE B O 1
ATOM 7784 N N . PHE B 1 480 ? -2.703 -12.344 0.765 1 91.06 480 PHE B N 1
ATOM 7785 C CA . PHE B 1 480 ? -1.67 -13.344 0.514 1 91.06 480 PHE B CA 1
ATOM 7786 C C . PHE B 1 480 ? -1.073 -13.172 -0.877 1 91.06 480 PHE B C 1
ATOM 7788 O O . PHE B 1 480 ? -1.61 -12.422 -1.699 1 91.06 480 PHE B O 1
ATOM 7795 N N . PHE B 1 481 ? 0.086 -13.844 -1.098 1 91.69 481 PHE B N 1
ATOM 7796 C CA . PHE B 1 481 ? 0.825 -13.766 -2.354 1 91.69 481 PHE B CA 1
ATOM 7797 C C . PHE B 1 481 ? 1.169 -15.156 -2.867 1 91.69 481 PHE B C 1
ATOM 7799 O O . PHE B 1 481 ? 1.243 -16.109 -2.09 1 91.69 481 PHE B O 1
ATOM 7806 N N . LEU B 1 482 ? 1.339 -15.203 -4.156 1 94.38 482 LEU B N 1
ATOM 7807 C CA . LEU B 1 482 ? 1.474 -16.516 -4.773 1 94.38 482 LEU B CA 1
ATOM 7808 C C . LEU B 1 482 ? 2.941 -16.906 -4.922 1 94.38 482 LEU B C 1
ATOM 7810 O O . LEU B 1 482 ? 3.797 -16.031 -5.129 1 94.38 482 LEU B O 1
ATOM 7814 N N . ASN B 1 483 ? 3.209 -18.219 -4.812 1 96.88 483 ASN B N 1
ATOM 7815 C CA . ASN B 1 483 ? 4.504 -18.844 -5.07 1 96.88 483 ASN B CA 1
ATOM 7816 C C . ASN B 1 483 ? 5.609 -18.188 -4.246 1 96.88 483 ASN B C 1
ATOM 7818 O O . ASN B 1 483 ? 6.711 -17.953 -4.754 1 96.88 483 ASN B O 1
ATOM 7822 N N . GLN B 1 484 ? 5.355 -17.984 -3.002 1 95.12 484 GLN B N 1
ATOM 7823 C CA . GLN B 1 484 ? 6.27 -17.203 -2.174 1 95.12 484 GLN B CA 1
ATOM 7824 C C . GLN B 1 484 ? 7.48 -18.031 -1.758 1 95.12 484 GLN B C 1
ATOM 7826 O O . GLN B 1 484 ? 8.594 -17.516 -1.675 1 95.12 484 GLN B O 1
ATOM 7831 N N . TYR B 1 485 ? 7.27 -19.297 -1.517 1 96.75 485 TYR B N 1
ATOM 7832 C CA . TYR B 1 485 ? 8.344 -20.203 -1.12 1 96.75 485 TYR B CA 1
ATOM 7833 C C . TYR B 1 485 ? 8.422 -21.391 -2.062 1 96.75 485 TYR B C 1
ATOM 7835 O O . TYR B 1 485 ? 7.422 -21.797 -2.666 1 96.75 485 TYR B O 1
ATOM 7843 N N . ILE B 1 486 ? 9.633 -21.953 -2.18 1 97.81 486 ILE B N 1
ATOM 7844 C CA . ILE B 1 486 ? 9.836 -23.016 -3.174 1 97.81 486 ILE B CA 1
ATOM 7845 C C . ILE B 1 486 ? 10.711 -24.109 -2.588 1 97.81 486 ILE B C 1
ATOM 7847 O O . ILE B 1 486 ? 11.617 -23.844 -1.795 1 97.81 486 ILE B O 1
ATOM 7851 N N . THR B 1 487 ? 10.391 -25.359 -2.9 1 98.5 487 THR B N 1
ATOM 7852 C CA . THR B 1 487 ? 11.094 -26.562 -2.471 1 98.5 487 THR B CA 1
ATOM 7853 C C . THR B 1 487 ? 11.203 -27.562 -3.617 1 98.5 487 THR B C 1
ATOM 7855 O O . THR B 1 487 ? 10.32 -27.625 -4.477 1 98.5 487 THR B O 1
ATOM 7858 N N . CYS B 1 488 ? 12.32 -28.281 -3.691 1 98.62 488 CYS B N 1
ATOM 7859 C CA . CYS B 1 488 ? 12.484 -29.359 -4.664 1 98.62 488 CYS B CA 1
ATOM 7860 C C . CYS B 1 488 ? 12.953 -30.641 -3.99 1 98.62 488 CYS B C 1
ATOM 7862 O O . CYS B 1 488 ? 13.883 -30.609 -3.18 1 98.62 488 CYS B O 1
ATOM 7864 N N . VAL B 1 489 ? 12.273 -31.734 -4.32 1 98.25 489 VAL B N 1
ATOM 7865 C CA . VAL B 1 489 ? 12.633 -33.031 -3.727 1 98.25 489 VAL B CA 1
ATOM 7866 C C . VAL B 1 489 ? 12.734 -34.094 -4.82 1 98.25 489 VAL B C 1
ATOM 7868 O O . VAL B 1 489 ? 12.289 -33.875 -5.949 1 98.25 489 VAL B O 1
ATOM 7871 N N . ARG B 1 490 ? 13.406 -35.219 -4.496 1 96.56 490 ARG B N 1
ATOM 7872 C CA . ARG B 1 490 ? 13.484 -36.438 -5.273 1 96.56 490 ARG B CA 1
ATOM 7873 C C . ARG B 1 490 ? 13.273 -37.656 -4.387 1 96.56 490 ARG B C 1
ATOM 7875 O O . ARG B 1 490 ? 13.234 -37.531 -3.16 1 96.56 490 ARG B O 1
ATOM 7882 N N . ARG B 1 491 ? 12.977 -38.688 -5.133 1 95.38 491 ARG B N 1
ATOM 7883 C CA . ARG B 1 491 ? 12.938 -39.938 -4.387 1 95.38 491 ARG B CA 1
ATOM 7884 C C . ARG B 1 491 ? 14.281 -40.25 -3.729 1 95.38 491 ARG B C 1
ATOM 7886 O O . ARG B 1 491 ? 15.336 -40.031 -4.336 1 95.38 491 ARG B O 1
ATOM 7893 N N . ALA B 1 492 ? 14.195 -40.562 -2.43 1 90.31 492 ALA B N 1
ATOM 7894 C CA . ALA B 1 492 ? 15.414 -40.969 -1.729 1 90.31 492 ALA B CA 1
ATOM 7895 C C . ALA B 1 492 ? 15.953 -42.281 -2.266 1 90.31 492 ALA B C 1
ATOM 7897 O O . ALA B 1 492 ? 15.188 -43.156 -2.67 1 90.31 492 ALA B O 1
ATOM 7898 N N . ASP B 1 493 ? 17.312 -42.375 -2.447 1 77.06 493 ASP B N 1
ATOM 7899 C CA . ASP B 1 493 ? 17.953 -43.656 -2.822 1 77.06 493 ASP B CA 1
ATOM 7900 C C . ASP B 1 493 ? 17.703 -44.719 -1.768 1 77.06 493 ASP B C 1
ATOM 7902 O O . ASP B 1 493 ? 17.625 -44.438 -0.574 1 77.06 493 ASP B O 1
ATOM 7906 N N . GLU B 1 494 ? 17.016 -45.844 -2.107 1 57.56 494 GLU B N 1
ATOM 7907 C CA . GLU B 1 494 ? 16.984 -47 -1.188 1 57.56 494 GLU B CA 1
ATOM 7908 C C . GLU B 1 494 ? 18.391 -47.344 -0.712 1 57.56 494 GLU B C 1
ATOM 7910 O O . GLU B 1 494 ? 19.359 -47.219 -1.465 1 57.56 494 GLU B O 1
#

pLDDT: mean 80.26, std 21.83, range [16.38, 98.75]

Secondary structure (DSSP, 8-state):
------------------------TGGGG-----SS-----SS----TTS-TTT-PPS--TTT-TT--SPEEPTTTS--EESSHHHHHHHHHHHHHHHHHT--SSS--TTTTHHHHHHTT--HHHHHHHHHHHHHHHHTSPPPHHHHHHHHS-S-BTTT----GGG-EE-TTTS--EESSHHHHHHHHHHHHHHHHHHHHHHHHHHHHHHHTGGGSPPP----SS-----S-HHHHT-TTSS-GGGGSTTHHHHHHHHHHHHHHHHHHHHHHHHTTS-BTTTTB-GGG-SEEEEEEET-BTTTTSTTGGGGHHHHHH-TT--EEEEEEE-TBTTTT--S-TT----SEEEEE-GGGS-HHHHHTT-EEEEEEE-S-HHHHTTSTT----SEEEETT--TTTTTT-GGG--STTTHHHHTS-TTS-EEEEESSHHHHHHHHHHHHHHS-EEEEEEEEE-TT-----EE-TT--STTS--EE-SS-EEEEEEEPP-/------------------------GGGGG-----SS-----SS----TTS-TTT-PPS--TTT-TT--S-EEPTTTS--EESSHHHHHHHHHHHHHHHHHT-BTTTB-TTTTHHHHHHTT--HHHHHHHHHHHHHHHHTSPPPHHHHHHHHS-S-BTTT----GGG-EE-TTTS--EESSHHHHHHHHHHHHHHHHHHHHHHHHHHHHHHH-GGGSPPP----SS-----S-HHHHT-TTSS-GGG-STTHHHHHHHHHHHHHHHHHHHHHHHHTTS-BTTTTB-GGG-SEEEEEEET-BTTTTSTTGGGGHHHHHH-TT--EEEEEEE-TBTTTT--S-TT----SEEEEE-GGGS-HHHHHTT-EEEEEEE-S-HHHHTTSTT----SEEEETT--TTTTTT-GGG--STTTHHHHTS-TTS-EEEEESSHHHHHHHHHHHHHHS-EEEEEEEEE-TT-----EE-TT--STTS--EE-SS-EEEEEEEPP-

Radius of gyration: 34.14 Å; Cα contacts (8 Å, |Δi|>4): 1713; chains: 2; bounding box: 75×176×109 Å

InterPro domains:
  IPR002893 Zinc finger, MYND-type [PF01753] (51-98)
  IPR002893 Zinc finger, MYND-type [PF01753] (156-195)
  IPR002893 Zinc finger, MYND-type [PS01360] (156-195)
  IPR002893 Zinc finger, MYND-type [PS50865] (51-98)
  IPR046824 Mitochondrial splicing suppressor 51-like, C-terminal domain [PF20179] (267-469)

Sequence (988 aa):
MDRQHICATASASTSSAPHEPEYHLMRHMRNETHADNAVLPAVRHYYPGICHTCLRMPPDPVHEPLQPGLMRCSGCQLVVYCSKRCQKMDWRHHRDLCRANKVEGGKNVFENAKNQVAHGGSWFRYRNRMYSSAMASLKRKLEPYEYDIFMFPRVCNICLSAKQDQLADCPMCHSVFYCSSEHRDVDRPQHQTYCLLFLFMHQCDKFEAAKGMRDIPLPVEVDAVYKNLPDGLMTLLNPEKEREPLKSLGVEGMKFFMIIGERLSYPLSLQYVLENVGLGSDNKPLHDMTKLSVFVVGAKSDTEVLGIHRWEYLAHRLPALQVLRVVFIGPELFLHESSDEDSSSNDYILEDSGEAMCDDCKAKPRRIVYELANMYYHDFVVSSYYSKPDVVIAYNCGFGEHVDSKSEDTWQSSFPLLVADPAVPLVFTSHTLKEAHRDLSALQAAAPVKVVMPTQRNPFSSCRPHRDDKTESPASNPFFFLNQYITCVRRADEMDRQHICATASASTSSAPHEPEYHLMRHMRNETHADNAVLPAVRHYYPGICHTCLRMPPDPVHEPLQPGLMRCSGCQLVVYCSKRCQKMDWRHHRDLCRANKVEGGKNVFENAKNQVAHGGSWFRYRNRMYSSAMASLKRKLEPYEYDIFMFPRVCNICLSAKQDQLADCPMCHSVFYCSSEHRDVDRPQHQTYCLLFLFMHQCDKFEAAKGMRDIPLPVEVDAVYKNLPDGLMTLLNPEKEREPLKSLGVEGMKFFMIIGERLSYPLSLQYVLENVGLGSDNKPLHDMTKLSVFVVGAKSDTEVLGIHRWEYLAHRLPALQVLRVVFIGPELFLHESSDEDSSSNDYILEDSGEAMCDDCKAKPRRIVYELANMYYHDFVVSSYYSKPDVVIAYNCGFGEHVDSKSEDTWQSSFPLLVADPAVPLVFTSHTLKEAHRDLSALQAAAPVKVVMPTQRNPFSSCRPHRDDKTESPASNPFFFLNQYITCVRRADE

Nearest PDB structures (foldseek):
  8r4z-assembly2_B-2  TM=3.769E-01  e=1.447E-04  Pseudomonas syringae
  8r4z-assembly1_A  TM=3.594E-01  e=4.280E-04  Pseudomonas syringae
  7d90-assembly1_B  TM=3.728E-01  e=8.316E+00  Homo sapiens
  2fu5-assembly2_C  TM=4.223E-01  e=9.869E+00  Mus musculus
  6t1u-assembly1_A  TM=3.968E-01  e=7.007E+00  Candida tropicalis

Foldseek 3Di:
DCPVPPPPDPPPPDPPDPDPPPPVVVVVVDDPPPPPPLDFFPDFADAAQAARGLLHHPPPCPPPVPFDGWDADQFASLHTHRDPVSCVVCCVVCVLLSNQFGDPDSFTPQQCVLVVVVVPDFSLVSLVVVQVSSCVSSVAHDDPNRSCSSLQTAAAQARRHRPPVQWDADNQLRRHIHSDPVSCVVLVVVCVVCSVLSNLLSVLVSVCRVCPLLNLDDDPAADQAADDDDQFLCVVPVVVPPPPPLVVVPSVNVSSSQNNLLLLLVLVLVSNVQCQFAWFPVRHRPLQDQEAAEEAAQDACVRCVRNVVSNVVVVSNRVNHAEYEYEYEHQRYPSPDDPDPVPPPCQKDKDWCQVVHDPVCNVGNHTYIYMYGNHHQLVVCPDPVDDDGREYEYWQNQQQVCVVPPVPHPCLSVLCVNQVDQNYKYKYFHFDPVSQVSNVVSSVVRAAKAWPFDKDFRSSWRPRWDADSSDRHSVDDRTITIRGIMTMIHHDDD/DDDDPCPPDPPDPPPPPPPDPPLPVPVVQDDPPPPPDLDFFPDFADAAQAARGLLHHPDPCPPPVPFDHWDADQFASLHTHRDPVSCVVCCVVCVLLSNQFGDPDSFTPQQCVLVVVVVPDFSLVSLVVVQVSSCVSSVAHDDPNRSCSSLQTAAAQARRHRPPVQWDADNQLRRHIHSDPVSCVVLVVVCVVCSVLSNLLSVLVSVCRVCPLLRLDDDPAADQAADDDPQFLCVVPVVPPPPPPCVVVPSVNVSSSQSNLLLLLVLVLVSNVQCQFAWFPVRHRPLQDQEAAEEAAQDACVRCVRNVCSNVVVVRNRNNHAEYHYEYEHQRYPRPDDPDPPPPPCQKDKDWCQVVHDPVNNVRNHTYIYMYGNDHQLVVCPDPNDDDGREYEYWQNQQQVCVVPVVPHPCLSVLCVNQVDQNYKYKYFHFDPVSQVSNVVSSVVRAAKAWPDDKDFRSSWRPRWDADSSDRHSVDDRTITIRGIMTMIHHDDD